Protein AF-0000000082829436 (afdb_homodimer)

Organism: Acinetobacter baumannii (strain ATCC 19606 / DSM 30007 / JCM 6841 / CCUG 19606 / CIP 70.34 / NBRC 109757 / NCIMB 12457 / NCTC 12156 / 81) (NCBI:txid575584)

Radius of gyration: 31.72 Å; Cα contacts (8 Å, |Δi|>4): 2057; chains: 2; bounding box: 61×104×69 Å

Secondary structure (DSSP, 8-state):
---GGG-TTPBPHHHHHHHHHHSSPPPPEEEEEGGG-TT-BBSS-EE-SS-BSSS-EESSSEEEE----S--TT-EEEEEEEE-TT-----BPPTTEEEEE-TTPBPPBT--EEEEGGGEEEEETTEEEESS---TTTTEEPTTSSB-TT-EEE-TT-B--HHHHHHHHHTT--EEEEEPPPPEEEEEE-S-EESSGGGGGGT-EE--HHHHHHHHHHHHT---EEEEE-S-HHHHHHHHHHHTTT-SEEEEES--SSSTT--HHHHHHHTT-EEEEE-BSEES----EEEEEEETTTTEEEEEEEE-SSHHHHHHHIIIIIHHHHHHHTT-------EEEEE-S-B---SSEEEEEEEEEEETTEEEEEE-S---TT--GGGGT--EEEEE-TT--B-TT-EEEEEE---/---TT--TTPBPHHHHHHHHHHSSPPPPEEEEEGGG-TT-BBSS-EE-SS-BSSS-EESSSEEEE----S--TT-EEEEEEEE-TT-----BPPTTEEEEE-TTPBPPBT--EEEEGGGEEEEETTEEEESS---TTTTEEPTTSSB-TT-EEE-TT-B--HHHHHHHHHTT--EEEEEPPPPEEEEEE-S-EESSGGGGGGT-EE--HHHHHHHHHHHHT---EEEEE-S-HHHHHHHHHHHTTT-SEEEEES--SSSTT--HHHHHHHTT-EEEEE-BSEES----EEEEEEETTTTEEEEEEEE-SSHHHHHHHIIIIIHHHHHHHTT-------EEEEE-S-B---SSEEEEEEEEEEETTEEEEEE-S---TT--GGGGT--EEEEE-TT--B-TT-EEEEEE---

InterPro domains:
  IPR001453 MoaB/Mog domain [PF00994] (185-326)
  IPR001453 MoaB/Mog domain [SM00852] (185-328)
  IPR001453 MoaB/Mog domain [TIGR00177] (182-321)
  IPR005110 MoeA, N-terminal and linker domain [PF03453] (11-172)
  IPR005111 MoeA, C-terminal, domain IV [PF03454] (341-403)
  IPR036135 MoeA, N-terminal and linker domain superfamily [SSF63882] (9-180)
  IPR036425 MoaB/Mog-like domain superfamily [G3DSA:3.40.980.10] (180-336)
  IPR036425 MoaB/Mog-like domain superfamily [SSF53218] (182-332)
  IPR036688 MoeA, C-terminal, domain IV superfamily [G3DSA:2.40.340.10] (337-401)
  IPR036688 MoeA, C-terminal, domain IV superfamily [SSF63867] (337-405)
  IPR038987 Molybdopterin biosynthesis protein MoeA-like [PTHR10192] (9-409)
  IPR038987 Molybdopterin biosynthesis protein MoeA-like [cd00887] (13-405)

Foldseek 3Di:
DPDPQPDPAAAALVVLLVCLQPVDDAFDKDKDWLVPQAQFFAADWDFFQAWVVNAKWFQAFFKFAAEPDPWQAFQKAFEDEEFEAPDDDADAHDYRHIYGYHGNTGHYHRGFDGDHHVQWADPDPTMIGGNGGDDTPPRMDGTRPVHHGGHTLDDGLDTHHPVSSVVCVSSVGTMGMTGDAFAEEEEEEDPQADPDPVSVVVVHHHDDQVVLVCVLQVVSPDHYHYHYFYLDLVGLLVVCLVAFFPGAEYEYEALQDPDPSNRNVVSCVVNAWDWPGAAHQEPPWRGWTWTKHADPVVRGMHIYIYTYNARQRVNVCCLFSVVSNSSSNGPHSPGAPKDKAFEAAKDDAAQGKYWFFWAWDDDPNGIYTYGDPDRHSNDDVCVVHGQKIWIDDHPDTDGGGDMTIIHGNHD/DPDDFPDPAAAALVVLLVCLQPVDDAFDKDKDWLVPQAQFFAADWDFFQAAVVNAKWFQAFFKFAAEPDPWQAFQKAFEDEEFEAPDDDADAHDYRHIYGYHHNTGHYHRGFDGDHHVQWADPDPTMIGGHGGDDTPPRMDHTRPPHHGGHTLDDGLDTHHPVSSVVCVSSVGTMGMTGDAFAEEEEEEDPQADPDPVSVVVVHHHDDQVVLVCVLQVVSPDHYHYHYFYLDLVGLLVVCLVAFFPGQEYEYEALQDPDPSNRNVVSCVVNAWDWPGAAHQEPPWRGWTWTKHADPVVRGMHIYIYTYNARQRVNVCCLFSVVSNSSSNGPHSPGAPKDKAFEAAKDDAAQGKYWFFWAWDDDPNGIYTYGDPDRHSNDDVCVVHGQKIWIDDHPDTDGGGDMTIIHGNHD

Sequence (822 aa):
MSGCGAERGLISIDEALDLVINKPKNLSSIQKTLINSLSSYVAKEIYSEINLPSFSQSAVDGYALCSHAEDLNNQKFQVTGEIRAGSESHDILGEGQAIRIFTGGKIPEGTTHVARQEIVSVISAQEICLTEHIRPQADIRFTGEEIQQGQLLAQVGQFLNIGSLAALSMAGVQTLEVYRAPKVAVLITGDEVAETAEDLIDGKVFDANGPLLKAWFEDYGLDVELIHVADEAEQVTHYFNQLKDSHDVVITTGGVSVGDYDFVRPCAFEVGFEQIFWKVKQKPGKPLFFAEYHNSQAIHSCYLLGLPGNPAAVYVAMQVYGKSLLDALQGNRQGPEWFTAILEHDLKEDARERFLRMYAYFDAGQLKVKSLAKQQSHMLSNLMQANSLVRIPANTKLASGTVLKGLFISNMSGCGAERGLISIDEALDLVINKPKNLSSIQKTLINSLSSYVAKEIYSEINLPSFSQSAVDGYALCSHAEDLNNQKFQVTGEIRAGSESHDILGEGQAIRIFTGGKIPEGTTHVARQEIVSVISAQEICLTEHIRPQADIRFTGEEIQQGQLLAQVGQFLNIGSLAALSMAGVQTLEVYRAPKVAVLITGDEVAETAEDLIDGKVFDANGPLLKAWFEDYGLDVELIHVADEAEQVTHYFNQLKDSHDVVITTGGVSVGDYDFVRPCAFEVGFEQIFWKVKQKPGKPLFFAEYHNSQAIHSCYLLGLPGNPAAVYVAMQVYGKSLLDALQGNRQGPEWFTAILEHDLKEDARERFLRMYAYFDAGQLKVKSLAKQQSHMLSNLMQANSLVRIPANTKLASGTVLKGLFISN

Solvent-accessible surface area (backbone atoms only — not comparable to full-atom values): 41464 Å² total; per-residue (Å²): 131,92,60,90,60,72,63,83,77,52,38,45,62,69,58,50,48,50,49,46,31,65,66,56,64,63,53,61,66,41,80,41,48,47,81,75,38,70,76,32,21,26,57,46,67,39,58,31,85,40,35,31,44,78,49,38,18,28,67,40,50,25,32,38,26,11,69,88,66,94,65,44,50,70,38,65,29,40,41,76,51,74,40,44,46,30,38,73,74,88,55,69,42,45,84,45,23,24,29,39,26,28,50,50,7,54,61,46,50,56,54,34,30,36,46,46,46,90,44,48,44,76,77,48,95,47,30,36,28,26,72,47,64,73,60,82,56,31,54,55,41,51,52,30,73,79,36,41,57,66,37,79,73,45,49,62,23,38,72,26,30,46,44,34,46,21,28,40,24,47,55,61,49,54,60,46,41,23,30,47,80,81,43,47,40,35,39,42,46,58,79,27,58,32,90,48,79,73,36,42,79,34,29,23,41,45,55,28,52,64,50,28,50,52,40,46,33,47,74,72,69,43,85,71,48,79,40,83,38,67,79,41,57,69,58,50,32,51,50,49,60,62,40,50,82,75,26,41,32,40,35,32,30,28,34,42,58,89,52,99,72,29,41,49,60,63,32,39,47,73,69,56,36,42,81,74,49,57,32,32,53,37,35,58,42,27,37,33,36,36,30,40,29,74,39,78,87,76,71,43,59,15,35,35,42,30,26,31,62,39,44,36,18,37,54,51,43,38,71,54,50,47,47,25,32,59,37,14,30,30,52,27,64,78,55,76,77,65,41,34,22,24,30,65,52,67,43,81,55,40,74,40,24,30,58,44,56,16,39,62,49,62,55,89,10,26,30,32,33,39,81,53,69,68,76,51,42,75,40,41,67,45,35,65,65,35,39,24,40,32,53,40,66,43,70,40,72,41,52,50,65,43,70,37,44,25,34,75,57,64,116,137,84,61,88,61,72,63,84,77,52,38,46,63,67,56,52,49,51,49,46,29,65,66,56,65,64,52,62,67,41,80,40,48,47,82,77,36,69,75,33,19,25,57,46,67,39,59,32,85,39,36,30,44,77,51,36,18,29,66,40,50,24,31,37,26,12,66,86,66,94,66,42,50,70,37,66,28,39,41,77,51,75,40,44,47,28,38,73,73,87,54,68,41,46,85,44,24,26,28,39,27,28,51,52,7,56,60,47,51,58,55,35,30,38,46,46,46,90,44,47,44,76,76,48,95,48,30,38,29,27,72,48,66,74,60,82,54,31,56,55,42,50,52,30,72,79,36,41,57,68,37,80,72,45,50,62,24,37,71,27,30,47,44,34,48,21,27,40,24,47,54,61,49,53,61,45,41,22,31,47,79,80,42,48,38,35,39,41,47,56,78,30,57,32,90,48,78,72,37,43,79,34,30,23,42,45,53,28,53,64,51,26,50,54,38,46,34,48,74,73,70,42,87,68,49,79,40,82,40,66,79,42,57,70,57,51,33,51,49,50,60,62,40,52,82,76,27,41,34,41,35,34,30,30,34,43,58,89,52,97,72,30,40,51,62,63,32,38,47,73,70,56,36,42,79,74,49,56,32,31,52,39,35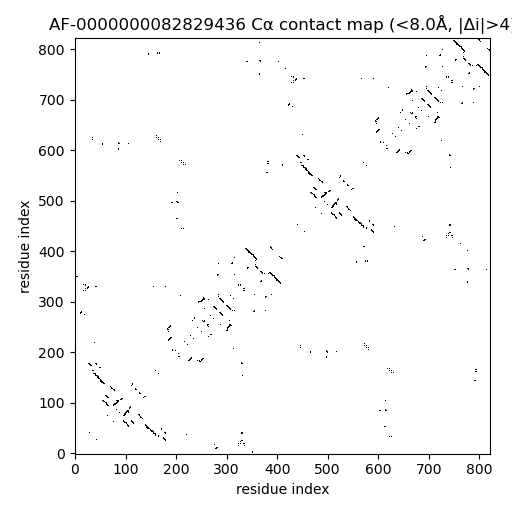,58,43,28,38,35,35,36,30,40,30,75,40,76,88,75,72,41,58,15,34,36,43,31,27,31,62,39,44,36,17,36,54,51,44,39,68,53,51,47,47,26,32,58,36,13,30,29,51,28,63,79,57,76,77,65,41,33,22,23,30,67,52,66,42,79,56,38,73,41,25,29,58,43,57,17,39,63,50,62,56,87,10,27,31,33,32,40,81,54,70,68,76,50,42,75,41,41,66,46,34,66,67,35,37,23,40,34,52,40,66,44,69,38,72,40,51,52,65,42,70,34,43,26,34,75,58,63,118

Nearest PDB structures (foldseek):
  6etd-assembly1_A-2  TM=8.893E-01  e=2.385E-40  Arabidopsis thaliana
  4tk3-assembly1_B  TM=8.956E-01  e=2.171E-39  Rattus norvegicus
  6gb9-assembly1_A-2  TM=9.005E-01  e=1.446E-39  Arabidopsis thaliana
  6gb0-assembly1_A-2  TM=8.861E-01  e=3.883E-39  Arabidopsis thaliana
  4tk4-assembly1_B  TM=8.624E-01  e=6.182E-39  Rattus norvegicus

pLDDT: mean 93.45, std 9.47, range [23.47, 98.88]

Structure (mmCIF, N/CA/C/O backbone):
data_AF-0000000082829436-model_v1
#
loop_
_entity.id
_entity.type
_entity.pdbx_description
1 polymer 'Molybdopterin molybdenumtransferase'
#
loop_
_atom_site.group_PDB
_atom_site.id
_atom_site.type_symbol
_atom_site.label_atom_id
_atom_site.label_alt_id
_atom_site.label_comp_id
_atom_site.label_asym_id
_atom_site.label_entity_id
_atom_site.label_seq_id
_atom_site.pdbx_PDB_ins_code
_atom_site.Cartn_x
_atom_site.Cartn_y
_atom_site.Cartn_z
_atom_site.occupancy
_atom_site.B_iso_or_equiv
_atom_site.auth_seq_id
_atom_site.auth_comp_id
_atom_site.auth_asym_id
_atom_site.auth_atom_id
_atom_site.pdbx_PDB_model_num
ATOM 1 N N . MET A 1 1 ? 4.281 44.438 0.595 1 23.47 1 MET A N 1
ATOM 2 C CA . MET A 1 1 ? 4.07 43.125 0.022 1 23.47 1 MET A CA 1
ATOM 3 C C . MET A 1 1 ? 5.066 42.125 0.591 1 23.47 1 MET A C 1
ATOM 5 O O . MET A 1 1 ? 5.805 41.469 -0.159 1 23.47 1 MET A O 1
ATOM 9 N N . SER A 1 2 ? 5.641 42.281 1.766 1 29.86 2 SER A N 1
ATOM 10 C CA . SER A 1 2 ? 6.645 41.531 2.508 1 29.86 2 SER A CA 1
ATOM 11 C C . SER A 1 2 ? 6.215 40.094 2.699 1 29.86 2 SER A C 1
ATOM 13 O O . SER A 1 2 ? 5.383 39.781 3.559 1 29.86 2 SER A O 1
ATOM 15 N N . GLY A 1 3 ? 5.848 39.281 1.566 1 34.25 3 GLY A N 1
ATOM 16 C CA . GLY A 1 3 ? 5.285 37.969 1.317 1 34.25 3 GLY A CA 1
ATOM 17 C C . GLY A 1 3 ? 6.02 36.844 2.041 1 34.25 3 GLY A C 1
ATOM 18 O O . GLY A 1 3 ? 7.184 37 2.414 1 34.25 3 GLY A O 1
ATOM 19 N N . CYS A 1 4 ? 5.367 35.969 2.732 1 42.75 4 CYS A N 1
ATOM 20 C CA . CYS A 1 4 ? 5.703 34.688 3.398 1 42.75 4 CYS A CA 1
ATOM 21 C C . CYS A 1 4 ? 6.871 34 2.707 1 42.75 4 CYS A C 1
ATOM 23 O O . CYS A 1 4 ? 7.477 33.094 3.266 1 42.75 4 CYS A O 1
ATOM 25 N N . GLY A 1 5 ? 6.988 34.062 1.458 1 42.31 5 GLY A N 1
ATOM 26 C CA . GLY A 1 5 ? 7.867 33.188 0.706 1 42.31 5 GLY A CA 1
ATOM 27 C C . GLY A 1 5 ? 9.336 33.562 0.832 1 42.31 5 GLY A C 1
ATOM 28 O O . GLY A 1 5 ? 10.211 32.844 0.342 1 42.31 5 GLY A O 1
ATOM 29 N N . ALA A 1 6 ? 9.727 34.875 1.057 1 48.84 6 ALA A N 1
ATOM 30 C CA . ALA A 1 6 ? 11.094 35.281 0.717 1 48.84 6 ALA A CA 1
ATOM 31 C C . ALA A 1 6 ? 11.984 35.281 1.955 1 48.84 6 ALA A C 1
ATOM 33 O O . ALA A 1 6 ? 12.883 36.125 2.08 1 48.84 6 ALA A O 1
ATOM 34 N N . GLU A 1 7 ? 11.547 34.531 2.969 1 59.31 7 GLU A N 1
ATOM 35 C CA . GLU A 1 7 ? 12.484 34.5 4.09 1 59.31 7 GLU A CA 1
ATOM 36 C C . GLU A 1 7 ? 13.852 34 3.648 1 59.31 7 GLU A C 1
ATOM 38 O O . GLU A 1 7 ? 13.945 33.062 2.836 1 59.31 7 GLU A O 1
ATOM 43 N N . ARG A 1 8 ? 14.93 34.656 3.928 1 62.66 8 ARG A N 1
ATOM 44 C CA . ARG A 1 8 ? 16.312 34.25 3.682 1 62.66 8 ARG A CA 1
ATOM 45 C C . ARG A 1 8 ? 16.703 33.031 4.504 1 62.66 8 ARG A C 1
ATOM 47 O O . ARG A 1 8 ? 16.219 32.844 5.629 1 62.66 8 ARG A O 1
ATOM 54 N N . GLY A 1 9 ? 17.266 32.062 3.896 1 77.38 9 GLY A N 1
ATOM 55 C CA . GLY A 1 9 ? 17.844 30.938 4.613 1 77.38 9 GLY A CA 1
ATOM 56 C C . GLY A 1 9 ? 17.031 29.656 4.48 1 77.38 9 GLY A C 1
ATOM 57 O O . GLY A 1 9 ? 17.422 28.609 5.012 1 77.38 9 GLY A O 1
ATOM 58 N N . LEU A 1 10 ? 15.891 29.766 3.783 1 89.69 10 LEU A N 1
ATOM 59 C CA . LEU A 1 10 ? 15.117 28.547 3.566 1 89.69 10 LEU A CA 1
ATOM 60 C C . LEU A 1 10 ? 15.789 27.656 2.52 1 89.69 10 LEU A C 1
ATOM 62 O O . LEU A 1 10 ? 16.297 28.156 1.516 1 89.69 10 LEU A O 1
ATOM 66 N N . ILE A 1 11 ? 15.812 26.406 2.797 1 95.5 11 ILE A N 1
ATOM 67 C CA . ILE A 1 11 ? 16.328 25.484 1.79 1 95.5 11 ILE A CA 1
ATOM 68 C C . ILE A 1 11 ? 15.172 24.984 0.919 1 95.5 11 ILE A C 1
ATOM 70 O O . ILE A 1 11 ? 14 25.094 1.297 1 95.5 11 ILE A O 1
ATOM 74 N N . SER A 1 12 ? 15.469 24.469 -0.263 1 96.5 12 SER A N 1
ATOM 75 C CA . SER A 1 12 ? 14.461 23.953 -1.181 1 96.5 12 SER A CA 1
ATOM 76 C C . SER A 1 12 ? 14.016 22.547 -0.771 1 96.5 12 SER A C 1
ATOM 78 O O . SER A 1 12 ? 14.664 21.906 0.053 1 96.5 12 SER A O 1
ATOM 80 N N . ILE A 1 13 ? 12.977 22.125 -1.354 1 97.75 13 ILE A N 1
ATOM 81 C CA . ILE A 1 13 ? 12.469 20.781 -1.137 1 97.75 13 ILE A CA 1
ATOM 82 C C . ILE A 1 13 ? 13.516 19.766 -1.562 1 97.75 13 ILE A C 1
ATOM 84 O O . ILE A 1 13 ? 13.789 18.797 -0.839 1 97.75 13 ILE A O 1
ATOM 88 N N . ASP A 1 14 ? 14.156 19.953 -2.723 1 98 14 ASP A N 1
ATOM 89 C CA . ASP A 1 14 ? 15.164 19.031 -3.238 1 98 14 ASP A CA 1
ATOM 90 C C . ASP A 1 14 ? 16.375 18.969 -2.311 1 98 14 ASP A C 1
ATOM 92 O O . ASP A 1 14 ? 16.922 17.891 -2.072 1 98 14 ASP A O 1
ATOM 96 N N . GLU A 1 15 ? 16.781 20.094 -1.825 1 98 15 GLU A N 1
ATOM 97 C CA . GLU A 1 15 ? 17.891 20.125 -0.883 1 98 15 GLU A CA 1
ATOM 98 C C . GLU A 1 15 ? 17.547 19.391 0.405 1 98 15 GLU A C 1
ATOM 100 O O . GLU A 1 15 ? 18.359 18.609 0.927 1 98 15 GLU A O 1
ATOM 105 N N . ALA A 1 16 ? 16.375 19.641 0.936 1 98.56 16 ALA A N 1
ATOM 106 C CA . ALA A 1 16 ? 15.93 18.969 2.15 1 98.56 16 ALA A CA 1
ATOM 107 C C . ALA A 1 16 ? 15.875 17.453 1.951 1 98.56 16 ALA A C 1
ATOM 109 O O . ALA A 1 16 ? 16.359 16.703 2.795 1 98.56 16 ALA A O 1
ATOM 110 N N . LEU A 1 17 ? 15.352 17 0.827 1 98.62 17 LEU A N 1
ATOM 111 C CA . LEU A 1 17 ? 15.258 15.578 0.519 1 98.62 17 LEU A CA 1
ATOM 112 C C . LEU A 1 17 ? 16.641 14.953 0.401 1 98.62 17 LEU A C 1
ATOM 114 O O . LEU A 1 17 ? 16.875 13.852 0.907 1 98.62 17 LEU A O 1
ATOM 118 N N . ASP A 1 18 ? 17.5 15.68 -0.26 1 98.69 18 ASP A N 1
ATOM 119 C CA . ASP A 1 18 ? 18.859 15.188 -0.402 1 98.69 18 ASP A CA 1
ATOM 120 C C . ASP A 1 18 ? 19.5 14.93 0.963 1 98.69 18 ASP A C 1
ATOM 122 O O . ASP A 1 18 ? 20.109 13.883 1.181 1 98.69 18 ASP A O 1
ATOM 126 N N . LEU A 1 19 ? 19.312 15.836 1.86 1 98.75 19 LEU A N 1
ATOM 127 C CA . LEU A 1 19 ? 19.891 15.727 3.199 1 98.75 19 LEU A CA 1
ATOM 128 C C . LEU A 1 19 ? 19.219 14.586 3.975 1 98.75 19 LEU A C 1
ATOM 130 O O . LEU A 1 19 ? 19.906 13.789 4.613 1 98.75 19 LEU A O 1
ATOM 134 N N . VAL A 1 20 ? 17.938 14.438 3.895 1 98.81 20 VAL A N 1
ATOM 135 C CA . VAL A 1 20 ? 17.172 13.438 4.625 1 98.81 20 VAL A CA 1
ATOM 136 C C . VAL A 1 20 ? 17.547 12.039 4.121 1 98.81 20 VAL A C 1
ATOM 138 O O . VAL A 1 20 ? 17.594 11.086 4.895 1 98.81 20 VAL A O 1
ATOM 141 N N . ILE A 1 21 ? 17.859 11.914 2.844 1 98.69 21 ILE A N 1
ATOM 142 C CA . ILE A 1 21 ? 18.125 10.633 2.199 1 98.69 21 ILE A CA 1
ATOM 143 C C . ILE A 1 21 ? 19.578 10.227 2.412 1 98.69 21 ILE A C 1
ATOM 145 O O . ILE A 1 21 ? 19.875 9.055 2.664 1 98.69 21 ILE A O 1
ATOM 149 N N . ASN A 1 22 ? 20.5 11.141 2.443 1 98.38 22 ASN A N 1
ATOM 150 C CA . ASN A 1 22 ? 21.906 10.766 2.312 1 98.38 22 ASN A CA 1
ATOM 151 C C . ASN A 1 22 ? 22.656 10.953 3.627 1 98.38 22 ASN A C 1
ATOM 153 O O . ASN A 1 22 ? 23.719 10.367 3.822 1 98.38 22 ASN A O 1
ATOM 157 N N . LYS A 1 23 ? 22.141 11.711 4.566 1 97.62 23 LYS A N 1
ATOM 158 C CA . LYS A 1 23 ? 22.859 11.984 5.812 1 97.62 23 LYS A CA 1
ATOM 159 C C . LYS A 1 23 ? 22.734 10.812 6.781 1 97.62 23 LYS A C 1
ATOM 161 O O . LYS A 1 23 ? 23.703 10.469 7.469 1 97.62 23 LYS A O 1
ATOM 166 N N . PRO A 1 24 ? 21.625 10.156 6.91 1 98.06 24 PRO A N 1
ATOM 167 C CA . PRO A 1 24 ? 21.469 9.109 7.918 1 98.06 24 PRO A CA 1
ATOM 168 C C . PRO A 1 24 ? 22.375 7.902 7.664 1 98.06 24 PRO A C 1
ATOM 170 O O . PRO A 1 24 ? 22.609 7.543 6.512 1 98.06 24 PRO A O 1
ATOM 173 N N . LYS A 1 25 ? 22.812 7.359 8.734 1 97.12 25 LYS A N 1
ATOM 174 C CA . LYS A 1 25 ? 23.609 6.137 8.664 1 97.12 25 LYS A CA 1
ATOM 175 C C . LYS A 1 25 ? 22.703 4.898 8.672 1 97.12 25 LYS A C 1
ATOM 177 O O . LYS A 1 25 ? 21.719 4.844 9.398 1 97.12 25 LYS A O 1
ATOM 182 N N . ASN A 1 26 ? 23.141 3.889 7.922 1 97.69 26 ASN A N 1
ATOM 183 C CA . ASN A 1 26 ? 22.391 2.643 7.902 1 97.69 26 ASN A CA 1
ATOM 184 C C . ASN A 1 26 ? 22.328 1.999 9.289 1 97.69 26 ASN A C 1
ATOM 186 O O . ASN A 1 26 ? 23.312 2.006 10.023 1 97.69 26 ASN A O 1
ATOM 190 N N . LEU A 1 27 ? 21.219 1.415 9.578 1 98.06 27 LEU A N 1
ATOM 191 C CA . LEU A 1 27 ? 21.078 0.615 10.797 1 98.06 27 LEU A CA 1
ATOM 192 C C . LEU A 1 27 ? 21.781 -0.732 10.633 1 98.06 27 LEU A C 1
ATOM 194 O O . LEU A 1 27 ? 22.203 -1.09 9.539 1 98.06 27 LEU A O 1
ATOM 198 N N . SER A 1 28 ? 21.906 -1.427 11.75 1 97.69 28 SER A N 1
ATOM 199 C CA . SER A 1 28 ? 22.516 -2.75 11.727 1 97.69 28 SER A CA 1
ATOM 200 C C . SER A 1 28 ? 21.578 -3.781 11.109 1 97.69 28 SER A C 1
ATOM 202 O O . SER A 1 28 ? 20.375 -3.539 10.977 1 97.69 28 SER A O 1
ATOM 204 N N . SER A 1 29 ? 22.141 -4.852 10.672 1 97.94 29 SER A N 1
ATOM 205 C CA . SER A 1 29 ? 21.344 -5.918 10.07 1 97.94 29 SER A CA 1
ATOM 206 C C . SER A 1 29 ? 21.047 -7.023 11.07 1 97.94 29 SER A C 1
ATOM 208 O O . SER A 1 29 ? 21.734 -7.145 12.094 1 97.94 29 SER A O 1
ATOM 210 N N . ILE A 1 30 ? 20 -7.754 10.812 1 98.56 30 ILE A N 1
ATOM 211 C CA . ILE A 1 30 ? 19.625 -8.922 11.602 1 98.56 30 ILE A CA 1
ATOM 212 C C . ILE A 1 30 ? 19.234 -10.07 10.672 1 98.56 30 ILE A C 1
ATOM 214 O O . ILE A 1 30 ? 18.859 -9.844 9.523 1 98.56 30 ILE A O 1
ATOM 218 N N . GLN A 1 31 ? 19.312 -11.281 11.188 1 98.44 31 GLN A N 1
ATOM 219 C CA . GLN A 1 31 ? 18.844 -12.461 10.461 1 98.44 31 GLN A CA 1
ATOM 220 C C . GLN A 1 31 ? 17.359 -12.711 10.734 1 98.44 31 GLN A C 1
ATOM 222 O O . GLN A 1 31 ? 16.906 -12.617 11.875 1 98.44 31 GLN A O 1
ATOM 227 N N . LYS A 1 32 ? 16.609 -12.953 9.664 1 98.06 32 LYS A N 1
ATOM 228 C CA . LYS A 1 32 ? 15.203 -13.32 9.75 1 98.06 32 LYS A CA 1
ATOM 229 C C . LYS A 1 32 ? 14.891 -14.516 8.859 1 98.06 32 LYS A C 1
ATOM 231 O O . LYS A 1 32 ? 15.594 -14.766 7.879 1 98.06 32 LYS A O 1
ATOM 236 N N . THR A 1 33 ? 13.883 -15.266 9.289 1 97.88 33 THR A N 1
ATOM 237 C CA . THR A 1 33 ? 13.32 -16.219 8.328 1 97.88 33 THR A CA 1
ATOM 238 C C . THR A 1 33 ? 12.602 -15.484 7.199 1 97.88 33 THR A C 1
ATOM 240 O O . THR A 1 33 ? 11.984 -14.445 7.422 1 97.88 33 THR A O 1
ATOM 243 N N . LEU A 1 34 ? 12.656 -16.016 6.035 1 97 34 LEU A N 1
ATOM 244 C CA . LEU A 1 34 ? 12.047 -15.383 4.867 1 97 34 LEU A CA 1
ATOM 245 C C . LEU A 1 34 ? 10.562 -15.125 5.102 1 97 34 LEU A C 1
ATOM 247 O O . LEU A 1 34 ? 10.07 -14.039 4.801 1 97 34 LEU A O 1
ATOM 251 N N . ILE A 1 35 ? 9.883 -16.016 5.711 1 94.25 35 ILE A N 1
ATOM 252 C CA . ILE A 1 35 ? 8.438 -15.969 5.863 1 94.25 35 ILE A CA 1
ATOM 253 C C . ILE A 1 35 ? 8.047 -14.805 6.77 1 94.25 35 ILE A C 1
ATOM 255 O O . ILE A 1 35 ? 6.906 -14.336 6.734 1 94.25 35 ILE A O 1
ATOM 259 N N . ASN A 1 36 ? 8.969 -14.297 7.543 1 95.94 36 ASN A N 1
ATOM 260 C CA . ASN A 1 36 ? 8.703 -13.188 8.453 1 95.94 36 ASN A CA 1
ATOM 261 C C . ASN A 1 36 ? 9.406 -11.914 7.992 1 95.94 36 ASN A C 1
ATOM 263 O O . ASN A 1 36 ? 9.672 -11.016 8.805 1 95.94 36 ASN A O 1
ATOM 267 N N . SER A 1 37 ? 9.68 -11.797 6.703 1 97.5 37 SER A N 1
ATOM 268 C CA . SER A 1 37 ? 10.516 -10.695 6.254 1 97.5 37 SER A CA 1
ATOM 269 C C . SER A 1 37 ? 9.75 -9.766 5.316 1 97.5 37 SER A C 1
ATOM 271 O O . SER A 1 37 ? 10.344 -8.906 4.668 1 97.5 37 SER A O 1
ATOM 273 N N . LEU A 1 38 ? 8.414 -9.898 5.238 1 96.5 38 LEU A N 1
ATOM 274 C CA . LEU A 1 38 ? 7.621 -8.984 4.426 1 96.5 38 LEU A CA 1
ATOM 275 C C . LEU A 1 38 ? 7.871 -7.535 4.832 1 96.5 38 LEU A C 1
ATOM 277 O O . LEU A 1 38 ? 7.934 -7.223 6.023 1 96.5 38 LEU A O 1
ATOM 281 N N . SER A 1 39 ? 8.078 -6.602 3.859 1 96.06 39 SER A N 1
ATOM 282 C CA . SER A 1 39 ? 8.211 -5.16 4.043 1 96.06 39 SER A CA 1
ATOM 283 C C . SER A 1 39 ? 9.539 -4.805 4.691 1 96.06 39 SER A C 1
ATOM 285 O O . SER A 1 39 ? 9.688 -3.723 5.266 1 96.06 39 SER A O 1
ATOM 287 N N . SER A 1 40 ? 10.492 -5.766 4.68 1 97.56 40 SER A N 1
ATOM 288 C CA . SER A 1 40 ? 11.859 -5.492 5.125 1 97.56 40 SER A CA 1
ATOM 289 C C . SER A 1 40 ? 12.742 -5.074 3.957 1 97.56 40 SER A C 1
ATOM 291 O O . SER A 1 40 ? 12.352 -5.203 2.795 1 97.56 40 SER A O 1
ATOM 293 N N . TYR A 1 41 ? 13.898 -4.555 4.305 1 98.38 41 TYR A N 1
ATOM 294 C CA . TYR A 1 41 ? 14.906 -4.203 3.314 1 98.38 41 TYR A CA 1
ATOM 295 C C . TYR A 1 41 ? 16.109 -5.133 3.412 1 98.38 41 TYR A C 1
ATOM 297 O O . TYR A 1 41 ? 16.625 -5.383 4.508 1 98.38 41 TYR A O 1
ATOM 305 N N . VAL A 1 42 ? 16.531 -5.594 2.273 1 98.62 42 VAL A N 1
ATOM 306 C CA . VAL A 1 42 ? 17.641 -6.531 2.191 1 98.62 42 VAL A CA 1
ATOM 307 C C . VAL A 1 42 ? 18.938 -5.836 2.615 1 98.62 42 VAL A C 1
ATOM 309 O O . VAL A 1 42 ? 19.25 -4.746 2.131 1 98.62 42 VAL A O 1
ATOM 312 N N . ALA A 1 43 ? 19.672 -6.477 3.533 1 98.81 43 ALA A N 1
ATOM 313 C CA . ALA A 1 43 ? 20.906 -5.863 4.039 1 98.81 43 ALA A CA 1
ATOM 314 C C . ALA A 1 43 ? 22.141 -6.531 3.439 1 98.81 43 ALA A C 1
ATOM 316 O O . ALA A 1 43 ? 23.25 -5.992 3.529 1 98.81 43 ALA A O 1
ATOM 317 N N . LYS A 1 44 ? 21.938 -7.676 2.867 1 98.69 44 LYS A N 1
ATOM 318 C CA . LYS A 1 44 ? 22.984 -8.422 2.188 1 98.69 44 LYS A CA 1
ATOM 319 C C . LYS A 1 44 ? 22.469 -9.047 0.892 1 98.69 44 LYS A C 1
ATOM 321 O O . LYS A 1 44 ? 21.391 -9.633 0.867 1 98.69 44 LYS A O 1
ATOM 326 N N . GLU A 1 45 ? 23.25 -8.961 -0.109 1 98.56 45 GLU A N 1
ATOM 327 C CA . GLU A 1 45 ? 22.875 -9.531 -1.396 1 98.56 45 GLU A CA 1
ATOM 328 C C . GLU A 1 45 ? 22.516 -11.008 -1.261 1 98.56 45 GLU A C 1
ATOM 330 O O . GLU A 1 45 ? 23.141 -11.742 -0.491 1 98.56 45 GLU A O 1
ATOM 335 N N . ILE A 1 46 ? 21.578 -11.398 -2.029 1 98.44 46 ILE A N 1
ATOM 336 C CA . ILE A 1 46 ? 21.141 -12.797 -2.029 1 98.44 46 ILE A CA 1
ATOM 337 C C . ILE A 1 46 ? 21.422 -13.422 -3.395 1 98.44 46 ILE A C 1
ATOM 339 O O . ILE A 1 46 ? 20.969 -12.906 -4.422 1 98.44 46 ILE A O 1
ATOM 343 N N . TYR A 1 47 ? 22.125 -14.492 -3.416 1 98.25 47 TYR A N 1
ATOM 344 C CA . TYR A 1 47 ? 22.422 -15.266 -4.621 1 98.25 47 TYR A CA 1
ATOM 345 C C . TYR A 1 47 ? 21.719 -16.609 -4.578 1 98.25 47 TYR A C 1
ATOM 347 O O . TYR A 1 47 ? 21.578 -17.219 -3.512 1 98.25 47 TYR A O 1
ATOM 355 N N . SER A 1 48 ? 21.297 -17.062 -5.715 1 97.12 48 SER A N 1
ATOM 356 C CA . SER A 1 48 ? 20.641 -18.359 -5.75 1 97.12 48 SER A CA 1
ATOM 357 C C . SER A 1 48 ? 21.641 -19.484 -5.488 1 97.12 48 SER A C 1
ATOM 359 O O . SER A 1 48 ? 22.703 -19.531 -6.09 1 97.12 48 SER A O 1
ATOM 361 N N . GLU A 1 49 ? 21.297 -20.453 -4.688 1 95.12 49 GLU A N 1
ATOM 362 C CA . GLU A 1 49 ? 22.125 -21.609 -4.418 1 95.12 49 GLU A CA 1
ATOM 363 C C . GLU A 1 49 ? 21.734 -22.781 -5.312 1 95.12 49 GLU A C 1
ATOM 365 O O . GLU A 1 49 ? 22.391 -23.828 -5.297 1 95.12 49 GLU A O 1
ATOM 370 N N . ILE A 1 50 ? 20.672 -22.562 -6.102 1 94.56 50 ILE A N 1
ATOM 371 C CA . ILE A 1 50 ? 20.172 -23.656 -6.926 1 94.56 50 ILE A CA 1
ATOM 372 C C . ILE A 1 50 ? 19.781 -23.125 -8.305 1 94.56 50 ILE A C 1
ATOM 374 O O . ILE A 1 50 ? 19.734 -21.906 -8.516 1 94.56 50 ILE A O 1
ATOM 378 N N . ASN A 1 51 ? 19.594 -24.062 -9.188 1 95.62 51 ASN A N 1
ATOM 379 C CA . ASN A 1 51 ? 18.891 -23.781 -10.438 1 95.62 51 ASN A CA 1
ATOM 380 C C . ASN A 1 51 ? 17.375 -23.859 -10.266 1 95.62 51 ASN A C 1
ATOM 382 O O . ASN A 1 51 ? 16.891 -24.609 -9.43 1 95.62 51 ASN A O 1
ATOM 386 N N . LEU A 1 52 ? 16.672 -23.094 -11.047 1 95.06 52 LEU A N 1
ATOM 387 C CA . LEU A 1 52 ? 15.227 -23.234 -11.148 1 95.06 52 LEU A CA 1
ATOM 388 C C . LEU A 1 52 ? 14.805 -23.438 -12.602 1 95.06 52 LEU A C 1
ATOM 390 O O . LEU A 1 52 ? 15.086 -22.594 -13.453 1 95.06 52 LEU A O 1
ATOM 394 N N . PRO A 1 53 ? 14.102 -24.469 -12.883 1 94.31 53 PRO A N 1
ATOM 395 C CA . PRO A 1 53 ? 13.914 -25.625 -12.008 1 94.31 53 PRO A CA 1
ATOM 396 C C . PRO A 1 53 ? 15.227 -26.312 -11.648 1 94.31 53 PRO A C 1
ATOM 398 O O . PRO A 1 53 ? 16.234 -26.141 -12.344 1 94.31 53 PRO A O 1
ATOM 401 N N . SER A 1 54 ? 15.289 -27.078 -10.602 1 93.12 54 SER A N 1
ATOM 402 C CA . SER A 1 54 ? 16.484 -27.781 -10.141 1 93.12 54 SER A CA 1
ATOM 403 C C . SER A 1 54 ? 16.734 -29.031 -10.969 1 93.12 54 SER A C 1
ATOM 405 O O . SER A 1 54 ? 17.828 -29.609 -10.914 1 93.12 54 SER A O 1
ATOM 407 N N . PHE A 1 55 ? 15.781 -29.453 -11.688 1 92.5 55 PHE A N 1
ATOM 408 C CA . PHE A 1 55 ? 15.828 -30.562 -12.641 1 92.5 55 PHE A CA 1
ATOM 409 C C . PHE A 1 55 ? 14.883 -30.312 -13.805 1 92.5 55 PHE A C 1
ATOM 411 O O . PHE A 1 55 ? 13.945 -29.516 -13.695 1 92.5 55 PHE A O 1
ATOM 418 N N . SER A 1 56 ? 15.203 -30.938 -14.867 1 94.19 56 SER A N 1
ATOM 419 C CA . SER A 1 56 ? 14.289 -30.797 -15.992 1 94.19 56 SER A CA 1
ATOM 420 C C . SER A 1 56 ? 12.961 -31.5 -15.719 1 94.19 56 SER A C 1
ATOM 422 O O . SER A 1 56 ? 12.938 -32.594 -15.18 1 94.19 56 SER A O 1
ATOM 424 N N . GLN A 1 57 ? 11.859 -30.766 -16.078 1 94.19 57 GLN A N 1
ATOM 425 C CA . GLN A 1 57 ? 10.539 -31.266 -15.727 1 94.19 57 GLN A CA 1
ATOM 426 C C . GLN A 1 57 ? 9.578 -31.172 -16.906 1 94.19 57 GLN A C 1
ATOM 428 O O . GLN A 1 57 ? 9.828 -30.453 -17.859 1 94.19 57 GLN A O 1
ATOM 433 N N . SER A 1 58 ? 8.516 -31.953 -16.797 1 94.75 58 SER A N 1
ATOM 434 C CA . SER A 1 58 ? 7.473 -31.875 -17.812 1 94.75 58 SER A CA 1
ATOM 435 C C . SER A 1 58 ? 6.648 -30.594 -17.656 1 94.75 58 SER A C 1
ATOM 437 O O . SER A 1 58 ? 6.254 -30.234 -16.547 1 94.75 58 SER A O 1
ATOM 439 N N . ALA A 1 59 ? 6.324 -29.938 -18.703 1 92.88 59 ALA A N 1
ATOM 440 C CA . ALA A 1 59 ? 5.5 -28.734 -18.719 1 92.88 59 ALA A CA 1
ATOM 441 C C . ALA A 1 59 ? 4.016 -29.078 -18.797 1 92.88 59 ALA A C 1
ATOM 443 O O . ALA A 1 59 ? 3.154 -28.234 -18.562 1 92.88 59 ALA A O 1
ATOM 444 N N . VAL A 1 60 ? 3.691 -30.312 -19.141 1 91.44 60 VAL A N 1
ATOM 445 C CA . VAL A 1 60 ? 2.318 -30.734 -19.406 1 91.44 60 VAL A CA 1
ATOM 446 C C . VAL A 1 60 ? 2.057 -32.094 -18.797 1 91.44 60 VAL A C 1
ATOM 448 O O . VAL A 1 60 ? 2.992 -32.812 -18.406 1 91.44 60 VAL A O 1
ATOM 451 N N . ASP A 1 61 ? 0.787 -32.406 -18.688 1 90.81 61 ASP A N 1
ATOM 452 C CA . ASP A 1 61 ? 0.394 -33.812 -18.5 1 90.81 61 ASP A CA 1
ATOM 453 C C . ASP A 1 61 ? 0.456 -34.562 -19.812 1 90.81 61 ASP A C 1
ATOM 455 O O . ASP A 1 61 ? -0.097 -34.125 -20.828 1 90.81 61 ASP A O 1
ATOM 459 N N . GLY A 1 62 ? 1.149 -35.688 -19.797 1 95.38 62 GLY A N 1
ATOM 460 C CA . GLY A 1 62 ? 1.273 -36.469 -21.016 1 95.38 62 GLY A CA 1
ATOM 461 C C . GLY A 1 62 ? 2.229 -37.625 -20.891 1 95.38 62 GLY A C 1
ATOM 462 O O . GLY A 1 62 ? 2.082 -38.469 -19.984 1 95.38 62 GLY A O 1
ATOM 463 N N . TYR A 1 63 ? 3.123 -37.656 -21.859 1 97.81 63 TYR A N 1
ATOM 464 C CA . TYR A 1 63 ? 4.047 -38.781 -21.906 1 97.81 63 TYR A CA 1
ATOM 465 C C . TYR A 1 63 ? 5.445 -38.344 -22.297 1 97.81 63 TYR A C 1
ATOM 467 O O . TYR A 1 63 ? 5.609 -37.625 -23.297 1 97.81 63 TYR A O 1
ATOM 475 N N . ALA A 1 64 ? 6.426 -38.75 -21.5 1 97.94 64 ALA A N 1
ATOM 476 C CA . ALA A 1 64 ? 7.816 -38.656 -21.938 1 97.94 64 ALA A CA 1
ATOM 477 C C . ALA A 1 64 ? 8.141 -39.75 -22.953 1 97.94 64 ALA A C 1
ATOM 479 O O . ALA A 1 64 ? 7.793 -40.906 -22.75 1 97.94 64 ALA A O 1
ATOM 480 N N . LEU A 1 65 ? 8.844 -39.312 -24.047 1 98.44 65 LEU A N 1
ATOM 481 C CA . LEU A 1 65 ? 9.117 -40.25 -25.141 1 98.44 65 LEU A CA 1
ATOM 482 C C . LEU A 1 65 ? 10.609 -40.281 -25.453 1 98.44 65 LEU A C 1
ATOM 484 O O . LEU A 1 65 ? 11.32 -39.312 -25.281 1 98.44 65 LEU A O 1
ATOM 488 N N . CYS A 1 66 ? 11.047 -41.438 -25.891 1 98.31 66 CYS A N 1
ATOM 489 C CA . CYS A 1 66 ? 12.344 -41.562 -26.531 1 98.31 66 CYS A CA 1
ATOM 490 C C . CYS A 1 66 ? 12.18 -42 -27.984 1 98.31 66 CYS A C 1
ATOM 492 O O . CYS A 1 66 ? 11.727 -43.094 -28.25 1 98.31 66 CYS A O 1
ATOM 494 N N . SER A 1 67 ? 12.484 -41.094 -28.844 1 97.81 67 SER A N 1
ATOM 495 C CA . SER A 1 67 ? 12.422 -41.406 -30.266 1 97.81 67 SER A CA 1
ATOM 496 C C . SER A 1 67 ? 13.367 -40.5 -31.078 1 97.81 67 SER A C 1
ATOM 498 O O . SER A 1 67 ? 13.531 -39.344 -30.766 1 97.81 67 SER A O 1
ATOM 500 N N . HIS A 1 68 ? 14 -41.062 -32.156 1 95.75 68 HIS A N 1
ATOM 501 C CA . HIS A 1 68 ? 14.859 -40.312 -33.062 1 95.75 68 HIS A CA 1
ATOM 502 C C . HIS A 1 68 ? 14.273 -40.25 -34.469 1 95.75 68 HIS A C 1
ATOM 504 O O . HIS A 1 68 ? 14.969 -39.906 -35.438 1 95.75 68 HIS A O 1
ATOM 510 N N . ALA A 1 69 ? 13.023 -40.656 -34.469 1 94.69 69 ALA A N 1
ATOM 511 C CA . ALA A 1 69 ? 12.336 -40.594 -35.75 1 94.69 69 ALA A CA 1
ATOM 512 C C . ALA A 1 69 ? 12.109 -39.156 -36.219 1 94.69 69 ALA A C 1
ATOM 514 O O . ALA A 1 69 ? 11.969 -38.25 -35.375 1 94.69 69 ALA A O 1
ATOM 515 N N . GLU A 1 70 ? 12.031 -38.906 -37.531 1 92.38 70 GLU A N 1
ATOM 516 C CA . GLU A 1 70 ? 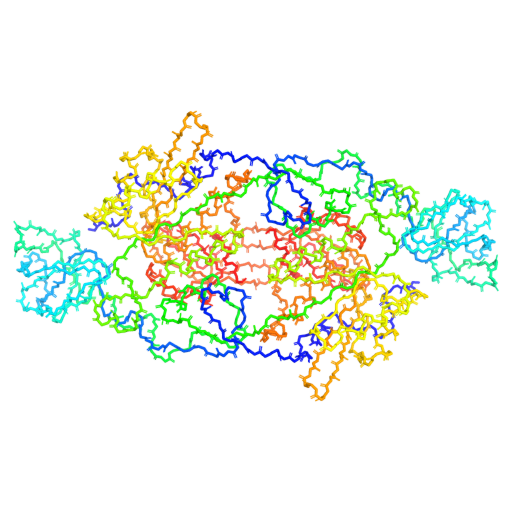11.828 -37.562 -38.094 1 92.38 70 GLU A CA 1
ATOM 517 C C . GLU A 1 70 ? 10.391 -37.094 -37.906 1 92.38 70 GLU A C 1
ATOM 519 O O . GLU A 1 70 ? 10.125 -35.906 -37.75 1 92.38 70 GLU A O 1
ATOM 524 N N . ASP A 1 71 ? 9.523 -38.031 -38.062 1 96.31 71 ASP A N 1
ATOM 525 C CA . ASP A 1 71 ? 8.094 -37.781 -37.906 1 96.31 71 ASP A CA 1
ATOM 526 C C . ASP A 1 71 ? 7.465 -38.719 -36.906 1 96.31 71 ASP A C 1
ATOM 528 O O . ASP A 1 71 ? 7.523 -39.938 -37.062 1 96.31 71 ASP A O 1
ATOM 532 N N . LEU A 1 72 ? 6.852 -38.156 -35.844 1 97 72 LEU A N 1
ATOM 533 C CA . LEU A 1 72 ? 6.301 -38.969 -34.75 1 97 72 LEU A CA 1
ATOM 534 C C . LEU A 1 72 ? 4.805 -39.188 -34.938 1 97 72 LEU A C 1
ATOM 536 O O . LEU A 1 72 ? 4.168 -39.875 -34.156 1 97 72 LEU A O 1
ATOM 540 N N . ASN A 1 73 ? 4.258 -38.594 -36.031 1 97.38 73 ASN A N 1
ATOM 541 C CA . ASN A 1 73 ? 2.838 -38.812 -36.281 1 97.38 73 ASN A CA 1
ATOM 542 C C . ASN A 1 73 ? 2.521 -40.312 -36.5 1 97.38 73 ASN A C 1
ATOM 544 O O . ASN A 1 73 ? 3.184 -40.969 -37.281 1 97.38 73 ASN A O 1
ATOM 548 N N . ASN A 1 74 ? 1.515 -40.812 -35.75 1 96.5 74 ASN A N 1
ATOM 549 C CA . ASN A 1 74 ? 1.033 -42.188 -35.781 1 96.5 74 ASN A CA 1
ATOM 550 C C . ASN A 1 74 ? 2.09 -43.156 -35.281 1 96.5 74 ASN A C 1
ATOM 552 O O . ASN A 1 74 ? 1.996 -44.375 -35.531 1 96.5 74 ASN A O 1
ATOM 556 N N . GLN A 1 75 ? 3.115 -42.688 -34.656 1 97 75 GLN A N 1
ATOM 557 C CA . GLN A 1 75 ? 4.109 -43.594 -34.062 1 97 75 GLN A CA 1
ATOM 558 C C . GLN A 1 75 ? 3.598 -44.156 -32.75 1 97 75 GLN A C 1
ATOM 560 O O . GLN A 1 75 ? 2.98 -43.469 -31.953 1 97 75 GLN A O 1
ATOM 565 N N . LYS A 1 76 ? 3.916 -45.406 -32.531 1 97.94 76 LYS A N 1
ATOM 566 C CA . LYS A 1 76 ? 3.512 -46.125 -31.312 1 97.94 76 LYS A CA 1
ATOM 567 C C . LYS A 1 76 ? 4.66 -46.188 -30.312 1 97.94 76 LYS A C 1
ATOM 569 O O . LYS A 1 76 ? 5.828 -46.219 -30.703 1 97.94 76 LYS A O 1
ATOM 574 N N . PHE A 1 77 ? 4.32 -46.125 -29.062 1 98.38 77 PHE A N 1
ATOM 575 C CA . PHE A 1 77 ? 5.289 -46.219 -27.984 1 98.38 77 PHE A CA 1
ATOM 576 C C . PHE A 1 77 ? 4.824 -47.188 -26.906 1 98.38 77 PHE A C 1
ATOM 578 O O . PHE A 1 77 ? 3.629 -47.281 -26.625 1 98.38 77 PHE A O 1
ATOM 585 N N . GLN A 1 78 ? 5.762 -47.938 -26.297 1 98.31 78 GLN A N 1
ATOM 586 C CA . GLN A 1 78 ? 5.492 -48.812 -25.156 1 98.31 78 GLN A CA 1
ATOM 587 C C . GLN A 1 78 ? 5.559 -48.031 -23.844 1 98.31 78 GLN A C 1
ATOM 589 O O . GLN A 1 78 ? 6.598 -47.469 -23.5 1 98.31 78 GLN A O 1
ATOM 594 N N . VAL A 1 79 ? 4.473 -47.969 -23.156 1 98 79 VAL A N 1
ATOM 595 C CA . VAL A 1 79 ? 4.426 -47.281 -21.875 1 98 79 VAL A CA 1
ATOM 596 C C . VAL A 1 79 ? 5.027 -48.156 -20.781 1 98 79 VAL A C 1
ATOM 598 O O . VAL A 1 79 ? 4.57 -49.281 -20.547 1 98 79 VAL A O 1
ATOM 601 N N . THR A 1 80 ? 6.031 -47.656 -20.109 1 95.38 80 THR A N 1
ATOM 602 C CA . THR A 1 80 ? 6.793 -48.5 -19.203 1 95.38 80 THR A CA 1
ATOM 603 C C . THR A 1 80 ? 6.613 -48.031 -17.75 1 95.38 80 THR A C 1
ATOM 605 O O . THR A 1 80 ? 7.141 -48.656 -16.828 1 95.38 80 THR A O 1
ATOM 608 N N . GLY A 1 81 ? 5.879 -46.938 -17.5 1 93.69 81 GLY A N 1
ATOM 609 C CA . GLY A 1 81 ? 5.691 -46.469 -16.125 1 93.69 81 GLY A CA 1
ATOM 610 C C . GLY A 1 81 ? 4.957 -45.156 -16.047 1 93.69 81 GLY A C 1
ATOM 611 O O . GLY A 1 81 ? 4.289 -44.75 -17 1 93.69 81 GLY A O 1
ATOM 612 N N . GLU A 1 82 ? 5.012 -44.562 -14.844 1 93.12 82 GLU A N 1
ATOM 613 C CA . GLU A 1 82 ? 4.355 -43.312 -14.547 1 93.12 82 GLU A CA 1
ATOM 614 C C . GLU A 1 82 ? 5.188 -42.469 -13.578 1 93.12 82 GLU A C 1
ATOM 616 O O . GLU A 1 82 ? 5.754 -43 -12.617 1 93.12 82 GLU A O 1
ATOM 621 N N . ILE A 1 83 ? 5.332 -41.25 -13.914 1 91.38 83 ILE A N 1
ATOM 622 C CA . ILE A 1 83 ? 6.066 -40.312 -13.07 1 91.38 83 ILE A CA 1
ATOM 623 C C . ILE A 1 83 ? 5.156 -39.156 -12.656 1 91.38 83 ILE A C 1
ATOM 625 O O . ILE A 1 83 ? 4.625 -38.438 -13.516 1 91.38 83 ILE A O 1
ATOM 629 N N . ARG A 1 84 ? 5.016 -38.969 -11.375 1 87.25 84 ARG A N 1
ATOM 630 C CA . ARG A 1 84 ? 4.293 -37.812 -10.805 1 87.25 84 ARG A CA 1
ATOM 631 C C . ARG A 1 84 ? 5.258 -36.781 -10.266 1 87.25 84 ARG A C 1
ATOM 633 O O . ARG A 1 84 ? 6.434 -37.062 -10.031 1 87.25 84 ARG A O 1
ATOM 640 N N . ALA A 1 85 ? 4.73 -35.594 -10.133 1 83.75 85 ALA A N 1
ATOM 641 C CA . ALA A 1 85 ? 5.547 -34.562 -9.508 1 83.75 85 ALA A CA 1
ATOM 642 C C . ALA A 1 85 ? 5.965 -34.969 -8.094 1 83.75 85 ALA A C 1
ATOM 644 O O . ALA A 1 85 ? 5.156 -35.5 -7.332 1 83.75 85 ALA A O 1
ATOM 645 N N . GLY A 1 86 ? 7.18 -34.781 -7.816 1 83.62 86 GLY A N 1
ATOM 646 C CA . GLY A 1 86 ? 7.688 -35.062 -6.48 1 83.62 86 GLY A CA 1
ATOM 647 C C . GLY A 1 86 ? 8.086 -36.531 -6.277 1 83.62 86 GLY A C 1
ATOM 648 O O . GLY A 1 86 ? 8.484 -36.906 -5.18 1 83.62 86 GLY A O 1
ATOM 649 N N . SER A 1 87 ? 7.934 -37.25 -7.293 1 81.94 87 SER A N 1
ATOM 650 C CA . SER A 1 87 ? 8.266 -38.688 -7.148 1 81.94 87 SER A CA 1
ATOM 651 C C . SER A 1 87 ? 9.672 -38.969 -7.668 1 81.94 87 SER A C 1
ATOM 653 O O . SER A 1 87 ? 10.117 -38.344 -8.641 1 81.94 87 SER A O 1
ATOM 655 N N . GLU A 1 88 ? 10.289 -39.875 -6.863 1 77.56 88 GLU A N 1
ATOM 656 C CA . GLU A 1 88 ? 11.594 -40.344 -7.312 1 77.56 88 GLU A CA 1
ATOM 657 C C . GLU A 1 88 ? 11.453 -41.344 -8.453 1 77.56 88 GLU A C 1
ATOM 659 O O . GLU A 1 88 ? 10.562 -42.188 -8.438 1 77.56 88 GLU A O 1
ATOM 664 N N . SER A 1 89 ? 12.07 -40.969 -9.57 1 77.12 89 SER A N 1
ATOM 665 C CA . SER A 1 89 ? 12.102 -42 -10.625 1 77.12 89 SER A CA 1
ATOM 666 C C . SER A 1 89 ? 13.516 -42.188 -11.164 1 77.12 89 SER A C 1
ATOM 668 O O . SER A 1 89 ? 14.258 -41.219 -11.344 1 77.12 89 SER A O 1
ATOM 670 N N . HIS A 1 90 ? 13.938 -43.406 -11.219 1 82.56 90 HIS A N 1
ATOM 671 C CA . HIS A 1 90 ? 15.219 -43.75 -11.82 1 82.56 90 HIS A CA 1
ATOM 672 C C . HIS A 1 90 ? 15.023 -44.438 -13.18 1 82.56 90 HIS A C 1
ATOM 674 O O . HIS A 1 90 ? 15.906 -45.156 -13.648 1 82.56 90 HIS A O 1
ATOM 680 N N . ASP A 1 91 ? 13.969 -44.094 -13.719 1 86.75 91 ASP A N 1
ATOM 681 C CA . ASP A 1 91 ? 13.633 -44.719 -14.992 1 86.75 91 ASP A CA 1
ATOM 682 C C . ASP A 1 91 ? 14.516 -44.188 -16.125 1 86.75 91 ASP A C 1
ATOM 684 O O . ASP A 1 91 ? 14.867 -43 -16.125 1 86.75 91 ASP A O 1
ATOM 688 N N . ILE A 1 92 ? 14.93 -45.031 -16.984 1 93.06 92 ILE A N 1
ATOM 689 C CA . ILE A 1 92 ? 15.609 -44.688 -18.219 1 93.06 92 ILE A CA 1
ATOM 690 C C . ILE A 1 92 ? 14.742 -45.062 -19.422 1 93.06 92 ILE A C 1
ATOM 692 O O . ILE A 1 92 ? 14.266 -46.219 -19.516 1 93.06 92 ILE A O 1
ATOM 696 N N . LEU A 1 93 ? 14.523 -44.125 -20.266 1 95.94 93 LEU A N 1
ATOM 697 C CA . LEU A 1 93 ? 13.68 -44.344 -21.438 1 95.94 93 LEU A CA 1
ATOM 698 C C . LEU A 1 93 ? 14.516 -44.781 -22.641 1 95.94 93 LEU A C 1
ATOM 700 O O . LEU A 1 93 ? 15.445 -44.094 -23.047 1 95.94 93 LEU A O 1
ATOM 704 N N . GLY A 1 94 ? 14.148 -45.969 -23.156 1 96.88 94 GLY A N 1
ATOM 705 C CA . GLY A 1 94 ? 14.766 -46.438 -24.391 1 96.88 94 GLY A CA 1
ATOM 706 C C . GLY A 1 94 ? 13.977 -46.094 -25.625 1 96.88 94 GLY A C 1
ATOM 707 O O . GLY A 1 94 ? 12.844 -45.625 -25.531 1 96.88 94 GLY A O 1
ATOM 708 N N . GLU A 1 95 ? 14.68 -46.312 -26.797 1 97.88 95 GLU A N 1
ATOM 709 C CA . GLU A 1 95 ? 14.039 -46.031 -28.078 1 97.88 95 GLU A CA 1
ATOM 710 C C . GLU A 1 95 ? 12.68 -46.719 -28.188 1 97.88 95 GLU A C 1
ATOM 712 O O . GLU A 1 95 ? 12.57 -47.938 -27.938 1 97.88 95 GLU A O 1
ATOM 717 N N . GLY A 1 96 ? 11.648 -45.906 -28.469 1 97.88 96 GLY A N 1
ATOM 718 C CA . GLY 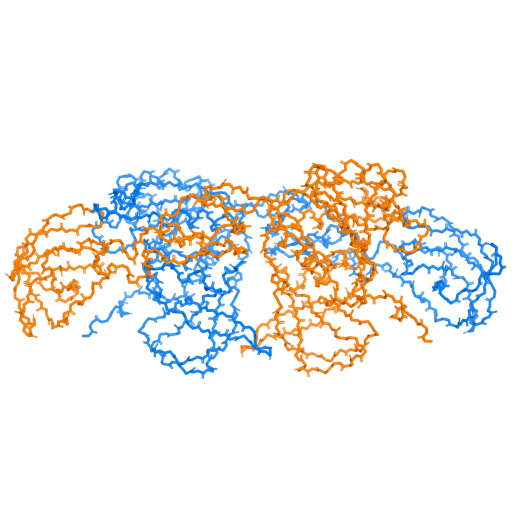A 1 96 ? 10.312 -46.469 -28.656 1 97.88 96 GLY A CA 1
ATOM 719 C C . GLY A 1 96 ? 9.531 -46.594 -27.359 1 97.88 96 GLY A C 1
ATOM 720 O O . GLY A 1 96 ? 8.383 -47.031 -27.359 1 97.88 96 GLY A O 1
ATOM 721 N N . GLN A 1 97 ? 10.055 -46.125 -26.25 1 98.12 97 GLN A N 1
ATOM 722 C CA . GLN A 1 97 ? 9.391 -46.219 -24.938 1 98.12 97 GLN A CA 1
ATOM 723 C C . GLN A 1 97 ? 8.805 -44.875 -24.531 1 98.12 97 GLN A C 1
ATOM 725 O O . GLN A 1 97 ? 9.211 -43.844 -25.047 1 98.12 97 GLN A O 1
ATOM 730 N N . ALA A 1 98 ? 7.859 -45 -23.703 1 98.25 98 ALA A N 1
ATOM 731 C CA . ALA A 1 98 ? 7.184 -43.812 -23.125 1 98.25 98 ALA A CA 1
ATOM 732 C C . ALA A 1 98 ? 6.926 -44.031 -21.641 1 98.25 98 ALA A C 1
ATOM 734 O O . ALA A 1 98 ? 6.84 -45.156 -21.156 1 98.25 98 ALA A O 1
ATOM 735 N N . ILE A 1 99 ? 6.887 -43.031 -20.922 1 97.12 99 ILE A N 1
ATOM 736 C CA . ILE A 1 99 ? 6.465 -43.031 -19.516 1 97.12 99 ILE A CA 1
ATOM 737 C C . ILE A 1 99 ? 5.379 -41.969 -19.328 1 97.12 99 ILE A C 1
ATOM 739 O O . ILE A 1 99 ? 5.531 -40.812 -19.766 1 97.12 99 ILE A O 1
ATOM 743 N N . ARG A 1 100 ? 4.246 -42.406 -18.766 1 95.88 100 ARG A N 1
ATOM 744 C CA . ARG A 1 100 ? 3.254 -41.406 -18.359 1 95.88 100 ARG A CA 1
ATOM 745 C C . ARG A 1 100 ? 3.854 -40.406 -17.375 1 95.88 100 ARG A C 1
ATOM 747 O O . ARG A 1 100 ? 4.496 -40.781 -16.391 1 95.88 100 ARG A O 1
ATOM 754 N N . ILE A 1 101 ? 3.732 -39.094 -17.688 1 94.44 101 ILE A N 1
ATOM 755 C CA . ILE A 1 101 ? 4.348 -38.094 -16.828 1 94.44 101 ILE A CA 1
ATOM 756 C C . ILE A 1 101 ? 3.377 -36.938 -16.625 1 94.44 101 ILE A C 1
ATOM 758 O O . ILE A 1 101 ? 2.633 -36.562 -17.531 1 94.44 101 ILE A O 1
ATOM 762 N N . PHE A 1 102 ? 3.361 -36.375 -15.43 1 89.81 102 PHE A N 1
ATOM 763 C CA . PHE A 1 102 ? 2.496 -35.25 -15.094 1 89.81 102 PHE A CA 1
ATOM 764 C C . PHE A 1 102 ? 3.305 -33.969 -14.984 1 89.81 102 PHE A C 1
ATOM 766 O O . PHE A 1 102 ? 4.531 -34 -14.875 1 89.81 102 PHE A O 1
ATOM 773 N N . THR A 1 103 ? 2.578 -32.875 -15.078 1 88.81 103 THR A N 1
ATOM 774 C CA . THR A 1 103 ? 3.205 -31.547 -14.977 1 88.81 103 THR A CA 1
ATOM 775 C C . THR A 1 103 ? 4.086 -31.469 -13.734 1 88.81 103 THR A C 1
ATOM 777 O O . THR A 1 103 ? 3.658 -31.828 -12.641 1 88.81 103 THR A O 1
ATOM 780 N N . GLY A 1 104 ? 5.305 -31.078 -13.992 1 88.88 104 GLY A N 1
ATOM 781 C CA . GLY A 1 104 ? 6.23 -30.922 -12.875 1 88.88 104 GLY A CA 1
ATOM 782 C C . GLY A 1 104 ? 7.051 -32.188 -12.617 1 88.88 104 GLY A C 1
ATOM 783 O O . GLY A 1 104 ? 8.016 -32.156 -11.844 1 88.88 104 GLY A O 1
ATOM 784 N N . GLY A 1 105 ? 6.688 -33.281 -13.219 1 91 105 GLY A N 1
ATOM 785 C CA . GLY A 1 105 ? 7.441 -34.5 -13.047 1 91 105 GLY A CA 1
ATOM 786 C C . GLY A 1 105 ? 8.836 -34.438 -13.633 1 91 105 GLY A C 1
ATOM 787 O O . GLY A 1 105 ? 9.039 -33.844 -14.703 1 91 105 GLY A O 1
ATOM 788 N N . LYS A 1 106 ? 9.805 -35.094 -12.945 1 93.38 106 LYS A N 1
ATOM 789 C CA . LYS A 1 106 ? 11.188 -35.094 -13.414 1 93.38 106 LYS A CA 1
ATOM 790 C C . LYS A 1 106 ? 11.32 -35.906 -14.711 1 93.38 106 LYS A C 1
ATOM 792 O O . LYS A 1 106 ? 10.828 -37.031 -14.805 1 93.38 106 LYS A O 1
ATOM 797 N N . ILE A 1 107 ? 11.984 -35.281 -15.664 1 94.81 107 ILE A N 1
ATOM 798 C CA . ILE A 1 107 ? 12.203 -35.938 -16.953 1 94.81 107 ILE A CA 1
ATOM 799 C C . ILE A 1 107 ? 13.156 -37.125 -16.781 1 94.81 107 ILE A C 1
ATOM 801 O O . ILE A 1 107 ? 14.258 -36.969 -16.266 1 94.81 107 ILE A O 1
ATOM 805 N N . PRO A 1 108 ? 12.734 -38.281 -17.203 1 95.19 108 PRO A N 1
ATOM 806 C CA . PRO A 1 108 ? 13.656 -39.406 -17.109 1 95.19 108 PRO A CA 1
ATOM 807 C C . PRO A 1 108 ? 14.789 -39.344 -18.125 1 95.19 108 PRO A C 1
ATOM 809 O O . PRO A 1 108 ? 14.641 -38.719 -19.188 1 95.19 108 PRO A O 1
ATOM 812 N N . GLU A 1 109 ? 15.891 -40 -17.734 1 94.31 109 GLU A N 1
ATOM 813 C CA . GLU A 1 109 ? 17 -40.094 -18.672 1 94.31 109 GLU A CA 1
ATOM 814 C C . GLU A 1 109 ? 16.578 -40.75 -19.984 1 94.31 109 GLU A C 1
ATOM 816 O O . GLU A 1 109 ? 15.828 -41.719 -19.984 1 94.31 109 GLU A O 1
ATOM 821 N N . GLY A 1 110 ? 17.031 -40.125 -21.078 1 96.5 110 GLY A N 1
ATOM 822 C CA . GLY A 1 110 ? 16.734 -40.688 -22.391 1 96.5 110 GLY A CA 1
ATOM 823 C C . GLY A 1 110 ? 15.586 -40 -23.094 1 96.5 110 GLY A C 1
ATOM 824 O O . GLY A 1 110 ? 15.367 -40.188 -24.281 1 96.5 110 GLY A O 1
ATOM 825 N N . THR A 1 111 ? 14.875 -39.156 -22.375 1 97.44 111 THR A N 1
ATOM 826 C CA . THR A 1 111 ? 13.719 -38.438 -22.938 1 97.44 111 THR A CA 1
ATOM 827 C C . THR A 1 111 ? 14.148 -37.531 -24.078 1 97.44 111 THR A C 1
ATOM 829 O O . THR A 1 111 ? 15.102 -36.75 -23.938 1 97.44 111 THR A O 1
ATOM 832 N N . THR A 1 112 ? 13.43 -37.625 -25.188 1 97.88 112 THR A N 1
ATOM 833 C CA . THR A 1 112 ? 13.695 -36.75 -26.328 1 97.88 112 THR A CA 1
ATOM 834 C C . THR A 1 112 ? 12.555 -35.781 -26.516 1 97.88 112 THR A C 1
ATOM 836 O O . THR A 1 112 ? 12.758 -34.656 -27.047 1 97.88 112 THR A O 1
ATOM 839 N N . HIS A 1 113 ? 11.32 -36.188 -26.172 1 97.88 113 HIS A N 1
ATOM 840 C CA . HIS A 1 113 ? 10.109 -35.406 -26.312 1 97.88 113 HIS A CA 1
ATOM 841 C C . HIS A 1 113 ? 9.164 -35.625 -25.125 1 97.88 113 HIS A C 1
ATOM 843 O O . HIS A 1 113 ? 9.188 -36.656 -24.484 1 97.88 113 HIS A O 1
ATOM 849 N N . VAL A 1 114 ? 8.398 -34.656 -24.859 1 98.12 114 VAL A N 1
ATOM 850 C CA . VAL A 1 114 ? 7.215 -34.844 -24.031 1 98.12 114 VAL A CA 1
ATOM 851 C C . VAL A 1 114 ? 5.961 -34.5 -24.828 1 98.12 114 VAL A C 1
ATOM 853 O O . VAL A 1 114 ? 5.832 -33.375 -25.344 1 98.12 114 VAL A O 1
ATOM 856 N N . ALA A 1 115 ? 5.086 -35.438 -25 1 97.94 115 ALA A N 1
ATOM 857 C CA . ALA A 1 115 ? 3.826 -35.25 -25.719 1 97.94 115 ALA A CA 1
ATOM 858 C C . ALA A 1 115 ? 2.682 -34.969 -24.75 1 97.94 115 ALA A C 1
ATOM 860 O O . ALA A 1 115 ? 2.441 -35.719 -23.812 1 97.94 115 ALA A O 1
ATOM 861 N N . ARG A 1 116 ? 2.02 -33.906 -24.984 1 95.81 116 ARG A N 1
ATOM 862 C CA . ARG A 1 116 ? 0.855 -33.625 -24.156 1 95.81 116 ARG A CA 1
ATOM 863 C C . ARG A 1 116 ? -0.242 -34.656 -24.359 1 95.81 116 ARG A C 1
ATOM 865 O O . ARG A 1 116 ? -0.415 -35.156 -25.469 1 95.81 116 ARG A O 1
ATOM 872 N N . GLN A 1 117 ? -1.037 -34.906 -23.438 1 93.69 117 GLN A N 1
ATOM 873 C CA . GLN A 1 117 ? -2.023 -35.969 -23.438 1 93.69 117 GLN A CA 1
ATOM 874 C C . GLN A 1 117 ? -3.041 -35.781 -24.562 1 93.69 117 GLN A C 1
ATOM 876 O O . GLN A 1 117 ? -3.57 -36.75 -25.109 1 93.69 117 GLN A O 1
ATOM 881 N N . GLU A 1 118 ? -3.256 -34.531 -24.969 1 91.56 118 GLU A N 1
ATOM 882 C CA . GLU A 1 118 ? -4.277 -34.219 -25.953 1 91.56 118 GLU A CA 1
ATOM 883 C C . GLU A 1 118 ? -3.934 -34.781 -27.328 1 91.56 118 GLU A C 1
ATOM 885 O O . GLU A 1 118 ? -4.809 -34.938 -28.172 1 91.56 118 GLU A O 1
ATOM 890 N N . ILE A 1 119 ? -2.711 -35.062 -27.562 1 96.19 119 ILE A N 1
ATOM 891 C CA . ILE A 1 119 ? -2.305 -35.531 -28.875 1 96.19 119 ILE A CA 1
ATOM 892 C C . ILE A 1 119 ? -1.897 -37 -28.797 1 96.19 119 ILE A C 1
ATOM 894 O O . ILE A 1 119 ? -1.104 -37.5 -29.625 1 96.19 119 ILE A O 1
ATOM 898 N N . VAL A 1 120 ? -2.324 -37.719 -27.766 1 97.12 120 VAL A N 1
ATOM 899 C CA . VAL A 1 120 ? -1.986 -39.125 -27.547 1 97.12 120 VAL A CA 1
ATOM 900 C C . VAL A 1 120 ? -3.256 -39.969 -27.578 1 97.12 120 VAL A C 1
ATOM 902 O O . VAL A 1 120 ? -4.258 -39.625 -26.953 1 97.12 120 VAL A O 1
ATOM 905 N N . SER A 1 121 ? -3.27 -40.875 -28.375 1 97 121 SER A N 1
ATOM 906 C CA . SER A 1 121 ? -4.305 -41.906 -28.344 1 97 121 SER A CA 1
ATOM 907 C C . SER A 1 121 ? -3.854 -43.125 -27.547 1 97 121 SER A C 1
ATOM 909 O O . SER A 1 121 ? -2.826 -43.719 -27.859 1 97 121 SER A O 1
ATOM 911 N N . VAL A 1 122 ? -4.617 -43.469 -26.531 1 96.44 122 VAL A N 1
ATOM 912 C CA . VAL A 1 122 ? -4.305 -44.625 -25.719 1 96.44 122 VAL A CA 1
ATOM 913 C C . VAL A 1 122 ? -4.867 -45.906 -26.391 1 96.44 122 VAL A C 1
ATOM 915 O O . VAL A 1 122 ? -6.086 -46.062 -26.5 1 96.44 122 VAL A O 1
ATOM 918 N N . ILE A 1 123 ? -3.996 -46.75 -26.781 1 96.5 123 ILE A N 1
ATOM 919 C CA . ILE A 1 123 ? -4.383 -48 -27.422 1 96.5 123 ILE A CA 1
ATOM 920 C C . ILE A 1 123 ? -4.66 -49.094 -26.375 1 96.5 123 ILE A C 1
ATOM 922 O O . ILE A 1 123 ? -5.645 -49.812 -26.469 1 96.5 123 ILE A O 1
ATOM 926 N N . SER A 1 124 ? -3.779 -49.188 -25.391 1 94.25 124 SER A N 1
ATOM 927 C CA . SER A 1 124 ? -3.895 -50 -24.203 1 94.25 124 SER A CA 1
ATOM 928 C C . SER A 1 124 ? -3.129 -49.406 -23.031 1 94.25 124 SER A C 1
ATOM 930 O O . SER A 1 124 ? -2.537 -48.344 -23.156 1 94.25 124 SER A O 1
ATOM 932 N N . ALA A 1 125 ? -3.18 -50.125 -21.953 1 91.5 125 ALA A N 1
ATOM 933 C CA . ALA A 1 125 ? -2.463 -49.625 -20.766 1 91.5 125 ALA A CA 1
ATOM 934 C C . ALA A 1 125 ? -0.959 -49.594 -21.031 1 91.5 125 ALA A C 1
ATOM 936 O O . ALA A 1 125 ? -0.239 -48.812 -20.375 1 91.5 125 ALA A O 1
ATOM 937 N N . GLN A 1 126 ? -0.503 -50.312 -22.016 1 95.94 126 GLN A N 1
ATOM 938 C CA . GLN A 1 126 ? 0.936 -50.438 -22.219 1 95.94 126 GLN A CA 1
ATOM 939 C C . GLN A 1 126 ? 1.353 -49.875 -23.562 1 95.94 126 GLN A C 1
ATOM 941 O O . GLN A 1 126 ? 2.51 -49.969 -23.969 1 95.94 126 GLN A O 1
ATOM 946 N N . GLU A 1 127 ? 0.391 -49.312 -24.25 1 97.62 127 GLU A N 1
ATOM 947 C CA . GLU A 1 127 ? 0.729 -48.844 -25.578 1 97.62 127 GLU A CA 1
ATOM 948 C C . GLU A 1 127 ? -0.053 -47.562 -25.922 1 97.62 127 GLU A C 1
ATOM 950 O O . GLU A 1 127 ? -1.268 -47.5 -25.719 1 97.62 127 GLU A O 1
ATOM 955 N N . ILE A 1 128 ? 0.685 -46.531 -26.422 1 98.25 128 ILE A N 1
ATOM 956 C CA . ILE A 1 128 ? 0.068 -45.281 -26.875 1 98.25 128 ILE A CA 1
ATOM 957 C C . ILE A 1 128 ? 0.505 -44.969 -28.297 1 98.25 128 ILE A C 1
ATOM 959 O O . ILE A 1 128 ? 1.454 -45.594 -28.812 1 98.25 128 ILE A O 1
ATOM 963 N N . CYS A 1 129 ? -0.225 -44.094 -28.969 1 98.19 129 CYS A N 1
ATOM 964 C CA . CYS A 1 129 ? 0.086 -43.594 -30.312 1 98.19 129 CYS A CA 1
ATOM 965 C C . CYS A 1 129 ? -0.086 -42.094 -30.391 1 98.19 129 CYS A C 1
ATOM 967 O O . CYS A 1 129 ? -1.049 -41.531 -29.859 1 98.19 129 CYS A O 1
ATOM 969 N N . LEU A 1 130 ? 0.855 -41.406 -31 1 97.94 130 LEU A N 1
ATOM 970 C CA . LEU A 1 130 ? 0.713 -39.969 -31.172 1 97.94 130 LEU A CA 1
ATOM 971 C C . LEU A 1 130 ? -0.193 -39.656 -32.344 1 97.94 130 LEU A C 1
ATOM 973 O O . LEU A 1 130 ? -0.12 -40.312 -33.406 1 97.94 130 LEU A O 1
ATOM 977 N N . THR A 1 131 ? -0.944 -38.562 -32.25 1 97.56 131 THR A N 1
ATOM 978 C CA . THR A 1 131 ? -1.866 -38.188 -33.312 1 97.56 131 THR A CA 1
ATOM 979 C C . THR A 1 131 ? -1.288 -37.062 -34.156 1 97.56 131 THR A C 1
ATOM 981 O O . THR A 1 131 ? -1.873 -36.656 -35.156 1 97.56 131 THR A O 1
ATOM 984 N N . GLU A 1 132 ? -0.207 -36.469 -33.75 1 96.69 132 GLU A N 1
ATOM 985 C CA . GLU A 1 132 ? 0.505 -35.438 -34.5 1 96.69 132 GLU A CA 1
ATOM 986 C C . GLU A 1 132 ? 2 -35.469 -34.188 1 96.69 132 GLU A C 1
ATOM 988 O O . GLU A 1 132 ? 2.43 -36.094 -33.219 1 96.69 132 GLU A O 1
ATOM 993 N N . HIS A 1 133 ? 2.781 -34.812 -35.094 1 96.75 133 HIS A N 1
ATOM 994 C CA . HIS A 1 133 ? 4.215 -34.656 -34.875 1 96.75 133 HIS A CA 1
ATOM 995 C C . HIS A 1 133 ? 4.504 -33.562 -33.844 1 96.75 133 HIS A C 1
ATOM 997 O O . HIS A 1 133 ? 3.736 -32.625 -33.75 1 96.75 133 HIS A O 1
ATOM 1003 N N . ILE A 1 134 ? 5.539 -33.812 -33.031 1 96.56 134 ILE A N 1
ATOM 1004 C CA . ILE A 1 134 ? 6.043 -32.75 -32.156 1 96.56 134 ILE A CA 1
ATOM 1005 C C . ILE A 1 134 ? 7.555 -32.625 -32.312 1 96.56 134 ILE A C 1
ATOM 1007 O O . ILE A 1 134 ? 8.234 -33.594 -32.656 1 96.56 134 ILE A O 1
ATOM 1011 N N . ARG A 1 135 ? 8.008 -31.422 -32.156 1 96.25 135 ARG A N 1
ATOM 1012 C CA . ARG A 1 135 ? 9.438 -31.156 -32.312 1 96.25 135 ARG A CA 1
ATOM 1013 C C . ARG A 1 135 ? 10.227 -31.688 -31.125 1 96.25 135 ARG A C 1
ATOM 1015 O O . ARG A 1 135 ? 9.688 -31.828 -30.016 1 96.25 135 ARG A O 1
ATOM 1022 N N . PRO A 1 136 ? 11.57 -31.969 -31.391 1 96.38 136 PRO A N 1
ATOM 1023 C CA . PRO A 1 136 ? 12.406 -32.406 -30.25 1 96.38 136 PRO A CA 1
ATOM 1024 C C . PRO A 1 136 ? 12.383 -31.391 -29.094 1 96.38 136 PRO A C 1
ATOM 1026 O O . PRO A 1 136 ? 12.305 -30.172 -29.328 1 96.38 136 PRO A O 1
ATOM 1029 N N . GLN A 1 137 ? 12.43 -31.891 -27.844 1 96.5 137 GLN A N 1
ATOM 1030 C CA . GLN A 1 137 ? 12.516 -31.125 -26.609 1 96.5 137 GLN A CA 1
ATOM 1031 C C . GLN A 1 137 ? 11.219 -30.391 -26.312 1 96.5 137 GLN A C 1
ATOM 1033 O O . GLN A 1 137 ? 11.164 -29.531 -25.438 1 96.5 137 GLN A O 1
ATOM 1038 N N . ALA A 1 138 ? 10.195 -30.766 -27.047 1 96.06 138 ALA A N 1
ATOM 1039 C CA . ALA A 1 138 ? 8.891 -30.141 -26.812 1 96.06 138 ALA A CA 1
ATOM 1040 C C . ALA A 1 138 ? 8.422 -30.375 -25.391 1 96.06 138 ALA A C 1
ATOM 1042 O O . ALA A 1 138 ? 8.578 -31.469 -24.844 1 96.06 138 ALA A O 1
ATOM 1043 N N . ASP A 1 139 ? 7.875 -29.328 -24.766 1 96 139 ASP A N 1
ATOM 1044 C CA . ASP A 1 139 ? 7.148 -29.344 -23.5 1 96 139 ASP A CA 1
ATOM 1045 C C . ASP A 1 139 ? 8.047 -29.828 -22.359 1 96 139 ASP A C 1
ATOM 1047 O O . ASP A 1 139 ? 7.586 -30.5 -21.438 1 96 139 ASP A O 1
ATOM 1051 N N . ILE A 1 140 ? 9.344 -29.562 -22.531 1 96.81 140 ILE A N 1
ATOM 1052 C CA . ILE A 1 140 ? 10.305 -29.797 -21.453 1 96.81 140 ILE A CA 1
ATOM 1053 C C . ILE A 1 140 ? 10.75 -28.469 -20.859 1 96.81 140 ILE A C 1
ATOM 1055 O O . ILE A 1 140 ? 11.117 -27.547 -21.594 1 96.81 140 ILE A O 1
ATOM 1059 N N . ARG A 1 141 ? 10.617 -28.312 -19.578 1 95.69 141 ARG A N 1
ATOM 1060 C CA . ARG A 1 141 ? 11.219 -27.219 -18.828 1 95.69 141 ARG A CA 1
ATOM 1061 C C . ARG A 1 141 ? 12.633 -27.594 -18.359 1 95.69 141 ARG A C 1
ATOM 1063 O O . ARG A 1 141 ? 12.805 -28.5 -17.562 1 95.69 141 ARG A O 1
ATOM 1070 N N . PHE A 1 142 ? 13.562 -26.844 -18.828 1 96.5 142 PHE A N 1
ATOM 1071 C CA . PHE A 1 142 ? 14.938 -27.266 -18.625 1 96.5 142 PHE A CA 1
ATOM 1072 C C . PHE A 1 142 ? 15.484 -26.688 -17.312 1 96.5 142 PHE A C 1
ATOM 1074 O O . PHE A 1 142 ? 15.141 -25.578 -16.938 1 96.5 142 PHE A O 1
ATOM 1081 N N . THR A 1 143 ? 16.375 -27.469 -16.734 1 95.62 143 THR A N 1
ATOM 1082 C CA . THR A 1 143 ? 17.062 -27.047 -15.523 1 95.62 143 THR A CA 1
ATOM 1083 C C . THR A 1 143 ? 17.703 -25.672 -15.711 1 95.62 143 THR A C 1
ATOM 1085 O O . THR A 1 143 ? 18.375 -25.438 -16.703 1 95.62 143 THR A O 1
ATOM 1088 N N . GLY A 1 144 ? 17.406 -24.719 -14.812 1 96.62 144 GLY A N 1
ATOM 1089 C CA . GLY A 1 144 ? 18.078 -23.438 -14.766 1 96.62 144 GLY A CA 1
ATOM 1090 C C . GLY A 1 144 ? 17.516 -22.422 -15.75 1 96.62 144 GLY A C 1
ATOM 1091 O O . GLY A 1 144 ? 18.031 -21.312 -15.875 1 96.62 144 GLY A O 1
ATOM 1092 N N . GLU A 1 145 ? 16.547 -22.766 -16.438 1 96.56 145 GLU A N 1
ATOM 1093 C CA . GLU A 1 145 ? 16.031 -21.859 -17.469 1 96.56 145 GLU A CA 1
ATOM 1094 C C . GLU A 1 145 ? 15.43 -20.609 -16.844 1 96.56 145 GLU A C 1
ATOM 1096 O O . GLU A 1 145 ? 15.391 -19.547 -17.469 1 96.56 145 GLU A O 1
ATOM 1101 N N . GLU A 1 146 ? 14.938 -20.672 -15.641 1 97.06 146 GLU A N 1
ATOM 1102 C CA . GLU A 1 146 ? 14.383 -19.516 -14.945 1 97.06 146 GLU A CA 1
ATOM 1103 C C . GLU A 1 146 ? 15.461 -18.781 -14.156 1 97.06 146 GLU A C 1
ATOM 1105 O O . GLU A 1 146 ? 15.617 -17.562 -14.289 1 97.06 146 GLU A O 1
ATOM 1110 N N . ILE A 1 147 ? 16.125 -19.516 -13.289 1 97.38 147 ILE A N 1
ATOM 1111 C CA . ILE A 1 147 ? 17.188 -18.969 -12.453 1 97.38 147 ILE A CA 1
ATOM 1112 C C . ILE A 1 147 ? 18.391 -19.906 -12.508 1 97.38 147 ILE A C 1
ATOM 1114 O O . ILE A 1 147 ? 18.25 -21.125 -12.453 1 97.38 147 ILE A O 1
ATOM 1118 N N . GLN A 1 148 ? 19.562 -19.344 -12.586 1 97.88 148 GLN A N 1
ATOM 1119 C CA . GLN A 1 148 ? 20.797 -20.125 -12.547 1 97.88 148 GLN A CA 1
ATOM 1120 C C . GLN A 1 148 ? 21.469 -20.016 -11.18 1 97.88 148 GLN A C 1
ATOM 1122 O O . GLN A 1 148 ? 21.453 -18.953 -10.555 1 97.88 148 GLN A O 1
ATOM 1127 N N . GLN A 1 149 ? 22.047 -21.156 -10.766 1 96.88 149 GLN A N 1
ATOM 1128 C CA . GLN A 1 149 ? 22.859 -21.109 -9.555 1 96.88 149 GLN A CA 1
ATOM 1129 C C . GLN A 1 149 ? 23.922 -20.016 -9.641 1 96.88 149 GLN A C 1
ATOM 1131 O O . GLN A 1 149 ? 24.578 -19.859 -10.672 1 96.88 149 GLN A O 1
ATOM 1136 N N . GLY A 1 150 ? 24.016 -19.188 -8.609 1 97.88 150 GLY A N 1
ATOM 1137 C CA . GLY A 1 150 ? 24.969 -18.094 -8.578 1 97.88 150 GLY A CA 1
ATOM 1138 C C . GLY A 1 150 ? 24.391 -16.781 -9.055 1 97.88 150 GLY A C 1
ATOM 1139 O O . GLY A 1 150 ? 25.016 -15.727 -8.922 1 97.88 150 GLY A O 1
ATOM 1140 N N . GLN A 1 151 ? 23.219 -16.812 -9.547 1 97.69 151 GLN A N 1
ATOM 1141 C CA . GLN A 1 151 ? 22.547 -15.602 -10.031 1 97.69 151 GLN A CA 1
ATOM 1142 C C . GLN A 1 151 ? 22.156 -14.688 -8.875 1 97.69 151 GLN A C 1
ATOM 1144 O O . GLN A 1 151 ? 21.672 -15.164 -7.84 1 97.69 151 GLN A O 1
ATOM 1149 N N . LEU A 1 152 ? 22.344 -13.367 -9.008 1 98.12 152 LEU A N 1
ATOM 1150 C CA . LEU A 1 152 ? 21.891 -12.391 -8.023 1 98.12 152 LEU A CA 1
ATOM 1151 C C . LEU A 1 152 ? 20.375 -12.297 -8.023 1 98.12 152 LEU A C 1
ATOM 1153 O O . LEU A 1 152 ? 19.766 -12.047 -9.062 1 98.12 152 LEU A O 1
ATOM 1157 N N . LEU A 1 153 ? 19.766 -12.531 -6.898 1 97.81 153 LEU A N 1
ATOM 1158 C CA . LEU A 1 153 ? 18.312 -12.508 -6.777 1 97.81 153 LEU A CA 1
ATOM 1159 C C . LEU A 1 153 ? 17.828 -11.172 -6.215 1 97.81 153 LEU A C 1
ATOM 1161 O O . LEU A 1 153 ? 16.828 -10.617 -6.684 1 97.81 153 LEU A O 1
ATOM 1165 N N . ALA A 1 154 ? 18.531 -10.648 -5.188 1 97.81 154 ALA A N 1
ATOM 1166 C CA . ALA A 1 154 ? 18.125 -9.406 -4.535 1 97.81 154 ALA A CA 1
ATOM 1167 C C . ALA A 1 154 ? 19.344 -8.578 -4.129 1 97.81 154 ALA A C 1
ATOM 1169 O O . ALA A 1 154 ? 20.344 -9.117 -3.65 1 97.81 154 ALA A O 1
ATOM 1170 N N . GLN A 1 155 ? 19.188 -7.293 -4.301 1 97.44 155 GLN A N 1
ATOM 1171 C CA . GLN A 1 155 ? 20.266 -6.359 -3.971 1 97.44 155 GLN A CA 1
ATOM 1172 C C . GLN A 1 155 ? 20.047 -5.734 -2.598 1 97.44 155 GLN A C 1
ATOM 1174 O O . GLN A 1 155 ? 18.938 -5.758 -2.068 1 97.44 155 GLN A O 1
ATOM 1179 N N . VAL A 1 156 ? 21.141 -5.199 -2.076 1 97.69 156 VAL A N 1
ATOM 1180 C CA . VAL A 1 156 ? 21.047 -4.438 -0.837 1 97.69 156 VAL A CA 1
ATOM 1181 C C . VAL A 1 156 ? 20.109 -3.246 -1.033 1 97.69 156 VAL A C 1
ATOM 1183 O O . VAL A 1 156 ? 20.172 -2.562 -2.057 1 97.69 156 VAL A O 1
ATOM 1186 N N . GLY A 1 157 ? 19.219 -3.025 -0.031 1 97.06 157 GLY A N 1
ATOM 1187 C CA . GLY A 1 157 ? 18.297 -1.901 -0.087 1 97.06 157 GLY A CA 1
ATOM 1188 C C . GLY A 1 157 ? 16.984 -2.232 -0.793 1 97.06 157 GLY A C 1
ATOM 1189 O O . GLY A 1 157 ? 16.078 -1.411 -0.83 1 97.06 157 GLY A O 1
ATOM 1190 N N . GLN A 1 158 ? 16.922 -3.475 -1.302 1 96.12 158 GLN A N 1
ATOM 1191 C CA . GLN A 1 158 ? 15.703 -3.877 -1.995 1 96.12 158 GLN A CA 1
ATOM 1192 C C . GLN A 1 158 ? 14.57 -4.141 -1.007 1 96.12 158 GLN A C 1
ATOM 1194 O O . GLN A 1 158 ? 14.773 -4.812 0.007 1 96.12 158 GLN A O 1
ATOM 1199 N N . PHE A 1 159 ? 13.461 -3.559 -1.282 1 96.38 159 PHE A N 1
ATOM 1200 C CA . PHE A 1 159 ? 12.258 -3.779 -0.5 1 96.38 159 PHE A CA 1
ATOM 1201 C C . PHE A 1 159 ? 11.672 -5.156 -0.785 1 96.38 159 PHE A C 1
ATOM 1203 O O . PHE A 1 159 ? 11.523 -5.547 -1.945 1 96.38 159 PHE A O 1
ATOM 1210 N N . LEU A 1 160 ? 11.352 -5.938 0.222 1 96.81 160 LEU A N 1
ATOM 1211 C CA . LEU A 1 160 ? 10.766 -7.266 0.062 1 96.81 160 LEU A CA 1
ATOM 1212 C C . LEU A 1 160 ? 9.242 -7.195 0.083 1 96.81 160 LEU A C 1
ATOM 1214 O O . LEU A 1 160 ? 8.641 -7.102 1.151 1 96.81 160 LEU A O 1
ATOM 1218 N N . ASN A 1 161 ? 8.648 -7.258 -1.069 1 96.25 161 ASN A N 1
ATOM 1219 C CA . ASN A 1 161 ? 7.195 -7.324 -1.201 1 96.25 161 ASN A CA 1
ATOM 1220 C C . ASN A 1 161 ? 6.711 -8.766 -1.362 1 96.25 161 ASN A C 1
ATOM 1222 O O . ASN A 1 161 ? 7.496 -9.703 -1.237 1 96.25 161 ASN A O 1
ATOM 1226 N N . ILE A 1 162 ? 5.43 -8.977 -1.604 1 96.69 162 ILE A N 1
ATOM 1227 C CA . ILE A 1 162 ? 4.816 -10.289 -1.704 1 96.69 162 ILE A CA 1
ATOM 1228 C C . ILE A 1 162 ? 5.504 -11.102 -2.799 1 96.69 162 ILE A C 1
ATOM 1230 O O . ILE A 1 162 ? 5.914 -12.242 -2.572 1 96.69 162 ILE A O 1
ATOM 1234 N N . GLY A 1 163 ? 5.66 -10.445 -3.951 1 95.56 163 GLY A N 1
ATOM 1235 C CA . GLY A 1 163 ? 6.227 -11.125 -5.102 1 95.56 163 GLY A CA 1
ATOM 1236 C C . GLY A 1 163 ? 7.676 -11.523 -4.902 1 95.56 163 GLY A C 1
ATOM 1237 O O . GLY A 1 163 ? 8.062 -12.648 -5.23 1 95.56 163 GLY A O 1
ATOM 1238 N N . SER A 1 164 ? 8.438 -10.641 -4.375 1 94.88 164 SER A N 1
ATOM 1239 C CA . SER A 1 164 ? 9.852 -10.953 -4.164 1 94.88 164 SER A CA 1
ATOM 1240 C C . SER A 1 164 ? 10.023 -12.047 -3.117 1 94.88 164 SER A C 1
ATOM 1242 O O . SER A 1 164 ? 10.875 -12.922 -3.258 1 94.88 164 SER A O 1
ATOM 1244 N N . LEU A 1 165 ? 9.219 -12.016 -2.08 1 96.31 165 LEU A N 1
ATOM 1245 C CA . LEU A 1 165 ? 9.289 -13.055 -1.055 1 96.31 165 LEU A CA 1
ATOM 1246 C C . LEU A 1 165 ? 8.953 -14.422 -1.641 1 96.31 165 LEU A C 1
ATOM 1248 O O . LEU A 1 165 ? 9.648 -15.398 -1.371 1 96.31 165 LEU A O 1
ATOM 1252 N N . ALA A 1 166 ? 7.941 -14.469 -2.42 1 95.69 166 ALA A N 1
ATOM 1253 C CA . ALA A 1 166 ? 7.547 -15.719 -3.061 1 95.69 166 ALA A CA 1
ATOM 1254 C C . ALA A 1 166 ? 8.648 -16.234 -3.984 1 95.69 166 ALA A C 1
ATOM 1256 O O . ALA A 1 166 ? 8.969 -17.422 -3.979 1 95.69 166 ALA A O 1
ATOM 1257 N N . ALA A 1 167 ? 9.227 -15.344 -4.75 1 96.31 167 ALA A N 1
ATOM 1258 C CA . ALA A 1 167 ? 10.297 -15.719 -5.672 1 96.31 167 ALA A CA 1
ATOM 1259 C C . ALA A 1 167 ? 11.516 -16.25 -4.918 1 96.31 167 ALA A C 1
ATOM 1261 O O . ALA A 1 167 ? 12.109 -17.25 -5.316 1 96.31 167 ALA A O 1
ATOM 1262 N N . LEU A 1 168 ? 11.852 -15.594 -3.84 1 97.31 168 LEU A N 1
ATOM 1263 C CA . LEU A 1 168 ? 12.984 -16.031 -3.031 1 97.31 168 LEU A CA 1
ATOM 1264 C C . LEU A 1 168 ? 12.711 -17.406 -2.414 1 97.31 168 LEU A C 1
ATOM 1266 O O . LEU A 1 168 ? 13.602 -18.25 -2.365 1 97.31 168 LEU A O 1
ATOM 1270 N N . SER A 1 169 ? 11.5 -17.578 -1.964 1 95.62 169 SER A N 1
ATOM 1271 C CA . SER A 1 169 ? 11.125 -18.859 -1.389 1 95.62 169 SER A CA 1
ATOM 1272 C C . SER A 1 169 ? 11.266 -19.984 -2.408 1 95.62 169 SER A C 1
ATOM 1274 O O . SER A 1 169 ? 11.805 -21.047 -2.094 1 95.62 169 SER A O 1
ATOM 1276 N N . MET A 1 170 ? 10.805 -19.75 -3.561 1 93.81 170 MET A N 1
ATOM 1277 C CA . MET A 1 170 ? 10.883 -20.734 -4.633 1 93.81 170 MET A CA 1
ATOM 1278 C C . MET A 1 170 ? 12.336 -21.094 -4.93 1 93.81 170 MET A C 1
ATOM 1280 O O . MET A 1 170 ? 12.625 -22.234 -5.316 1 93.81 170 MET A O 1
ATOM 1284 N N . ALA A 1 171 ? 13.195 -20.141 -4.715 1 95 171 ALA A N 1
ATOM 1285 C CA . ALA A 1 171 ? 14.617 -20.359 -4.957 1 95 171 ALA A CA 1
ATOM 1286 C C . ALA A 1 171 ? 15.281 -21.031 -3.754 1 95 171 ALA A C 1
ATOM 1288 O O . ALA A 1 171 ? 16.5 -21.219 -3.736 1 95 171 ALA A O 1
ATOM 1289 N N . GLY A 1 172 ? 14.555 -21.297 -2.73 1 94.19 172 GLY A N 1
ATOM 1290 C CA . GLY A 1 172 ? 15.055 -22.078 -1.61 1 94.19 172 GLY A CA 1
ATOM 1291 C C . GLY A 1 172 ? 15.617 -21.219 -0.494 1 94.19 172 GLY A C 1
ATOM 1292 O O . GLY A 1 172 ? 16.234 -21.734 0.443 1 94.19 172 GLY A O 1
ATOM 1293 N N . VAL A 1 173 ? 15.43 -19.922 -0.601 1 96.12 173 VAL A N 1
ATOM 1294 C CA . VAL A 1 173 ? 15.898 -19.031 0.458 1 96.12 173 VAL A CA 1
ATOM 1295 C C . VAL A 1 173 ? 15.047 -19.219 1.709 1 96.12 173 VAL A C 1
ATOM 1297 O O . VAL A 1 173 ? 13.82 -19.109 1.655 1 96.12 173 VAL A O 1
ATOM 1300 N N . GLN A 1 174 ? 15.719 -19.5 2.812 1 94.88 174 GLN A N 1
ATOM 1301 C CA . GLN A 1 174 ? 14.992 -19.734 4.055 1 94.88 174 GLN A CA 1
ATOM 1302 C C . GLN A 1 174 ? 15.211 -18.594 5.051 1 94.88 174 GLN A C 1
ATOM 1304 O O . GLN A 1 174 ? 14.289 -18.203 5.762 1 94.88 174 GLN A O 1
ATOM 1309 N N . THR A 1 175 ? 16.453 -18.188 5.027 1 97.06 175 THR A N 1
ATOM 1310 C CA . THR A 1 175 ? 16.828 -17.094 5.895 1 97.06 175 THR A CA 1
ATOM 1311 C C . THR A 1 175 ? 17.578 -16.016 5.102 1 97.06 175 THR A C 1
ATOM 1313 O O . THR A 1 175 ? 18.094 -16.281 4.02 1 97.06 175 THR A O 1
ATOM 1316 N N . LEU A 1 176 ? 17.516 -14.844 5.566 1 98.25 176 LEU A N 1
ATOM 1317 C CA . LEU A 1 176 ? 18.219 -13.734 4.93 1 98.25 176 LEU A CA 1
ATOM 1318 C C . LEU A 1 176 ? 18.562 -12.648 5.945 1 98.25 176 LEU A C 1
ATOM 1320 O O . LEU A 1 176 ? 18.078 -12.68 7.078 1 98.25 176 LEU A O 1
ATOM 1324 N N . GLU A 1 177 ? 19.422 -11.797 5.531 1 98.75 177 GLU A N 1
ATOM 1325 C CA . GLU A 1 177 ? 19.797 -10.641 6.344 1 98.75 177 GLU A CA 1
ATOM 1326 C C . GLU A 1 177 ? 19.062 -9.391 5.895 1 98.75 177 GLU A C 1
ATOM 1328 O O . GLU A 1 177 ? 19.109 -9.016 4.719 1 98.75 177 GLU A O 1
ATOM 1333 N N . VAL A 1 178 ? 18.328 -8.773 6.848 1 98.75 178 VAL A N 1
ATOM 1334 C CA . VAL A 1 178 ? 17.609 -7.535 6.582 1 98.75 178 VAL A CA 1
ATOM 1335 C C . VAL A 1 178 ? 18.047 -6.457 7.574 1 98.75 178 VAL A C 1
ATOM 1337 O O . VAL A 1 178 ? 18.625 -6.766 8.617 1 98.75 178 VAL A O 1
ATOM 1340 N N . TYR A 1 179 ? 17.828 -5.23 7.223 1 98.69 179 TYR A N 1
ATOM 1341 C CA . TYR A 1 179 ? 18.047 -4.164 8.195 1 98.69 179 TYR A CA 1
ATOM 1342 C C . TYR A 1 179 ? 17.031 -4.23 9.32 1 98.69 179 TYR A C 1
ATOM 1344 O O . TYR A 1 179 ? 15.844 -4.488 9.086 1 98.69 179 TYR A O 1
ATOM 1352 N N . ARG A 1 180 ? 17.516 -4.035 10.516 1 97.62 180 ARG A N 1
ATOM 1353 C CA . ARG A 1 180 ? 16.562 -3.979 11.617 1 97.62 180 ARG A CA 1
ATOM 1354 C C . ARG A 1 180 ? 15.633 -2.775 11.477 1 97.62 180 ARG A C 1
ATOM 1356 O O . ARG A 1 180 ? 16.031 -1.747 10.922 1 97.62 180 ARG A O 1
ATOM 1363 N N . ALA A 1 181 ? 14.453 -2.908 11.961 1 97.56 181 ALA A N 1
ATOM 1364 C CA . ALA A 1 181 ? 13.484 -1.816 11.922 1 97.56 181 ALA A CA 1
ATOM 1365 C C . ALA A 1 181 ? 13.938 -0.65 12.797 1 97.56 181 ALA A C 1
ATOM 1367 O O . ALA A 1 181 ? 14.461 -0.855 13.891 1 97.56 181 ALA A O 1
ATOM 1368 N N . PRO A 1 182 ? 13.703 0.588 12.344 1 98.31 182 PRO A N 1
ATOM 1369 C CA . PRO A 1 182 ? 14.039 1.739 13.188 1 98.31 182 PRO A CA 1
ATOM 1370 C C . PRO A 1 182 ? 13.188 1.809 14.453 1 98.31 182 PRO A C 1
ATOM 1372 O O . PRO A 1 182 ? 11.992 1.507 14.422 1 98.31 182 PRO A O 1
ATOM 1375 N N . LYS A 1 183 ? 13.828 2.115 15.516 1 98.06 183 LYS A N 1
ATOM 1376 C CA . LYS A 1 183 ? 13.109 2.447 16.734 1 98.06 183 LYS A CA 1
ATOM 1377 C C . LYS A 1 183 ? 12.719 3.922 16.766 1 98.06 183 LYS A C 1
ATOM 1379 O O . LYS A 1 183 ? 13.594 4.797 16.797 1 98.06 183 LYS A O 1
ATOM 1384 N N . VAL A 1 184 ? 11.375 4.184 16.797 1 98.56 184 VAL A N 1
ATOM 1385 C CA . VAL A 1 184 ? 10.891 5.547 16.625 1 98.56 184 VAL A CA 1
ATOM 1386 C C . VAL A 1 184 ? 10.031 5.941 17.828 1 98.56 184 VAL A C 1
ATOM 1388 O O . VAL A 1 184 ? 9.219 5.148 18.312 1 98.56 184 VAL A O 1
ATOM 1391 N N . ALA A 1 185 ? 10.25 7.133 18.344 1 98.12 185 ALA A N 1
ATOM 1392 C CA . ALA A 1 185 ? 9.352 7.773 19.297 1 98.12 185 ALA A CA 1
ATOM 1393 C C . ALA A 1 185 ? 8.742 9.047 18.719 1 98.12 185 ALA A C 1
ATOM 1395 O O . ALA A 1 185 ? 9.414 9.789 18 1 98.12 185 ALA A O 1
ATOM 1396 N N . VAL A 1 186 ? 7.508 9.266 19.047 1 97.62 186 VAL A N 1
ATOM 1397 C CA . VAL A 1 186 ? 6.805 10.461 18.594 1 97.62 186 VAL A CA 1
ATOM 1398 C C . VAL A 1 186 ? 6.363 11.289 19.812 1 97.62 186 VAL A C 1
ATOM 1400 O O . VAL A 1 186 ? 5.672 10.781 20.688 1 97.62 186 VAL A O 1
ATOM 1403 N N . LEU A 1 187 ? 6.789 12.523 19.828 1 95.56 187 LEU A N 1
ATOM 1404 C CA . LEU A 1 187 ? 6.355 13.484 20.828 1 95.56 187 LEU A CA 1
ATOM 1405 C C . LEU A 1 187 ? 5.305 14.438 20.266 1 95.56 187 LEU A C 1
ATOM 1407 O O . LEU A 1 187 ? 5.578 15.18 19.328 1 95.56 187 LEU A O 1
ATOM 1411 N N . ILE A 1 188 ? 4.188 14.305 20.766 1 90.81 188 ILE A N 1
ATOM 1412 C CA . ILE A 1 188 ? 3.107 15.203 20.359 1 90.81 188 ILE A CA 1
ATOM 1413 C C . ILE A 1 188 ? 2.969 16.328 21.391 1 90.81 188 ILE A C 1
ATOM 1415 O O . ILE A 1 188 ? 2.664 16.078 22.562 1 90.81 188 ILE A O 1
ATOM 1419 N N . THR A 1 189 ? 3.24 17.5 20.906 1 80 189 THR A N 1
ATOM 1420 C CA . THR A 1 189 ? 3.129 18.641 21.797 1 80 189 THR A CA 1
ATOM 1421 C C . THR A 1 189 ? 1.829 19.406 21.547 1 80 189 THR A C 1
ATOM 1423 O O . THR A 1 189 ? 1.239 19.297 20.469 1 80 189 THR A O 1
ATOM 1426 N N . GLY A 1 190 ? 1.219 19.922 22.531 1 72.81 190 GLY A N 1
ATOM 1427 C CA . GLY A 1 190 ? 0.049 20.766 22.312 1 72.81 190 GLY A CA 1
ATOM 1428 C C . GLY A 1 190 ? -0.926 20.734 23.484 1 72.81 190 GLY A C 1
ATOM 1429 O O . GLY A 1 190 ? -1.377 19.656 23.891 1 72.81 190 GLY A O 1
ATOM 1430 N N . ASP A 1 191 ? -1.146 21.797 24.062 1 69.31 191 ASP A N 1
ATOM 1431 C CA . ASP A 1 191 ? -2.055 21.938 25.203 1 69.31 191 ASP A CA 1
ATOM 1432 C C . ASP A 1 191 ? -3.486 22.172 24.719 1 69.31 191 ASP A C 1
ATOM 1434 O O . ASP A 1 191 ? -4.402 22.297 25.547 1 69.31 191 ASP A O 1
ATOM 1438 N N . GLU A 1 192 ? -3.67 22.078 23.375 1 77.56 192 GLU A N 1
ATOM 1439 C CA . GLU A 1 192 ? -4.957 22.484 22.828 1 77.56 192 GLU A CA 1
ATOM 1440 C C . GLU A 1 192 ? -5.848 21.281 22.531 1 77.56 192 GLU A C 1
ATOM 1442 O O . GLU A 1 192 ? -6.977 21.438 22.062 1 77.56 192 GLU A O 1
ATOM 1447 N N . VAL A 1 193 ? -5.516 20.125 22.938 1 78.88 193 VAL A N 1
ATOM 1448 C CA . VAL A 1 193 ? -6.234 18.922 22.516 1 78.88 193 VAL A CA 1
ATOM 1449 C C . VAL A 1 193 ? -7.379 18.641 23.5 1 78.88 193 VAL A C 1
ATOM 1451 O O . VAL A 1 193 ? -7.191 18.688 24.719 1 78.88 193 VAL A O 1
ATOM 1454 N N . ALA A 1 194 ? -8.523 18.375 22.859 1 82.06 194 ALA A N 1
ATOM 1455 C CA . ALA A 1 194 ? -9.742 18.109 23.609 1 82.06 194 ALA A CA 1
ATOM 1456 C C . ALA A 1 194 ? -9.859 16.625 23.953 1 82.06 194 ALA A C 1
ATOM 1458 O O . ALA A 1 194 ? -9.461 15.766 23.172 1 82.06 194 ALA A O 1
ATOM 1459 N N . GLU A 1 195 ? -10.422 16.328 25.094 1 75.94 195 GLU A N 1
ATOM 1460 C CA . GLU A 1 195 ? -10.742 14.953 25.469 1 75.94 195 GLU A CA 1
ATOM 1461 C C . GLU A 1 195 ? -12.211 14.641 25.219 1 75.94 195 GLU A C 1
ATOM 1463 O O . GLU A 1 195 ? -12.57 13.508 24.906 1 75.94 195 GLU A O 1
ATOM 1468 N N . THR A 1 196 ? -12.953 15.68 25.422 1 79.94 196 THR A N 1
ATOM 1469 C CA . THR A 1 196 ? -14.398 15.539 25.234 1 79.94 196 THR A CA 1
ATOM 1470 C C . THR A 1 196 ? -14.938 16.656 24.359 1 79.94 196 THR A C 1
ATOM 1472 O O . THR A 1 196 ? -14.25 17.656 24.109 1 79.94 196 THR A O 1
ATOM 1475 N N . ALA A 1 197 ? -16.125 16.5 23.922 1 80.25 197 ALA A N 1
ATOM 1476 C CA . ALA A 1 197 ? -16.781 17.516 23.109 1 80.25 197 ALA A CA 1
ATOM 1477 C C . ALA A 1 197 ? -16.953 18.812 23.891 1 80.25 197 ALA A C 1
ATOM 1479 O O . ALA A 1 197 ? -16.922 19.906 23.328 1 80.25 197 ALA A O 1
ATOM 1480 N N . GLU A 1 198 ? -17.094 18.719 25.125 1 80.62 198 GLU A N 1
ATOM 1481 C CA . GLU A 1 198 ? -17.297 19.891 25.969 1 80.62 198 GLU A CA 1
ATOM 1482 C C . GLU A 1 198 ? -16.062 20.797 25.969 1 80.62 198 GLU A C 1
ATOM 1484 O O . GLU A 1 198 ? -16.172 22 26.125 1 80.62 198 GLU A O 1
ATOM 1489 N N . ASP A 1 199 ? -14.945 20.141 25.719 1 81.25 199 ASP A N 1
ATOM 1490 C CA . ASP A 1 199 ? -13.695 20.891 25.703 1 81.25 199 ASP A CA 1
ATOM 1491 C C . ASP A 1 199 ? -13.641 21.859 24.516 1 81.25 199 ASP A C 1
ATOM 1493 O O . ASP A 1 199 ? -12.836 22.781 24.5 1 81.25 199 ASP A O 1
ATOM 1497 N N . LEU A 1 200 ? -14.477 21.641 23.625 1 83.19 200 LEU A N 1
ATOM 1498 C CA . LEU A 1 200 ? -14.477 22.469 22.422 1 83.19 200 LEU A CA 1
ATOM 1499 C C . LEU A 1 200 ? -14.938 23.891 22.734 1 83.19 200 LEU A C 1
ATOM 1501 O O . LEU A 1 200 ? -14.523 24.844 22.062 1 83.19 200 LEU A O 1
ATOM 1505 N N . ILE A 1 201 ? -15.719 23.984 23.703 1 76.88 201 ILE A N 1
ATOM 1506 C CA . ILE A 1 201 ? -16.25 25.281 24.109 1 76.88 201 ILE A CA 1
ATOM 1507 C C . ILE A 1 201 ? -15.125 26.156 24.641 1 76.88 201 ILE A C 1
ATOM 1509 O O . ILE A 1 201 ? -15.148 27.375 24.484 1 76.88 201 ILE A O 1
ATOM 1513 N N . ASP A 1 202 ? -14.102 25.516 25.125 1 77.44 202 ASP A N 1
ATOM 1514 C CA . ASP A 1 202 ? -12.992 26.219 25.75 1 77.44 202 ASP A CA 1
ATOM 1515 C C . ASP A 1 202 ? -11.898 26.547 24.734 1 77.44 202 ASP A C 1
ATOM 1517 O O . ASP A 1 202 ? -10.828 27.031 25.109 1 77.44 202 ASP A O 1
ATOM 1521 N N . GLY A 1 203 ? -12.148 26.234 23.547 1 82.19 203 GLY A N 1
ATOM 1522 C CA . GLY A 1 203 ? -11.188 26.594 22.516 1 82.19 203 GLY A CA 1
ATOM 1523 C C . GLY A 1 203 ? -10.219 25.484 22.188 1 82.19 203 GLY A C 1
ATOM 1524 O O . GLY A 1 203 ? -9.18 25.719 21.562 1 82.19 203 GLY A O 1
ATOM 1525 N N . LYS A 1 204 ? -10.609 24.312 22.672 1 86 204 LYS A N 1
ATOM 1526 C CA . LYS A 1 204 ? -9.766 23.156 22.359 1 86 204 LYS A CA 1
ATOM 1527 C C . LYS A 1 204 ? -10.258 22.438 21.094 1 86 204 LYS A C 1
ATOM 1529 O O . LYS A 1 204 ? -11.359 22.703 20.609 1 86 204 LYS A O 1
ATOM 1534 N N . VAL A 1 205 ? -9.352 21.625 20.516 1 87.06 205 VAL A N 1
ATOM 1535 C CA . VAL A 1 205 ? -9.672 20.891 19.297 1 87.06 205 VAL A CA 1
ATOM 1536 C C . VAL A 1 205 ? -9.336 19.406 19.484 1 87.06 205 VAL A C 1
ATOM 1538 O O . VAL A 1 205 ? -8.484 19.062 20.297 1 87.06 205 VAL A O 1
ATOM 1541 N N . PHE A 1 206 ? -10.016 18.578 18.781 1 88.75 206 PHE A N 1
ATOM 1542 C CA . PHE A 1 206 ? -9.703 17.156 18.859 1 88.75 206 PHE A CA 1
ATOM 1543 C C . PHE A 1 206 ? -8.336 16.859 18.25 1 88.75 206 PHE A C 1
ATOM 1545 O O . PHE A 1 206 ? -7.938 17.5 17.266 1 88.75 206 PHE A O 1
ATOM 1552 N N . ASP A 1 207 ? -7.746 15.883 18.812 1 88.31 207 ASP A N 1
ATOM 1553 C CA . ASP A 1 207 ? -6.418 15.484 18.344 1 88.31 207 ASP A CA 1
ATOM 1554 C C . ASP A 1 207 ? -6.484 14.812 16.984 1 88.31 207 ASP A C 1
ATOM 1556 O O . ASP A 1 207 ? -7.254 13.875 16.781 1 88.31 207 ASP A O 1
ATOM 1560 N N . ALA A 1 208 ? -5.727 15.297 16.047 1 91.25 208 ALA A N 1
ATOM 1561 C CA . ALA A 1 208 ? -5.617 14.688 14.719 1 91.25 208 ALA A CA 1
ATOM 1562 C C . ALA A 1 208 ? -4.227 14.094 14.5 1 91.25 208 ALA A C 1
ATOM 1564 O O . ALA A 1 208 ? -4.074 13.094 13.805 1 91.25 208 ALA A O 1
ATOM 1565 N N . ASN A 1 209 ? -3.242 14.688 15.094 1 93.94 209 ASN A N 1
ATOM 1566 C CA . ASN A 1 209 ? -1.863 14.289 14.828 1 93.94 209 ASN A CA 1
ATOM 1567 C C . ASN A 1 209 ? -1.557 12.914 15.43 1 93.94 209 ASN A C 1
ATOM 1569 O O . ASN A 1 209 ? -0.906 12.086 14.797 1 93.94 209 ASN A O 1
ATOM 1573 N N . GLY A 1 210 ? -2.002 12.719 16.656 1 93.56 210 GLY A N 1
ATOM 1574 C CA . GLY A 1 210 ? -1.788 11.43 17.281 1 93.56 210 GLY A CA 1
ATOM 1575 C C . GLY A 1 210 ? -2.316 10.266 16.469 1 93.56 210 GLY A C 1
ATOM 1576 O O . GLY A 1 210 ? -1.547 9.406 16.031 1 93.56 210 GLY A O 1
ATOM 1577 N N . PRO A 1 211 ? -3.627 10.281 16.188 1 93.88 211 PRO A N 1
ATOM 1578 C CA . PRO A 1 211 ? -4.219 9.219 15.375 1 93.88 211 PRO A CA 1
ATOM 1579 C C . PRO A 1 211 ? -3.592 9.133 13.984 1 93.88 211 PRO A C 1
ATOM 1581 O O . PRO A 1 211 ? -3.393 8.031 13.461 1 93.88 211 PRO A O 1
ATOM 1584 N N . LEU A 1 212 ? -3.291 10.234 13.383 1 96 212 LEU A N 1
ATOM 1585 C CA . LEU A 1 212 ? -2.646 10.273 12.078 1 96 212 LEU A CA 1
ATOM 1586 C C . LEU A 1 212 ? -1.308 9.547 12.109 1 96 212 LEU A C 1
ATOM 1588 O O . LEU A 1 212 ? -1.058 8.656 11.297 1 96 212 LEU A O 1
ATOM 1592 N N . LEU A 1 213 ? -0.531 9.891 13.062 1 97.19 213 LEU A N 1
ATOM 1593 C CA . LEU A 1 213 ? 0.813 9.328 13.133 1 97.19 213 LEU A CA 1
ATOM 1594 C C . LEU A 1 213 ? 0.768 7.855 13.523 1 97.19 213 LEU A C 1
ATOM 1596 O O . LEU A 1 213 ? 1.55 7.051 13.023 1 97.19 213 LEU A O 1
ATOM 1600 N N . LYS A 1 214 ? -0.113 7.516 14.422 1 96.19 214 LYS A N 1
ATOM 1601 C CA . LYS A 1 214 ? -0.279 6.102 14.758 1 96.19 214 LYS A CA 1
ATOM 1602 C C . LYS A 1 214 ? -0.629 5.281 13.516 1 96.19 214 LYS A C 1
ATOM 1604 O O . LYS A 1 214 ? -0.009 4.25 13.25 1 96.19 214 LYS A O 1
ATOM 1609 N N . ALA A 1 215 ? -1.59 5.75 12.766 1 96.5 215 ALA A N 1
ATOM 1610 C CA . ALA A 1 215 ? -2.021 5.062 11.555 1 96.5 215 ALA A CA 1
ATOM 1611 C C . ALA A 1 215 ? -0.896 5.008 10.523 1 96.5 215 ALA A C 1
ATOM 1613 O O . ALA A 1 215 ? -0.7 3.982 9.867 1 96.5 215 ALA A O 1
ATOM 1614 N N . TRP A 1 216 ? -0.185 6.109 10.383 1 97.25 216 TRP A N 1
ATOM 1615 C CA . TRP A 1 216 ? 0.894 6.191 9.406 1 97.25 216 TRP A CA 1
ATOM 1616 C C . TRP A 1 216 ? 1.976 5.156 9.695 1 97.25 216 TRP A C 1
ATOM 1618 O O . TRP A 1 216 ? 2.408 4.434 8.797 1 97.25 216 TRP A O 1
ATOM 1628 N N . PHE A 1 217 ? 2.371 5.027 10.945 1 97.56 217 PHE A N 1
ATOM 1629 C CA . PHE A 1 217 ? 3.43 4.094 11.312 1 97.56 217 PHE A CA 1
ATOM 1630 C C . PHE A 1 217 ? 2.936 2.656 11.227 1 97.56 217 PHE A C 1
ATOM 1632 O O . PHE A 1 217 ? 3.693 1.754 10.859 1 97.56 217 PHE A O 1
ATOM 1639 N N . GLU A 1 218 ? 1.691 2.486 11.602 1 95.38 218 GLU A N 1
ATOM 1640 C CA . GLU A 1 218 ? 1.115 1.158 11.422 1 95.38 218 GLU A CA 1
ATOM 1641 C C . GLU A 1 218 ? 1.152 0.734 9.961 1 95.38 218 GLU A C 1
ATOM 1643 O O . GLU A 1 218 ? 1.542 -0.391 9.641 1 95.38 218 GLU A O 1
ATOM 1648 N N . ASP A 1 219 ? 0.794 1.577 9.086 1 95.19 219 ASP A N 1
ATOM 1649 C CA . ASP A 1 219 ? 0.809 1.299 7.652 1 95.19 219 ASP A CA 1
ATOM 1650 C C . ASP A 1 219 ? 2.23 1.036 7.16 1 95.19 219 ASP A C 1
ATOM 1652 O O . ASP A 1 219 ? 2.443 0.197 6.281 1 95.19 219 ASP A O 1
ATOM 1656 N N . TYR A 1 220 ? 3.156 1.768 7.688 1 95.38 220 TYR A N 1
ATOM 1657 C CA . TYR A 1 220 ? 4.562 1.571 7.352 1 95.38 220 TYR A CA 1
ATOM 1658 C C . TYR A 1 220 ? 5.07 0.236 7.887 1 95.38 220 TYR A C 1
ATOM 1660 O O . TYR A 1 220 ? 6.078 -0.287 7.41 1 95.38 220 TYR A O 1
ATOM 1668 N N . GLY A 1 221 ? 4.395 -0.286 8.93 1 93.62 221 GLY A N 1
ATOM 1669 C CA . GLY A 1 221 ? 4.77 -1.566 9.516 1 93.62 221 GLY A CA 1
ATOM 1670 C C . GLY A 1 221 ? 5.555 -1.43 10.805 1 93.62 221 GLY A C 1
ATOM 1671 O O . GLY A 1 221 ? 6.305 -2.332 11.18 1 93.62 221 GLY A O 1
ATOM 1672 N N . LEU A 1 222 ? 5.445 -0.294 11.445 1 95.12 222 LEU A N 1
ATOM 1673 C CA . LEU A 1 222 ? 6.188 -0.053 12.68 1 95.12 222 LEU A CA 1
ATOM 1674 C C . LEU A 1 222 ? 5.234 0.238 13.836 1 95.12 222 LEU A C 1
ATOM 1676 O O . LEU A 1 222 ? 4.242 0.946 13.664 1 95.12 222 LEU A O 1
ATOM 1680 N N . ASP A 1 223 ? 5.535 -0.312 14.961 1 90.75 223 ASP A N 1
ATOM 1681 C CA . ASP A 1 223 ? 4.902 0.112 16.203 1 90.75 223 ASP A CA 1
ATOM 1682 C C . ASP A 1 223 ? 5.656 1.283 16.828 1 90.75 223 ASP A C 1
ATOM 1684 O O . ASP A 1 223 ? 6.879 1.238 16.969 1 90.75 223 ASP A O 1
ATOM 1688 N N . VAL A 1 224 ? 4.902 2.336 17.141 1 94.19 224 VAL A N 1
ATOM 1689 C CA . VAL A 1 224 ? 5.605 3.508 17.641 1 94.19 224 VAL A CA 1
ATOM 1690 C C . VAL A 1 224 ? 5.078 3.861 19.031 1 94.19 224 VAL A C 1
ATOM 1692 O O . VAL A 1 224 ? 3.945 3.516 19.391 1 94.19 224 VAL A O 1
ATOM 1695 N N . GLU A 1 225 ? 5.918 4.539 19.766 1 91.69 225 GLU A N 1
ATOM 1696 C CA . GLU A 1 225 ? 5.551 5.152 21.031 1 91.69 225 GLU A CA 1
ATOM 1697 C C . GLU A 1 225 ? 5.074 6.59 20.844 1 91.69 225 GLU A C 1
ATOM 1699 O O . GLU A 1 225 ? 5.824 7.438 20.359 1 91.69 225 GLU A O 1
ATOM 1704 N N . LEU A 1 226 ? 3.859 6.777 21.188 1 93.88 226 LEU A N 1
ATOM 1705 C CA . LEU A 1 226 ? 3.318 8.133 21.172 1 93.88 226 LEU A CA 1
ATOM 1706 C C . LEU A 1 226 ? 3.324 8.734 22.562 1 93.88 226 LEU A C 1
ATOM 1708 O O . LEU A 1 226 ? 2.744 8.164 23.5 1 93.88 226 LEU A O 1
ATOM 1712 N N . ILE A 1 227 ? 3.977 9.844 22.688 1 93.38 227 ILE A N 1
ATOM 1713 C CA . ILE A 1 227 ? 4.121 10.516 23.984 1 93.38 227 ILE A CA 1
ATOM 1714 C C . ILE A 1 227 ? 3.543 11.922 23.906 1 93.38 227 ILE A C 1
ATOM 1716 O O . ILE A 1 227 ? 4.012 12.75 23.109 1 93.38 227 ILE A O 1
ATOM 1720 N N . HIS A 1 228 ? 2.557 12.188 24.703 1 89.25 228 HIS A N 1
ATOM 1721 C CA . HIS A 1 228 ? 2.031 13.547 24.797 1 89.25 228 HIS A CA 1
ATOM 1722 C C . HIS A 1 228 ? 2.807 14.359 25.828 1 89.25 228 HIS A C 1
ATOM 1724 O O . HIS A 1 228 ? 2.959 13.938 26.984 1 89.25 228 HIS A O 1
ATOM 1730 N N . VAL A 1 229 ? 3.281 15.469 25.391 1 87.5 229 VAL A N 1
ATOM 1731 C CA . VAL A 1 229 ? 4.133 16.281 26.234 1 87.5 229 VAL A CA 1
ATOM 1732 C C . VAL A 1 229 ? 3.559 17.703 26.344 1 87.5 229 VAL A C 1
ATOM 1734 O O . VAL A 1 229 ? 3.09 18.266 25.359 1 87.5 229 VAL A O 1
ATOM 1737 N N . ALA A 1 230 ? 3.645 18.219 27.547 1 81.31 230 ALA A N 1
ATOM 1738 C CA . ALA A 1 230 ? 3.262 19.625 27.719 1 81.31 230 ALA A CA 1
ATOM 1739 C C . ALA A 1 230 ? 4.199 20.547 26.953 1 81.31 230 ALA A C 1
ATOM 1741 O O . ALA A 1 230 ? 5.371 20.219 26.75 1 81.31 230 ALA A O 1
ATOM 1742 N N . ASP A 1 231 ? 3.66 21.578 26.531 1 79.75 231 ASP A N 1
ATOM 1743 C CA . ASP A 1 231 ? 4.453 22.547 25.781 1 79.75 231 ASP A CA 1
ATOM 1744 C C . ASP A 1 231 ? 5.332 23.375 26.719 1 79.75 231 ASP A C 1
ATOM 1746 O O . ASP A 1 231 ? 5.211 24.594 26.781 1 79.75 231 ASP A O 1
ATOM 1750 N N . GLU A 1 232 ? 6.234 22.719 27.375 1 87 232 GLU A N 1
ATOM 1751 C CA . GLU A 1 232 ? 7.211 23.312 28.297 1 87 232 GLU A CA 1
ATOM 1752 C C . GLU A 1 232 ? 8.625 22.828 27.984 1 87 232 GLU A C 1
ATOM 1754 O O . GLU A 1 232 ? 8.836 21.641 27.719 1 87 232 GLU A O 1
ATOM 1759 N N . ALA A 1 233 ? 9.523 23.75 28.047 1 91.75 233 ALA A N 1
ATOM 1760 C CA . ALA A 1 233 ? 10.906 23.484 27.672 1 91.75 233 ALA A CA 1
ATOM 1761 C C . ALA A 1 233 ? 11.5 22.344 28.5 1 91.75 233 ALA A C 1
ATOM 1763 O O . ALA A 1 233 ? 12.172 21.453 27.969 1 91.75 233 ALA A O 1
ATOM 1764 N N . GLU A 1 234 ? 11.203 22.344 29.766 1 93.94 234 GLU A N 1
ATOM 1765 C CA . GLU A 1 234 ? 11.781 21.359 30.688 1 93.94 234 GLU A CA 1
ATOM 1766 C C . GLU A 1 234 ? 11.336 19.953 30.312 1 93.94 234 GLU A C 1
ATOM 1768 O O . GLU A 1 234 ? 12.141 19.016 30.344 1 93.94 234 GLU A O 1
ATOM 1773 N N . GLN A 1 235 ? 10.141 19.766 30 1 93.5 235 GLN A N 1
ATOM 1774 C CA . GLN A 1 235 ? 9.609 18.453 29.656 1 93.5 235 GLN A CA 1
ATOM 1775 C C . GLN A 1 235 ? 10.172 17.984 28.312 1 93.5 235 GLN A C 1
ATOM 1777 O O . GLN A 1 235 ? 10.555 16.812 28.172 1 93.5 235 GLN A O 1
ATOM 1782 N N . VAL A 1 236 ? 10.25 18.844 27.375 1 94.12 236 VAL A N 1
ATOM 1783 C CA . VAL A 1 236 ? 10.781 18.5 26.062 1 94.12 236 VAL A CA 1
ATOM 1784 C C . VAL A 1 236 ? 12.242 18.062 26.188 1 94.12 236 VAL A C 1
ATOM 1786 O O . VAL A 1 236 ? 12.633 17.031 25.656 1 94.12 236 VAL A O 1
ATOM 1789 N N . THR A 1 237 ? 12.977 18.844 26.922 1 96.38 237 THR A N 1
ATOM 1790 C CA . THR A 1 237 ? 14.383 18.531 27.141 1 96.38 237 THR A CA 1
ATOM 1791 C C . THR A 1 237 ? 14.539 17.172 27.828 1 96.38 237 THR A C 1
ATOM 1793 O O . THR A 1 237 ? 15.398 16.375 27.453 1 96.38 237 THR A O 1
ATOM 1796 N N . HIS A 1 238 ? 13.719 16.938 28.781 1 96.5 238 HIS A N 1
ATOM 1797 C CA . HIS A 1 238 ? 13.75 15.68 29.516 1 96.5 238 HIS A CA 1
ATOM 1798 C C . HIS A 1 238 ? 13.539 14.492 28.578 1 96.5 238 HIS A C 1
ATOM 1800 O O . HIS A 1 238 ? 14.328 13.547 28.578 1 96.5 238 HIS A O 1
ATOM 1806 N N . TYR A 1 239 ? 12.578 14.57 27.734 1 96.19 239 TYR A N 1
ATOM 1807 C CA . TYR A 1 239 ? 12.266 13.469 26.844 1 96.19 239 TYR A CA 1
ATOM 1808 C C . TYR A 1 239 ? 13.352 13.312 25.781 1 96.19 239 TYR A C 1
ATOM 1810 O O . TYR A 1 239 ? 13.719 12.195 25.406 1 96.19 239 TYR A O 1
ATOM 1818 N N . PHE A 1 240 ? 13.852 14.406 25.25 1 97.38 240 PHE A N 1
ATOM 1819 C CA . PHE A 1 240 ? 14.945 14.32 24.297 1 97.38 240 PHE A CA 1
ATOM 1820 C C . PHE A 1 240 ? 16.141 13.594 24.891 1 97.38 240 PHE A C 1
ATOM 1822 O O . PHE A 1 240 ? 16.75 12.734 24.25 1 97.38 240 PHE A O 1
ATOM 1829 N N . ASN A 1 241 ? 16.453 13.969 26.125 1 97.12 241 ASN A N 1
ATOM 1830 C CA . ASN A 1 241 ? 17.578 13.344 26.797 1 97.12 241 ASN A CA 1
ATOM 1831 C C . ASN A 1 241 ? 17.359 11.852 27.016 1 97.12 241 ASN A C 1
ATOM 1833 O O . ASN A 1 241 ? 18.281 11.055 26.906 1 97.12 241 ASN A O 1
ATOM 1837 N N . GLN A 1 242 ? 16.219 11.523 27.312 1 96.62 242 GLN A N 1
ATOM 1838 C CA . GLN A 1 242 ? 15.875 10.133 27.547 1 96.62 242 GLN A CA 1
ATOM 1839 C C . GLN A 1 242 ? 15.891 9.328 26.25 1 96.62 242 GLN A C 1
ATOM 1841 O O . GLN A 1 242 ? 16.359 8.188 26.234 1 96.62 242 GLN A O 1
ATOM 1846 N N . LEU A 1 243 ? 15.453 9.875 25.156 1 97.75 243 LEU A N 1
ATOM 1847 C CA . LEU A 1 243 ? 15.164 9.125 23.938 1 97.75 243 LEU A CA 1
ATOM 1848 C C . LEU A 1 243 ? 16.375 9.102 23.016 1 97.75 243 LEU A C 1
ATOM 1850 O O . LEU A 1 243 ? 16.562 8.156 22.25 1 97.75 243 LEU A O 1
ATOM 1854 N N . LYS A 1 244 ? 17.25 10.102 23.047 1 97.75 244 LYS A N 1
ATOM 1855 C CA . LYS A 1 244 ? 18.312 10.289 22.062 1 97.75 244 LYS A CA 1
ATOM 1856 C C . LYS A 1 244 ? 19.281 9.109 22.047 1 97.75 244 LYS A C 1
ATOM 1858 O O . LYS A 1 244 ? 19.891 8.812 21.031 1 97.75 244 LYS A O 1
ATOM 1863 N N . ASP A 1 245 ? 19.375 8.398 23.156 1 96.81 245 ASP A N 1
ATOM 1864 C CA . ASP A 1 245 ? 20.344 7.32 23.25 1 96.81 245 ASP A CA 1
ATOM 1865 C C . ASP A 1 245 ? 19.703 5.969 22.969 1 96.81 245 ASP A C 1
ATOM 1867 O O . ASP A 1 245 ? 20.391 4.98 22.719 1 96.81 245 ASP A O 1
ATOM 1871 N N . SER A 1 246 ? 18.438 5.875 23 1 96.25 246 SER A N 1
ATOM 1872 C CA . SER A 1 246 ? 17.781 4.578 22.891 1 96.25 246 SER A CA 1
ATOM 1873 C C . SER A 1 246 ? 16.969 4.465 21.609 1 96.25 246 SER A C 1
ATOM 1875 O O . SER A 1 246 ? 16.516 3.377 21.25 1 96.25 246 SER A O 1
ATOM 1877 N N . HIS A 1 247 ? 16.703 5.527 20.938 1 97.88 247 HIS A N 1
ATOM 1878 C CA . HIS A 1 247 ? 15.906 5.543 19.719 1 97.88 247 HIS A CA 1
ATOM 1879 C C . HIS A 1 247 ? 16.734 6 18.531 1 97.88 247 HIS A C 1
ATOM 1881 O O . HIS A 1 247 ? 17.719 6.711 18.688 1 97.88 247 HIS A O 1
ATOM 1887 N N . ASP A 1 248 ? 16.312 5.516 17.344 1 98.38 248 ASP A N 1
ATOM 1888 C CA . ASP A 1 248 ? 16.984 5.906 16.109 1 98.38 248 ASP A CA 1
ATOM 1889 C C . ASP A 1 248 ? 16.422 7.211 15.562 1 98.38 248 ASP A C 1
ATOM 1891 O O . ASP A 1 248 ? 17.125 7.973 14.898 1 98.38 248 ASP A O 1
ATOM 1895 N N . VAL A 1 249 ? 15.133 7.406 15.789 1 98.69 249 VAL A N 1
ATOM 1896 C CA . VAL A 1 249 ? 14.445 8.594 15.305 1 98.69 249 VAL A CA 1
ATOM 1897 C C . VAL A 1 249 ? 13.484 9.109 16.375 1 98.69 249 VAL A C 1
ATOM 1899 O O . VAL A 1 249 ? 12.758 8.328 17 1 98.69 249 VAL A O 1
ATOM 1902 N N . VAL A 1 250 ? 13.5 10.367 16.594 1 98.44 250 VAL A N 1
ATOM 1903 C CA . VAL A 1 250 ? 12.492 11.078 17.375 1 98.44 250 VAL A CA 1
ATOM 1904 C C . VAL A 1 250 ? 11.734 12.062 16.484 1 98.44 250 VAL A C 1
ATOM 1906 O O . VAL A 1 250 ? 12.352 12.859 15.773 1 98.44 250 VAL A O 1
ATOM 1909 N N . ILE A 1 251 ? 10.438 11.945 16.5 1 98.44 251 ILE A N 1
ATOM 1910 C CA . ILE A 1 251 ? 9.578 12.844 15.734 1 98.44 251 ILE A CA 1
ATOM 1911 C C . ILE A 1 251 ? 8.75 13.711 16.688 1 98.44 251 ILE A C 1
ATOM 1913 O O . ILE A 1 251 ? 8.227 13.219 17.688 1 98.44 251 ILE A O 1
ATOM 1917 N N . THR A 1 252 ? 8.711 15.008 16.391 1 96.75 252 THR A N 1
ATOM 1918 C CA . THR A 1 252 ? 7.859 15.898 17.172 1 96.75 252 THR A CA 1
ATOM 1919 C C . THR A 1 252 ? 6.824 16.562 16.281 1 96.75 252 THR A C 1
ATOM 1921 O O . THR A 1 252 ? 7.047 16.75 15.078 1 96.75 252 THR A O 1
ATOM 1924 N N . THR A 1 253 ? 5.691 16.844 16.797 1 94.06 253 THR A N 1
ATOM 1925 C CA . THR A 1 253 ? 4.711 17.703 16.125 1 94.06 253 THR A CA 1
ATOM 1926 C C . THR A 1 253 ? 4.492 18.984 16.906 1 94.06 253 THR A C 1
ATOM 1928 O O . THR A 1 253 ? 4.324 18.969 18.125 1 94.06 253 THR A O 1
ATOM 1931 N N . GLY A 1 254 ? 4.582 20.094 16.203 1 88.56 254 GLY A N 1
ATOM 1932 C CA . GLY A 1 254 ? 4.441 21.391 16.844 1 88.56 254 GLY A CA 1
ATOM 1933 C C . GLY A 1 254 ? 5.738 21.906 17.453 1 88.56 254 GLY A C 1
ATOM 1934 O O . GLY A 1 254 ? 6.711 21.156 17.562 1 88.56 254 GLY A O 1
ATOM 1935 N N . GLY A 1 255 ? 5.824 23.172 17.688 1 85.94 255 GLY A N 1
ATOM 1936 C CA . GLY A 1 255 ? 6.91 23.766 18.438 1 85.94 255 GLY A CA 1
ATOM 1937 C C . GLY A 1 255 ? 8.164 24 17.609 1 85.94 255 GLY A C 1
ATOM 1938 O O . GLY A 1 255 ? 9.258 24.125 18.156 1 85.94 255 GLY A O 1
ATOM 1939 N N . VAL A 1 256 ? 8 23.984 16.344 1 86.5 256 VAL A N 1
ATOM 1940 C CA . VAL A 1 256 ? 9.203 24.078 15.523 1 86.5 256 VAL A CA 1
ATOM 1941 C C . VAL A 1 256 ? 9.203 25.391 14.758 1 86.5 256 VAL A C 1
ATOM 1943 O O . VAL A 1 256 ? 10.031 25.609 13.867 1 86.5 256 VAL A O 1
ATOM 1946 N N . SER A 1 257 ? 8.305 26.219 15.102 1 82.19 257 SER A N 1
ATOM 1947 C CA . SER A 1 257 ? 8.25 27.531 14.453 1 82.19 257 SER A CA 1
ATOM 1948 C C . SER A 1 257 ? 9.109 28.547 15.188 1 82.19 257 SER A C 1
ATOM 1950 O O . SER A 1 257 ? 10.164 28.203 15.734 1 82.19 257 SER A O 1
ATOM 1952 N N . VAL A 1 258 ? 8.891 29.906 14.984 1 69 258 VAL A N 1
ATOM 1953 C CA . VAL A 1 258 ? 9.734 30.953 15.539 1 69 258 VAL A CA 1
ATOM 1954 C C . VAL A 1 258 ? 9.031 31.609 16.719 1 69 258 VAL A C 1
ATOM 1956 O O . VAL A 1 258 ? 9.547 32.562 17.312 1 69 258 VAL A O 1
ATOM 1959 N N . GLY A 1 259 ? 7.984 31.016 17.125 1 70.19 259 GLY A N 1
ATOM 1960 C CA . GLY A 1 259 ? 7.23 31.688 18.172 1 70.19 259 GLY A CA 1
ATOM 1961 C C . GLY A 1 259 ? 7.812 31.469 19.547 1 70.19 259 GLY A C 1
ATOM 1962 O O . GLY A 1 259 ? 8.664 30.594 19.734 1 70.19 259 GLY A O 1
ATOM 1963 N N . ASP A 1 260 ? 7.402 32.219 20.5 1 68.19 260 ASP A N 1
ATOM 1964 C CA . ASP A 1 260 ? 7.855 32.219 21.875 1 68.19 260 ASP A CA 1
ATOM 1965 C C . ASP A 1 260 ? 7.637 30.844 22.531 1 68.19 260 ASP A C 1
ATOM 1967 O O . ASP A 1 260 ? 8.32 30.484 23.484 1 68.19 260 ASP A O 1
ATOM 1971 N N . TYR A 1 261 ? 6.898 30.094 21.922 1 70.81 261 TYR A N 1
ATOM 1972 C CA . TYR A 1 261 ? 6.535 28.828 22.562 1 70.81 261 TYR A CA 1
ATOM 1973 C C . TYR A 1 261 ? 7.02 27.641 21.734 1 70.81 261 TYR A C 1
ATOM 1975 O O . TYR A 1 261 ? 6.543 26.516 21.906 1 70.81 261 TYR A O 1
ATOM 1983 N N . ASP A 1 262 ? 7.965 27.953 20.891 1 83.94 262 ASP A N 1
ATOM 1984 C CA . ASP A 1 262 ? 8.57 26.891 20.094 1 83.94 262 ASP A CA 1
ATOM 1985 C C . ASP A 1 262 ? 9.859 26.391 20.75 1 83.94 262 ASP A C 1
ATOM 1987 O O . ASP A 1 262 ? 10.93 26.969 20.531 1 83.94 262 ASP A O 1
ATOM 1991 N N . PHE A 1 263 ? 9.797 25.266 21.422 1 89.38 263 PHE A N 1
ATOM 1992 C CA . PHE A 1 263 ? 10.867 24.828 22.312 1 89.38 263 PHE A CA 1
ATOM 1993 C C . PHE A 1 263 ? 11.68 23.703 21.672 1 89.38 263 PHE A C 1
ATOM 1995 O O . PHE A 1 263 ? 12.766 23.375 22.156 1 89.38 263 PHE A O 1
ATOM 2002 N N . VAL A 1 264 ? 11.305 23.141 20.594 1 93.88 264 VAL A N 1
ATOM 2003 C CA . VAL A 1 264 ? 11.891 21.922 20.062 1 93.88 264 VAL A CA 1
ATOM 2004 C C . VAL A 1 264 ? 13.352 22.172 19.688 1 93.88 264 VAL A C 1
ATOM 2006 O O . VAL A 1 264 ? 14.25 21.453 20.141 1 93.88 264 VAL A O 1
ATOM 2009 N N . ARG A 1 265 ? 13.594 23.234 18.938 1 94.69 265 ARG A N 1
ATOM 2010 C CA . ARG A 1 265 ? 14.938 23.5 18.438 1 94.69 265 ARG A CA 1
ATOM 2011 C C . ARG A 1 265 ? 15.898 23.812 19.578 1 94.69 265 ARG A C 1
ATOM 2013 O O . ARG A 1 265 ? 16.938 23.156 19.719 1 94.69 265 ARG A O 1
ATOM 2020 N N . PRO A 1 266 ? 15.531 24.781 20.469 1 95.38 266 PRO A N 1
ATOM 2021 C CA . PRO A 1 266 ? 16.453 25.078 21.562 1 95.38 266 PRO A CA 1
ATOM 2022 C C . PRO A 1 266 ? 16.672 23.875 22.484 1 95.38 266 PRO A C 1
ATOM 2024 O O . PRO A 1 266 ? 17.797 23.641 22.938 1 95.38 266 PRO A O 1
ATOM 2027 N N . CYS A 1 267 ? 15.688 23.125 22.781 1 96.31 267 CYS A N 1
ATOM 2028 C CA . CYS A 1 267 ? 15.805 21.953 23.641 1 96.31 267 CYS A CA 1
ATOM 2029 C C . CYS A 1 267 ? 16.672 20.891 23 1 96.31 267 CYS A C 1
ATOM 2031 O O . CYS A 1 267 ? 17.438 20.203 23.688 1 96.31 267 CYS A O 1
ATOM 2033 N N . ALA A 1 268 ? 16.578 20.719 21.688 1 97.31 268 ALA A N 1
ATOM 2034 C CA . ALA A 1 268 ? 17.406 19.781 20.953 1 97.31 268 ALA A CA 1
ATOM 2035 C C . ALA A 1 268 ? 18.875 20.125 21.078 1 97.31 268 ALA A C 1
ATOM 2037 O O . ALA A 1 268 ? 19.719 19.25 21.328 1 97.31 268 ALA A O 1
ATOM 2038 N N . PHE A 1 269 ? 19.188 21.422 20.969 1 97.31 269 PHE A N 1
ATOM 2039 C CA . PHE A 1 269 ? 20.578 21.875 21.078 1 97.31 269 PHE A CA 1
ATOM 2040 C C . PHE A 1 269 ? 21.109 21.609 22.484 1 97.31 269 PHE A C 1
ATOM 2042 O O . PHE A 1 269 ? 22.25 21.172 22.641 1 97.31 269 PHE A O 1
ATOM 2049 N N . GLU A 1 270 ? 20.281 21.844 23.375 1 97.06 270 GLU A N 1
ATOM 2050 C CA . GLU A 1 270 ? 20.672 21.688 24.781 1 97.06 270 GLU A CA 1
ATOM 2051 C C . GLU A 1 270 ? 21.141 20.266 25.078 1 97.06 270 GLU A C 1
ATOM 2053 O O . GLU A 1 270 ? 22.031 20.062 25.906 1 97.06 270 GLU A O 1
ATOM 2058 N N . VAL A 1 271 ? 20.562 19.328 24.422 1 97.56 271 VAL A N 1
ATOM 2059 C CA . VAL A 1 271 ? 20.859 17.953 24.766 1 97.56 271 VAL A CA 1
ATOM 2060 C C . VAL A 1 271 ? 21.844 17.359 23.75 1 97.56 271 VAL A C 1
ATOM 2062 O O . VAL A 1 271 ? 22.109 16.156 23.75 1 97.56 271 VAL A O 1
ATOM 2065 N N . GLY A 1 272 ? 22.297 18.141 22.75 1 97.44 272 GLY A N 1
ATOM 2066 C CA . GLY A 1 272 ? 23.438 17.719 21.953 1 97.44 272 GLY A CA 1
ATOM 2067 C C . GLY A 1 272 ? 23.078 17.438 20.5 1 97.44 272 GLY A C 1
ATOM 2068 O O . GLY A 1 272 ? 23.938 17 19.719 1 97.44 272 GLY A O 1
ATOM 2069 N N . PHE A 1 273 ? 21.906 17.672 20.094 1 98.31 273 PHE A N 1
ATOM 2070 C CA . PHE A 1 273 ? 21.594 17.547 18.688 1 98.31 273 PHE A CA 1
ATOM 2071 C C . PHE A 1 273 ? 22.25 18.656 17.875 1 98.31 273 PHE A C 1
ATOM 2073 O O . PHE A 1 273 ? 22.328 19.797 18.328 1 98.31 273 PHE A O 1
ATOM 2080 N N . GLU A 1 274 ? 22.641 18.297 16.672 1 98 274 GLU A N 1
ATOM 2081 C CA . GLU A 1 274 ? 23.172 19.266 15.719 1 98 274 GLU A CA 1
ATOM 2082 C C . GLU A 1 274 ? 22.219 19.469 14.547 1 98 274 GLU A C 1
ATOM 2084 O O . GLU A 1 274 ? 21.797 18.5 13.906 1 98 274 GLU A O 1
ATOM 2089 N N . GLN A 1 275 ? 21.984 20.703 14.305 1 97.62 275 GLN A N 1
ATOM 2090 C CA . GLN A 1 275 ? 21.047 21.047 13.234 1 97.62 275 GLN A CA 1
ATOM 2091 C C . GLN A 1 275 ? 21.625 20.672 11.867 1 97.62 275 GLN A C 1
ATOM 2093 O O . GLN A 1 275 ? 22.781 20.969 11.57 1 97.62 275 GLN A O 1
ATOM 2098 N N . ILE A 1 276 ? 20.828 19.938 11.086 1 97.88 276 ILE A N 1
ATOM 2099 C CA . ILE A 1 276 ? 21.156 19.703 9.688 1 97.88 276 ILE A CA 1
ATOM 2100 C C . ILE A 1 276 ? 20.469 20.766 8.812 1 97.88 276 ILE A C 1
ATOM 2102 O O . ILE A 1 276 ? 21.141 21.438 8.031 1 97.88 276 ILE A O 1
ATOM 2106 N N . PHE A 1 277 ? 19.156 20.938 9.008 1 97.44 277 PHE A N 1
ATOM 2107 C CA . PHE A 1 277 ? 18.469 22.078 8.398 1 97.44 277 PHE A CA 1
ATOM 2108 C C . PHE A 1 277 ? 17.25 22.469 9.203 1 97.44 277 PHE A C 1
ATOM 2110 O O . PHE A 1 277 ? 16.781 21.703 10.062 1 97.44 277 PHE A O 1
ATOM 2117 N N . TRP A 1 278 ? 16.812 23.688 8.938 1 96.19 278 TRP A N 1
ATOM 2118 C CA . TRP A 1 278 ? 15.578 24.219 9.5 1 96.19 278 TRP A CA 1
ATOM 2119 C C . TRP A 1 278 ? 14.852 25.094 8.477 1 96.19 278 TRP A C 1
ATOM 2121 O O . TRP A 1 278 ? 15.461 25.969 7.848 1 96.19 278 TRP A O 1
ATOM 2131 N N . LYS A 1 279 ? 13.523 24.797 8.305 1 95.5 279 LYS A N 1
ATOM 2132 C CA . LYS A 1 279 ? 12.609 25.516 7.422 1 95.5 279 LYS A CA 1
ATOM 2133 C C . LYS A 1 279 ? 12.875 25.156 5.957 1 95.5 279 LYS A C 1
ATOM 2135 O O . LYS A 1 279 ? 14.023 25.188 5.512 1 95.5 279 LYS A O 1
ATOM 2140 N N . VAL A 1 280 ? 11.898 24.781 5.316 1 96.56 280 VAL A N 1
ATOM 2141 C CA . VAL A 1 280 ? 11.906 24.422 3.904 1 96.56 280 VAL A CA 1
ATOM 2142 C C . VAL A 1 280 ? 10.961 25.328 3.131 1 96.56 280 VAL A C 1
ATOM 2144 O O . VAL A 1 280 ? 9.867 25.656 3.604 1 96.56 280 VAL A O 1
ATOM 2147 N N . LYS A 1 281 ? 11.328 25.797 1.948 1 95.25 281 LYS A N 1
ATOM 2148 C CA . LYS A 1 281 ? 10.508 26.656 1.103 1 95.25 281 LYS A CA 1
ATOM 2149 C C . LYS A 1 281 ? 9.344 25.875 0.498 1 95.25 281 LYS A C 1
ATOM 2151 O O . LYS A 1 281 ? 9.328 25.609 -0.706 1 95.25 281 LYS A O 1
ATOM 2156 N N . GLN A 1 282 ? 8.383 25.594 1.365 1 96.56 282 GLN A N 1
ATOM 2157 C CA . GLN A 1 282 ? 7.242 24.781 0.949 1 96.56 282 GLN A CA 1
ATOM 2158 C C . GLN A 1 282 ? 5.977 25.188 1.693 1 96.56 282 GLN A C 1
ATOM 2160 O O . GLN A 1 282 ? 6.051 25.859 2.727 1 96.56 282 GLN A O 1
ATOM 2165 N N . LYS A 1 283 ? 4.875 24.812 1.117 1 96.19 283 LYS A N 1
ATOM 2166 C CA . LYS A 1 283 ? 3.553 24.922 1.729 1 96.19 283 LYS A CA 1
ATOM 2167 C C . LYS A 1 283 ? 2.725 23.672 1.472 1 96.19 283 LYS A C 1
ATOM 2169 O O . LYS A 1 283 ? 2.562 23.25 0.324 1 96.19 283 LYS A O 1
ATOM 2174 N N . PRO A 1 284 ? 2.145 23.047 2.457 1 96.31 284 PRO A N 1
ATOM 2175 C CA . PRO A 1 284 ? 2.371 23.359 3.871 1 96.31 284 PRO A CA 1
ATOM 2176 C C . PRO A 1 284 ? 3.715 22.859 4.383 1 96.31 284 PRO A C 1
ATOM 2178 O O . PRO A 1 284 ? 4.445 22.188 3.645 1 96.31 284 PRO A O 1
ATOM 2181 N N . GLY A 1 285 ? 4.078 23.188 5.578 1 95.06 285 GLY A N 1
ATOM 2182 C CA . GLY A 1 285 ? 5.172 22.547 6.293 1 95.06 285 GLY A CA 1
ATOM 2183 C C . GLY A 1 285 ? 6.473 23.328 6.207 1 95.06 285 GLY A C 1
ATOM 2184 O O . GLY A 1 285 ? 7.555 22.734 6.176 1 95.06 285 GLY A O 1
ATOM 2185 N N . LYS A 1 286 ? 6.422 24.609 6.078 1 94.62 286 LYS A N 1
ATOM 2186 C CA . LYS A 1 286 ? 7.625 25.438 6.051 1 94.62 286 LYS A CA 1
ATOM 2187 C C . LYS A 1 286 ? 8.508 25.172 7.27 1 94.62 286 LYS A C 1
ATOM 2189 O O . LYS A 1 286 ? 9.703 24.906 7.137 1 94.62 286 LYS A O 1
ATOM 2194 N N . PRO A 1 287 ? 7.926 25.281 8.453 1 94.31 287 PRO A N 1
ATOM 2195 C CA . PRO A 1 287 ? 8.789 24.953 9.586 1 94.31 287 PRO A CA 1
ATOM 2196 C C . PRO A 1 287 ? 9.062 23.453 9.711 1 94.31 287 PRO A C 1
ATOM 2198 O O . PRO A 1 287 ? 8.18 22.703 10.133 1 94.31 287 PRO A O 1
ATOM 2201 N N . LEU A 1 288 ? 10.109 22.969 9.242 1 96.94 288 LEU A N 1
ATOM 2202 C CA . LEU A 1 288 ? 10.609 21.594 9.32 1 96.94 288 LEU A CA 1
ATOM 2203 C C . LEU A 1 288 ? 12.039 21.562 9.844 1 96.94 288 LEU A C 1
ATOM 2205 O O . LEU A 1 288 ? 12.922 22.234 9.289 1 96.94 288 LEU A O 1
ATOM 2209 N N . PHE A 1 289 ? 12.156 20.859 10.938 1 97.75 289 PHE A N 1
ATOM 2210 C CA . PHE A 1 289 ? 13.453 20.812 11.609 1 97.75 289 PHE A CA 1
ATOM 2211 C C . PHE A 1 289 ? 14.055 19.422 11.523 1 97.75 289 PHE A C 1
ATOM 2213 O O . PHE A 1 289 ? 13.383 18.422 11.812 1 97.75 289 PHE A O 1
ATOM 2220 N N . PHE A 1 290 ? 15.32 19.266 11.039 1 98.62 290 PHE A N 1
ATOM 2221 C CA . PHE A 1 290 ? 16.062 18.016 10.945 1 98.62 290 PHE A CA 1
ATOM 2222 C C . PHE A 1 290 ? 17.422 18.125 11.625 1 98.62 290 PHE A C 1
ATOM 2224 O O . PHE A 1 290 ? 18.172 19.062 11.359 1 98.62 290 PHE A O 1
ATOM 2231 N N . ALA A 1 291 ? 17.641 17.266 12.578 1 98.69 291 ALA A N 1
ATOM 2232 C CA . ALA A 1 291 ? 18.875 17.312 13.367 1 98.69 291 ALA A CA 1
ATOM 2233 C C . ALA A 1 291 ? 19.391 15.898 13.664 1 98.69 291 ALA A C 1
ATOM 2235 O O . ALA A 1 291 ? 18.656 14.914 13.484 1 98.69 291 ALA A O 1
ATOM 2236 N N . GLU A 1 292 ? 20.641 15.852 14.102 1 98.5 292 GLU A N 1
ATOM 2237 C CA . GLU A 1 292 ? 21.281 14.578 14.414 1 98.5 292 GLU A CA 1
ATOM 2238 C C . GLU A 1 292 ? 22.016 14.641 15.75 1 98.5 292 GLU A C 1
ATOM 2240 O O . GLU A 1 292 ? 22.609 15.664 16.094 1 98.5 292 GLU A O 1
ATOM 2245 N N . TYR A 1 293 ? 21.875 13.617 16.5 1 98.19 293 TYR A N 1
ATOM 2246 C CA . TYR A 1 293 ? 22.688 13.344 17.672 1 98.19 293 TYR A CA 1
ATOM 2247 C C . TYR A 1 293 ? 23.578 12.125 17.453 1 98.19 293 TYR A C 1
ATOM 2249 O O . TYR A 1 293 ? 23.109 11.102 16.953 1 98.19 293 TYR A O 1
ATOM 2257 N N . HIS A 1 294 ? 24.828 12.281 17.766 1 95.88 294 HIS A N 1
ATOM 2258 C CA . HIS A 1 294 ? 25.781 11.18 17.641 1 95.88 294 HIS A CA 1
ATOM 2259 C C . HIS A 1 294 ? 26.469 10.883 18.969 1 95.88 294 HIS A C 1
ATOM 2261 O O . HIS A 1 294 ? 27.016 11.789 19.609 1 95.88 294 HIS A O 1
ATOM 2267 N N . ASN A 1 295 ? 26.312 9.719 19.328 1 92.81 295 ASN A N 1
ATOM 2268 C CA . ASN A 1 295 ? 27.078 9.195 20.453 1 92.81 295 ASN A CA 1
ATOM 2269 C C . ASN A 1 295 ? 28.25 8.328 20 1 92.81 295 ASN A C 1
ATOM 2271 O O . ASN A 1 295 ? 28.062 7.156 19.688 1 92.81 295 ASN A O 1
ATOM 2275 N N . SER A 1 296 ? 29.406 8.789 20.031 1 87.12 296 SER A N 1
ATOM 2276 C CA . SER A 1 296 ? 30.594 8.125 19.5 1 87.12 296 SER A CA 1
ATOM 2277 C C . SER A 1 296 ? 30.969 6.906 20.344 1 87.12 296 SER A C 1
ATOM 2279 O O . SER A 1 296 ? 31.516 5.93 19.828 1 87.12 296 SER A O 1
ATOM 2281 N N . GLN A 1 297 ? 30.734 7.004 21.578 1 84.88 297 GLN A N 1
ATOM 2282 C CA . GLN A 1 297 ? 31.062 5.895 22.469 1 84.88 297 GLN A CA 1
ATOM 2283 C C . GLN A 1 297 ? 30.188 4.68 22.172 1 84.88 297 GLN A C 1
ATOM 2285 O O . GLN A 1 297 ? 30.688 3.562 22.047 1 84.88 297 GLN A O 1
ATOM 2290 N N . ALA A 1 298 ? 28.984 4.832 22 1 80.56 298 ALA A N 1
ATOM 2291 C CA . ALA A 1 298 ? 28.031 3.748 21.766 1 80.56 298 ALA A CA 1
ATOM 2292 C C . ALA A 1 298 ? 27.844 3.484 20.281 1 80.56 298 ALA A C 1
ATOM 2294 O O . ALA A 1 298 ? 27.125 2.561 19.891 1 80.56 298 ALA A O 1
ATOM 2295 N N . ILE A 1 299 ? 28.5 4.23 19.391 1 87.44 299 ILE A N 1
ATOM 2296 C CA . ILE A 1 299 ? 28.328 4.152 17.953 1 87.44 299 ILE A CA 1
ATOM 2297 C C . ILE A 1 299 ? 26.844 4.168 17.594 1 87.44 299 ILE A C 1
ATOM 2299 O O . ILE A 1 299 ? 26.344 3.227 16.984 1 87.44 299 ILE A O 1
ATOM 2303 N N . HIS A 1 300 ? 26.219 5.18 18.078 1 94.25 300 HIS A N 1
ATOM 2304 C CA . HIS A 1 300 ? 24.781 5.355 17.906 1 94.25 300 HIS A CA 1
ATOM 2305 C C . HIS A 1 300 ? 24.453 6.754 17.391 1 94.25 300 HIS A C 1
ATOM 2307 O O . HIS A 1 300 ? 25.062 7.734 17.828 1 94.25 300 HIS A O 1
ATOM 2313 N N . SER A 1 301 ? 23.562 6.766 16.5 1 97.31 301 SER A N 1
ATOM 2314 C CA . SER A 1 301 ? 23.016 8.031 16.031 1 97.31 301 SER A CA 1
ATOM 2315 C C . SER A 1 301 ? 21.5 8.078 16.203 1 97.31 301 SER A C 1
ATOM 2317 O O . SER A 1 301 ? 20.812 7.062 16.047 1 97.31 301 SER A O 1
ATOM 2319 N N . CYS A 1 302 ? 21.062 9.234 16.562 1 98.56 302 CYS A N 1
ATOM 2320 C CA . CYS A 1 302 ? 19.625 9.531 16.625 1 98.56 302 CYS A CA 1
ATOM 2321 C C . CYS A 1 302 ? 19.281 10.758 15.797 1 98.56 302 CYS A C 1
ATOM 2323 O O . CYS A 1 302 ? 19.969 11.781 15.867 1 98.56 302 CYS A O 1
ATOM 2325 N N . TYR A 1 303 ? 18.281 10.578 15.008 1 98.88 303 TYR A N 1
ATOM 2326 C CA . TYR A 1 303 ? 17.844 11.703 14.195 1 98.88 303 TYR A CA 1
ATOM 2327 C C . TYR A 1 303 ? 16.531 12.289 14.727 1 98.88 303 TYR A C 1
ATOM 2329 O O . TYR A 1 303 ? 15.664 11.547 15.203 1 98.88 303 TYR A O 1
ATOM 2337 N N . LEU A 1 304 ? 16.453 13.617 14.656 1 98.75 304 LEU A N 1
ATOM 2338 C CA . LEU A 1 304 ? 15.266 14.344 15.086 1 98.75 304 LEU A CA 1
ATOM 2339 C C . LEU A 1 304 ? 14.57 15.016 13.906 1 98.75 304 LEU A C 1
ATOM 2341 O O . LEU A 1 304 ? 15.188 15.797 13.18 1 98.75 304 LEU A O 1
ATOM 2345 N N . LEU A 1 305 ? 13.344 14.641 13.672 1 98.69 305 LEU A N 1
ATOM 2346 C CA . LEU A 1 305 ? 12.492 15.281 12.68 1 98.69 305 LEU A CA 1
ATOM 2347 C C . LEU A 1 305 ? 11.359 16.062 13.352 1 98.69 305 LEU A C 1
ATOM 2349 O O . LEU A 1 305 ? 10.383 15.461 13.812 1 98.69 305 LEU A O 1
ATOM 2353 N N . GLY A 1 306 ? 11.523 17.359 13.414 1 97.88 306 GLY A N 1
ATOM 2354 C CA . GLY A 1 306 ? 10.516 18.219 13.992 1 97.88 306 GLY A CA 1
ATOM 2355 C C . GLY A 1 306 ? 9.5 18.719 12.977 1 97.88 306 GLY A C 1
ATOM 2356 O O . GLY A 1 306 ? 9.836 19.516 12.094 1 97.88 306 GLY A O 1
ATOM 2357 N N . LEU A 1 307 ? 8.242 18.281 13.141 1 97.12 307 LEU A N 1
ATOM 2358 C CA . LEU A 1 307 ? 7.168 18.625 12.219 1 97.12 307 LEU A CA 1
ATOM 2359 C C . LEU A 1 307 ? 6.367 19.812 12.742 1 97.12 307 LEU A C 1
ATOM 2361 O O . LEU A 1 307 ? 6.371 20.094 13.945 1 97.12 307 LEU A O 1
ATOM 2365 N N . PRO A 1 308 ? 5.672 20.531 11.797 1 92.62 308 PRO A N 1
ATOM 2366 C CA . PRO A 1 308 ? 4.719 21.547 12.258 1 92.62 308 PRO A CA 1
ATOM 2367 C C . PRO A 1 308 ? 3.584 20.953 13.086 1 92.62 308 PRO A C 1
ATOM 2369 O O . PRO A 1 308 ? 3.467 19.734 13.195 1 92.62 308 PRO A O 1
ATOM 2372 N N . GLY A 1 309 ? 2.76 21.828 13.594 1 89.69 309 GLY A N 1
ATOM 2373 C CA . GLY A 1 309 ? 1.646 21.359 14.398 1 89.69 309 GLY A CA 1
ATOM 2374 C C . GLY A 1 309 ? 0.387 21.109 13.586 1 89.69 309 GLY A C 1
ATOM 2375 O O . GLY A 1 309 ? -0.472 20.328 13.992 1 89.69 309 GLY A O 1
ATOM 2376 N N . ASN A 1 310 ? 0.212 21.828 12.43 1 91.25 310 ASN A N 1
ATOM 2377 C CA . ASN A 1 310 ? -0.975 21.672 11.602 1 91.25 310 ASN A CA 1
ATOM 2378 C C . ASN A 1 310 ? -1.025 20.281 10.969 1 91.25 310 ASN A C 1
ATOM 2380 O O . ASN A 1 310 ? -0.066 19.859 10.32 1 91.25 310 ASN A O 1
ATOM 2384 N N . PRO A 1 311 ? -2.098 19.625 11.062 1 94.81 311 PRO A N 1
ATOM 2385 C CA . PRO A 1 311 ? -2.158 18.203 10.719 1 94.81 311 PRO A CA 1
ATOM 2386 C C . PRO A 1 311 ? -1.877 17.938 9.242 1 94.81 311 PRO A C 1
ATOM 2388 O O . PRO A 1 311 ? -1.251 16.938 8.898 1 94.81 311 PRO A O 1
ATOM 2391 N N . ALA A 1 312 ? -2.324 18.75 8.359 1 96.44 312 ALA A N 1
ATOM 2392 C CA . ALA A 1 312 ? -2.041 18.547 6.941 1 96.44 312 ALA A CA 1
ATOM 2393 C C . ALA A 1 312 ? -0.543 18.625 6.66 1 96.44 312 ALA A C 1
ATOM 2395 O O . ALA A 1 312 ? -0.02 17.906 5.812 1 96.44 312 ALA A O 1
ATOM 2396 N N . ALA A 1 313 ? 0.069 19.547 7.352 1 96.56 313 ALA A N 1
ATOM 2397 C CA . ALA A 1 313 ? 1.52 19.656 7.223 1 96.56 313 ALA A CA 1
ATOM 2398 C C . ALA A 1 313 ? 2.217 18.406 7.742 1 96.56 313 ALA A C 1
ATOM 2400 O O . ALA A 1 313 ? 3.193 17.938 7.148 1 96.56 313 ALA A O 1
ATOM 2401 N N . VAL A 1 314 ? 1.715 17.891 8.828 1 96.94 314 VAL A N 1
ATOM 2402 C CA . VAL A 1 314 ? 2.252 16.656 9.391 1 96.94 314 VAL A CA 1
ATOM 2403 C C . VAL A 1 314 ? 2.121 15.523 8.367 1 96.94 314 VAL A C 1
ATOM 2405 O O . VAL A 1 314 ? 3.084 14.797 8.109 1 96.94 314 VAL A O 1
ATOM 2408 N N . TYR A 1 315 ? 0.916 15.422 7.797 1 97.62 315 TYR A N 1
ATOM 2409 C CA . TYR A 1 315 ? 0.641 14.375 6.816 1 97.62 315 TYR A CA 1
ATOM 2410 C C . TYR A 1 315 ? 1.598 14.469 5.633 1 97.62 315 TYR A C 1
ATOM 2412 O O . TYR A 1 315 ? 2.225 13.484 5.254 1 97.62 315 TYR A O 1
ATOM 2420 N N . VAL A 1 316 ? 1.781 15.625 5.09 1 97.94 316 VAL A N 1
ATOM 2421 C CA . VAL A 1 316 ? 2.641 15.852 3.934 1 97.94 316 VAL A CA 1
ATOM 2422 C C . VAL A 1 316 ? 4.094 15.555 4.305 1 97.94 316 VAL A C 1
ATOM 2424 O O . VAL A 1 316 ? 4.801 14.859 3.57 1 97.94 316 VAL A O 1
ATOM 2427 N N . ALA A 1 317 ? 4.52 16.062 5.418 1 98.38 317 ALA A N 1
ATOM 2428 C CA . ALA A 1 317 ? 5.906 15.891 5.84 1 98.38 317 ALA A CA 1
ATOM 2429 C C . ALA A 1 317 ? 6.242 14.414 6.02 1 98.38 317 ALA A C 1
ATOM 2431 O O . ALA A 1 317 ? 7.336 13.977 5.66 1 98.38 317 ALA A O 1
ATOM 2432 N N . MET A 1 318 ? 5.324 13.656 6.559 1 98.19 318 MET A N 1
ATOM 2433 C CA . MET A 1 318 ? 5.578 12.234 6.758 1 98.19 318 MET A CA 1
ATOM 2434 C C . MET A 1 318 ? 5.637 11.5 5.422 1 98.19 318 MET A C 1
ATOM 2436 O O . MET A 1 318 ? 6.48 10.625 5.227 1 98.19 318 MET A O 1
ATOM 2440 N N . GLN A 1 319 ? 4.746 11.867 4.516 1 97.75 319 GLN A N 1
ATOM 2441 C CA . GLN A 1 319 ? 4.703 11.211 3.209 1 97.75 319 GLN A CA 1
ATOM 2442 C C . GLN A 1 319 ? 5.977 11.484 2.416 1 97.75 319 GLN A C 1
ATOM 2444 O O . GLN A 1 319 ? 6.438 10.625 1.657 1 97.75 319 GLN A O 1
ATOM 2449 N N . VAL A 1 320 ? 6.566 12.648 2.615 1 98.25 320 VAL A N 1
ATOM 2450 C CA . VAL A 1 320 ? 7.676 13.07 1.767 1 98.25 320 VAL A CA 1
ATOM 2451 C C . VAL A 1 320 ? 9 12.82 2.482 1 98.25 320 VAL A C 1
ATOM 2453 O O . VAL A 1 320 ? 9.852 12.086 1.98 1 98.25 320 VAL A O 1
ATOM 2456 N N . TYR A 1 321 ? 9.125 13.289 3.688 1 98.69 321 TYR A N 1
ATOM 2457 C CA . TYR A 1 321 ? 10.406 13.281 4.375 1 98.69 321 TYR A CA 1
ATOM 2458 C C . TYR A 1 321 ? 10.492 12.117 5.359 1 98.69 321 TYR A C 1
ATOM 2460 O O . TYR A 1 321 ? 11.523 11.461 5.469 1 98.69 321 TYR A O 1
ATOM 2468 N N . GLY A 1 322 ? 9.43 11.914 6.141 1 98.56 322 GLY A N 1
ATOM 2469 C CA . GLY A 1 322 ? 9.422 10.812 7.09 1 98.56 322 GLY A CA 1
ATOM 2470 C C . GLY A 1 322 ? 9.711 9.469 6.445 1 98.56 322 GLY A C 1
ATOM 2471 O O . GLY A 1 322 ? 10.578 8.727 6.914 1 98.56 322 GLY A O 1
ATOM 2472 N N . LYS A 1 323 ? 9.008 9.211 5.41 1 98.19 323 LYS A N 1
ATOM 2473 C CA . LYS A 1 323 ? 9.211 7.953 4.699 1 98.19 323 LYS A CA 1
ATOM 2474 C C . LYS A 1 323 ? 10.633 7.848 4.156 1 98.19 323 LYS A C 1
ATOM 2476 O O . LYS A 1 323 ? 11.273 6.805 4.281 1 98.19 323 LYS A O 1
ATOM 2481 N N . SER A 1 324 ? 11.125 8.914 3.498 1 98.69 324 SER A N 1
ATOM 2482 C CA . SER A 1 324 ? 12.477 8.922 2.941 1 98.69 324 SER A CA 1
ATOM 2483 C C . SER A 1 324 ? 13.516 8.648 4.02 1 98.69 324 SER A C 1
ATOM 2485 O O . SER A 1 324 ? 14.477 7.914 3.791 1 98.69 324 SER A O 1
ATOM 2487 N N . LEU A 1 325 ? 13.305 9.219 5.191 1 98.81 325 LEU A N 1
ATOM 2488 C CA . LEU A 1 325 ? 14.242 9.047 6.301 1 98.81 325 LEU A CA 1
ATOM 2489 C C . LEU A 1 325 ? 14.266 7.594 6.77 1 98.81 325 LEU A C 1
ATOM 2491 O O . LEU A 1 325 ? 15.336 6.992 6.883 1 98.81 325 LEU A O 1
ATOM 2495 N N . LEU A 1 326 ? 13.125 7.039 7.027 1 98.62 326 LEU A N 1
ATOM 2496 C CA . LEU A 1 326 ? 13.031 5.68 7.543 1 98.62 326 LEU A CA 1
ATOM 2497 C C . LEU A 1 326 ? 13.555 4.672 6.527 1 98.62 326 LEU A C 1
ATOM 2499 O O . LEU A 1 326 ? 14.234 3.711 6.891 1 98.62 326 LEU A O 1
ATOM 2503 N N . ASP A 1 327 ? 13.227 4.902 5.23 1 98.38 327 ASP A N 1
ATOM 2504 C CA . ASP A 1 327 ? 13.758 4.043 4.176 1 98.38 327 ASP A CA 1
ATOM 2505 C C . ASP A 1 327 ? 15.281 4.121 4.121 1 98.38 327 ASP A C 1
ATOM 2507 O O . ASP A 1 327 ? 15.961 3.094 4.004 1 98.38 327 ASP A O 1
ATOM 2511 N N . ALA A 1 328 ? 15.773 5.316 4.211 1 98.69 328 ALA A N 1
ATOM 2512 C CA . ALA A 1 328 ? 17.219 5.523 4.133 1 98.69 328 ALA A CA 1
ATOM 2513 C C . ALA A 1 328 ? 17.938 4.801 5.27 1 98.69 328 ALA A C 1
ATOM 2515 O O . ALA A 1 328 ? 18.984 4.195 5.062 1 98.69 328 ALA A O 1
ATOM 2516 N N . LEU A 1 329 ? 17.406 4.844 6.465 1 98.62 329 LEU A N 1
ATOM 2517 C CA . LEU A 1 329 ? 17.984 4.16 7.617 1 98.62 329 LEU A CA 1
ATOM 2518 C C . LEU A 1 329 ? 18.078 2.66 7.367 1 98.62 329 LEU A C 1
ATOM 2520 O O . LEU A 1 329 ? 18.922 1.983 7.973 1 98.62 329 LEU A O 1
ATOM 2524 N N . GLN A 1 330 ? 17.266 2.238 6.438 1 98.44 330 GLN A N 1
ATOM 2525 C CA . GLN A 1 330 ? 17.234 0.813 6.125 1 98.44 330 GLN A CA 1
ATOM 2526 C C . GLN A 1 330 ? 17.844 0.532 4.758 1 98.44 330 GLN A C 1
ATOM 2528 O O . GLN A 1 330 ? 17.438 -0.4 4.066 1 98.44 330 GLN A O 1
ATOM 2533 N N . GLY A 1 331 ? 18.609 1.386 4.305 1 98.25 331 GLY A N 1
ATOM 2534 C CA . GLY A 1 331 ? 19.469 1.133 3.158 1 98.25 331 GLY A CA 1
ATOM 2535 C C . GLY A 1 331 ? 18.812 1.501 1.836 1 98.25 331 GLY A C 1
ATOM 2536 O O . GLY A 1 331 ? 19.422 1.319 0.774 1 98.25 331 GLY A O 1
ATOM 2537 N N . ASN A 1 332 ? 17.641 1.962 1.797 1 97.88 332 ASN A N 1
ATOM 2538 C CA . ASN A 1 332 ? 16.984 2.402 0.569 1 97.88 332 ASN A CA 1
ATOM 2539 C C . ASN A 1 332 ? 17.047 3.92 0.413 1 97.88 332 ASN A C 1
ATOM 2541 O O . ASN A 1 332 ? 16.328 4.648 1.09 1 97.88 332 ASN A O 1
ATOM 2545 N N . ARG A 1 333 ? 17.812 4.391 -0.512 1 97.94 333 ARG A N 1
ATOM 2546 C CA . ARG A 1 333 ? 18.078 5.82 -0.656 1 97.94 333 ARG A CA 1
ATOM 2547 C C . ARG A 1 333 ? 17.516 6.348 -1.97 1 97.94 333 ARG A C 1
ATOM 2549 O O . ARG A 1 333 ? 18 7.348 -2.506 1 97.94 333 ARG A O 1
ATOM 2556 N N . GLN A 1 334 ? 16.484 5.707 -2.467 1 95.81 334 GLN A N 1
ATOM 2557 C CA . GLN A 1 334 ? 15.906 6.074 -3.752 1 95.81 334 GLN A CA 1
ATOM 2558 C C . GLN A 1 334 ? 15.062 7.336 -3.631 1 95.81 334 GLN A C 1
ATOM 2560 O O . GLN A 1 334 ? 14.828 8.031 -4.625 1 95.81 334 GLN A O 1
ATOM 2565 N N . GLY A 1 335 ? 14.641 7.652 -2.426 1 96.81 335 GLY A N 1
ATOM 2566 C CA . GLY A 1 335 ? 13.75 8.789 -2.244 1 96.81 335 GLY A CA 1
ATOM 2567 C C . GLY A 1 335 ? 12.312 8.492 -2.648 1 96.81 335 GLY A C 1
ATOM 2568 O O . GLY A 1 335 ? 11.938 7.332 -2.814 1 96.81 335 GLY A O 1
ATOM 2569 N N . PRO A 1 336 ? 11.477 9.602 -2.768 1 96.75 336 PRO A N 1
ATOM 2570 C CA . PRO A 1 336 ? 10.062 9.406 -3.098 1 96.75 336 PRO A CA 1
ATOM 2571 C C . PRO A 1 336 ? 9.852 8.812 -4.492 1 96.75 336 PRO A C 1
ATOM 2573 O O . PRO A 1 336 ? 10.57 9.172 -5.43 1 96.75 336 PRO A O 1
ATOM 2576 N N . GLU A 1 337 ? 8.898 7.902 -4.582 1 94.12 337 GLU A N 1
ATOM 2577 C CA . GLU A 1 337 ? 8.508 7.363 -5.879 1 94.12 337 GLU A CA 1
ATOM 2578 C C . GLU A 1 337 ? 7.543 8.305 -6.598 1 94.12 337 GLU A C 1
ATOM 2580 O O . GLU A 1 337 ? 6.328 8.078 -6.605 1 94.12 337 GLU A O 1
ATOM 2585 N N . TRP A 1 338 ? 8.055 9.242 -7.301 1 97.12 338 TRP A N 1
ATOM 2586 C CA . TRP A 1 338 ? 7.266 10.273 -7.965 1 97.12 338 TRP A CA 1
ATOM 2587 C C . TRP A 1 338 ? 6.559 9.711 -9.195 1 97.12 338 TRP A C 1
ATOM 2589 O O . TRP A 1 338 ? 7.184 9.062 -10.031 1 97.12 338 TRP A O 1
ATOM 2599 N N . PHE A 1 339 ? 5.297 9.969 -9.32 1 97.81 339 PHE A N 1
ATOM 2600 C CA . PHE A 1 339 ? 4.645 9.812 -10.609 1 97.81 339 PHE A CA 1
ATOM 2601 C C . PHE A 1 339 ? 4.656 11.133 -11.383 1 97.81 339 PHE A C 1
ATOM 2603 O O . PHE A 1 339 ? 4.934 12.188 -10.812 1 97.81 339 PHE A O 1
ATOM 2610 N N . THR A 1 340 ? 4.391 11.047 -12.664 1 98.62 340 THR A N 1
ATOM 2611 C CA . THR A 1 340 ? 4.027 12.227 -13.445 1 98.62 340 THR A CA 1
ATOM 2612 C C . THR A 1 340 ? 2.561 12.164 -13.867 1 98.62 340 THR A C 1
ATOM 2614 O O . THR A 1 340 ? 2.051 11.094 -14.195 1 98.62 340 THR A O 1
ATOM 2617 N N . ALA A 1 341 ? 1.931 13.25 -13.812 1 98.62 341 ALA A N 1
ATOM 2618 C CA . ALA A 1 341 ? 0.509 13.328 -14.141 1 98.62 341 ALA A CA 1
ATOM 2619 C C . ALA A 1 341 ? 0.186 14.625 -14.867 1 98.62 341 ALA A C 1
ATOM 2621 O O . ALA A 1 341 ? 0.954 15.586 -14.805 1 98.62 341 ALA A O 1
ATOM 2622 N N . ILE A 1 342 ? -0.91 14.617 -15.531 1 98.69 342 ILE A N 1
ATOM 2623 C CA . ILE A 1 342 ? -1.388 15.773 -16.281 1 98.69 342 ILE A CA 1
ATOM 2624 C C . ILE A 1 342 ? -2.4 16.547 -15.445 1 98.69 342 ILE A C 1
ATOM 2626 O O . ILE A 1 342 ? -3.402 15.992 -14.992 1 98.69 342 ILE A O 1
ATOM 2630 N N . LEU A 1 343 ? -2.152 17.812 -15.305 1 98.56 343 LEU A N 1
ATOM 2631 C CA . LEU A 1 343 ? -3.061 18.672 -14.562 1 98.56 343 LEU A CA 1
ATOM 2632 C C . LEU A 1 343 ? -4.355 18.891 -15.336 1 98.56 343 LEU A C 1
ATOM 2634 O O . LEU A 1 343 ? -4.332 19.266 -16.516 1 98.56 343 LEU A O 1
ATOM 2638 N N . GLU A 1 344 ? -5.457 18.719 -14.703 1 97.81 344 GLU A N 1
ATOM 2639 C CA . GLU A 1 344 ? -6.754 18.75 -15.367 1 97.81 344 GLU A CA 1
ATOM 2640 C C . GLU A 1 344 ? -7.234 20.188 -15.57 1 97.81 344 GLU A C 1
ATOM 2642 O O . GLU A 1 344 ? -8.008 20.469 -16.5 1 97.81 344 GLU A O 1
ATOM 2647 N N . HIS A 1 345 ? -6.922 21.109 -14.75 1 97.94 345 HIS A N 1
ATOM 2648 C CA . HIS A 1 345 ? -7.402 22.484 -14.789 1 97.94 345 HIS A CA 1
ATOM 2649 C C . HIS A 1 345 ? -6.285 23.469 -14.469 1 97.94 345 HIS A C 1
ATOM 2651 O O . HIS A 1 345 ? -5.227 23.078 -13.977 1 97.94 345 HIS A O 1
ATOM 2657 N N . ASP A 1 346 ? -6.543 24.734 -14.75 1 97.81 346 ASP A N 1
ATOM 2658 C CA . ASP A 1 346 ? -5.57 25.766 -14.43 1 97.81 346 ASP A CA 1
ATOM 2659 C C . ASP A 1 346 ? -5.402 25.906 -12.922 1 97.81 346 ASP A C 1
ATOM 2661 O O . ASP A 1 346 ? -6.328 25.641 -12.156 1 97.81 346 ASP A O 1
ATOM 2665 N N . LEU A 1 347 ? -4.234 26.234 -12.523 1 96.19 347 LEU A N 1
ATOM 2666 C CA . LEU A 1 347 ? -3.955 26.516 -11.117 1 96.19 347 LEU A CA 1
ATOM 2667 C C . LEU A 1 347 ? -3.32 27.891 -10.938 1 96.19 347 LEU A C 1
ATOM 2669 O O . LEU A 1 347 ? -2.395 28.234 -11.672 1 96.19 347 LEU A O 1
ATOM 2673 N N . LYS A 1 348 ? -3.834 28.547 -9.992 1 93.56 348 LYS A N 1
ATOM 2674 C CA . LYS A 1 348 ? -3.266 29.859 -9.672 1 93.56 348 LYS A CA 1
ATOM 2675 C C . LYS A 1 348 ? -1.873 29.719 -9.07 1 93.56 348 LYS A C 1
ATOM 2677 O O . LYS A 1 348 ? -1.573 28.719 -8.406 1 93.56 348 LYS A O 1
ATOM 2682 N N . GLU A 1 349 ? -1.089 30.703 -9.32 1 92.62 349 GLU A N 1
ATOM 2683 C CA . GLU A 1 349 ? 0.281 30.688 -8.82 1 92.62 349 GLU A CA 1
ATOM 2684 C C . GLU A 1 349 ? 0.319 30.984 -7.32 1 92.62 349 GLU A C 1
ATOM 2686 O O . GLU A 1 349 ? -0.622 31.547 -6.766 1 92.62 349 GLU A O 1
ATOM 2691 N N . ASP A 1 350 ? 1.31 30.453 -6.688 1 91 350 ASP A N 1
ATOM 2692 C CA . ASP A 1 350 ? 1.713 30.75 -5.316 1 91 350 ASP A CA 1
ATOM 2693 C C . ASP A 1 350 ? 3.215 31.016 -5.23 1 91 350 ASP A C 1
ATOM 2695 O O . ASP A 1 350 ? 3.994 30.438 -5.992 1 91 350 ASP A O 1
ATOM 2699 N N . ALA A 1 351 ? 3.588 31.938 -4.293 1 88.31 351 ALA A N 1
ATOM 2700 C CA . ALA A 1 351 ? 5 32.281 -4.133 1 88.31 351 ALA A CA 1
ATOM 2701 C C . ALA A 1 351 ? 5.801 31.094 -3.627 1 88.31 351 ALA A C 1
ATOM 2703 O O . ALA A 1 351 ? 7.012 31.016 -3.838 1 88.31 351 ALA A O 1
ATOM 2704 N N . ARG A 1 352 ? 5.191 30.188 -3.004 1 89.38 352 ARG A N 1
ATOM 2705 C CA . ARG A 1 352 ? 5.859 29.031 -2.432 1 89.38 352 ARG A CA 1
ATOM 2706 C C . ARG A 1 352 ? 5.59 27.781 -3.262 1 89.38 352 ARG A C 1
ATOM 2708 O O . ARG A 1 352 ? 4.562 27.688 -3.938 1 89.38 352 ARG A O 1
ATOM 2715 N N . GLU A 1 353 ? 6.586 26.922 -3.24 1 95.88 353 GLU A N 1
ATOM 2716 C CA . GLU A 1 353 ? 6.32 25.578 -3.736 1 95.88 353 GLU A CA 1
ATOM 2717 C C . GLU A 1 353 ? 5.328 24.844 -2.834 1 95.88 353 GLU A C 1
ATOM 2719 O O . GLU A 1 353 ? 5.387 24.969 -1.61 1 95.88 353 GLU A O 1
ATOM 2724 N N . ARG A 1 354 ? 4.422 24.109 -3.504 1 97.12 354 ARG A N 1
ATOM 2725 C CA . ARG A 1 354 ? 3.326 23.547 -2.719 1 97.12 354 ARG A CA 1
ATOM 2726 C C . ARG A 1 354 ? 3.219 22.047 -2.932 1 97.12 354 ARG A C 1
ATOM 2728 O O . ARG A 1 354 ? 3.592 21.531 -3.988 1 97.12 354 ARG A O 1
ATOM 2735 N N . PHE A 1 355 ? 2.768 21.391 -1.942 1 98 355 PHE A N 1
ATOM 2736 C CA . PHE A 1 355 ? 2.15 20.062 -2.061 1 98 355 PHE A CA 1
ATOM 2737 C C . PHE A 1 355 ? 0.636 20.172 -1.933 1 98 355 PHE A C 1
ATOM 2739 O O . PHE A 1 355 ? 0.117 20.469 -0.856 1 98 355 PHE A O 1
ATOM 2746 N N . LEU A 1 356 ? -0.06 19.875 -3.004 1 98.25 356 LEU A N 1
ATOM 2747 C CA . LEU A 1 356 ? -1.519 19.906 -2.979 1 98.25 356 LEU A CA 1
ATOM 2748 C C . LEU A 1 356 ? -2.09 18.484 -2.91 1 98.25 356 LEU A C 1
ATOM 2750 O O . LEU A 1 356 ? -1.589 17.578 -3.574 1 98.25 356 LEU A O 1
ATOM 2754 N N . ARG A 1 357 ? -3.037 18.344 -2.072 1 97.75 357 ARG A N 1
ATOM 2755 C CA . ARG A 1 357 ? -3.826 17.109 -2.062 1 97.75 357 ARG A CA 1
ATOM 2756 C C . ARG A 1 357 ? -4.785 17.062 -3.246 1 97.75 357 ARG A C 1
ATOM 2758 O O . ARG A 1 357 ? -5.656 17.938 -3.379 1 97.75 357 ARG A O 1
ATOM 2765 N N . MET A 1 358 ? -4.621 16.047 -4.086 1 98.19 358 MET A N 1
ATOM 2766 C CA . MET A 1 358 ? -5.395 15.977 -5.32 1 98.19 358 MET A CA 1
ATOM 2767 C C . MET A 1 358 ? -5.977 14.578 -5.523 1 98.19 358 MET A C 1
ATOM 2769 O O . MET A 1 358 ? -5.625 13.648 -4.797 1 98.19 358 MET A O 1
ATOM 2773 N N . TYR A 1 359 ? -6.922 14.523 -6.367 1 97.81 359 TYR A N 1
ATOM 2774 C CA . TYR A 1 359 ? -7.461 13.25 -6.836 1 97.81 359 TYR A CA 1
ATOM 2775 C C . TYR A 1 359 ? -6.863 12.859 -8.18 1 97.81 359 TYR A C 1
ATOM 2777 O O . TYR A 1 359 ? -6.965 13.617 -9.156 1 97.81 359 TYR A O 1
ATOM 2785 N N . ALA A 1 360 ? -6.215 11.758 -8.234 1 97.88 360 ALA A N 1
ATOM 2786 C CA . ALA A 1 360 ? -5.598 11.211 -9.445 1 97.88 360 ALA A CA 1
ATOM 2787 C C . ALA A 1 360 ? -6.441 10.086 -10.031 1 97.88 360 ALA A C 1
ATOM 2789 O O . ALA A 1 360 ? -6.984 9.258 -9.297 1 97.88 360 ALA A O 1
ATOM 2790 N N . TYR A 1 361 ? -6.582 10.07 -11.305 1 97.56 361 TYR A N 1
ATOM 2791 C CA . TYR A 1 361 ? -7.312 9 -11.977 1 97.56 361 TYR A CA 1
ATOM 2792 C C . TYR A 1 361 ? -6.73 8.719 -13.352 1 97.56 361 TYR A C 1
ATOM 2794 O O . TYR A 1 361 ? -6.105 9.602 -13.961 1 97.56 361 TYR A O 1
ATOM 2802 N N . PHE A 1 362 ? -6.883 7.547 -13.812 1 98 362 PHE A N 1
ATOM 2803 C CA . PHE A 1 362 ? -6.363 7.141 -15.109 1 98 362 PHE A CA 1
ATOM 2804 C C . PHE A 1 362 ? -7.402 7.355 -16.203 1 98 362 PHE A C 1
ATOM 2806 O O . PHE A 1 362 ? -8.57 7 -16.031 1 98 362 PHE A O 1
ATOM 2813 N N . ASP A 1 363 ? -6.922 7.953 -17.266 1 96.94 363 ASP A N 1
ATOM 2814 C CA . ASP A 1 363 ? -7.742 8.188 -18.453 1 96.94 363 ASP A CA 1
ATOM 2815 C C . ASP A 1 363 ? -6.98 7.824 -19.719 1 96.94 363 ASP A C 1
ATOM 2817 O O . ASP A 1 363 ? -6.145 8.594 -20.203 1 96.94 363 ASP A O 1
ATOM 2821 N N . ALA A 1 364 ? -7.285 6.688 -20.297 1 96.44 364 ALA A N 1
ATOM 2822 C CA . ALA A 1 364 ? -6.719 6.215 -21.562 1 96.44 364 ALA A CA 1
ATOM 2823 C C . ALA A 1 364 ? -5.191 6.242 -21.516 1 96.44 364 ALA A C 1
ATOM 2825 O O . ALA A 1 364 ? -4.551 6.793 -22.422 1 96.44 364 ALA A O 1
ATOM 2826 N N . GLY A 1 365 ? -4.672 5.789 -20.484 1 97.56 365 GLY A N 1
ATOM 2827 C CA . GLY A 1 365 ? -3.23 5.629 -20.344 1 97.56 365 GLY A CA 1
ATOM 2828 C C . GLY A 1 365 ? -2.549 6.836 -19.734 1 97.56 365 GLY A C 1
ATOM 2829 O O . GLY A 1 365 ? -1.341 6.82 -19.484 1 97.56 365 GLY A O 1
ATOM 2830 N N . GLN A 1 366 ? -3.299 7.859 -19.469 1 98 366 GLN A N 1
ATOM 2831 C CA . GLN A 1 366 ? -2.771 9.062 -18.828 1 98 366 GLN A CA 1
ATOM 2832 C C . GLN A 1 366 ? -3.201 9.133 -17.359 1 98 366 GLN A C 1
ATOM 2834 O O . GLN A 1 366 ? -4.336 8.789 -17.031 1 98 366 GLN A O 1
ATOM 2839 N N . LEU A 1 367 ? -2.271 9.547 -16.594 1 98.5 367 LEU A N 1
ATOM 2840 C CA . LEU A 1 367 ? -2.635 9.891 -15.227 1 98.5 367 LEU A CA 1
ATOM 2841 C C . LEU A 1 367 ? -2.998 11.367 -15.117 1 98.5 367 LEU A C 1
ATOM 2843 O O . LEU A 1 367 ? -2.182 12.242 -15.438 1 98.5 367 LEU A O 1
ATOM 2847 N N . LYS A 1 368 ? -4.195 11.625 -14.703 1 98.69 368 LYS A N 1
ATOM 2848 C CA . LYS A 1 368 ? -4.672 12.992 -14.539 1 98.69 368 LYS A CA 1
ATOM 2849 C C . LYS A 1 368 ? -4.883 13.328 -13.062 1 98.69 368 LYS A C 1
ATOM 2851 O O . LYS A 1 368 ? -5.18 12.445 -12.258 1 98.69 368 LYS A O 1
ATOM 2856 N N . VAL A 1 369 ? -4.707 14.594 -12.75 1 98.44 369 VAL A N 1
ATOM 2857 C CA . VAL A 1 369 ? -4.91 15.023 -11.375 1 98.44 369 VAL A CA 1
ATOM 2858 C C . VAL A 1 369 ? -5.809 16.266 -11.344 1 98.44 369 VAL A C 1
ATOM 2860 O O . VAL A 1 369 ? -5.711 17.125 -12.219 1 98.44 369 VAL A O 1
ATOM 2863 N N . LYS A 1 370 ? -6.613 16.297 -10.398 1 97.94 370 LYS A N 1
ATOM 2864 C CA . LYS A 1 370 ? -7.473 17.453 -10.164 1 97.94 370 LYS A CA 1
ATOM 2865 C C . LYS A 1 370 ? -7.395 17.922 -8.719 1 97.94 370 LYS A C 1
ATOM 2867 O O . LYS A 1 370 ? -7.352 17.094 -7.797 1 97.94 370 LYS A O 1
ATOM 2872 N N . SER A 1 371 ? -7.344 19.172 -8.5 1 96.12 371 SER A N 1
ATOM 2873 C CA . SER A 1 371 ? -7.227 19.75 -7.164 1 96.12 371 SER A CA 1
ATOM 2874 C C . SER A 1 371 ? -8.531 19.609 -6.391 1 96.12 371 SER A C 1
ATOM 2876 O O . SER A 1 371 ? -9.617 19.656 -6.977 1 96.12 371 SER A O 1
ATOM 2878 N N . LEU A 1 372 ? -8.391 19.484 -5.137 1 95.88 372 LEU A N 1
ATOM 2879 C CA . LEU A 1 372 ? -9.539 19.453 -4.238 1 95.88 372 LEU A CA 1
ATOM 2880 C C . LEU A 1 372 ? -9.664 20.75 -3.465 1 95.88 372 LEU A C 1
ATOM 2882 O O . LEU A 1 372 ? -8.695 21.5 -3.352 1 95.88 372 LEU A O 1
ATOM 2886 N N . ALA A 1 373 ? -10.852 20.984 -3 1 95.12 373 ALA A N 1
ATOM 2887 C CA . ALA A 1 373 ? -11.07 22.141 -2.127 1 95.12 373 ALA A CA 1
ATOM 2888 C C . ALA A 1 373 ? -10.5 21.891 -0.733 1 95.12 373 ALA A C 1
ATOM 2890 O O . ALA A 1 373 ? -10.055 20.781 -0.431 1 95.12 373 ALA A O 1
ATOM 2891 N N . LYS A 1 374 ? -10.406 22.969 0.064 1 95.69 374 LYS A N 1
ATOM 2892 C CA . LYS A 1 374 ? -10.055 22.891 1.478 1 95.69 374 LYS A CA 1
ATOM 2893 C C . LYS A 1 374 ? -8.617 22.406 1.656 1 95.69 374 LYS A C 1
ATOM 2895 O O . LYS A 1 374 ? -8.367 21.438 2.387 1 95.69 374 LYS A O 1
ATOM 2900 N N . GLN A 1 375 ? -7.711 23.156 1.083 1 95.06 375 GLN A N 1
ATOM 2901 C CA . GLN A 1 375 ? -6.293 22.828 1.013 1 95.06 375 GLN A CA 1
ATOM 2902 C C . GLN A 1 375 ? -5.527 23.438 2.186 1 95.06 375 GLN A C 1
ATOM 2904 O O . GLN A 1 375 ? -4.32 23.234 2.324 1 95.06 375 GLN A O 1
ATOM 2909 N N . GLN A 1 376 ? -6.191 24.172 3.078 1 92.94 376 GLN A N 1
ATOM 2910 C CA . GLN A 1 376 ? -5.473 24.828 4.16 1 92.94 376 GLN A CA 1
ATOM 2911 C C . GLN A 1 376 ? -4.781 23.828 5.066 1 92.94 376 GLN A C 1
ATOM 2913 O O . GLN A 1 376 ? -5.25 22.688 5.223 1 92.94 376 GLN A O 1
ATOM 2918 N N . SER A 1 377 ? -3.689 24.25 5.68 1 90.5 377 SER A N 1
ATOM 2919 C CA . SER A 1 377 ? -2.779 23.359 6.395 1 90.5 377 SER A CA 1
ATOM 2920 C C . SER A 1 377 ? -3.439 22.781 7.637 1 90.5 377 SER A C 1
ATOM 2922 O O . SER A 1 377 ? -2.947 21.797 8.203 1 90.5 377 SER A O 1
ATOM 2924 N N . HIS A 1 378 ? -4.52 23.375 8.078 1 89.38 378 HIS A N 1
ATOM 2925 C CA . HIS A 1 378 ? -5.191 22.859 9.266 1 89.38 378 HIS A CA 1
ATOM 2926 C C . HIS A 1 378 ? -6.32 21.906 8.891 1 89.38 378 HIS A C 1
ATOM 2928 O O . HIS A 1 378 ? -6.91 21.266 9.766 1 89.38 378 HIS A O 1
ATOM 2934 N N . MET A 1 379 ? -6.625 21.828 7.633 1 94.38 379 MET A N 1
ATOM 2935 C CA . MET A 1 379 ? -7.766 21.031 7.168 1 94.38 379 MET A CA 1
ATOM 2936 C C . MET A 1 379 ? -7.316 19.641 6.711 1 94.38 379 MET A C 1
ATOM 2938 O O . MET A 1 379 ? -6.289 19.516 6.047 1 94.38 379 MET A O 1
ATOM 2942 N N . LEU A 1 380 ? -8.086 18.609 7.059 1 96.5 380 LEU A N 1
ATOM 2943 C CA . LEU A 1 380 ? -7.789 17.25 6.641 1 96.5 380 LEU A CA 1
ATOM 2944 C C . LEU A 1 380 ? -8.977 16.641 5.902 1 96.5 380 LEU A C 1
ATOM 2946 O O . LEU A 1 380 ? -8.867 15.547 5.332 1 96.5 380 LEU A O 1
ATOM 2950 N N . SER A 1 381 ? -10.062 17.312 5.82 1 95.62 381 SER A N 1
ATOM 2951 C CA . SER A 1 381 ? -11.32 16.719 5.371 1 95.62 381 SER A CA 1
ATOM 2952 C C . SER A 1 381 ? -11.211 16.203 3.938 1 95.62 381 SER A C 1
ATOM 2954 O O . SER A 1 381 ? -11.812 15.188 3.586 1 95.62 381 SER A O 1
ATOM 2956 N N . ASN A 1 382 ? -10.445 16.844 3.127 1 95.81 382 ASN A N 1
ATOM 2957 C CA . ASN A 1 382 ? -10.391 16.438 1.727 1 95.81 382 ASN A CA 1
ATOM 2958 C C . ASN A 1 382 ? -9.562 15.18 1.542 1 95.81 382 ASN A C 1
ATOM 2960 O O . ASN A 1 382 ? -9.531 14.602 0.453 1 95.81 382 ASN A O 1
ATOM 2964 N N . LEU A 1 383 ? -8.906 14.703 2.613 1 95.75 383 LEU A N 1
ATOM 2965 C CA . LEU A 1 383 ? -8.188 13.438 2.553 1 95.75 383 LEU A CA 1
ATOM 2966 C C . LEU A 1 383 ? -9.156 12.266 2.436 1 95.75 383 LEU A C 1
ATOM 2968 O O . LEU A 1 383 ? -8.75 11.148 2.115 1 95.75 383 LEU A O 1
ATOM 2972 N N . MET A 1 384 ? -10.398 12.531 2.635 1 93.44 384 MET A N 1
ATOM 2973 C CA . MET A 1 384 ? -11.43 11.531 2.369 1 93.44 384 MET A CA 1
ATOM 2974 C C . MET A 1 384 ? -11.492 11.188 0.883 1 93.44 384 MET A C 1
ATOM 2976 O O . MET A 1 384 ? -11.938 10.102 0.507 1 93.44 384 MET A O 1
ATOM 2980 N N . GLN A 1 385 ? -10.984 12.117 0.083 1 93.31 385 GLN A N 1
ATOM 2981 C CA . GLN A 1 385 ? -11.102 11.977 -1.364 1 93.31 385 GLN A CA 1
ATOM 2982 C C . GLN A 1 385 ? -9.727 11.914 -2.023 1 93.31 385 GLN A C 1
ATOM 2984 O O . GLN A 1 385 ? -9.562 11.289 -3.076 1 93.31 385 GLN A O 1
ATOM 2989 N N . ALA A 1 386 ? -8.781 12.547 -1.412 1 96.5 386 ALA A N 1
ATOM 2990 C CA . ALA A 1 386 ? -7.457 12.672 -2.014 1 96.5 386 ALA A CA 1
ATOM 2991 C C . ALA A 1 386 ? -6.758 11.312 -2.076 1 96.5 386 ALA A C 1
ATOM 2993 O O . ALA A 1 386 ? -6.84 10.523 -1.136 1 96.5 386 ALA A O 1
ATOM 2994 N N . ASN A 1 387 ? -6.094 11.094 -3.215 1 96.69 387 ASN A N 1
ATOM 2995 C CA . ASN A 1 387 ? -5.277 9.891 -3.318 1 96.69 387 ASN A CA 1
ATOM 2996 C C . ASN A 1 387 ? -3.871 10.203 -3.826 1 96.69 387 ASN A C 1
ATOM 2998 O O . ASN A 1 387 ? -3.143 9.312 -4.254 1 96.69 387 ASN A O 1
ATOM 3002 N N . SER A 1 388 ? -3.553 11.516 -3.779 1 97.81 388 SER A N 1
ATOM 3003 C CA . SER A 1 388 ? -2.217 11.906 -4.219 1 97.81 388 SER A CA 1
ATOM 3004 C C . SER A 1 388 ? -1.797 13.234 -3.596 1 97.81 388 SER A C 1
ATOM 3006 O O . SER A 1 388 ? -2.645 14.016 -3.168 1 97.81 388 SER A O 1
ATOM 3008 N N . LEU A 1 389 ? -0.543 13.438 -3.445 1 98.31 389 LEU A N 1
ATOM 3009 C CA . LEU A 1 389 ? 0.115 14.711 -3.172 1 98.31 389 LEU A CA 1
ATOM 3010 C C . LEU A 1 389 ? 0.907 15.188 -4.387 1 98.31 389 LEU A C 1
ATOM 3012 O O . LEU A 1 389 ? 1.83 14.5 -4.836 1 98.31 389 LEU A O 1
ATOM 3016 N N . VAL A 1 390 ? 0.56 16.328 -4.891 1 98.56 390 VAL A N 1
ATOM 3017 C CA . VAL A 1 390 ? 1.179 16.797 -6.125 1 98.56 390 VAL A CA 1
ATOM 3018 C C . VAL A 1 390 ? 2.051 18.016 -5.836 1 98.56 390 VAL A C 1
ATOM 3020 O O . VAL A 1 390 ? 1.628 18.938 -5.133 1 98.56 390 VAL A O 1
ATOM 3023 N N . ARG A 1 391 ? 3.252 18.031 -6.332 1 98.19 391 ARG A N 1
ATOM 3024 C CA . ARG A 1 391 ? 4.211 19.109 -6.168 1 98.19 391 ARG A CA 1
ATOM 3025 C C . ARG A 1 391 ? 3.965 20.219 -7.184 1 98.19 391 ARG A C 1
ATOM 3027 O O . ARG A 1 391 ? 4.004 19.984 -8.391 1 98.19 391 ARG A O 1
ATOM 3034 N N . ILE A 1 392 ? 3.707 21.422 -6.73 1 98.19 392 ILE A N 1
ATOM 3035 C CA . ILE A 1 392 ? 3.424 22.594 -7.559 1 98.19 392 ILE A CA 1
ATOM 3036 C C . ILE A 1 392 ? 4.582 23.578 -7.465 1 98.19 392 ILE A C 1
ATOM 3038 O O . ILE A 1 392 ? 4.91 24.062 -6.379 1 98.19 392 ILE A O 1
ATOM 3042 N N . PRO A 1 393 ? 5.199 23.891 -8.555 1 97.19 393 PRO A N 1
ATOM 3043 C CA . PRO A 1 393 ? 6.324 24.828 -8.5 1 97.19 393 PRO A CA 1
ATOM 3044 C C . PRO A 1 393 ? 5.91 26.219 -8.047 1 97.19 393 PRO A C 1
ATOM 3046 O O . PRO A 1 393 ? 4.766 26.625 -8.258 1 97.19 393 PRO A O 1
ATOM 3049 N N . ALA A 1 394 ? 6.832 26.922 -7.441 1 95.88 394 ALA A N 1
ATOM 3050 C CA . ALA A 1 394 ? 6.598 28.281 -6.977 1 95.88 394 ALA A CA 1
ATOM 3051 C C . ALA A 1 394 ? 6.551 29.266 -8.148 1 95.88 394 ALA A C 1
ATOM 3053 O O . ALA A 1 394 ? 7.191 29.047 -9.18 1 95.88 394 ALA A O 1
ATOM 3054 N N . ASN A 1 395 ? 5.707 30.297 -7.926 1 94.94 395 ASN A N 1
ATOM 3055 C CA . ASN A 1 395 ? 5.695 31.469 -8.789 1 94.94 395 ASN A CA 1
ATOM 3056 C C . ASN A 1 395 ? 5.395 31.094 -10.242 1 94.94 395 ASN A C 1
ATOM 3058 O O . ASN A 1 395 ? 6.004 31.641 -11.164 1 94.94 395 ASN A O 1
ATOM 3062 N N . THR A 1 396 ? 4.586 30.109 -10.438 1 93.56 396 THR A N 1
ATOM 3063 C CA . THR A 1 396 ? 4.254 29.641 -11.781 1 93.56 396 THR A CA 1
ATOM 3064 C C . THR A 1 396 ? 2.746 29.469 -11.93 1 93.56 396 THR A C 1
ATOM 3066 O O . THR A 1 396 ? 2.119 28.75 -11.141 1 93.56 396 THR A O 1
ATOM 3069 N N . LYS A 1 397 ? 2.178 30.188 -12.812 1 94.38 397 LYS A N 1
ATOM 3070 C CA . LYS A 1 397 ? 0.814 29.875 -13.227 1 94.38 397 LYS A CA 1
ATOM 3071 C C . LYS A 1 397 ? 0.78 28.625 -14.102 1 94.38 397 LYS A C 1
ATOM 3073 O O . LYS A 1 397 ? 1.492 28.547 -15.109 1 94.38 397 LYS A O 1
ATOM 3078 N N . LEU A 1 398 ? -0.058 27.734 -13.711 1 96.81 398 LEU A N 1
ATOM 3079 C CA . LEU A 1 398 ? -0.059 26.469 -14.438 1 96.81 398 LEU A CA 1
ATOM 3080 C C . LEU A 1 398 ? -1.341 26.312 -15.25 1 96.81 398 LEU A C 1
ATOM 3082 O O . LEU A 1 398 ? -2.438 26.531 -14.734 1 96.81 398 LEU A O 1
ATOM 3086 N N . ALA A 1 399 ? -1.172 25.953 -16.453 1 97.81 399 ALA A N 1
ATOM 3087 C CA . ALA A 1 399 ? -2.305 25.688 -17.344 1 97.81 399 ALA A CA 1
ATOM 3088 C C . ALA A 1 399 ? -2.699 24.219 -17.297 1 97.81 399 ALA A C 1
ATOM 3090 O O . ALA A 1 399 ? -1.868 23.344 -17.016 1 97.81 399 ALA A O 1
ATOM 3091 N N . SER A 1 400 ? -3.979 24 -17.562 1 97.81 400 SER A N 1
ATOM 3092 C CA . SER A 1 400 ? -4.398 22.625 -17.844 1 97.81 400 SER A CA 1
ATOM 3093 C C . SER A 1 400 ? -3.479 21.953 -18.859 1 97.81 400 SER A C 1
ATOM 3095 O O . SER A 1 400 ? -3.049 22.594 -19.812 1 97.81 400 SER A O 1
ATOM 3097 N N . GLY A 1 401 ? -3.143 20.688 -18.594 1 97.88 401 GLY A N 1
ATOM 3098 C CA . GLY A 1 401 ? -2.271 19.953 -19.5 1 97.88 401 GLY A CA 1
ATOM 3099 C C . GLY A 1 401 ? -0.829 19.906 -19.031 1 97.88 401 GLY A C 1
ATOM 3100 O O . GLY A 1 401 ? -0.031 19.125 -19.547 1 97.88 401 GLY A O 1
ATOM 3101 N N . THR A 1 402 ? -0.48 20.75 -18.047 1 98.06 402 THR A N 1
ATOM 3102 C CA . THR A 1 402 ? 0.883 20.766 -17.531 1 98.06 402 THR A CA 1
ATOM 3103 C C . THR A 1 402 ? 1.217 19.453 -16.844 1 98.06 402 THR A C 1
ATOM 3105 O O . THR A 1 402 ? 0.392 18.891 -16.109 1 98.06 402 THR A O 1
ATOM 3108 N N . VAL A 1 403 ? 2.408 18.922 -17.078 1 98.44 403 VAL A N 1
ATOM 3109 C CA . VAL A 1 403 ? 2.869 17.688 -16.438 1 98.44 403 VAL A CA 1
ATOM 3110 C C . VAL A 1 403 ? 3.506 18.031 -15.094 1 98.44 403 VAL A C 1
ATOM 3112 O O . VAL A 1 403 ? 4.363 18.906 -15.008 1 98.44 403 VAL A O 1
ATOM 3115 N N . LEU A 1 404 ? 3.037 17.359 -14.086 1 98.38 404 LEU A N 1
ATOM 3116 C CA . LEU A 1 404 ? 3.537 17.594 -12.734 1 98.38 404 LEU A CA 1
ATOM 3117 C C . LEU A 1 404 ? 3.969 16.281 -12.094 1 98.38 404 LEU A C 1
ATOM 3119 O O . LEU A 1 404 ? 3.564 15.195 -12.539 1 98.38 404 LEU A O 1
ATOM 3123 N N . LYS A 1 405 ? 4.781 16.406 -11.062 1 98.12 405 LYS A N 1
ATOM 3124 C CA . LYS A 1 405 ? 5.184 15.266 -10.242 1 98.12 405 LYS A CA 1
ATOM 3125 C C . LYS A 1 405 ? 4.324 15.156 -8.984 1 98.12 405 LYS A C 1
ATOM 3127 O O . LYS A 1 405 ? 3.877 16.172 -8.445 1 98.12 405 LYS A O 1
ATOM 3132 N N . GLY A 1 406 ? 4.133 13.914 -8.578 1 98.19 406 GLY A N 1
ATOM 3133 C CA . GLY A 1 406 ? 3.41 13.695 -7.34 1 98.19 406 GLY A CA 1
ATOM 3134 C C . GLY A 1 406 ? 3.641 12.32 -6.746 1 98.19 406 GLY A C 1
ATOM 3135 O O . GLY A 1 406 ? 4.477 11.555 -7.238 1 98.19 406 GLY A O 1
ATOM 3136 N N . LEU A 1 407 ? 2.961 12.078 -5.625 1 97.69 407 LEU A N 1
ATOM 3137 C CA . LEU A 1 407 ? 2.98 10.812 -4.898 1 97.69 407 LEU A CA 1
ATOM 3138 C C . LEU A 1 407 ? 1.566 10.273 -4.707 1 97.69 407 LEU A C 1
ATOM 3140 O O . LEU A 1 407 ? 0.643 11.039 -4.41 1 97.69 407 LEU A O 1
ATOM 3144 N N . PHE A 1 408 ? 1.473 8.984 -4.926 1 96.62 408 PHE A N 1
ATOM 3145 C CA . PHE A 1 408 ? 0.223 8.383 -4.477 1 96.62 408 PHE A CA 1
ATOM 3146 C C . PHE A 1 408 ? 0.186 8.281 -2.957 1 96.62 408 PHE A C 1
ATOM 3148 O O . PHE A 1 408 ? 1.203 7.992 -2.324 1 96.62 408 PHE A O 1
ATOM 3155 N N . ILE A 1 409 ? -0.877 8.562 -2.33 1 94.38 409 ILE A N 1
ATOM 3156 C CA . ILE A 1 409 ? -1.006 8.406 -0.885 1 94.38 409 ILE A CA 1
ATOM 3157 C C . ILE A 1 409 ? -2.08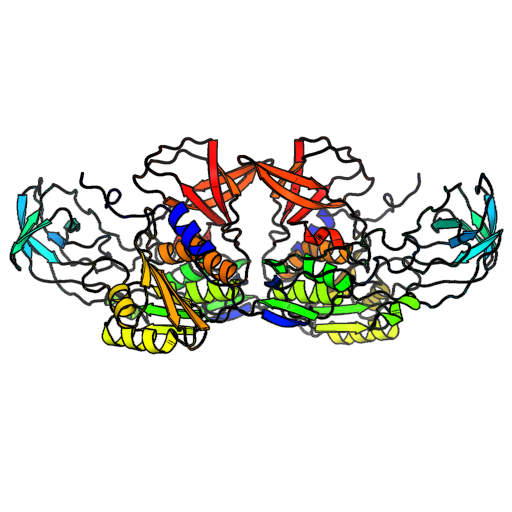8 7.379 -0.572 1 94.38 409 ILE A C 1
ATOM 3159 O O . ILE A 1 409 ? -2.293 7.016 0.589 1 94.38 409 ILE A O 1
ATOM 3163 N N . SER A 1 410 ? -1.881 6.195 -1.028 1 70.19 410 SER A N 1
ATOM 3164 C CA . SER A 1 410 ? -2.639 4.945 -1.047 1 70.19 410 SER A CA 1
ATOM 3165 C C . SER A 1 410 ? -3.943 5.082 -0.271 1 70.19 410 SER A C 1
ATOM 3167 O O . SER A 1 410 ? -3.973 5.676 0.809 1 70.19 410 SER A O 1
ATOM 3169 N N . ASN A 1 411 ? -4.945 4.84 -0.886 1 54.62 411 ASN A N 1
ATOM 3170 C CA . ASN A 1 411 ? -6.195 4.348 -0.317 1 54.62 411 ASN A CA 1
ATOM 3171 C C . ASN A 1 411 ? -6.059 2.908 0.17 1 54.62 411 ASN A C 1
ATOM 3173 O O . ASN A 1 411 ? -5.234 2.15 -0.343 1 54.62 411 ASN A O 1
ATOM 3177 N N . MET B 1 1 ? -5.344 -27.719 -34.406 1 24.86 1 MET B N 1
ATOM 3178 C CA . MET B 1 1 ? -5.32 -26.422 -33.75 1 24.86 1 MET B CA 1
ATOM 3179 C C . MET B 1 1 ? -6.273 -26.406 -32.562 1 24.86 1 MET B C 1
ATOM 3181 O O . MET B 1 1 ? -6.785 -25.344 -32.188 1 24.86 1 MET B O 1
ATOM 3185 N N . SER B 1 2 ? -6.754 -27.562 -32.094 1 30.7 2 SER B N 1
ATOM 3186 C CA . SER B 1 2 ? -7.797 -27.922 -31.125 1 30.7 2 SER B CA 1
ATOM 3187 C C . SER B 1 2 ? -7.484 -27.359 -29.75 1 30.7 2 SER B C 1
ATOM 3189 O O . SER B 1 2 ? -8.109 -27.766 -28.766 1 30.7 2 SER B O 1
ATOM 3191 N N . GLY B 1 3 ? -6.328 -26.641 -29.531 1 33.44 3 GLY B N 1
ATOM 3192 C CA . GLY B 1 3 ? -5.707 -26.625 -28.219 1 33.44 3 GLY B CA 1
ATOM 3193 C C . GLY B 1 3 ? -6.609 -26.047 -27.141 1 33.44 3 GLY B C 1
ATOM 3194 O O . GLY B 1 3 ? -7.797 -25.812 -27.391 1 33.44 3 GLY B O 1
ATOM 3195 N N . CYS B 1 4 ? -6 -25.406 -26.016 1 42.16 4 CYS B N 1
ATOM 3196 C CA . CYS B 1 4 ? -6.277 -24.969 -24.656 1 42.16 4 CYS B CA 1
ATOM 3197 C C . CYS B 1 4 ? -7.484 -24.031 -24.625 1 42.16 4 CYS B C 1
ATOM 3199 O O . CYS B 1 4 ? -8.008 -23.734 -23.547 1 42.16 4 CYS B O 1
ATOM 3201 N N . GLY B 1 5 ? -7.633 -23.203 -25.5 1 42.12 5 GLY B N 1
ATOM 3202 C CA . GLY B 1 5 ? -8.492 -22.047 -25.312 1 42.12 5 GLY B CA 1
ATOM 3203 C C . GLY B 1 5 ? -9.969 -22.375 -25.422 1 42.12 5 GLY B C 1
ATOM 3204 O O . GLY B 1 5 ? -10.82 -21.531 -25.125 1 42.12 5 GLY B O 1
ATOM 3205 N N . ALA B 1 6 ? -10.414 -23.359 -26.266 1 48.91 6 ALA B N 1
ATOM 3206 C CA . ALA B 1 6 ? -11.812 -23.328 -26.688 1 48.91 6 ALA B CA 1
ATOM 3207 C C . ALA B 1 6 ? -12.648 -24.328 -25.875 1 48.91 6 ALA B C 1
ATOM 3209 O O . ALA B 1 6 ? -13.562 -24.953 -26.422 1 48.91 6 ALA B O 1
ATOM 3210 N N . GLU B 1 7 ? -12.125 -24.688 -24.719 1 58.72 7 GLU B N 1
ATOM 3211 C CA . GLU B 1 7 ? -13.008 -25.562 -23.953 1 58.72 7 GLU B CA 1
ATOM 3212 C C . GLU B 1 7 ? -14.383 -24.922 -23.766 1 58.72 7 GLU B C 1
ATOM 3214 O O . GLU B 1 7 ? -14.492 -23.719 -23.531 1 58.72 7 GLU B O 1
ATOM 3219 N N . ARG B 1 8 ? -15.469 -25.562 -24.047 1 62.31 8 ARG B N 1
ATOM 3220 C CA . ARG B 1 8 ? -16.859 -25.172 -23.828 1 62.31 8 ARG B CA 1
ATOM 3221 C C . ARG B 1 8 ? -17.172 -25.062 -22.344 1 62.31 8 ARG B C 1
ATOM 3223 O O . ARG B 1 8 ? -16.625 -25.828 -21.531 1 62.31 8 ARG B O 1
ATOM 3230 N N . GLY B 1 9 ? -17.719 -24 -21.922 1 76.88 9 GLY B N 1
ATOM 3231 C CA . GLY B 1 9 ? -18.234 -23.891 -20.562 1 76.88 9 GLY B CA 1
ATOM 3232 C C . GLY B 1 9 ? -17.406 -22.969 -19.688 1 76.88 9 GLY B C 1
ATOM 3233 O O . GLY B 1 9 ? -17.719 -22.766 -18.516 1 76.88 9 GLY B O 1
ATOM 3234 N N . LEU B 1 10 ? -16.297 -22.469 -20.281 1 89.44 10 LEU B N 1
ATOM 3235 C CA . LEU B 1 10 ? -15.508 -21.531 -19.5 1 89.44 10 LEU B CA 1
ATOM 3236 C C . LEU B 1 10 ? -16.203 -20.172 -19.422 1 89.44 10 LEU B C 1
ATOM 3238 O O . LEU B 1 10 ? -16.781 -19.703 -20.406 1 89.44 10 LEU B O 1
ATOM 3242 N N . ILE B 1 11 ? -16.188 -19.609 -18.266 1 95.44 11 ILE B N 1
ATOM 3243 C CA . ILE B 1 11 ? -16.734 -18.25 -18.141 1 95.44 11 ILE B CA 1
ATOM 3244 C C . ILE B 1 11 ? -15.617 -17.234 -18.359 1 95.44 11 ILE B C 1
ATOM 3246 O O . ILE B 1 11 ? -14.43 -17.578 -18.281 1 95.44 11 ILE B O 1
ATOM 3250 N N . SER B 1 12 ? -15.969 -16 -18.672 1 96.56 12 SER B N 1
ATOM 3251 C CA . SER B 1 12 ? -15 -14.93 -18.891 1 96.56 12 SER B CA 1
ATOM 3252 C C . SER B 1 12 ? -14.484 -14.367 -17.562 1 96.56 12 SER B C 1
ATOM 3254 O O . SER B 1 12 ? -15.07 -14.625 -16.5 1 96.56 12 SER B O 1
ATOM 3256 N N . ILE B 1 13 ? -13.461 -13.617 -17.641 1 97.75 13 ILE B N 1
ATOM 3257 C CA . ILE B 1 13 ? -12.906 -12.938 -16.484 1 97.75 13 ILE B CA 1
ATOM 3258 C C . ILE B 1 13 ? -13.953 -11.992 -15.891 1 97.75 13 ILE B C 1
ATOM 3260 O O . ILE B 1 13 ? -14.156 -11.969 -14.672 1 97.75 13 ILE B O 1
ATOM 3264 N N . ASP B 1 14 ? -14.664 -11.234 -16.734 1 98 14 ASP B N 1
ATOM 3265 C CA . ASP B 1 14 ? -15.664 -10.281 -16.281 1 98 14 ASP B CA 1
ATOM 3266 C C . ASP B 1 14 ? -16.828 -10.992 -15.578 1 98 14 ASP B C 1
ATOM 3268 O O . ASP B 1 14 ? -17.312 -10.523 -14.555 1 98 14 ASP B O 1
ATOM 3272 N N . GLU B 1 15 ? -17.234 -12.094 -16.141 1 98 15 GLU B N 1
ATOM 3273 C CA . GLU B 1 15 ? -18.297 -12.875 -15.516 1 98 15 GLU B CA 1
ATOM 3274 C C . GLU B 1 15 ? -17.844 -13.414 -14.156 1 98 15 GLU B C 1
ATOM 3276 O O . GLU B 1 15 ? -18.609 -13.367 -13.188 1 98 15 GLU B O 1
ATOM 3281 N N . ALA B 1 16 ? -16.656 -13.961 -14.094 1 98.56 16 ALA B N 1
ATOM 3282 C CA . ALA B 1 16 ? -16.125 -14.477 -12.844 1 98.56 16 ALA B CA 1
ATOM 3283 C C . ALA B 1 16 ? -16.047 -13.383 -11.781 1 98.56 16 ALA B C 1
ATOM 3285 O O . ALA B 1 16 ? -16.453 -13.578 -10.641 1 98.56 16 ALA B O 1
ATOM 3286 N N . LEU B 1 17 ? -15.57 -12.195 -12.148 1 98.62 17 LEU B N 1
ATOM 3287 C CA . LEU B 1 17 ? -15.453 -11.07 -11.234 1 98.62 17 LEU B CA 1
ATOM 3288 C C . LEU B 1 17 ? -16.828 -10.625 -10.734 1 98.62 17 LEU B C 1
ATOM 3290 O O . LEU B 1 17 ? -17 -10.344 -9.547 1 98.62 17 LEU B O 1
ATOM 3294 N N . ASP B 1 18 ? -17.734 -10.586 -11.672 1 98.69 18 ASP B N 1
ATOM 3295 C CA . ASP B 1 18 ? -19.094 -10.203 -11.297 1 98.69 18 ASP B CA 1
ATOM 3296 C C . ASP B 1 18 ? -19.641 -11.133 -10.211 1 98.69 18 ASP B C 1
ATOM 3298 O O . ASP B 1 18 ? -20.203 -10.664 -9.219 1 98.69 18 ASP B O 1
ATOM 3302 N N . LEU B 1 19 ? -19.438 -12.398 -10.383 1 98.75 19 LEU B N 1
ATOM 3303 C CA . LEU B 1 19 ? -19.922 -13.391 -9.43 1 98.75 19 LEU B CA 1
ATOM 3304 C C . LEU B 1 19 ? -19.188 -13.273 -8.102 1 98.75 19 LEU B C 1
ATOM 3306 O O . LEU B 1 19 ? -19.812 -13.297 -7.035 1 98.75 19 LEU B O 1
ATOM 3310 N N . VAL B 1 20 ? -17.906 -13.086 -8.102 1 98.81 20 VAL B N 1
ATOM 3311 C CA . VAL B 1 20 ? -17.078 -13.008 -6.906 1 98.81 20 VAL B CA 1
ATOM 3312 C C . VAL B 1 20 ? -17.422 -11.758 -6.109 1 98.81 20 VAL B C 1
ATOM 3314 O O . VAL B 1 20 ? -17.391 -11.773 -4.875 1 98.81 20 VAL B O 1
ATOM 3317 N N . ILE B 1 21 ? -17.812 -10.688 -6.781 1 98.69 21 ILE B N 1
ATOM 3318 C CA . ILE B 1 21 ? -18.078 -9.391 -6.156 1 98.69 21 ILE B CA 1
ATOM 3319 C C . ILE B 1 21 ? -19.5 -9.344 -5.625 1 98.69 21 ILE B C 1
ATOM 3321 O O . ILE B 1 21 ? -19.75 -8.828 -4.535 1 98.69 21 ILE B O 1
ATOM 3325 N N . ASN B 1 22 ? -20.438 -9.961 -6.262 1 98.38 22 ASN B N 1
ATOM 3326 C CA . ASN B 1 22 ? -21.844 -9.664 -5.973 1 98.38 22 ASN B CA 1
ATOM 3327 C C . ASN B 1 22 ? -22.531 -10.828 -5.258 1 98.38 22 ASN B C 1
ATOM 3329 O O . ASN B 1 22 ? -23.562 -10.641 -4.621 1 98.38 22 ASN B O 1
ATOM 3333 N N . LYS B 1 23 ? -21.984 -12.023 -5.305 1 97.62 23 LYS B N 1
ATOM 3334 C CA . LYS B 1 23 ? -22.641 -13.188 -4.707 1 97.62 23 LYS B CA 1
ATOM 3335 C C . LYS B 1 23 ? -22.422 -13.211 -3.195 1 97.62 23 LYS B C 1
ATOM 3337 O O . LYS B 1 23 ? -23.344 -13.562 -2.443 1 97.62 23 LYS B O 1
ATOM 3342 N N . PRO B 1 24 ? -21.297 -12.875 -2.67 1 98.06 24 PRO B N 1
ATOM 3343 C CA . PRO B 1 24 ? -21.047 -13.008 -1.233 1 98.06 24 PRO B CA 1
ATOM 3344 C C . PRO B 1 24 ? -21.922 -12.086 -0.395 1 98.06 24 PRO B C 1
ATOM 3346 O O . PRO B 1 24 ? -22.234 -10.969 -0.812 1 98.06 24 PRO B O 1
ATOM 3349 N N . LYS B 1 25 ? -22.297 -12.594 0.717 1 97.12 25 LYS B N 1
ATOM 3350 C CA . LYS B 1 25 ? -23.047 -11.805 1.68 1 97.12 25 LYS B CA 1
ATOM 3351 C C . LYS B 1 25 ? -22.125 -11.008 2.598 1 97.12 25 LYS B C 1
ATOM 3353 O O . LYS B 1 25 ? -21.094 -11.523 3.029 1 97.12 25 LYS B O 1
ATOM 3358 N N . ASN B 1 26 ? -22.578 -9.82 2.947 1 97.75 26 ASN B N 1
ATOM 3359 C CA . ASN B 1 26 ? -21.781 -9.008 3.861 1 97.75 26 ASN B CA 1
ATOM 3360 C C . ASN B 1 26 ? -21.625 -9.688 5.223 1 97.75 26 ASN B C 1
ATOM 3362 O O . ASN B 1 26 ? -22.578 -10.289 5.73 1 97.75 26 ASN B O 1
ATOM 3366 N N . LEU B 1 27 ? -20.469 -9.508 5.809 1 98.06 27 LEU B N 1
ATOM 3367 C CA . LEU B 1 27 ? -20.25 -9.961 7.18 1 98.06 27 LEU B CA 1
ATOM 3368 C C . LEU B 1 27 ? -20.922 -9.016 8.172 1 98.06 27 LEU B C 1
ATOM 3370 O O . LEU B 1 27 ? -21.406 -7.945 7.793 1 98.06 27 LEU B O 1
ATOM 3374 N N . SER B 1 28 ? -20.953 -9.461 9.414 1 97.69 28 SER B N 1
ATOM 3375 C CA . SER B 1 28 ? -21.531 -8.633 10.469 1 97.69 28 SER B CA 1
ATOM 3376 C C . SER B 1 28 ? -20.609 -7.477 10.836 1 97.69 28 SER B C 1
ATOM 3378 O O . SER B 1 28 ? -19.422 -7.492 10.492 1 97.69 28 SER B O 1
ATOM 3380 N N . SER B 1 29 ? -21.156 -6.5 11.43 1 97.94 29 SER B N 1
ATOM 3381 C CA . SER B 1 29 ? -20.375 -5.34 11.844 1 97.94 29 SER B CA 1
ATOM 3382 C C . SER B 1 29 ? -19.984 -5.43 13.32 1 97.94 29 SER B C 1
ATOM 3384 O O . SER B 1 29 ? -20.609 -6.168 14.086 1 97.94 29 SER B O 1
ATOM 3386 N N . ILE B 1 30 ? -18.953 -4.734 13.664 1 98.56 30 ILE B N 1
ATOM 3387 C CA . ILE B 1 30 ? -18.5 -4.617 15.047 1 98.56 30 ILE B CA 1
ATOM 3388 C C . ILE B 1 30 ? -18.125 -3.166 15.344 1 98.56 30 ILE B C 1
ATOM 3390 O O . ILE B 1 30 ? -17.828 -2.393 14.438 1 98.56 30 ILE B O 1
ATOM 3394 N N . GLN B 1 31 ? -18.141 -2.811 16.609 1 98.44 31 GLN B N 1
ATOM 3395 C CA . GLN B 1 31 ? -17.672 -1.501 17.062 1 98.44 31 GLN B CA 1
ATOM 3396 C C . GLN B 1 31 ? -16.172 -1.513 17.328 1 98.44 31 GLN B C 1
ATOM 3398 O O . GLN B 1 31 ? -15.656 -2.449 17.953 1 98.44 31 GLN B O 1
ATOM 3403 N N . LYS B 1 32 ? -15.484 -0.505 16.828 1 98.06 32 LYS B N 1
ATOM 3404 C CA . LYS B 1 32 ? -14.062 -0.307 17.078 1 98.06 32 LYS B CA 1
ATOM 3405 C C . LYS B 1 32 ? -13.766 1.146 17.453 1 98.06 32 LYS B C 1
ATOM 3407 O O . LYS B 1 32 ? -14.523 2.049 17.078 1 98.06 32 LYS B O 1
ATOM 3412 N N . THR B 1 33 ? -12.711 1.314 18.234 1 97.88 33 THR B N 1
ATOM 3413 C CA . THR B 1 33 ? -12.188 2.67 18.359 1 97.88 33 THR B CA 1
ATOM 3414 C C . THR B 1 33 ? -11.555 3.119 17.031 1 97.88 33 THR B C 1
ATOM 3416 O O . THR B 1 33 ? -10.953 2.312 16.328 1 97.88 33 THR B O 1
ATOM 3419 N N . LEU B 1 34 ? -11.664 4.355 16.734 1 97.06 34 LEU B N 1
ATOM 3420 C CA . LEU B 1 34 ? -11.148 4.891 15.477 1 97.06 34 LEU B CA 1
ATOM 3421 C C . LEU B 1 34 ? -9.664 4.59 15.328 1 97.06 34 LEU B C 1
ATOM 3423 O O . LEU B 1 34 ? -9.211 4.164 14.266 1 97.06 34 LEU B O 1
ATOM 3427 N N . ILE B 1 35 ? -8.914 4.688 16.359 1 94.31 35 ILE B N 1
ATOM 3428 C CA . ILE B 1 35 ? -7.461 4.582 16.344 1 94.31 35 ILE B CA 1
ATOM 3429 C C . ILE B 1 35 ? -7.051 3.158 15.977 1 94.31 35 ILE B C 1
ATOM 3431 O O . ILE B 1 35 ? -5.926 2.924 15.531 1 94.31 35 ILE B O 1
ATOM 3435 N N . ASN B 1 36 ? -7.934 2.219 16.109 1 96 36 ASN B N 1
ATOM 3436 C CA . ASN B 1 36 ? -7.652 0.824 15.789 1 96 36 ASN B CA 1
ATOM 3437 C C . ASN B 1 36 ? -8.414 0.365 14.547 1 96 36 ASN B C 1
ATOM 3439 O O . ASN B 1 36 ? -8.641 -0.831 14.359 1 96 36 ASN B O 1
ATOM 3443 N N . SER B 1 37 ? -8.773 1.289 13.68 1 97.56 37 SER B N 1
ATOM 3444 C CA . SER B 1 37 ? -9.664 0.926 12.586 1 97.56 37 SER B CA 1
ATOM 3445 C C . SER B 1 37 ? -8.977 1.102 11.234 1 97.56 37 SER B C 1
ATOM 3447 O O . SER B 1 37 ? -9.633 1.061 10.188 1 97.56 37 SER B O 1
ATOM 3449 N N . LEU B 1 38 ? -7.652 1.289 11.211 1 96.5 38 LEU B N 1
ATOM 3450 C CA . LEU B 1 38 ? -6.93 1.376 9.945 1 96.5 38 LEU B CA 1
ATOM 3451 C C . LEU B 1 38 ? -7.199 0.149 9.078 1 96.5 38 LEU B C 1
ATOM 3453 O O . LEU B 1 38 ? -7.207 -0.978 9.578 1 96.5 38 LEU B O 1
ATOM 3457 N N . SER B 1 39 ? -7.477 0.318 7.758 1 96.06 39 SER B N 1
ATOM 3458 C CA . SER B 1 39 ? -7.637 -0.727 6.754 1 96.06 39 SER B CA 1
ATOM 3459 C C . SER B 1 39 ? -8.938 -1.495 6.957 1 96.06 39 SER B C 1
ATOM 3461 O O . SER B 1 39 ? -9.086 -2.619 6.473 1 96.06 39 SER B O 1
ATOM 3463 N N . SER B 1 40 ? -9.859 -0.911 7.766 1 97.56 40 SER B N 1
ATOM 3464 C CA . SER B 1 40 ? -11.195 -1.467 7.906 1 97.56 40 SER B CA 1
ATOM 3465 C C . SER B 1 40 ? -12.164 -0.844 6.902 1 97.56 40 SER B C 1
ATOM 3467 O O . SER B 1 40 ? -11.836 0.154 6.258 1 97.56 40 SER B O 1
ATOM 3469 N N . TYR B 1 41 ? -13.32 -1.477 6.785 1 98.38 41 TYR B N 1
ATOM 3470 C CA . TYR B 1 41 ? -14.391 -0.949 5.949 1 98.38 41 TYR B CA 1
ATOM 3471 C C . TYR B 1 41 ? -15.562 -0.479 6.805 1 98.38 41 TYR B C 1
ATOM 3473 O O . TYR B 1 41 ? -16 -1.19 7.711 1 98.38 41 TYR B O 1
ATOM 3481 N N . VAL B 1 42 ? -16.031 0.687 6.477 1 98.62 42 VAL B N 1
ATOM 3482 C CA . VAL B 1 42 ? -17.109 1.306 7.223 1 98.62 42 VAL B CA 1
ATOM 3483 C C . VAL B 1 42 ? -18.406 0.504 7.016 1 98.62 42 VAL B C 1
ATOM 3485 O O . VAL B 1 42 ? -18.766 0.191 5.883 1 98.62 42 VAL B O 1
ATOM 3488 N N . ALA B 1 43 ? -19.078 0.168 8.133 1 98.81 43 ALA B N 1
ATOM 3489 C CA . ALA B 1 43 ? -20.281 -0.646 8.039 1 98.81 43 ALA B CA 1
ATOM 3490 C C . ALA B 1 43 ? -21.531 0.201 8.266 1 98.81 43 ALA B C 1
ATOM 3492 O O . ALA B 1 43 ? -22.641 -0.237 7.965 1 98.81 43 ALA B O 1
ATOM 3493 N N . LYS B 1 44 ? -21.328 1.37 8.781 1 98.69 44 LYS B N 1
ATOM 3494 C CA . LYS B 1 44 ? -22.391 2.338 9.008 1 98.69 44 LYS B CA 1
ATOM 3495 C C . LYS B 1 44 ? -21.938 3.752 8.656 1 98.69 44 LYS B C 1
ATOM 3497 O O . LYS B 1 44 ? -20.844 4.172 9.039 1 98.69 44 LYS B O 1
ATOM 3502 N N . GLU B 1 45 ? -22.797 4.457 8.008 1 98.56 45 GLU B N 1
ATOM 3503 C CA . GLU B 1 45 ? -22.469 5.828 7.633 1 98.56 45 GLU B CA 1
ATOM 3504 C C . GLU B 1 45 ? -22.062 6.656 8.852 1 98.56 45 GLU B C 1
ATOM 3506 O O . GLU B 1 45 ? -22.625 6.492 9.938 1 98.56 45 GLU B O 1
ATOM 3511 N N . ILE B 1 46 ? -21.172 7.531 8.633 1 98.44 46 ILE B N 1
ATOM 3512 C CA . ILE B 1 46 ? -20.703 8.414 9.695 1 98.44 46 ILE B CA 1
ATOM 3513 C C . ILE B 1 46 ? -21.031 9.859 9.352 1 98.44 46 ILE B C 1
ATOM 3515 O O . ILE B 1 46 ? -20.656 10.359 8.289 1 98.44 46 ILE B O 1
ATOM 3519 N N . TYR B 1 47 ? -21.719 10.531 10.219 1 98.25 47 TYR B N 1
ATOM 3520 C CA . TYR B 1 47 ? -22.047 11.945 10.086 1 98.25 47 TYR B CA 1
ATOM 3521 C C . TYR B 1 47 ? -21.312 12.773 11.133 1 98.25 47 TYR B C 1
ATOM 3523 O O . TYR B 1 47 ? -21.094 12.32 12.258 1 98.25 47 TYR B O 1
ATOM 3531 N N . SER B 1 48 ? -20.938 13.945 10.758 1 97.12 48 SER B N 1
ATOM 3532 C CA . SER B 1 48 ? -20.25 14.805 11.711 1 97.12 48 SER B CA 1
ATOM 3533 C C . SER B 1 48 ? -21.203 15.266 12.812 1 97.12 48 SER B C 1
ATOM 3535 O O . SER B 1 48 ? -22.297 15.734 12.531 1 97.12 48 SER B O 1
ATOM 3537 N N . GLU B 1 49 ? -20.781 15.258 14.031 1 95.12 49 GLU B N 1
ATOM 3538 C CA . GLU B 1 49 ? -21.562 15.75 15.156 1 95.12 49 GLU B CA 1
ATOM 3539 C C . GLU B 1 49 ? -21.188 17.188 15.5 1 95.12 49 GLU B C 1
ATOM 3541 O O . GLU B 1 49 ? -21.812 17.812 16.359 1 95.12 49 GLU B O 1
ATOM 3546 N N . ILE B 1 50 ? -20.188 17.688 14.781 1 94.5 50 ILE B N 1
ATOM 3547 C CA . ILE B 1 50 ? -19.703 19.031 15.094 1 94.5 50 ILE B CA 1
ATOM 3548 C C . ILE B 1 50 ? -19.406 19.781 13.797 1 94.5 50 ILE B C 1
ATOM 3550 O O . ILE B 1 50 ? -19.406 19.188 12.719 1 94.5 50 ILE B O 1
ATOM 3554 N N . ASN B 1 51 ? -19.234 21.078 13.969 1 95.62 51 ASN B N 1
ATOM 3555 C CA . ASN B 1 51 ? -18.625 21.891 12.93 1 95.62 51 ASN B CA 1
ATOM 3556 C C . ASN B 1 51 ? -17.109 21.844 13.008 1 95.62 51 ASN B C 1
ATOM 3558 O O . ASN B 1 51 ? -16.547 21.688 14.094 1 95.62 51 ASN B O 1
ATOM 3562 N N . LEU B 1 52 ? -16.469 22 11.891 1 95 52 LEU B N 1
ATOM 3563 C CA . LEU B 1 52 ? -15.023 22.219 11.859 1 95 52 LEU B CA 1
ATOM 3564 C C . LEU B 1 52 ? -14.68 23.484 11.078 1 95 52 LEU B C 1
ATOM 3566 O O . LEU B 1 52 ? -15.039 23.609 9.906 1 95 52 LEU B O 1
ATOM 3570 N N . PRO B 1 53 ? -13.961 24.359 11.68 1 94.31 53 PRO B N 1
ATOM 3571 C CA . PRO B 1 53 ? -13.688 24.406 13.125 1 94.31 53 PRO B CA 1
ATOM 3572 C C . PRO B 1 53 ? -14.961 24.516 13.961 1 94.31 53 PRO B C 1
ATOM 3574 O O . PRO B 1 53 ? -16 24.922 13.453 1 94.31 53 PRO B O 1
ATOM 3577 N N . SER B 1 54 ? -14.938 24.172 15.211 1 93.06 54 SER B N 1
ATOM 3578 C CA . SER B 1 54 ? -16.078 24.219 16.109 1 93.06 54 SER B CA 1
ATOM 3579 C C . SER B 1 54 ? -16.344 25.641 16.594 1 93.06 54 SER B C 1
ATOM 3581 O O . SER B 1 54 ? -17.422 25.922 17.141 1 93.06 54 SER B O 1
ATOM 3583 N N . PHE B 1 55 ? -15.422 26.484 16.422 1 92.5 55 PHE B N 1
ATOM 3584 C CA . PHE B 1 55 ? -15.5 27.922 16.703 1 92.5 55 PHE B CA 1
ATOM 3585 C C . PHE B 1 55 ? -14.633 28.703 15.719 1 92.5 55 PHE B C 1
ATOM 3587 O O . PHE B 1 55 ? -13.711 28.156 15.117 1 92.5 55 PHE B O 1
ATOM 3594 N N . SER B 1 56 ? -14.992 29.922 15.578 1 94.12 56 SER B N 1
ATOM 3595 C CA . SER B 1 56 ? -14.156 30.734 14.711 1 94.12 56 SER B CA 1
ATOM 3596 C C . SER B 1 56 ? -12.797 31 15.344 1 94.12 56 SER B C 1
ATOM 3598 O O . SER B 1 56 ? -12.703 31.266 16.547 1 94.12 56 SER B O 1
ATOM 3600 N N . GLN B 1 57 ? -11.734 30.859 14.484 1 94.19 57 GLN B N 1
ATOM 3601 C CA . GLN B 1 57 ? -10.383 30.938 15.023 1 94.19 57 GLN B CA 1
ATOM 3602 C C . GLN B 1 57 ? -9.492 31.828 14.164 1 94.19 57 GLN B C 1
ATOM 3604 O O . GLN B 1 57 ? -9.82 32.125 13.008 1 94.19 57 GLN B O 1
ATOM 3609 N N . SER B 1 58 ? -8.406 32.25 14.766 1 94.69 58 SER B N 1
ATOM 3610 C CA . SER B 1 58 ? -7.426 33.031 14.016 1 94.69 58 SER B CA 1
ATOM 3611 C C . SER B 1 58 ? -6.629 32.125 13.062 1 94.69 58 SER B C 1
ATOM 3613 O O . SER B 1 58 ? -6.188 31.047 13.453 1 94.69 58 SER B O 1
ATOM 3615 N N . ALA B 1 59 ? -6.387 32.531 11.875 1 92.88 59 ALA B N 1
ATOM 3616 C CA . ALA B 1 59 ? -5.598 31.812 10.883 1 92.88 59 ALA B CA 1
ATOM 3617 C C . ALA B 1 59 ? -4.113 32.156 11.016 1 92.88 59 ALA B C 1
ATOM 3619 O O . ALA B 1 59 ? -3.264 31.453 10.445 1 92.88 59 ALA B O 1
ATOM 3620 N N . VAL B 1 60 ? -3.771 33.188 11.75 1 91.31 60 VAL B N 1
ATOM 3621 C CA . VAL B 1 60 ? -2.404 33.688 11.82 1 91.31 60 VAL B CA 1
ATOM 3622 C C . VAL B 1 60 ? -2.066 34.094 13.258 1 91.31 60 VAL B C 1
ATOM 3624 O O . VAL B 1 60 ? -2.959 34.188 14.109 1 91.31 60 VAL B O 1
ATOM 3627 N N . ASP B 1 61 ? -0.78 34.219 13.492 1 90.81 61 ASP B N 1
ATOM 3628 C CA . ASP B 1 61 ? -0.339 34.938 14.68 1 90.81 61 ASP B CA 1
ATOM 3629 C C . ASP B 1 61 ? -0.454 36.469 14.461 1 90.81 61 ASP B C 1
ATOM 3631 O O . ASP B 1 61 ? 0.028 37 13.461 1 90.81 61 ASP B O 1
ATOM 3635 N N . GLY B 1 62 ? -1.118 37.125 15.383 1 95.38 62 GLY B N 1
ATOM 3636 C CA . GLY B 1 62 ? -1.29 38.562 15.242 1 95.38 62 GLY B CA 1
ATOM 3637 C C . GLY B 1 62 ? -2.199 39.156 16.297 1 95.38 62 GLY B C 1
ATOM 3638 O O . GLY B 1 62 ? -1.972 38.969 17.484 1 95.38 62 GLY B O 1
ATOM 3639 N N . TYR B 1 63 ? -3.148 39.906 15.773 1 97.75 63 TYR B N 1
ATOM 3640 C CA . TYR B 1 63 ? -4.039 40.625 16.688 1 97.75 63 TYR B CA 1
ATOM 3641 C C . TYR B 1 63 ? -5.469 40.625 16.156 1 97.75 63 TYR B C 1
ATOM 3643 O O . TYR B 1 63 ? -5.715 40.938 14.992 1 97.75 63 TYR B O 1
ATOM 3651 N N . ALA B 1 64 ? -6.395 40.219 17.031 1 97.94 64 ALA B N 1
ATOM 3652 C CA . ALA B 1 64 ? -7.809 40.469 16.766 1 97.94 64 ALA B CA 1
ATOM 3653 C C . ALA B 1 64 ? -8.164 41.906 17.016 1 97.94 64 ALA B C 1
ATOM 3655 O O . ALA B 1 64 ? -7.762 42.5 18.031 1 97.94 64 ALA B O 1
ATOM 3656 N N . LEU B 1 65 ? -8.945 42.5 16.047 1 98.44 65 LEU B N 1
ATOM 3657 C CA . LEU B 1 65 ? -9.25 43.906 16.094 1 98.44 65 LEU B CA 1
ATOM 3658 C C . LEU B 1 65 ? -10.758 44.156 16.031 1 98.44 65 LEU B C 1
ATOM 3660 O O . LEU B 1 65 ? -11.484 43.375 15.414 1 98.44 65 LEU B O 1
ATOM 3664 N N . CYS B 1 66 ? -11.18 45.188 16.672 1 98.31 66 CYS B N 1
ATOM 3665 C CA . CYS B 1 66 ? -12.516 45.75 16.438 1 98.31 66 CYS B CA 1
ATOM 3666 C C . CYS B 1 66 ? -12.422 47.156 15.875 1 98.31 66 CYS B C 1
ATOM 3668 O O . CYS B 1 66 ? -11.953 48.062 16.547 1 98.31 66 CYS B O 1
ATOM 3670 N N . SER B 1 67 ? -12.797 47.25 14.648 1 97.81 67 SER B N 1
ATOM 3671 C CA . SER B 1 67 ? -12.812 48.562 14.008 1 97.81 67 SER B CA 1
ATOM 3672 C C . SER B 1 67 ? -13.828 48.625 12.875 1 97.81 67 SER B C 1
ATOM 3674 O O . SER B 1 67 ? -14.008 47.625 12.156 1 97.81 67 SER B O 1
ATOM 3676 N N . HIS B 1 68 ? -14.5 49.781 12.648 1 95.75 68 HIS B N 1
ATOM 3677 C CA . HIS B 1 68 ? -15.43 50 11.555 1 95.75 68 HIS B CA 1
ATOM 3678 C C . HIS B 1 68 ? -14.93 51.094 10.609 1 95.75 68 HIS B C 1
ATOM 3680 O O . HIS B 1 68 ? -15.68 51.594 9.773 1 95.75 68 HIS B O 1
ATOM 3686 N N . ALA B 1 69 ? -13.672 51.344 10.836 1 94.69 69 ALA B N 1
ATOM 3687 C CA . ALA B 1 69 ? -13.062 52.344 9.953 1 94.69 69 ALA B CA 1
ATOM 3688 C C . ALA B 1 69 ? -12.906 51.812 8.539 1 94.69 69 ALA B C 1
ATOM 3690 O O . ALA B 1 69 ? -12.742 50.594 8.344 1 94.69 69 ALA B O 1
ATOM 3691 N N . GLU B 1 70 ? -12.906 52.688 7.52 1 92.31 70 GLU B N 1
ATOM 3692 C CA . GLU B 1 70 ? -12.781 52.281 6.117 1 92.31 70 GLU B CA 1
ATOM 3693 C C . GLU B 1 70 ? -11.344 51.906 5.777 1 92.31 70 GLU B C 1
ATOM 3695 O O . GLU B 1 70 ? -11.117 51.031 4.926 1 92.31 70 GLU B O 1
ATOM 3700 N N . AS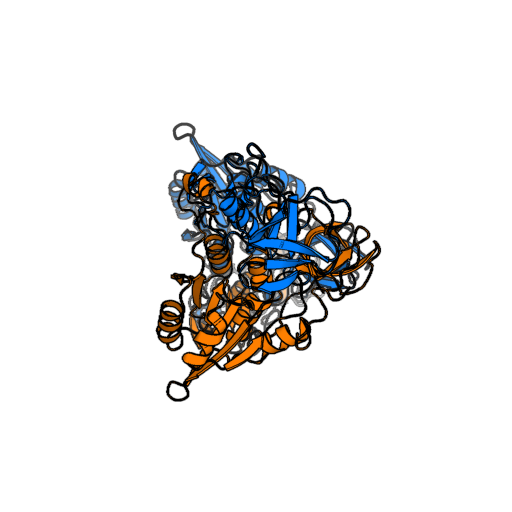P B 1 71 ? -10.453 52.625 6.367 1 96.31 71 ASP B N 1
ATOM 3701 C CA . ASP B 1 71 ? -9.023 52.375 6.172 1 96.31 71 ASP B CA 1
ATOM 3702 C C . ASP B 1 71 ? -8.312 52.188 7.508 1 96.31 71 ASP B C 1
ATOM 3704 O O . ASP B 1 71 ? -8.344 53.094 8.367 1 96.31 71 ASP B O 1
ATOM 3708 N N . LEU B 1 72 ? -7.66 51.062 7.676 1 96.94 72 LEU B N 1
ATOM 3709 C CA . LEU B 1 72 ? -7.027 50.719 8.945 1 96.94 72 LEU B CA 1
ATOM 3710 C C . LEU B 1 72 ? -5.539 51.031 8.914 1 96.94 72 LEU B C 1
ATOM 3712 O O . LEU B 1 72 ? -4.84 50.875 9.922 1 96.94 72 LEU B O 1
ATOM 3716 N N . ASN B 1 73 ? -5.07 51.531 7.77 1 97.31 73 ASN B N 1
ATOM 3717 C CA . ASN B 1 73 ? -3.664 51.938 7.688 1 97.31 73 ASN B CA 1
ATOM 3718 C C . ASN B 1 73 ? -3.316 53 8.711 1 97.31 73 ASN B C 1
ATOM 3720 O O . ASN B 1 73 ? -4 54.031 8.797 1 97.31 73 ASN B O 1
ATOM 3724 N N . ASN B 1 74 ? -2.256 52.781 9.5 1 96.44 74 ASN B N 1
ATOM 3725 C CA . ASN B 1 74 ? -1.737 53.688 10.531 1 96.44 74 ASN B CA 1
ATOM 3726 C C . ASN B 1 74 ? -2.736 53.844 11.672 1 96.44 74 ASN B C 1
ATOM 3728 O O . ASN B 1 74 ? -2.623 54.812 12.461 1 96.44 74 ASN B O 1
ATOM 3732 N N . GLN B 1 75 ? -3.73 53.062 11.75 1 97 75 GLN B N 1
ATOM 3733 C CA . GLN B 1 75 ? -4.664 53.125 12.875 1 97 75 GLN B CA 1
ATOM 3734 C C . GLN B 1 75 ? -4.062 52.469 14.117 1 97 75 GLN B C 1
ATOM 3736 O O . GLN B 1 75 ? -3.418 51.406 14.031 1 97 75 GLN B O 1
ATOM 3741 N N . LYS B 1 76 ? -4.34 53.062 15.242 1 97.88 76 LYS B N 1
ATOM 3742 C CA . LYS B 1 76 ? -3.846 52.562 16.516 1 97.88 76 LYS B CA 1
ATOM 3743 C C . LYS B 1 76 ? -4.93 51.781 17.266 1 97.88 76 LYS B C 1
ATOM 3745 O O . LYS B 1 76 ? -6.117 52.094 17.125 1 97.88 76 LYS B O 1
ATOM 3750 N N . PHE B 1 77 ? -4.512 50.781 17.984 1 98.38 77 PHE B N 1
ATOM 3751 C CA . PHE B 1 77 ? -5.414 49.969 18.781 1 98.38 77 PHE B CA 1
ATOM 3752 C C . PHE B 1 77 ? -4.855 49.75 20.188 1 98.38 77 PHE B C 1
ATOM 3754 O O . PHE B 1 77 ? -3.643 49.625 20.359 1 98.38 77 PHE B O 1
ATOM 3761 N N . GLN B 1 78 ? -5.738 49.719 21.188 1 98.31 78 GLN B N 1
ATOM 3762 C CA . GLN B 1 78 ? -5.375 49.375 22.562 1 98.31 78 GLN B CA 1
ATOM 3763 C C . GLN B 1 78 ? -5.387 47.844 22.781 1 98.31 78 GLN B C 1
ATOM 3765 O O . GLN B 1 78 ? -6.422 47.219 22.609 1 98.31 78 GLN B O 1
ATOM 3770 N N . VAL B 1 79 ? -4.266 47.312 23.109 1 98 79 VAL B N 1
ATOM 3771 C CA . VAL B 1 79 ? -4.164 45.875 23.344 1 98 79 VAL B CA 1
ATOM 3772 C C . VAL B 1 79 ? -4.68 45.562 24.75 1 98 79 VAL B C 1
ATOM 3774 O O . VAL B 1 79 ? -4.176 46.094 25.734 1 98 79 VAL B O 1
ATOM 3777 N N . THR B 1 80 ? -5.648 44.688 24.828 1 95.38 80 THR B N 1
ATOM 3778 C CA . THR B 1 80 ? -6.336 44.5 26.109 1 95.38 80 THR B CA 1
ATOM 3779 C C . THR B 1 80 ? -6.09 43.094 26.625 1 95.38 80 THR B C 1
ATOM 3781 O O . THR B 1 80 ? -6.551 42.719 27.719 1 95.38 80 THR B O 1
ATOM 3784 N N . GLY B 1 81 ? -5.379 42.219 25.891 1 93.62 81 GLY B N 1
ATOM 3785 C CA . GLY B 1 81 ? -5.129 40.844 26.359 1 93.62 81 GLY B CA 1
ATOM 3786 C C . GLY B 1 81 ? -4.43 40 25.344 1 93.62 81 GLY B C 1
ATOM 3787 O O . GLY B 1 81 ? -3.826 40.5 24.391 1 93.62 81 GLY B O 1
ATOM 3788 N N . GLU B 1 82 ? -4.43 38.688 25.641 1 93.06 82 GLU B N 1
ATOM 3789 C CA . GLU B 1 82 ? -3.797 37.688 24.797 1 93.06 82 GLU B CA 1
ATOM 3790 C C . GLU B 1 82 ? -4.598 36.375 24.797 1 93.06 82 GLU B C 1
ATOM 3792 O O . GLU B 1 82 ? -5.09 35.938 25.844 1 93.06 82 GLU B O 1
ATOM 3797 N N . ILE B 1 83 ? -4.785 35.875 23.625 1 91.38 83 ILE B N 1
ATOM 3798 C CA . ILE B 1 83 ? -5.496 34.594 23.484 1 91.38 83 ILE B CA 1
ATOM 3799 C C . ILE B 1 83 ? -4.602 33.594 22.781 1 91.38 83 ILE B C 1
ATOM 3801 O O . ILE B 1 83 ? -4.137 33.844 21.656 1 91.38 83 ILE B O 1
ATOM 3805 N N . ARG B 1 84 ? -4.395 32.469 23.406 1 87.19 84 ARG B N 1
ATOM 3806 C CA . ARG B 1 84 ? -3.672 31.328 22.828 1 87.19 84 ARG B CA 1
ATOM 3807 C C . ARG B 1 84 ? -4.637 30.234 22.406 1 87.19 84 ARG B C 1
ATOM 3809 O O . ARG B 1 84 ? -5.785 30.203 22.844 1 87.19 84 ARG B O 1
ATOM 3816 N N . ALA B 1 85 ? -4.129 29.406 21.531 1 83.81 85 ALA B N 1
ATOM 3817 C CA . ALA B 1 85 ? -4.938 28.25 21.156 1 83.81 85 ALA B CA 1
ATOM 3818 C C . ALA B 1 85 ? -5.262 27.391 22.375 1 83.81 85 ALA B C 1
ATOM 3820 O O . ALA B 1 85 ? -4.398 27.141 23.219 1 83.81 85 ALA B O 1
ATOM 3821 N N . GLY B 1 86 ? -6.469 27.031 22.5 1 83.75 86 GLY B N 1
ATOM 3822 C CA . GLY B 1 86 ? -6.891 26.141 23.562 1 83.75 86 GLY B CA 1
ATOM 3823 C C . GLY B 1 86 ? -7.234 26.875 24.859 1 83.75 86 GLY B C 1
ATOM 3824 O O . GLY B 1 86 ? -7.543 26.25 25.875 1 83.75 86 GLY B O 1
ATOM 3825 N N . SER B 1 87 ? -7.129 28.141 24.797 1 81.88 87 SER B N 1
ATOM 3826 C CA . SER B 1 87 ? -7.41 28.906 26 1 81.88 87 SER B CA 1
ATOM 3827 C C . SER B 1 87 ? -8.836 29.453 26 1 81.88 87 SER B C 1
ATOM 3829 O O . SER B 1 87 ? -9.352 29.828 24.938 1 81.88 87 SER B O 1
ATOM 3831 N N . GLU B 1 88 ? -9.367 29.359 27.234 1 77.31 88 GLU B N 1
ATOM 3832 C CA . GLU B 1 88 ? -10.688 29.969 27.406 1 77.31 88 GLU B CA 1
ATOM 3833 C C . GLU B 1 88 ? -10.586 31.484 27.484 1 77.31 88 GLU B C 1
ATOM 3835 O O . GLU B 1 88 ? -9.664 32.031 28.094 1 77.31 88 GLU B O 1
ATOM 3840 N N . SER B 1 89 ? -11.266 32.125 26.516 1 76.81 89 SER B N 1
ATOM 3841 C CA . SER B 1 89 ? -11.32 33.562 26.672 1 76.81 89 SER B CA 1
ATOM 3842 C C . SER B 1 89 ? -12.758 34.062 26.578 1 76.81 89 SER B C 1
ATOM 3844 O O . SER B 1 89 ? -13.539 33.594 25.75 1 76.81 89 SER B O 1
ATOM 3846 N N . HIS B 1 90 ? -13.141 34.875 27.516 1 82.06 90 HIS B N 1
ATOM 3847 C CA . HIS B 1 90 ? -14.438 35.531 27.484 1 82.06 90 HIS B CA 1
ATOM 3848 C C . HIS B 1 90 ? -14.297 37 27.156 1 82.06 90 HIS B C 1
ATOM 3850 O O . HIS B 1 90 ? -15.18 37.812 27.484 1 82.06 90 HIS B O 1
ATOM 3856 N N . ASP B 1 91 ? -13.297 37.25 26.484 1 86.5 91 ASP B N 1
ATOM 3857 C CA . ASP B 1 91 ? -13.008 38.625 26.156 1 86.5 91 ASP B CA 1
ATOM 3858 C C . ASP B 1 91 ? -13.969 39.156 25.094 1 86.5 91 ASP B C 1
ATOM 3860 O O . ASP B 1 91 ? -14.367 38.438 24.188 1 86.5 91 ASP B O 1
ATOM 3864 N N . ILE B 1 92 ? -14.414 40.375 25.266 1 92.94 92 ILE B N 1
ATOM 3865 C CA . ILE B 1 92 ? -15.18 41.094 24.266 1 92.94 92 ILE B CA 1
ATOM 3866 C C . ILE B 1 92 ? -14.375 42.312 23.766 1 92.94 92 ILE B C 1
ATOM 3868 O O . ILE B 1 92 ? -13.867 43.094 24.562 1 92.94 92 ILE B O 1
ATOM 3872 N N . LEU B 1 93 ? -14.242 42.375 22.484 1 95.88 93 LEU B N 1
ATOM 3873 C CA . LEU B 1 93 ? -13.461 43.469 21.875 1 95.88 93 LEU B CA 1
ATOM 3874 C C . LEU B 1 93 ? -14.359 44.656 21.516 1 95.88 93 LEU B C 1
ATOM 3876 O O . LEU B 1 93 ? -15.336 44.5 20.781 1 95.88 93 LEU B O 1
ATOM 3880 N N . GLY B 1 94 ? -13.984 45.812 22.109 1 96.75 94 GLY B N 1
ATOM 3881 C CA . GLY B 1 94 ? -14.656 47.031 21.75 1 96.75 94 GLY B CA 1
ATOM 3882 C C . GLY B 1 94 ? -13.953 47.812 20.656 1 96.75 94 GLY B C 1
ATOM 3883 O O . GLY B 1 94 ? -12.828 47.469 20.281 1 96.75 94 GLY B O 1
ATOM 3884 N N . GLU B 1 95 ? -14.719 48.844 20.156 1 97.88 95 GLU B N 1
ATOM 3885 C CA . GLU B 1 95 ? -14.164 49.688 19.109 1 97.88 95 GLU B CA 1
ATOM 3886 C C . GLU B 1 95 ? -12.789 50.25 19.5 1 97.88 95 GLU B C 1
ATOM 3888 O O . GLU B 1 95 ? -12.633 50.812 20.578 1 97.88 95 GLU B O 1
ATOM 3893 N N . GLY B 1 96 ? -11.797 50 18.625 1 97.88 96 GLY B N 1
ATOM 3894 C CA . GLY B 1 96 ? -10.461 50.531 18.859 1 97.88 96 GLY B CA 1
ATOM 3895 C C . GLY B 1 96 ? -9.609 49.594 19.719 1 97.88 96 GLY B C 1
ATOM 3896 O O . GLY B 1 96 ? -8.445 49.906 20 1 97.88 96 GLY B O 1
ATOM 3897 N N . GLN B 1 97 ? -10.078 48.438 20.078 1 98.12 97 GLN B N 1
ATOM 3898 C CA . GLN B 1 97 ? -9.336 47.5 20.922 1 98.12 97 GLN B CA 1
ATOM 3899 C C . GLN B 1 97 ? -8.766 46.344 20.094 1 98.12 97 GLN B C 1
ATOM 3901 O O . GLN B 1 97 ? -9.227 46.094 18.969 1 98.12 97 GLN B O 1
ATOM 3906 N N . ALA B 1 98 ? -7.77 45.781 20.625 1 98.25 98 ALA B N 1
ATOM 3907 C CA . ALA B 1 98 ? -7.098 44.625 20.047 1 98.25 98 ALA B CA 1
ATOM 3908 C C . ALA B 1 98 ? -6.746 43.594 21.109 1 98.25 98 ALA B C 1
ATOM 3910 O O . ALA B 1 98 ? -6.609 43.938 22.297 1 98.25 98 ALA B O 1
ATOM 3911 N N . ILE B 1 99 ? -6.695 42.406 20.766 1 97.06 99 ILE B N 1
ATOM 3912 C CA . ILE B 1 99 ? -6.191 41.344 21.609 1 97.06 99 ILE B CA 1
ATOM 3913 C C . ILE B 1 99 ? -5.129 40.562 20.828 1 97.06 99 ILE B C 1
ATOM 3915 O O . ILE B 1 99 ? -5.34 40.188 19.672 1 97.06 99 ILE B O 1
ATOM 3919 N N . ARG B 1 100 ? -3.941 40.406 21.469 1 95.81 100 ARG B N 1
ATOM 3920 C CA . ARG B 1 100 ? -2.959 39.5 20.891 1 95.81 100 ARG B CA 1
ATOM 3921 C C . ARG B 1 100 ? -3.531 38.094 20.75 1 95.81 100 ARG B C 1
ATOM 3923 O O . ARG B 1 100 ? -4.098 37.562 21.703 1 95.81 100 ARG B O 1
ATOM 3930 N N . ILE B 1 101 ? -3.467 37.531 19.531 1 94.31 101 ILE B N 1
ATOM 3931 C CA . ILE B 1 101 ? -4.062 36.219 19.312 1 94.31 101 ILE B CA 1
ATOM 3932 C C . ILE B 1 101 ? -3.115 35.344 18.484 1 94.31 101 ILE B C 1
ATOM 3934 O O . ILE B 1 101 ? -2.441 35.844 17.578 1 94.31 101 ILE B O 1
ATOM 3938 N N . PHE B 1 102 ? -3.047 34.062 18.797 1 89.75 102 PHE B N 1
ATOM 3939 C CA . PHE B 1 102 ? -2.199 33.125 18.062 1 89.75 102 PHE B CA 1
ATOM 3940 C C . PHE B 1 102 ? -3.037 32.219 17.172 1 89.75 102 PHE B C 1
ATOM 3942 O O . PHE B 1 102 ? -4.254 32.125 17.359 1 89.75 102 PHE B O 1
ATOM 3949 N N . THR B 1 103 ? -2.35 31.625 16.203 1 88.81 103 THR B N 1
ATOM 3950 C CA . THR B 1 103 ? -3.008 30.719 15.281 1 88.81 103 THR B CA 1
ATOM 3951 C C . THR B 1 103 ? -3.816 29.656 16.031 1 88.81 103 THR B C 1
ATOM 3953 O O . THR B 1 103 ? -3.316 29.047 16.969 1 88.81 103 THR B O 1
ATOM 3956 N N . GLY B 1 104 ? -5.059 29.594 15.641 1 88.88 104 GLY B N 1
ATOM 3957 C CA . GLY B 1 104 ? -5.926 28.609 16.266 1 88.88 104 GLY B CA 1
ATOM 3958 C C . GLY B 1 104 ? -6.688 29.156 17.453 1 88.88 104 GLY B C 1
ATOM 3959 O O . GLY B 1 104 ? -7.605 28.5 17.969 1 88.88 104 GLY B O 1
ATOM 3960 N N . GLY B 1 105 ? -6.328 30.312 17.922 1 90.94 105 GLY B N 1
ATOM 3961 C CA . GLY B 1 105 ? -7.031 30.922 19.031 1 90.94 105 GLY B CA 1
ATOM 3962 C C . GLY B 1 105 ? -8.461 31.297 18.688 1 90.94 105 GLY B C 1
ATOM 3963 O O . GLY B 1 105 ? -8.742 31.781 17.594 1 90.94 105 GLY B O 1
ATOM 3964 N N . LYS B 1 106 ? -9.367 31.141 19.672 1 93.38 106 LYS B N 1
ATOM 3965 C CA . LYS B 1 106 ? -10.781 31.484 19.484 1 93.38 106 LYS B CA 1
ATOM 3966 C C . LYS B 1 106 ? -10.961 33 19.312 1 93.38 106 LYS B C 1
ATOM 3968 O O . LYS B 1 106 ? -10.445 33.781 20.109 1 93.38 106 LYS B O 1
ATOM 3973 N N . ILE B 1 107 ? -11.695 33.344 18.297 1 94.75 107 ILE B N 1
ATOM 3974 C CA . ILE B 1 107 ? -11.977 34.75 18.016 1 94.75 107 ILE B CA 1
ATOM 3975 C C . ILE B 1 107 ? -12.875 35.344 19.094 1 94.75 107 ILE B C 1
ATOM 3977 O O . ILE B 1 107 ? -13.961 34.781 19.375 1 94.75 107 ILE B O 1
ATOM 3981 N N . PRO B 1 108 ? -12.453 36.406 19.719 1 95.12 108 PRO B N 1
ATOM 3982 C CA . PRO B 1 108 ? -13.328 37 20.719 1 95.12 108 PRO B CA 1
ATOM 3983 C C . PRO B 1 108 ? -14.523 37.719 20.094 1 95.12 108 PRO B C 1
ATOM 3985 O O . PRO B 1 108 ? -14.453 38.156 18.938 1 95.12 108 PRO B O 1
ATOM 3988 N N . GLU B 1 109 ? -15.578 37.781 20.891 1 94.31 109 GLU B N 1
ATOM 3989 C CA . GLU B 1 109 ? -16.75 38.562 20.453 1 94.31 109 GLU B CA 1
ATOM 3990 C C . GLU B 1 109 ? -16.375 40 20.125 1 94.31 109 GLU B C 1
ATOM 3992 O O . GLU B 1 109 ? -15.594 40.625 20.844 1 94.31 109 GLU B O 1
ATOM 3997 N N . GLY B 1 110 ? -16.906 40.469 19 1 96.5 110 GLY B N 1
ATOM 3998 C CA . GLY B 1 110 ? -16.672 41.844 18.594 1 96.5 110 GLY B CA 1
ATOM 3999 C C . GLY B 1 110 ? -15.586 41.969 17.547 1 96.5 110 GLY B C 1
ATOM 4000 O O . GLY B 1 110 ? -15.422 43.031 16.953 1 96.5 110 GLY B O 1
ATOM 4001 N N . THR B 1 111 ? -14.859 40.906 17.297 1 97.44 111 THR B N 1
ATOM 4002 C CA . THR B 1 111 ? -13.766 40.938 16.328 1 97.44 111 THR B CA 1
ATOM 4003 C C . THR B 1 111 ? -14.289 41.25 14.93 1 97.44 111 THR B C 1
ATOM 4005 O O . THR B 1 111 ? -15.25 40.625 14.469 1 97.44 111 THR B O 1
ATOM 4008 N N . THR B 1 112 ? -13.633 42.219 14.281 1 97.94 112 THR B N 1
ATOM 4009 C CA . THR B 1 112 ? -13.984 42.562 12.906 1 97.94 112 THR B CA 1
ATOM 4010 C C . THR B 1 112 ? -12.891 42.125 11.938 1 97.94 112 THR B C 1
ATOM 4012 O O . THR B 1 112 ? -13.156 41.844 10.773 1 97.94 112 THR B O 1
ATOM 4015 N N . HIS B 1 113 ? -11.625 42.125 12.422 1 97.88 113 HIS B N 1
ATOM 4016 C CA . HIS B 1 113 ? -10.445 41.781 11.641 1 97.88 113 HIS B CA 1
ATOM 4017 C C . HIS B 1 113 ? -9.43 41.031 12.484 1 97.88 113 HIS B C 1
ATOM 4019 O O . HIS B 1 113 ? -9.383 41.188 13.711 1 97.88 113 HIS B O 1
ATOM 4025 N N . VAL B 1 114 ? -8.68 40.219 11.867 1 98.12 114 VAL B N 1
ATOM 4026 C CA . VAL B 1 114 ? -7.441 39.75 12.469 1 98.12 114 VAL B CA 1
ATOM 4027 C C . VAL B 1 114 ? -6.246 40.188 11.625 1 98.12 114 VAL B C 1
ATOM 4029 O O . VAL B 1 114 ? -6.184 39.906 10.43 1 98.12 114 VAL B O 1
ATOM 4032 N N . ALA B 1 115 ? -5.359 40.938 12.203 1 97.94 115 ALA B N 1
ATOM 4033 C CA . ALA B 1 115 ? -4.152 41.406 11.531 1 97.94 115 ALA B CA 1
ATOM 4034 C C . ALA B 1 115 ? -2.963 40.5 11.836 1 97.94 115 ALA B C 1
ATOM 4036 O O . ALA B 1 115 ? -2.645 40.25 13 1 97.94 115 ALA B O 1
ATOM 4037 N N . ARG B 1 116 ? -2.344 40.062 10.828 1 95.81 116 ARG B N 1
ATOM 4038 C CA . ARG B 1 116 ? -1.14 39.25 11.039 1 95.81 116 ARG B CA 1
ATOM 4039 C C . ARG B 1 116 ? -0.029 40.094 11.664 1 95.81 116 ARG B C 1
ATOM 4041 O O . ARG B 1 116 ? 0.092 41.281 11.375 1 95.81 116 ARG B O 1
ATOM 4048 N N . GLN B 1 117 ? 0.825 39.562 12.391 1 93.69 117 GLN B N 1
ATOM 4049 C CA . GLN B 1 117 ? 1.837 40.25 13.172 1 93.69 117 GLN B CA 1
ATOM 4050 C C . GLN B 1 117 ? 2.785 41.031 12.266 1 93.69 117 GLN B C 1
ATOM 4052 O O . GLN B 1 117 ? 3.303 42.094 12.648 1 93.69 117 GLN B O 1
ATOM 4057 N N . GLU B 1 118 ? 2.943 40.562 11.039 1 91.5 118 GLU B N 1
ATOM 4058 C CA . GLU B 1 118 ? 3.898 41.156 10.102 1 91.5 118 GLU B CA 1
ATOM 4059 C C . GLU B 1 118 ? 3.49 42.562 9.703 1 91.5 118 GLU B C 1
ATOM 4061 O O . GLU B 1 118 ? 4.32 43.375 9.25 1 91.5 118 GLU B O 1
ATOM 4066 N N . ILE B 1 119 ? 2.266 42.906 9.867 1 96.12 119 ILE B N 1
ATOM 4067 C CA . ILE B 1 119 ? 1.796 44.219 9.438 1 96.12 119 ILE B CA 1
ATOM 4068 C C . ILE B 1 119 ? 1.432 45.062 10.656 1 96.12 119 ILE B C 1
ATOM 4070 O O . ILE B 1 119 ? 0.601 45.969 10.562 1 96.12 119 ILE B O 1
ATOM 4074 N N . VAL B 1 120 ? 1.941 44.719 11.82 1 97.12 120 VAL B N 1
ATOM 4075 C CA . VAL B 1 120 ? 1.655 45.406 13.07 1 97.12 120 VAL B CA 1
ATOM 4076 C C . VAL B 1 120 ? 2.943 46 13.641 1 97.12 120 VAL B C 1
ATOM 4078 O O . VAL B 1 120 ? 3.969 45.312 13.703 1 97.12 120 VAL B O 1
ATOM 4081 N N . SER B 1 121 ? 2.939 47.188 13.859 1 96.94 121 SER B N 1
ATOM 4082 C CA . SER B 1 121 ? 4.004 47.844 14.625 1 96.94 121 SER B CA 1
ATOM 4083 C C . SER B 1 121 ? 3.635 47.969 16.094 1 96.94 121 SER B C 1
ATOM 4085 O O . SER B 1 121 ? 2.613 48.562 16.438 1 96.94 121 SER B O 1
ATOM 4087 N N . VAL B 1 122 ? 4.465 47.406 16.953 1 96.38 122 VAL B N 1
ATOM 4088 C CA . VAL B 1 122 ? 4.23 47.5 18.391 1 96.38 122 VAL B CA 1
ATOM 4089 C C . VAL B 1 122 ? 4.793 48.812 18.922 1 96.38 122 VAL B C 1
ATOM 4091 O O . VAL B 1 122 ? 6.008 49.031 18.906 1 96.38 122 VAL B O 1
ATOM 4094 N N . ILE B 1 123 ? 3.926 49.625 19.422 1 96.44 123 ILE B N 1
ATOM 4095 C CA . ILE B 1 123 ? 4.309 50.906 19.969 1 96.44 123 ILE B CA 1
ATOM 4096 C C . ILE B 1 123 ? 4.68 50.75 21.453 1 96.44 123 ILE B C 1
ATOM 4098 O O . ILE B 1 123 ? 5.68 51.312 21.906 1 96.44 123 ILE B O 1
ATOM 4102 N N . SER B 1 124 ? 3.855 50.062 22.172 1 94.12 124 SER B N 1
ATOM 4103 C CA . SER B 1 124 ? 4.066 49.625 23.562 1 94.12 124 SER B CA 1
ATOM 4104 C C . SER B 1 124 ? 3.35 48.312 23.859 1 94.12 124 SER B C 1
ATOM 4106 O O . SER B 1 124 ? 2.721 47.75 22.984 1 94.12 124 SER B O 1
ATOM 4108 N N . ALA B 1 125 ? 3.477 47.906 25.094 1 91.44 125 ALA B N 1
ATOM 4109 C CA . ALA B 1 125 ? 2.812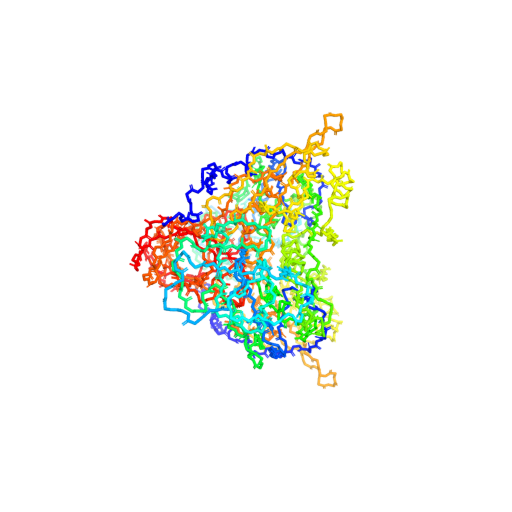 46.656 25.484 1 91.44 125 ALA B CA 1
ATOM 4110 C C . ALA B 1 125 ? 1.296 46.812 25.375 1 91.44 125 ALA B C 1
ATOM 4112 O O . ALA B 1 125 ? 0.59 45.812 25.219 1 91.44 125 ALA B O 1
ATOM 4113 N N . GLN B 1 126 ? 0.819 48.031 25.359 1 95.94 126 GLN B N 1
ATOM 4114 C CA . GLN B 1 126 ? -0.625 48.219 25.422 1 95.94 126 GLN B CA 1
ATOM 4115 C C . GLN B 1 126 ? -1.134 48.906 24.141 1 95.94 126 GLN B C 1
ATOM 4117 O O . GLN B 1 126 ? -2.311 49.25 24.062 1 95.94 126 GLN B O 1
ATOM 4122 N N . GLU B 1 127 ? -0.226 49.125 23.234 1 97.62 127 GLU B N 1
ATOM 4123 C CA . GLU B 1 127 ? -0.653 49.844 22.047 1 97.62 127 GLU B CA 1
ATOM 4124 C C . GLU B 1 127 ? 0.07 49.344 20.797 1 97.62 127 GLU B C 1
ATOM 4126 O O . GLU B 1 127 ? 1.292 49.188 20.812 1 97.62 127 GLU B O 1
ATOM 4131 N N . ILE B 1 128 ? -0.732 49.094 19.719 1 98.25 128 ILE B N 1
ATOM 4132 C CA . ILE B 1 128 ? -0.179 48.656 18.438 1 98.25 128 ILE B CA 1
ATOM 4133 C C . ILE B 1 128 ? -0.709 49.594 17.328 1 98.25 128 ILE B C 1
ATOM 4135 O O . ILE B 1 128 ? -1.668 50.312 17.547 1 98.25 128 ILE B O 1
ATOM 4139 N N . CYS B 1 129 ? -0.028 49.562 16.172 1 98.12 129 CYS B N 1
ATOM 4140 C CA . CYS B 1 129 ? -0.43 50.312 14.984 1 98.12 129 CYS B CA 1
ATOM 4141 C C . CYS B 1 129 ? -0.309 49.438 13.742 1 98.12 129 CYS B C 1
ATOM 4143 O O . CYS B 1 129 ? 0.667 48.688 13.586 1 98.12 129 CYS B O 1
ATOM 4145 N N . LEU B 1 130 ? -1.312 49.469 12.891 1 97.94 130 LEU B N 1
ATOM 4146 C CA . LEU B 1 130 ? -1.221 48.688 11.648 1 97.94 130 LEU B CA 1
ATOM 4147 C C . LEU B 1 130 ? -0.393 49.438 10.609 1 97.94 130 LEU B C 1
ATOM 4149 O O . LEU B 1 130 ? -0.504 50.656 10.484 1 97.94 130 LEU B O 1
ATOM 4153 N N . THR B 1 131 ? 0.331 48.688 9.781 1 97.5 131 THR B N 1
ATOM 4154 C CA . THR B 1 131 ? 1.18 49.312 8.773 1 97.5 131 THR B CA 1
ATOM 4155 C C . THR B 1 131 ? 0.523 49.25 7.398 1 97.5 131 THR B C 1
ATOM 4157 O O . THR B 1 131 ? 1.042 49.812 6.426 1 97.5 131 THR B O 1
ATOM 4160 N N . GLU B 1 132 ? -0.552 48.531 7.266 1 96.62 132 GLU B N 1
ATOM 4161 C CA . GLU B 1 132 ? -1.336 48.469 6.035 1 96.62 132 GLU B CA 1
ATOM 4162 C C . GLU B 1 132 ? -2.811 48.219 6.332 1 96.62 132 GLU B C 1
ATOM 4164 O O . GLU B 1 132 ? -3.164 47.812 7.445 1 96.62 132 GLU B O 1
ATOM 4169 N N . HIS B 1 133 ? -3.656 48.5 5.297 1 96.69 133 HIS B N 1
ATOM 4170 C CA . HIS B 1 133 ? -5.078 48.188 5.383 1 96.69 133 HIS B CA 1
ATOM 4171 C C . HIS B 1 133 ? -5.34 46.688 5.188 1 96.69 133 HIS B C 1
ATOM 4173 O O . HIS B 1 133 ? -4.594 46.031 4.473 1 96.69 133 HIS B O 1
ATOM 4179 N N . ILE B 1 134 ? -6.328 46.156 5.941 1 96.5 134 ILE B N 1
ATOM 4180 C CA . ILE B 1 134 ? -6.809 44.812 5.707 1 96.5 134 ILE B CA 1
ATOM 4181 C C . ILE B 1 134 ? -8.328 44.812 5.582 1 96.5 134 ILE B C 1
ATOM 4183 O O . ILE B 1 134 ? -9 45.656 6.168 1 96.5 134 ILE B O 1
ATOM 4187 N N . ARG B 1 135 ? -8.812 43.938 4.785 1 96.25 135 ARG B N 1
ATOM 4188 C CA . ARG B 1 135 ? -10.25 43.875 4.566 1 96.25 135 ARG B CA 1
ATOM 4189 C C . ARG B 1 135 ? -10.953 43.25 5.77 1 96.25 135 ARG B C 1
ATOM 4191 O O . ARG B 1 135 ? -10.344 42.469 6.531 1 96.25 135 ARG B O 1
ATOM 4198 N N . PRO B 1 136 ? -12.305 43.594 5.898 1 96.38 136 PRO B N 1
ATOM 4199 C CA . PRO B 1 136 ? -13.062 42.938 6.977 1 96.38 136 PRO B CA 1
ATOM 4200 C C . PRO B 1 136 ? -13 41.406 6.91 1 96.38 136 PRO B C 1
ATOM 4202 O O . PRO B 1 136 ? -12.969 40.844 5.82 1 96.38 136 PRO B O 1
ATOM 4205 N N . GLN B 1 137 ? -12.953 40.75 8.086 1 96.5 137 GLN B N 1
ATOM 4206 C CA . GLN B 1 137 ? -12.992 39.312 8.273 1 96.5 137 GLN B CA 1
ATOM 4207 C C . GLN B 1 137 ? -11.695 38.656 7.793 1 96.5 137 GLN B C 1
ATOM 4209 O O . GLN B 1 137 ? -11.625 37.438 7.664 1 96.5 137 GLN B O 1
ATOM 4214 N N . ALA B 1 138 ? -10.711 39.469 7.562 1 96.12 138 ALA B N 1
ATOM 4215 C CA . ALA B 1 138 ? -9.422 38.938 7.145 1 96.12 138 ALA B CA 1
ATOM 4216 C C . ALA B 1 138 ? -8.859 38 8.188 1 96.12 138 ALA B C 1
ATOM 4218 O O . ALA B 1 138 ? -8.953 38.25 9.391 1 96.12 138 ALA B O 1
ATOM 4219 N N . ASP B 1 139 ? -8.312 36.875 7.727 1 96.06 139 ASP B N 1
ATOM 4220 C CA . ASP B 1 139 ? -7.516 35.906 8.484 1 96.06 139 ASP B CA 1
ATOM 4221 C C . ASP B 1 139 ? -8.328 35.281 9.617 1 96.06 139 ASP B C 1
ATOM 4223 O O . ASP B 1 139 ? -7.797 35 10.688 1 96.06 139 ASP B O 1
ATOM 4227 N N . ILE B 1 140 ? -9.633 35.219 9.398 1 96.81 140 ILE B N 1
ATOM 4228 C CA . ILE B 1 140 ? -10.523 34.5 10.305 1 96.81 140 ILE B CA 1
ATOM 4229 C C . ILE B 1 140 ? -10.969 33.188 9.656 1 96.81 140 ILE B C 1
ATOM 4231 O O . ILE B 1 140 ? -11.406 33.188 8.5 1 96.81 140 ILE B O 1
ATOM 4235 N N . ARG B 1 141 ? -10.766 32.094 10.328 1 95.62 141 ARG B N 1
ATOM 4236 C CA . ARG B 1 141 ? -11.359 30.797 9.977 1 95.62 141 ARG B CA 1
ATOM 4237 C C . ARG B 1 141 ? -12.727 30.641 10.633 1 95.62 141 ARG B C 1
ATOM 4239 O O . ARG B 1 141 ? -12.828 30.578 11.867 1 95.62 141 ARG B O 1
ATOM 4246 N N . PHE B 1 142 ? -13.703 30.5 9.812 1 96.5 142 PHE B N 1
ATOM 4247 C CA . PHE B 1 142 ? -15.055 30.562 10.359 1 96.5 142 PHE B CA 1
ATOM 4248 C C . PHE B 1 142 ? -15.539 29.172 10.75 1 96.5 142 PHE B C 1
ATOM 4250 O O . PHE B 1 142 ? -15.203 28.188 10.102 1 96.5 142 PHE B O 1
ATOM 4257 N N . THR B 1 143 ? -16.359 29.188 11.758 1 95.56 143 THR B N 1
ATOM 4258 C CA . THR B 1 143 ? -17 27.969 12.227 1 95.56 143 THR B CA 1
ATOM 4259 C C . THR B 1 143 ? -17.688 27.234 11.078 1 95.56 143 THR B C 1
ATOM 4261 O O . THR B 1 143 ? -18.422 27.844 10.297 1 95.56 143 THR B O 1
ATOM 4264 N N . GLY B 1 144 ? -17.359 25.938 10.875 1 96.56 144 GLY B N 1
ATOM 4265 C CA . GLY B 1 144 ? -18.062 25.078 9.938 1 96.56 144 GLY B CA 1
ATOM 4266 C C . GLY B 1 144 ? -17.578 25.25 8.508 1 96.56 144 GLY B C 1
ATOM 4267 O O . GLY B 1 144 ? -18.141 24.641 7.586 1 96.56 144 GLY B O 1
ATOM 4268 N N . GLU B 1 145 ? -16.656 26.031 8.281 1 96.5 145 GLU B N 1
ATOM 4269 C CA . GLU B 1 145 ? -16.219 26.281 6.914 1 96.5 145 GLU B CA 1
ATOM 4270 C C . GLU B 1 145 ? -15.617 25.016 6.285 1 96.5 145 GLU B C 1
ATOM 4272 O O . GLU B 1 145 ? -15.641 24.859 5.066 1 96.5 145 GLU B O 1
ATOM 4277 N N . GLU B 1 146 ? -15.062 24.125 7.055 1 97 146 GLU B N 1
ATOM 4278 C CA . GLU B 1 146 ? -14.5 22.875 6.555 1 97 146 GLU B CA 1
ATOM 4279 C C . GLU B 1 146 ? -15.555 21.766 6.531 1 97 146 GLU B C 1
ATOM 4281 O O . GLU B 1 146 ? -15.75 21.109 5.504 1 97 146 GLU B O 1
ATOM 4286 N N . ILE B 1 147 ? -16.125 21.531 7.676 1 97.31 147 ILE B N 1
ATOM 4287 C CA . ILE B 1 147 ? -17.172 20.516 7.832 1 97.31 147 ILE B CA 1
ATOM 4288 C C . ILE B 1 147 ? -18.359 21.094 8.594 1 97.31 147 ILE B C 1
ATOM 4290 O O . ILE B 1 147 ? -18.172 21.828 9.578 1 97.31 147 ILE B O 1
ATOM 4294 N N . GLN B 1 148 ? -19.547 20.797 8.172 1 97.88 148 GLN B N 1
ATOM 4295 C CA . GLN B 1 148 ? -20.75 21.203 8.875 1 97.88 148 GLN B CA 1
ATOM 4296 C C . GLN B 1 148 ? -21.344 20.047 9.68 1 97.88 148 GLN B C 1
ATOM 4298 O O . GLN B 1 148 ? -21.328 18.906 9.234 1 97.88 148 GLN B O 1
ATOM 4303 N N . GLN B 1 149 ? -21.875 20.422 10.859 1 96.81 149 GLN B N 1
ATOM 4304 C CA . GLN B 1 149 ? -22.609 19.422 11.617 1 96.81 149 GLN B CA 1
ATOM 4305 C C . GLN B 1 149 ? -23.703 18.781 10.766 1 96.81 149 GLN B C 1
ATOM 4307 O O . GLN B 1 149 ? -24.422 19.469 10.047 1 96.81 149 GLN B O 1
ATOM 4312 N N . GLY B 1 150 ? -23.75 17.469 10.773 1 97.88 150 GLY B N 1
ATOM 4313 C CA . GLY B 1 150 ? -24.734 16.719 9.992 1 97.88 150 GLY B CA 1
ATOM 4314 C C . GLY B 1 150 ? -24.219 16.297 8.641 1 97.88 150 GLY B C 1
ATOM 4315 O O . GLY B 1 150 ? -24.875 15.516 7.938 1 97.88 150 GLY B O 1
ATOM 4316 N N . GLN B 1 151 ? -23.078 16.734 8.289 1 97.69 151 GLN B N 1
ATOM 4317 C CA . GLN B 1 151 ? -22.484 16.375 7.008 1 97.69 151 GLN B CA 1
ATOM 4318 C C . GLN B 1 151 ? -22.062 14.906 6.988 1 97.69 151 GLN B C 1
ATOM 4320 O O . GLN B 1 151 ? -21.5 14.406 7.969 1 97.69 151 GLN B O 1
ATOM 4325 N N . LEU B 1 152 ? -22.281 14.18 5.883 1 98.12 152 LEU B N 1
ATOM 4326 C CA . LEU B 1 152 ? -21.812 12.82 5.699 1 98.12 152 LEU B CA 1
ATOM 4327 C C . LEU B 1 152 ? -20.281 12.797 5.539 1 98.12 152 LEU B C 1
ATOM 4329 O O . LEU B 1 152 ? -19.75 13.469 4.66 1 98.12 152 LEU B O 1
ATOM 4333 N N . LEU B 1 153 ? -19.609 12.086 6.379 1 97.81 153 LEU B N 1
ATOM 4334 C CA . LEU B 1 153 ? -18.156 12.023 6.352 1 97.81 153 LEU B CA 1
ATOM 4335 C C . LEU B 1 153 ? -17.672 10.758 5.637 1 97.81 153 LEU B C 1
ATOM 4337 O O . LEU B 1 153 ? -16.719 10.805 4.859 1 97.81 153 LEU B O 1
ATOM 4341 N N . ALA B 1 154 ? -18.328 9.609 5.902 1 97.81 154 ALA B N 1
ATOM 4342 C CA . ALA B 1 154 ? -17.922 8.336 5.312 1 97.81 154 ALA B CA 1
ATOM 4343 C C . ALA B 1 154 ? -19.125 7.465 4.988 1 97.81 154 ALA B C 1
ATOM 4345 O O . ALA B 1 154 ? -20.078 7.406 5.77 1 97.81 154 ALA B O 1
ATOM 4346 N N . GLN B 1 155 ? -19.016 6.805 3.875 1 97.5 155 GLN B N 1
ATOM 4347 C CA . GLN B 1 155 ? -20.094 5.934 3.412 1 97.5 155 GLN B CA 1
ATOM 4348 C C . GLN B 1 155 ? -19.812 4.477 3.762 1 97.5 155 GLN B C 1
ATOM 4350 O O . GLN B 1 155 ? -18.672 4.109 4.043 1 97.5 155 GLN B O 1
ATOM 4355 N N . VAL B 1 156 ? -20.906 3.711 3.73 1 97.75 156 VAL B N 1
ATOM 4356 C CA . VAL B 1 156 ? -20.766 2.268 3.9 1 97.75 156 VAL B CA 1
ATOM 4357 C C . VAL B 1 156 ? -19.875 1.701 2.793 1 97.75 156 VAL B C 1
ATOM 4359 O O . VAL B 1 156 ? -20.016 2.068 1.624 1 97.75 156 VAL B O 1
ATOM 4362 N N . GLY B 1 157 ? -18.922 0.808 3.191 1 97.19 157 GLY B N 1
ATOM 4363 C CA . GLY B 1 157 ? -18.031 0.175 2.227 1 97.19 157 GLY B CA 1
ATOM 4364 C C . GLY B 1 157 ? -16.766 0.968 1.972 1 97.19 157 GLY B C 1
ATOM 4365 O O . GLY B 1 157 ? -15.875 0.508 1.256 1 97.19 157 GLY B O 1
ATOM 4366 N N . GLN B 1 158 ? -16.703 2.143 2.625 1 96.19 158 GLN B N 1
ATOM 4367 C CA . GLN B 1 158 ? -15.508 2.969 2.438 1 96.19 158 GLN B CA 1
ATOM 4368 C C . GLN B 1 158 ? -14.32 2.395 3.193 1 96.19 158 GLN B C 1
ATOM 4370 O O . GLN B 1 158 ? -14.438 2.008 4.359 1 96.19 158 GLN B O 1
ATOM 4375 N N . PHE B 1 159 ? -13.242 2.273 2.508 1 96.31 159 PHE B N 1
ATOM 4376 C CA . PHE B 1 159 ? -11.977 1.836 3.098 1 96.31 159 PHE B CA 1
ATOM 4377 C C . PHE B 1 159 ? -11.375 2.936 3.965 1 96.31 159 PHE B C 1
ATOM 4379 O O . PHE B 1 159 ? -11.297 4.09 3.545 1 96.31 159 PHE B O 1
ATOM 4386 N N . LEU B 1 160 ? -10.961 2.641 5.176 1 96.81 160 LEU B N 1
ATOM 4387 C CA . LEU B 1 160 ? -10.359 3.609 6.082 1 96.81 160 LEU B CA 1
ATOM 4388 C C . LEU B 1 160 ? -8.836 3.602 5.949 1 96.81 160 LEU B C 1
ATOM 4390 O O . LEU B 1 160 ? -8.172 2.727 6.504 1 96.81 160 LEU B O 1
ATOM 4394 N N . ASN B 1 161 ? -8.32 4.566 5.246 1 96.19 161 ASN B N 1
ATOM 4395 C CA . ASN B 1 161 ? -6.875 4.754 5.125 1 96.19 161 ASN B CA 1
ATOM 4396 C C . ASN B 1 161 ? -6.363 5.793 6.121 1 96.19 161 ASN B C 1
ATOM 4398 O O . ASN B 1 161 ? -7.113 6.266 6.977 1 96.19 161 ASN B O 1
ATOM 4402 N N . ILE B 1 162 ? -5.09 6.152 6.062 1 96.69 162 ILE B N 1
ATOM 4403 C CA . ILE B 1 162 ? -4.445 7.07 6.996 1 96.69 162 ILE B CA 1
ATOM 4404 C C . ILE B 1 162 ? -5.176 8.414 6.988 1 96.69 162 ILE B C 1
ATOM 4406 O O . ILE B 1 162 ? -5.539 8.93 8.047 1 96.69 162 ILE B O 1
ATOM 4410 N N . GLY B 1 163 ? -5.418 8.891 5.766 1 95.56 163 GLY B N 1
ATOM 4411 C CA . GLY B 1 163 ? -6.039 10.203 5.617 1 95.56 163 GLY B CA 1
ATOM 4412 C C . GLY B 1 163 ? -7.461 10.25 6.145 1 95.56 163 GLY B C 1
ATOM 4413 O O . GLY B 1 163 ? -7.836 11.195 6.84 1 95.56 163 GLY B O 1
ATOM 4414 N N . SER B 1 164 ? -8.219 9.266 5.824 1 94.81 164 SER B N 1
ATOM 4415 C CA . SER B 1 164 ? -9.602 9.258 6.285 1 94.81 164 SER B CA 1
ATOM 4416 C C . SER B 1 164 ? -9.68 9.117 7.801 1 94.81 164 SER B C 1
ATOM 4418 O O . SER B 1 164 ? -10.516 9.75 8.445 1 94.81 164 SER B O 1
ATOM 4420 N N . LEU B 1 165 ? -8.82 8.312 8.367 1 96.31 165 LEU B N 1
ATOM 4421 C CA . LEU B 1 165 ? -8.797 8.148 9.82 1 96.31 165 LEU B CA 1
ATOM 4422 C C . LEU B 1 165 ? -8.461 9.469 10.508 1 96.31 165 LEU B C 1
ATOM 4424 O O . LEU B 1 165 ? -9.109 9.844 11.484 1 96.31 165 LEU B O 1
ATOM 4428 N N . ALA B 1 166 ? -7.496 10.133 10 1 95.69 166 ALA B N 1
ATOM 4429 C CA . ALA B 1 166 ? -7.109 11.422 10.562 1 95.69 166 ALA B CA 1
ATOM 4430 C C . ALA B 1 166 ? -8.25 12.438 10.453 1 95.69 166 ALA B C 1
ATOM 4432 O O . ALA B 1 166 ? -8.531 13.164 11.406 1 95.69 166 ALA B O 1
ATOM 4433 N N . ALA B 1 167 ? -8.883 12.469 9.32 1 96.31 167 ALA B N 1
ATOM 4434 C CA . ALA B 1 167 ? -10 13.383 9.102 1 96.31 167 ALA B CA 1
ATOM 4435 C C . ALA B 1 167 ? -11.148 13.094 10.055 1 96.31 167 ALA B C 1
ATOM 4437 O O . ALA B 1 167 ? -11.742 14.008 10.625 1 96.31 167 ALA B O 1
ATOM 4438 N N . LEU B 1 168 ? -11.453 11.836 10.234 1 97.31 168 LEU B N 1
ATOM 4439 C CA . LEU B 1 168 ? -12.523 11.445 11.141 1 97.31 168 LEU B CA 1
ATOM 4440 C C . LEU B 1 168 ? -12.18 11.82 12.578 1 97.31 168 LEU B C 1
ATOM 4442 O O . LEU B 1 168 ? -13.039 12.289 13.328 1 97.31 168 LEU B O 1
ATOM 4446 N N . SER B 1 169 ? -10.93 11.617 12.914 1 95.62 169 SER B N 1
ATOM 4447 C CA . SER B 1 169 ? -10.484 11.977 14.258 1 95.62 169 SER B CA 1
ATOM 4448 C C . SER B 1 169 ? -10.656 13.469 14.508 1 95.62 169 SER B C 1
ATOM 4450 O O . SER B 1 169 ? -11.141 13.875 15.57 1 95.62 169 SER B O 1
ATOM 4452 N N . MET B 1 170 ? -10.266 14.227 13.578 1 93.75 170 MET B N 1
ATOM 4453 C CA . MET B 1 170 ? -10.383 15.68 13.688 1 93.75 170 MET B CA 1
ATOM 4454 C C . MET B 1 170 ? -11.836 16.109 13.875 1 93.75 170 MET B C 1
ATOM 4456 O O . MET B 1 170 ? -12.109 17.109 14.539 1 93.75 170 MET B O 1
ATOM 4460 N N . ALA B 1 171 ? -12.703 15.312 13.32 1 94.94 171 ALA B N 1
ATOM 4461 C CA . ALA B 1 171 ? -14.133 15.602 13.422 1 94.94 171 ALA B CA 1
ATOM 4462 C C . ALA B 1 171 ? -14.711 15.055 14.727 1 94.94 171 ALA B C 1
ATOM 4464 O O . ALA B 1 171 ? -15.914 15.125 14.953 1 94.94 171 ALA B O 1
ATOM 4465 N N . GLY B 1 172 ? -13.922 14.445 15.531 1 94.19 172 GLY B N 1
ATOM 4466 C CA . GLY B 1 172 ? -14.336 14.039 16.875 1 94.19 172 GLY B CA 1
ATOM 4467 C C . GLY B 1 172 ? -14.859 12.617 16.922 1 94.19 172 GLY B C 1
ATOM 4468 O O . GLY B 1 172 ? -15.406 12.188 17.938 1 94.19 172 GLY B O 1
ATOM 4469 N N . VAL B 1 173 ? -14.703 11.898 15.828 1 96.12 173 VAL B N 1
ATOM 4470 C CA . VAL B 1 173 ? -15.141 10.5 15.82 1 96.12 173 VAL B CA 1
ATOM 4471 C C . VAL B 1 173 ? -14.211 9.664 16.688 1 96.12 173 VAL B C 1
ATOM 4473 O O . VAL B 1 173 ? -12.992 9.664 16.484 1 96.12 173 VAL B O 1
ATOM 4476 N N . GLN B 1 174 ? -14.812 8.961 17.625 1 94.88 174 GLN B N 1
ATOM 4477 C CA . GLN B 1 174 ? -14.008 8.156 18.547 1 94.88 174 GLN B CA 1
ATOM 4478 C C . GLN B 1 174 ? -14.203 6.668 18.281 1 94.88 174 GLN B C 1
ATOM 4480 O O . GLN B 1 174 ? -13.25 5.891 18.359 1 94.88 174 GLN B O 1
ATOM 4485 N N . THR B 1 175 ? -15.438 6.395 18.031 1 97.06 175 THR B N 1
ATOM 4486 C CA . THR B 1 175 ? -15.805 5.016 17.719 1 97.06 175 THR B CA 1
ATOM 4487 C C . THR B 1 175 ? -16.625 4.945 16.438 1 97.06 175 THR B C 1
ATOM 4489 O O . THR B 1 175 ? -17.203 5.949 16.016 1 97.06 175 THR B O 1
ATOM 4492 N N . LEU B 1 176 ? -16.578 3.852 15.812 1 98.25 176 LEU B N 1
ATOM 4493 C CA . LEU B 1 176 ? -17.344 3.641 14.594 1 98.25 176 LEU B CA 1
ATOM 4494 C C . LEU B 1 176 ? -17.656 2.162 14.391 1 98.25 176 LEU B C 1
ATOM 4496 O O . LEU B 1 176 ? -17.109 1.308 15.086 1 98.25 176 LEU B O 1
ATOM 4500 N N . GLU B 1 177 ? -18.562 1.933 13.523 1 98.75 177 GLU B N 1
ATOM 4501 C CA . GLU B 1 177 ? -18.922 0.568 13.141 1 98.75 177 GLU B CA 1
ATOM 4502 C C . GLU B 1 177 ? -18.25 0.157 11.844 1 98.75 177 GLU B C 1
ATOM 4504 O O . GLU B 1 177 ? -18.375 0.843 10.828 1 98.75 177 GLU B O 1
ATOM 4509 N N . VAL B 1 178 ? -17.484 -0.956 11.906 1 98.81 178 VAL B N 1
ATOM 4510 C CA . VAL B 1 178 ? -16.812 -1.501 10.727 1 98.81 178 VAL B CA 1
ATOM 4511 C C . VAL B 1 178 ? -17.219 -2.959 10.531 1 98.81 178 VAL B C 1
ATOM 4513 O O . VAL B 1 178 ? -17.734 -3.6 11.453 1 98.81 178 VAL B O 1
ATOM 4516 N N . TYR B 1 179 ? -17.047 -3.445 9.344 1 98.69 179 TYR B N 1
ATOM 4517 C CA . TYR B 1 179 ? -17.25 -4.875 9.133 1 98.69 179 TYR B CA 1
ATOM 4518 C C . TYR B 1 179 ? -16.156 -5.684 9.828 1 98.69 179 TYR B C 1
ATOM 4520 O O . TYR B 1 179 ? -14.992 -5.305 9.812 1 98.69 179 TYR B O 1
ATOM 4528 N N . ARG B 1 180 ? -16.578 -6.762 10.445 1 97.62 180 ARG B N 1
ATOM 4529 C CA . ARG B 1 180 ? -15.57 -7.629 11.031 1 97.62 180 ARG B CA 1
ATOM 4530 C C . ARG B 1 180 ? -14.68 -8.242 9.953 1 97.62 180 ARG B C 1
ATOM 4532 O O . ARG B 1 180 ? -15.133 -8.453 8.82 1 97.62 180 ARG B O 1
ATOM 4539 N N . ALA B 1 181 ? -13.484 -8.508 10.289 1 97.5 181 ALA B N 1
ATOM 4540 C CA . ALA B 1 181 ? -12.547 -9.125 9.359 1 97.5 181 ALA B CA 1
ATOM 4541 C C . ALA B 1 181 ? -12.984 -10.547 9.008 1 97.5 181 ALA B C 1
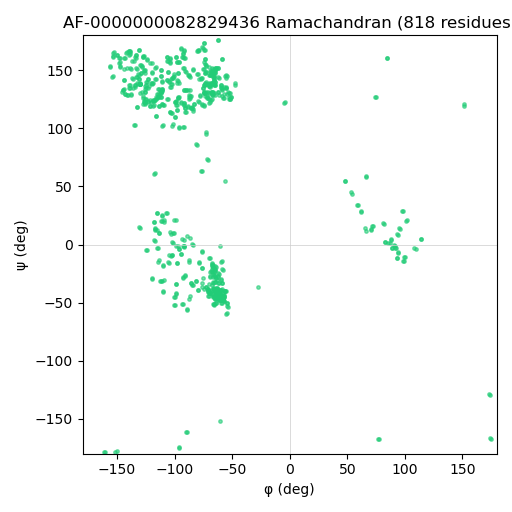ATOM 4543 O O . ALA B 1 181 ? -13.438 -11.297 9.875 1 97.5 181 ALA B O 1
ATOM 4544 N N . PRO B 1 182 ? -12.812 -10.953 7.742 1 98.25 182 PRO B N 1
ATOM 4545 C CA . PRO B 1 182 ? -13.125 -12.336 7.383 1 98.25 182 PRO B CA 1
ATOM 4546 C C . PRO B 1 182 ? -12.203 -13.352 8.062 1 98.25 182 PRO B C 1
ATOM 4548 O O . PRO B 1 182 ? -11.008 -13.102 8.211 1 98.25 182 PRO B O 1
ATOM 4551 N N . LYS B 1 183 ? -12.797 -14.398 8.516 1 98.06 183 LYS B N 1
ATOM 4552 C CA . LYS B 1 183 ? -12.016 -15.547 8.969 1 98.06 183 LYS B CA 1
ATOM 4553 C C . LYS B 1 183 ? -11.672 -16.469 7.809 1 98.06 183 LYS B C 1
ATOM 4555 O O . LYS B 1 183 ? -12.562 -17.062 7.191 1 98.06 183 LYS B O 1
ATOM 4560 N N . VAL B 1 184 ? -10.328 -16.609 7.543 1 98.56 184 VAL B N 1
ATOM 4561 C CA . VAL B 1 184 ? -9.891 -17.328 6.344 1 98.56 184 VAL B CA 1
ATOM 4562 C C . VAL B 1 184 ? -8.984 -18.484 6.734 1 98.56 184 VAL B C 1
ATOM 4564 O O . VAL B 1 184 ? -8.125 -18.344 7.605 1 98.56 184 VAL B O 1
ATOM 4567 N N . ALA B 1 185 ? -9.203 -19.625 6.125 1 98.12 185 ALA B N 1
ATOM 4568 C CA . ALA B 1 185 ? -8.273 -20.75 6.176 1 98.12 185 ALA B CA 1
ATOM 4569 C C . ALA B 1 185 ? -7.727 -21.078 4.785 1 98.12 185 ALA B C 1
ATOM 4571 O O . ALA B 1 185 ? -8.453 -21 3.793 1 98.12 185 ALA B O 1
ATOM 4572 N N . VAL B 1 186 ? -6.488 -21.438 4.754 1 97.62 186 VAL B N 1
ATOM 4573 C CA . VAL B 1 186 ? -5.848 -21.812 3.5 1 97.62 186 VAL B CA 1
ATOM 4574 C C . VAL B 1 186 ? -5.363 -23.266 3.574 1 97.62 186 VAL B C 1
ATOM 4576 O O . VAL B 1 186 ? -4.621 -23.625 4.488 1 97.62 186 VAL B O 1
ATOM 4579 N N . LEU B 1 187 ? -5.816 -24.047 2.633 1 95.56 187 LEU B N 1
ATOM 4580 C CA . LEU B 1 187 ? -5.355 -25.422 2.48 1 95.56 187 LEU B CA 1
ATOM 4581 C C . LEU B 1 187 ? -4.363 -25.547 1.329 1 95.56 187 LEU B C 1
ATOM 4583 O O . LEU B 1 187 ? -4.711 -25.266 0.176 1 95.56 187 LEU B O 1
ATOM 4587 N N . ILE B 1 188 ? -3.223 -25.828 1.668 1 90.88 188 ILE B N 1
ATOM 4588 C CA . ILE B 1 188 ? -2.195 -26.047 0.655 1 90.88 188 ILE B CA 1
ATOM 4589 C C . ILE B 1 188 ? -2.031 -27.547 0.405 1 90.88 188 ILE B C 1
ATOM 4591 O O . ILE B 1 188 ? -1.646 -28.297 1.307 1 90.88 188 ILE B O 1
ATOM 4595 N N . THR B 1 189 ? -2.361 -27.906 -0.789 1 80.12 189 THR B N 1
ATOM 4596 C CA . THR B 1 189 ? -2.238 -29.312 -1.139 1 80.12 189 THR B CA 1
ATOM 4597 C C . THR B 1 189 ? -0.977 -29.547 -1.963 1 80.12 189 THR B C 1
ATOM 4599 O O . THR B 1 189 ? -0.45 -28.625 -2.588 1 80.12 189 THR B O 1
ATOM 4602 N N . GLY B 1 190 ? -0.324 -30.625 -1.787 1 72.75 190 GLY B N 1
ATOM 4603 C CA . GLY B 1 190 ? 0.808 -30.953 -2.639 1 72.75 190 GLY B CA 1
ATOM 4604 C C . GLY B 1 190 ? 1.846 -31.812 -1.942 1 72.75 190 GLY B C 1
ATOM 4605 O O . GLY B 1 190 ? 2.32 -31.469 -0.858 1 72.75 190 GLY B O 1
ATOM 4606 N N . ASP B 1 191 ? 2.098 -32.906 -2.445 1 69.38 191 ASP B N 1
ATOM 4607 C CA . ASP B 1 191 ? 3.068 -33.844 -1.902 1 69.38 191 ASP B CA 1
ATOM 4608 C C . ASP B 1 191 ? 4.465 -33.594 -2.461 1 69.38 191 ASP B C 1
ATOM 4610 O O . ASP B 1 191 ? 5.422 -34.281 -2.1 1 69.38 191 ASP B O 1
ATOM 4614 N N . GLU B 1 192 ? 4.57 -32.469 -3.217 1 77.44 192 GLU B N 1
ATOM 4615 C CA . GLU B 1 192 ? 5.809 -32.25 -3.965 1 77.44 192 GLU B CA 1
ATOM 4616 C C . GLU B 1 192 ? 6.711 -31.25 -3.262 1 77.44 192 GLU B C 1
ATOM 4618 O O . GLU B 1 192 ? 7.812 -30.953 -3.736 1 77.44 192 GLU B O 1
ATOM 4623 N N . VAL B 1 193 ? 6.441 -30.859 -2.084 1 78.81 193 VAL B N 1
ATOM 4624 C CA . VAL B 1 193 ? 7.172 -29.766 -1.449 1 78.81 193 VAL B CA 1
ATOM 4625 C C . VAL B 1 193 ? 8.375 -30.312 -0.694 1 78.81 193 VAL B C 1
ATOM 4627 O O . VAL B 1 193 ? 8.258 -31.297 0.043 1 78.81 193 VAL B O 1
ATOM 4630 N N . ALA B 1 194 ? 9.492 -29.625 -0.95 1 81.88 194 ALA B N 1
ATOM 4631 C CA . ALA B 1 194 ? 10.766 -30.016 -0.343 1 81.88 194 ALA B CA 1
ATOM 4632 C C . ALA B 1 194 ? 10.945 -29.344 1.021 1 81.88 194 ALA B C 1
ATOM 4634 O O . ALA B 1 194 ? 10.531 -28.203 1.221 1 81.88 194 ALA B O 1
ATOM 4635 N N . GLU B 1 195 ? 11.578 -30.047 1.922 1 76 195 GLU B N 1
ATOM 4636 C CA . GLU B 1 195 ? 11.953 -29.469 3.209 1 76 195 GLU B CA 1
ATOM 4637 C C . GLU B 1 195 ? 13.422 -29.031 3.213 1 76 195 GLU B C 1
ATOM 4639 O O . GLU B 1 195 ? 13.797 -28.078 3.893 1 76 195 GLU B O 1
ATOM 4644 N N . THR B 1 196 ? 14.141 -29.812 2.488 1 80 196 THR B N 1
ATOM 4645 C CA . THR B 1 196 ? 15.57 -29.531 2.402 1 80 196 THR B CA 1
ATOM 4646 C C . THR B 1 196 ? 16.031 -29.531 0.948 1 80 196 THR B C 1
ATOM 4648 O O . THR B 1 196 ? 15.297 -29.969 0.056 1 80 196 THR B O 1
ATOM 4651 N N . ALA B 1 197 ? 17.188 -29.062 0.741 1 80.06 197 ALA B N 1
ATOM 4652 C CA . ALA B 1 197 ? 17.75 -29.047 -0.602 1 80.06 197 ALA B CA 1
ATOM 4653 C C . ALA B 1 197 ? 17.953 -30.453 -1.132 1 80.06 197 ALA B C 1
ATOM 4655 O O . ALA B 1 197 ? 17.844 -30.703 -2.338 1 80.06 197 ALA B O 1
ATOM 4656 N N . GLU B 1 198 ? 18.172 -31.359 -0.3 1 80.56 198 GLU B N 1
ATOM 4657 C CA . GLU B 1 198 ? 18.391 -32.75 -0.701 1 80.56 198 GLU B CA 1
ATOM 4658 C C . GLU B 1 198 ? 17.125 -33.344 -1.336 1 80.56 198 GLU B C 1
ATOM 4660 O O . GLU B 1 198 ? 17.219 -34.219 -2.199 1 80.56 198 GLU B O 1
ATOM 4665 N N . ASP B 1 199 ? 16.031 -32.781 -0.922 1 81.19 199 ASP B N 1
ATOM 4666 C CA . ASP B 1 199 ? 14.758 -33.25 -1.442 1 81.19 199 ASP B CA 1
ATOM 4667 C C . ASP B 1 199 ? 14.609 -32.938 -2.928 1 81.19 199 ASP B C 1
ATOM 4669 O O . ASP B 1 199 ? 13.781 -33.531 -3.619 1 81.19 199 ASP B O 1
ATOM 4673 N N . LEU B 1 200 ? 15.391 -32.062 -3.363 1 83.19 200 LEU B N 1
ATOM 4674 C CA . LEU B 1 200 ? 15.297 -31.641 -4.754 1 83.19 200 LEU B CA 1
ATOM 4675 C C . LEU B 1 200 ? 15.742 -32.75 -5.695 1 83.19 200 LEU B C 1
ATOM 4677 O O . LEU B 1 200 ? 15.266 -32.844 -6.828 1 83.19 200 LEU B O 1
ATOM 4681 N N . ILE B 1 201 ? 16.562 -33.562 -5.203 1 76.75 201 ILE B N 1
ATOM 4682 C CA . ILE B 1 201 ? 17.094 -34.656 -5.992 1 76.75 201 ILE B CA 1
ATOM 4683 C C . ILE B 1 201 ? 15.977 -35.688 -6.277 1 76.75 201 ILE B C 1
ATOM 4685 O O . ILE B 1 201 ? 15.953 -36.312 -7.336 1 76.75 201 ILE B O 1
ATOM 4689 N N . ASP B 1 202 ? 15 -35.656 -5.422 1 77.56 202 ASP B N 1
ATOM 4690 C CA . ASP B 1 202 ? 13.914 -36.625 -5.527 1 77.56 202 ASP B CA 1
ATOM 4691 C C . ASP B 1 202 ? 12.75 -36.062 -6.34 1 77.56 202 ASP B C 1
ATOM 4693 O O . ASP B 1 202 ? 11.688 -36.688 -6.422 1 77.56 202 ASP B O 1
ATOM 4697 N N . GLY B 1 203 ? 12.93 -34.938 -6.855 1 82.31 203 GLY B N 1
ATOM 4698 C CA . GLY B 1 203 ? 11.898 -34.406 -7.727 1 82.31 203 GLY B CA 1
ATOM 4699 C C . GLY B 1 203 ? 10.945 -33.469 -7.008 1 82.31 203 GLY B C 1
ATOM 4700 O O . GLY B 1 203 ? 9.867 -33.156 -7.523 1 82.31 203 GLY B O 1
ATOM 4701 N N . LYS B 1 204 ? 11.398 -33.094 -5.812 1 85.94 204 LYS B N 1
ATOM 4702 C CA . LYS B 1 204 ? 10.57 -32.156 -5.059 1 85.94 204 LYS B CA 1
ATOM 4703 C C . LYS B 1 204 ? 11.008 -30.719 -5.309 1 85.94 204 LYS B C 1
ATOM 4705 O O . LYS B 1 204 ? 12.062 -30.484 -5.891 1 85.94 204 LYS B O 1
ATOM 4710 N N . VAL B 1 205 ? 10.086 -29.797 -4.988 1 86.94 205 VAL B N 1
ATOM 4711 C CA . VAL B 1 205 ? 10.359 -28.375 -5.188 1 86.94 205 VAL B CA 1
ATOM 4712 C C . VAL B 1 205 ? 10.078 -27.609 -3.895 1 86.94 205 VAL B C 1
ATOM 4714 O O . VAL B 1 205 ? 9.281 -28.047 -3.062 1 86.94 205 VAL B O 1
ATOM 4717 N N . PHE B 1 206 ? 10.734 -26.516 -3.723 1 88.69 206 PHE B N 1
ATOM 4718 C CA . PHE B 1 206 ? 10.469 -25.703 -2.547 1 88.69 206 PHE B CA 1
ATOM 4719 C C . PHE B 1 206 ? 9.078 -25.078 -2.615 1 88.69 206 PHE B C 1
ATOM 4721 O O . PHE B 1 206 ? 8.602 -24.734 -3.697 1 88.69 206 PHE B O 1
ATOM 4728 N N . ASP B 1 207 ? 8.555 -24.922 -1.474 1 88.19 207 ASP B N 1
ATOM 4729 C CA . ASP B 1 207 ? 7.211 -24.359 -1.366 1 88.19 207 ASP B CA 1
ATOM 4730 C C . ASP B 1 207 ? 7.219 -22.859 -1.703 1 88.19 207 ASP B C 1
ATOM 4732 O O . ASP B 1 207 ? 8 -22.094 -1.142 1 88.19 207 ASP B O 1
ATOM 4736 N N . ALA B 1 208 ? 6.383 -22.453 -2.613 1 91.25 208 ALA B N 1
ATOM 4737 C CA . ALA B 1 208 ? 6.215 -21.047 -2.949 1 91.25 208 ALA B CA 1
ATOM 4738 C C . ALA B 1 208 ? 4.828 -20.547 -2.541 1 91.25 208 ALA B C 1
ATOM 4740 O O . ALA B 1 208 ? 4.664 -19.375 -2.176 1 91.25 208 ALA B O 1
ATOM 4741 N N . ASN B 1 209 ? 3.865 -21.406 -2.578 1 94 209 ASN B N 1
ATOM 4742 C CA . ASN B 1 209 ? 2.486 -21 -2.344 1 94 209 ASN B CA 1
ATOM 4743 C C . ASN B 1 209 ? 2.254 -20.625 -0.883 1 94 209 ASN B C 1
ATOM 4745 O O . ASN B 1 209 ? 1.59 -19.625 -0.59 1 94 209 ASN B O 1
ATOM 4749 N N . GLY B 1 210 ? 2.775 -21.438 0.007 1 93.56 210 GLY B N 1
ATOM 4750 C CA . GLY B 1 210 ? 2.635 -21.125 1.421 1 93.56 210 GLY B CA 1
ATOM 4751 C C . GLY B 1 210 ? 3.146 -19.75 1.787 1 93.56 210 GLY B C 1
ATOM 4752 O O . GLY B 1 210 ? 2.379 -18.891 2.229 1 93.56 210 GLY B O 1
ATOM 4753 N N . PRO B 1 211 ? 4.441 -19.516 1.534 1 93.88 211 PRO B N 1
ATOM 4754 C CA . PRO B 1 211 ? 5.012 -18.188 1.821 1 93.88 211 PRO B CA 1
ATOM 4755 C C . PRO B 1 211 ? 4.312 -17.062 1.063 1 93.88 211 PRO B C 1
ATOM 4757 O O . PRO B 1 211 ? 4.109 -15.977 1.61 1 93.88 211 PRO B O 1
ATOM 4760 N N . LEU B 1 212 ? 3.945 -17.312 -0.157 1 96.06 212 LEU B N 1
ATOM 4761 C CA . LEU B 1 212 ? 3.225 -16.328 -0.96 1 96.06 212 LEU B CA 1
ATOM 4762 C C . LEU B 1 212 ? 1.909 -15.938 -0.293 1 96.06 212 LEU B C 1
ATOM 4764 O O . LEU B 1 212 ? 1.636 -14.75 -0.094 1 96.06 212 LEU B O 1
ATOM 4768 N N . LEU B 1 213 ? 1.182 -16.906 0.07 1 97.19 213 LEU B N 1
ATOM 4769 C CA . LEU B 1 213 ? -0.141 -16.656 0.629 1 97.19 213 LEU B CA 1
ATOM 4770 C C . LEU B 1 213 ? -0.032 -16.047 2.023 1 97.19 213 LEU B C 1
ATOM 4772 O O . LEU B 1 213 ? -0.818 -15.164 2.385 1 97.19 213 LEU B O 1
ATOM 4776 N N . LYS B 1 214 ? 0.905 -16.5 2.801 1 96.12 214 LYS B N 1
ATOM 4777 C CA . LYS B 1 214 ? 1.131 -15.883 4.105 1 96.12 214 LYS B CA 1
ATOM 4778 C C . LYS B 1 214 ? 1.431 -14.391 3.959 1 96.12 214 LYS B C 1
ATOM 4780 O O . LYS B 1 214 ? 0.825 -13.562 4.641 1 96.12 214 LYS B O 1
ATOM 4785 N N . ALA B 1 215 ? 2.33 -14.078 3.07 1 96.44 215 ALA B N 1
ATOM 4786 C CA . ALA B 1 215 ? 2.711 -12.688 2.83 1 96.44 215 ALA B CA 1
ATOM 4787 C C . ALA B 1 215 ? 1.528 -11.875 2.305 1 96.44 215 ALA B C 1
ATOM 4789 O O . ALA B 1 215 ? 1.324 -10.727 2.707 1 96.44 215 ALA B O 1
ATOM 4790 N N . TRP B 1 216 ? 0.782 -12.469 1.398 1 97.19 216 TRP B N 1
ATOM 4791 C CA . TRP B 1 216 ? -0.355 -11.781 0.79 1 97.19 216 TRP B CA 1
ATOM 4792 C C . TRP B 1 216 ? -1.389 -11.398 1.845 1 97.19 216 TRP B C 1
ATOM 4794 O O . TRP B 1 216 ? -1.854 -10.258 1.882 1 97.19 216 TRP B O 1
ATOM 4804 N N . PHE B 1 217 ? -1.703 -12.305 2.748 1 97.56 217 PHE B N 1
ATOM 4805 C CA . PHE B 1 217 ? -2.711 -12.047 3.768 1 97.56 217 PHE B CA 1
ATOM 4806 C C . PHE B 1 217 ? -2.182 -11.07 4.816 1 97.56 217 PHE B C 1
ATOM 4808 O O . PHE B 1 217 ? -2.934 -10.25 5.34 1 97.56 217 PHE B O 1
ATOM 4815 N N . GLU B 1 218 ? -0.915 -11.227 5.102 1 95.38 218 GLU B N 1
ATOM 4816 C CA . GLU B 1 218 ? -0.31 -10.25 5.996 1 95.38 218 GLU B CA 1
ATOM 4817 C C . GLU B 1 218 ? -0.424 -8.836 5.422 1 95.38 218 GLU B C 1
ATOM 4819 O O . GLU B 1 218 ? -0.795 -7.898 6.133 1 95.38 218 GLU B O 1
ATOM 4824 N N . ASP B 1 219 ? -0.148 -8.664 4.195 1 95.19 219 ASP B N 1
ATOM 4825 C CA . ASP B 1 219 ? -0.239 -7.375 3.525 1 95.19 219 ASP B CA 1
ATOM 4826 C C . ASP B 1 219 ? -1.679 -6.863 3.508 1 95.19 219 ASP B C 1
ATOM 4828 O O . ASP B 1 219 ? -1.918 -5.66 3.625 1 95.19 219 ASP B O 1
ATOM 4832 N N . TYR B 1 220 ? -2.592 -7.758 3.324 1 95.38 220 TYR B N 1
ATOM 4833 C CA . TYR B 1 220 ? -4.008 -7.414 3.355 1 95.38 220 TYR B CA 1
ATOM 4834 C C . TYR B 1 220 ? -4.445 -7.023 4.762 1 95.38 220 TYR B C 1
ATOM 4836 O O . TYR B 1 220 ? -5.469 -6.355 4.938 1 95.38 220 TYR B O 1
ATOM 4844 N N . GLY B 1 221 ? -3.686 -7.492 5.777 1 93.62 221 GLY B N 1
ATOM 4845 C CA . GLY B 1 221 ? -3.99 -7.164 7.164 1 93.62 221 GLY B CA 1
ATOM 4846 C C . GLY B 1 221 ? -4.699 -8.281 7.902 1 93.62 221 GLY B C 1
ATOM 4847 O O . GLY B 1 221 ? -5.398 -8.039 8.883 1 93.62 221 GLY B O 1
ATOM 4848 N N . LEU B 1 222 ? -4.586 -9.492 7.398 1 95.06 222 LEU B N 1
ATOM 4849 C CA . LEU B 1 222 ? -5.254 -10.633 8.016 1 95.06 222 LEU B CA 1
ATOM 4850 C C . LEU B 1 222 ? -4.242 -11.688 8.453 1 95.06 222 LEU B C 1
ATOM 4852 O O . LEU B 1 222 ? -3.279 -11.961 7.73 1 95.06 222 LEU B O 1
ATOM 4856 N N . ASP B 1 223 ? -4.461 -12.234 9.594 1 90.44 223 ASP B N 1
ATOM 4857 C CA . ASP B 1 223 ? -3.764 -13.453 9.992 1 90.44 223 ASP B CA 1
ATOM 4858 C C . ASP B 1 223 ? -4.512 -14.695 9.523 1 90.44 223 ASP B C 1
ATOM 4860 O O . ASP B 1 223 ? -5.715 -14.82 9.742 1 90.44 223 ASP B O 1
ATOM 4864 N N . VAL B 1 224 ? -3.779 -15.555 8.82 1 94.12 224 VAL B N 1
ATOM 4865 C CA . VAL B 1 224 ? -4.488 -16.703 8.266 1 94.12 224 VAL B CA 1
ATOM 4866 C C . VAL B 1 224 ? -3.891 -18 8.82 1 94.12 224 VAL B C 1
ATOM 4868 O O . VAL B 1 224 ? -2.729 -18.031 9.227 1 94.12 224 VAL B O 1
ATOM 4871 N N . GLU B 1 225 ? -4.711 -19.016 8.797 1 91.62 225 GLU B N 1
ATOM 4872 C CA . GLU B 1 225 ? -4.293 -20.375 9.078 1 91.62 225 GLU B CA 1
ATOM 4873 C C . GLU B 1 225 ? -3.867 -21.109 7.809 1 91.62 225 GLU B C 1
ATOM 4875 O O . GLU B 1 225 ? -4.668 -21.266 6.883 1 91.62 225 GLU B O 1
ATOM 4880 N N . LEU B 1 226 ? -2.643 -21.469 7.805 1 93.88 226 LEU B N 1
ATOM 4881 C CA . LEU B 1 226 ? -2.145 -22.281 6.703 1 93.88 226 LEU B CA 1
ATOM 4882 C C . LEU B 1 226 ? -2.092 -23.75 7.102 1 93.88 226 LEU B C 1
ATOM 4884 O O . LEU B 1 226 ? -1.443 -24.109 8.086 1 93.88 226 LEU B O 1
ATOM 4888 N N . ILE B 1 227 ? -2.77 -24.547 6.348 1 93.38 227 ILE B N 1
ATOM 4889 C CA . ILE B 1 227 ? -2.863 -25.984 6.633 1 93.38 227 ILE B CA 1
ATOM 4890 C C . ILE B 1 227 ? -2.33 -26.781 5.445 1 93.38 227 ILE B C 1
ATOM 4892 O O . ILE B 1 227 ? -2.863 -26.688 4.336 1 93.38 227 ILE B O 1
ATOM 4896 N N . HIS B 1 228 ? -1.305 -27.547 5.676 1 89.38 228 HIS B N 1
ATOM 4897 C CA . HIS B 1 228 ? -0.81 -28.453 4.645 1 89.38 228 HIS B CA 1
ATOM 4898 C C . HIS B 1 228 ? -1.545 -29.797 4.688 1 89.38 228 HIS B C 1
ATOM 4900 O O . HIS B 1 228 ? -1.62 -30.438 5.742 1 89.38 228 HIS B O 1
ATOM 4906 N N . VAL B 1 229 ? -2.074 -30.141 3.574 1 87.44 229 VAL B N 1
ATOM 4907 C CA . VAL B 1 229 ? -2.9 -31.344 3.508 1 87.44 229 VAL B CA 1
ATOM 4908 C C . VAL B 1 229 ? -2.355 -32.281 2.438 1 87.44 229 VAL B C 1
ATOM 4910 O O . VAL B 1 229 ? -1.955 -31.844 1.358 1 87.44 229 VAL B O 1
ATOM 4913 N N . ALA B 1 230 ? -2.379 -33.562 2.768 1 81.25 230 ALA B N 1
ATOM 4914 C CA . ALA B 1 230 ? -2.027 -34.562 1.762 1 81.25 230 ALA B CA 1
ATOM 4915 C C . ALA B 1 230 ? -3.033 -34.562 0.615 1 81.25 230 ALA B C 1
ATOM 4917 O O . ALA B 1 230 ? -4.203 -34.219 0.809 1 81.25 230 ALA B O 1
ATOM 4918 N N . ASP B 1 231 ? -2.545 -34.844 -0.483 1 79.69 231 ASP B N 1
ATOM 4919 C CA . ASP B 1 231 ? -3.408 -34.875 -1.659 1 79.69 231 ASP B CA 1
ATOM 4920 C C . ASP B 1 231 ? -4.258 -36.156 -1.67 1 79.69 231 ASP B C 1
ATOM 4922 O O . ASP B 1 231 ? -4.16 -36.969 -2.596 1 79.69 231 ASP B O 1
ATOM 4926 N N . GLU B 1 232 ? -5.098 -36.281 -0.694 1 87 232 GLU B N 1
ATOM 4927 C CA . GLU B 1 232 ? -6.035 -37.406 -0.529 1 87 232 GLU B CA 1
ATOM 4928 C C . GLU B 1 232 ? -7.449 -36.875 -0.267 1 87 232 GLU B C 1
ATOM 4930 O O . GLU B 1 232 ? -7.648 -35.969 0.517 1 87 232 GLU B O 1
ATOM 4935 N N . ALA B 1 233 ? -8.367 -37.531 -0.894 1 91.75 233 ALA B N 1
ATOM 4936 C CA . ALA B 1 233 ? -9.766 -37.125 -0.843 1 91.75 233 ALA B CA 1
ATOM 4937 C C . ALA B 1 233 ? -10.281 -37.062 0.595 1 91.75 233 ALA B C 1
ATOM 4939 O O . ALA B 1 233 ? -10.953 -36.125 0.998 1 91.75 233 ALA B O 1
ATOM 4940 N N . GLU B 1 234 ? -9.922 -38.062 1.36 1 93.94 234 GLU B N 1
ATOM 4941 C CA . GLU B 1 234 ? -10.422 -38.188 2.729 1 93.94 234 GLU B CA 1
ATOM 4942 C C . GLU B 1 234 ? -9.953 -37 3.584 1 93.94 234 GLU B C 1
ATOM 4944 O O . GLU B 1 234 ? -10.727 -36.469 4.379 1 93.94 234 GLU B O 1
ATOM 4949 N N . GLN B 1 235 ? -8.781 -36.594 3.453 1 93.5 235 GLN B N 1
ATOM 4950 C CA . GLN B 1 235 ? -8.234 -35.5 4.234 1 93.5 235 GLN B CA 1
ATOM 4951 C C . GLN B 1 235 ? -8.859 -34.156 3.814 1 93.5 235 GLN B C 1
ATOM 4953 O O . GLN B 1 235 ? -9.211 -33.344 4.664 1 93.5 235 GLN B O 1
ATOM 4958 N N . VAL B 1 236 ? -9.016 -33.969 2.566 1 94.12 236 VAL B N 1
ATOM 4959 C CA . VAL B 1 236 ? -9.609 -32.75 2.053 1 94.12 236 VAL B CA 1
ATOM 4960 C C . VAL B 1 236 ? -11.047 -32.625 2.549 1 94.12 236 VAL B C 1
ATOM 4962 O O . VAL B 1 236 ? -11.438 -31.562 3.059 1 94.12 236 VAL B O 1
ATOM 4965 N N . THR B 1 237 ? -11.758 -33.688 2.445 1 96.38 237 THR B N 1
ATOM 4966 C CA . THR B 1 237 ? -13.148 -33.719 2.906 1 96.38 237 THR B CA 1
ATOM 4967 C C . THR B 1 237 ? -13.219 -33.406 4.402 1 96.38 237 THR B C 1
ATOM 4969 O O . THR B 1 237 ? -14.086 -32.656 4.844 1 96.38 237 THR B O 1
ATOM 4972 N N . HIS B 1 238 ? -12.344 -34 5.129 1 96.56 238 HIS B N 1
ATOM 4973 C CA . HIS B 1 238 ? -12.297 -33.781 6.57 1 96.56 238 HIS B CA 1
ATOM 4974 C C . HIS B 1 238 ? -12.109 -32.312 6.906 1 96.56 238 HIS B C 1
ATOM 4976 O O . HIS B 1 238 ? -12.859 -31.75 7.699 1 96.56 238 HIS B O 1
ATOM 4982 N N . TYR B 1 239 ? -11.203 -31.672 6.27 1 96.12 239 TYR B N 1
ATOM 4983 C CA . TYR B 1 239 ? -10.914 -30.281 6.555 1 96.12 239 TYR B CA 1
ATOM 4984 C C . TYR B 1 239 ? -12.047 -29.375 6.078 1 96.12 239 TYR B C 1
ATOM 4986 O O . TYR B 1 239 ? -12.398 -28.406 6.75 1 96.12 239 TYR B O 1
ATOM 4994 N N . PHE B 1 240 ? -12.609 -29.672 4.93 1 97.38 240 PHE B N 1
ATOM 4995 C CA . PHE B 1 240 ? -13.75 -28.891 4.465 1 97.38 240 PHE B CA 1
ATOM 4996 C C . PHE B 1 240 ? -14.891 -28.938 5.477 1 97.38 240 PHE B C 1
ATOM 4998 O O . PHE B 1 240 ? -15.508 -27.922 5.781 1 97.38 240 PHE B O 1
ATOM 5005 N N . ASN B 1 241 ? -15.133 -30.156 5.961 1 97.12 241 ASN B N 1
ATOM 5006 C CA . ASN B 1 241 ? -16.203 -30.328 6.93 1 97.12 241 ASN B CA 1
ATOM 5007 C C . ASN B 1 241 ? -15.922 -29.562 8.219 1 97.12 241 ASN B C 1
ATOM 5009 O O . ASN B 1 241 ? -16.844 -29 8.828 1 97.12 241 ASN B O 1
ATOM 5013 N N . GLN B 1 242 ? -14.781 -29.547 8.594 1 96.62 242 GLN B N 1
ATOM 5014 C CA . GLN B 1 242 ? -14.375 -28.859 9.812 1 96.62 242 GLN B CA 1
ATOM 5015 C C . GLN B 1 242 ? -14.438 -27.344 9.641 1 96.62 242 GLN B C 1
ATOM 5017 O O . GLN B 1 242 ? -14.883 -26.625 10.547 1 96.62 242 GLN B O 1
ATOM 5022 N N . LEU B 1 243 ? -14.078 -26.812 8.508 1 97.69 243 LEU B N 1
ATOM 5023 C CA . LEU B 1 243 ? -13.836 -25.391 8.32 1 97.69 243 LEU B CA 1
ATOM 5024 C C . LEU B 1 243 ? -15.102 -24.688 7.84 1 97.69 243 LEU B C 1
ATOM 5026 O O . LEU B 1 243 ? -15.297 -23.5 8.117 1 97.69 243 LEU B O 1
ATOM 5030 N N . LYS B 1 244 ? -16 -25.344 7.133 1 97.69 244 LYS B N 1
ATOM 5031 C CA . LYS B 1 244 ? -17.109 -24.719 6.434 1 97.69 244 LYS B CA 1
ATOM 5032 C C . LYS B 1 244 ? -18.047 -24.016 7.414 1 97.69 244 LYS B C 1
ATOM 5034 O O . LYS B 1 244 ? -18.703 -23.031 7.051 1 97.69 244 LYS B O 1
ATOM 5039 N N . ASP B 1 245 ? -18.062 -24.438 8.648 1 96.81 245 ASP B N 1
ATOM 5040 C CA . ASP B 1 245 ? -19 -23.859 9.602 1 96.81 245 ASP B CA 1
ATOM 5041 C C . ASP B 1 245 ? -18.344 -22.781 10.453 1 96.81 245 ASP B C 1
ATOM 5043 O O . ASP B 1 245 ? -19.016 -22 11.109 1 96.81 245 ASP B O 1
ATOM 5047 N N . SER B 1 246 ? -17.062 -22.719 10.477 1 96.25 246 SER B N 1
ATOM 5048 C CA . SER B 1 246 ? -16.375 -21.812 11.391 1 96.25 246 SER B CA 1
ATOM 5049 C C . SER B 1 246 ? -15.633 -20.719 10.641 1 96.25 246 SER B C 1
ATOM 5051 O O . SER B 1 246 ? -15.172 -19.75 11.242 1 96.25 246 SER B O 1
ATOM 5053 N N . HIS B 1 247 ? -15.453 -20.844 9.375 1 97.88 247 HIS B N 1
ATOM 5054 C CA . HIS B 1 247 ? -14.719 -19.891 8.562 1 97.88 247 HIS B CA 1
ATOM 5055 C C . HIS B 1 247 ? -15.625 -19.25 7.508 1 97.88 247 HIS B C 1
ATOM 5057 O O . HIS B 1 247 ? -16.625 -19.844 7.109 1 97.88 247 HIS B O 1
ATOM 5063 N N . ASP B 1 248 ? -15.258 -18.016 7.129 1 98.38 248 ASP B N 1
ATOM 5064 C CA . ASP B 1 248 ? -16.016 -17.297 6.098 1 98.38 248 ASP B CA 1
ATOM 5065 C C . ASP B 1 248 ? -15.516 -17.672 4.703 1 98.38 248 ASP B C 1
ATOM 5067 O O . ASP B 1 248 ? -16.281 -17.641 3.736 1 98.38 248 ASP B O 1
ATOM 5071 N N . VAL B 1 249 ? -14.227 -17.938 4.621 1 98.69 249 VAL B N 1
ATOM 5072 C CA . VAL B 1 249 ? -13.602 -18.281 3.346 1 98.69 249 VAL B CA 1
ATOM 5073 C C . VAL B 1 249 ? -12.594 -19.406 3.549 1 98.69 249 VAL B C 1
ATOM 5075 O O . VAL B 1 249 ? -11.812 -19.391 4.504 1 98.69 249 VAL B O 1
ATOM 5078 N N . VAL B 1 250 ? -12.633 -20.344 2.697 1 98.44 250 VAL B N 1
ATOM 5079 C CA . VAL B 1 250 ? -11.602 -21.375 2.57 1 98.44 250 VAL B CA 1
ATOM 5080 C C . VAL B 1 250 ? -10.922 -21.266 1.206 1 98.44 250 VAL B C 1
ATOM 5082 O O . VAL B 1 250 ? -11.602 -21.219 0.174 1 98.44 250 VAL B O 1
ATOM 5085 N N . ILE B 1 251 ? -9.625 -21.188 1.233 1 98.44 251 ILE B N 1
ATOM 5086 C CA . ILE B 1 251 ? -8.844 -21.125 0.006 1 98.44 251 ILE B CA 1
ATOM 5087 C C . ILE B 1 251 ? -7.988 -22.375 -0.13 1 98.44 251 ILE B C 1
ATOM 5089 O O . ILE B 1 251 ? -7.395 -22.844 0.846 1 98.44 251 ILE B O 1
ATOM 5093 N N . THR B 1 252 ? -8 -22.953 -1.323 1 96.75 252 THR B N 1
ATOM 5094 C CA . THR B 1 252 ? -7.137 -24.094 -1.59 1 96.75 252 THR B CA 1
ATOM 5095 C C . THR B 1 252 ? -6.168 -23.781 -2.729 1 96.75 252 THR B C 1
ATOM 5097 O O . THR B 1 252 ? -6.469 -22.969 -3.6 1 96.75 252 THR B O 1
ATOM 5100 N N . THR B 1 253 ? -5.016 -24.328 -2.682 1 94.06 253 THR B N 1
ATOM 5101 C CA . THR B 1 253 ? -4.098 -24.312 -3.814 1 94.06 253 THR B CA 1
ATOM 5102 C C . THR B 1 253 ? -3.867 -25.719 -4.348 1 94.06 253 THR B C 1
ATOM 5104 O O . THR B 1 253 ? -3.621 -26.656 -3.576 1 94.06 253 THR B O 1
ATOM 5107 N N . GLY B 1 254 ? -4.016 -25.859 -5.648 1 88.62 254 GLY B N 1
ATOM 5108 C CA . GLY B 1 254 ? -3.875 -27.172 -6.266 1 88.62 254 GLY B CA 1
ATOM 5109 C C . GLY B 1 254 ? -5.148 -27.984 -6.223 1 88.62 254 GLY B C 1
ATOM 5110 O O . GLY B 1 254 ? -6.09 -27.641 -5.5 1 88.62 254 GLY B O 1
ATOM 5111 N N . GLY B 1 255 ? -5.258 -28.969 -7.051 1 86.06 255 GLY B N 1
ATOM 5112 C CA . GLY B 1 255 ? -6.316 -29.969 -6.992 1 86.06 255 GLY B CA 1
ATOM 5113 C C . GLY B 1 255 ? -7.617 -29.484 -7.613 1 86.06 255 GLY B C 1
ATOM 5114 O O . GLY B 1 255 ? -8.688 -30.031 -7.312 1 86.06 255 GLY B O 1
ATOM 5115 N N . VAL B 1 256 ? -7.523 -28.484 -8.398 1 86.31 256 VAL B N 1
ATOM 5116 C CA . VAL B 1 256 ? -8.773 -27.938 -8.914 1 86.31 256 VAL B CA 1
ATOM 5117 C C . VAL B 1 256 ? -8.852 -28.156 -10.43 1 86.31 256 VAL B C 1
ATOM 5119 O O . VAL B 1 256 ? -9.734 -27.609 -11.094 1 86.31 256 VAL B O 1
ATOM 5122 N N . SER B 1 257 ? -7.961 -28.922 -10.906 1 81.88 257 SER B N 1
ATOM 5123 C CA . SER B 1 257 ? -7.98 -29.219 -12.328 1 81.88 257 SER B CA 1
ATOM 5124 C C . SER B 1 257 ? -8.828 -30.453 -12.625 1 81.88 257 SER B C 1
ATOM 5126 O O . SER B 1 257 ? -9.828 -30.703 -11.945 1 81.88 257 SER B O 1
ATOM 5128 N N . VAL B 1 258 ? -8.672 -31.125 -13.836 1 68.81 258 VAL B N 1
ATOM 5129 C CA . VAL B 1 258 ? -9.516 -32.219 -14.258 1 68.81 258 VAL B CA 1
ATOM 5130 C C . VAL B 1 258 ? -8.766 -33.562 -14.078 1 68.81 258 VAL B C 1
ATOM 5132 O O . VAL B 1 258 ? -9.266 -34.625 -14.438 1 68.81 258 VAL B O 1
ATOM 5135 N N . GLY B 1 259 ? -7.672 -33.469 -13.438 1 70 259 GLY B N 1
ATOM 5136 C CA . GLY B 1 259 ? -6.875 -34.688 -13.352 1 70 259 GLY B CA 1
ATOM 5137 C C . GLY B 1 259 ? -7.367 -35.656 -12.281 1 70 259 GLY B C 1
ATOM 5138 O O . GLY B 1 259 ? -8.195 -35.281 -11.445 1 70 259 GLY B O 1
ATOM 5139 N N . ASP B 1 260 ? -6.918 -36.812 -12.312 1 68.06 260 ASP B N 1
ATOM 5140 C CA . ASP B 1 260 ? -7.289 -37.938 -11.422 1 68.06 260 ASP B CA 1
ATOM 5141 C C . ASP B 1 260 ? -6.992 -37.594 -9.969 1 68.06 260 ASP B C 1
ATOM 5143 O O . ASP B 1 260 ? -7.602 -38.125 -9.055 1 68.06 260 ASP B O 1
ATOM 5147 N N . TYR B 1 261 ? -6.27 -36.625 -9.789 1 70.75 261 TYR B N 1
ATOM 5148 C CA . TYR B 1 261 ? -5.84 -36.312 -8.422 1 70.75 261 TYR B CA 1
ATOM 5149 C C . TYR B 1 261 ? -6.34 -34.938 -7.98 1 70.75 261 TYR B C 1
ATOM 5151 O O . TYR B 1 261 ? -5.832 -34.375 -7.016 1 70.75 261 TYR B O 1
ATOM 5159 N N . ASP B 1 262 ? -7.348 -34.5 -8.703 1 83.94 262 ASP B N 1
ATOM 5160 C CA . ASP B 1 262 ? -7.973 -33.25 -8.328 1 83.94 262 ASP B CA 1
ATOM 5161 C C . ASP B 1 262 ? -9.211 -33.469 -7.465 1 83.94 262 ASP B C 1
ATOM 5163 O O . ASP B 1 262 ? -10.305 -33.688 -7.984 1 83.94 262 ASP B O 1
ATOM 5167 N N . PHE B 1 263 ? -9.078 -33.312 -6.168 1 89.38 263 PHE B N 1
ATOM 5168 C CA . PHE B 1 263 ? -10.078 -33.75 -5.207 1 89.38 263 PHE B CA 1
ATOM 5169 C C . PHE B 1 263 ? -10.891 -32.594 -4.688 1 89.38 263 PHE B C 1
ATOM 5171 O O . PHE B 1 263 ? -11.945 -32.781 -4.074 1 89.38 263 PHE B O 1
ATOM 5178 N N . VAL B 1 264 ? -10.562 -31.375 -4.934 1 93.88 264 VAL B N 1
ATOM 5179 C CA . VAL B 1 264 ? -11.148 -30.219 -4.281 1 93.88 264 VAL B CA 1
ATOM 5180 C C . VAL B 1 264 ? -12.641 -30.125 -4.621 1 93.88 264 VAL B C 1
ATOM 5182 O O . VAL B 1 264 ? -13.484 -30.047 -3.729 1 93.88 264 VAL B O 1
ATOM 5185 N N . ARG B 1 265 ? -12.953 -30.203 -5.902 1 94.62 265 ARG B N 1
ATOM 5186 C CA . ARG B 1 265 ? -14.328 -30 -6.344 1 94.62 265 ARG B CA 1
ATOM 5187 C C . ARG B 1 265 ? -15.234 -31.125 -5.832 1 94.62 265 ARG B C 1
ATOM 5189 O O . ARG B 1 265 ? -16.234 -30.859 -5.168 1 94.62 265 ARG B O 1
ATOM 5196 N N . PRO B 1 266 ? -14.844 -32.406 -6.059 1 95.38 266 PRO B N 1
ATOM 5197 C CA . PRO B 1 266 ? -15.711 -33.469 -5.551 1 95.38 266 PRO B CA 1
ATOM 5198 C C . PRO B 1 266 ? -15.844 -33.469 -4.031 1 95.38 266 PRO B C 1
ATOM 5200 O O . PRO B 1 266 ? -16.922 -33.688 -3.498 1 95.38 266 PRO B O 1
ATOM 5203 N N . CYS B 1 267 ? -14.82 -33.188 -3.311 1 96.38 267 CYS B N 1
ATOM 5204 C CA . CYS B 1 267 ? -14.852 -33.156 -1.853 1 96.38 267 CYS B CA 1
ATOM 5205 C C . CYS B 1 267 ? -15.734 -32 -1.368 1 96.38 267 CYS B C 1
ATOM 5207 O O . CYS B 1 267 ? -16.422 -32.125 -0.359 1 96.38 267 CYS B O 1
ATOM 5209 N N . ALA B 1 268 ? -15.703 -30.859 -2.061 1 97.31 268 ALA B N 1
ATOM 5210 C CA . ALA B 1 268 ? -16.547 -29.719 -1.726 1 97.31 268 ALA B CA 1
ATOM 5211 C C . ALA B 1 268 ? -18.031 -30.094 -1.828 1 97.31 268 ALA B C 1
ATOM 5213 O O . ALA B 1 268 ? -18.812 -29.766 -0.939 1 97.31 268 ALA B O 1
ATOM 5214 N N . PHE B 1 269 ? -18.375 -30.812 -2.896 1 97.31 269 PHE B N 1
ATOM 5215 C CA . PHE B 1 269 ? -19.766 -31.219 -3.098 1 97.31 269 PHE B CA 1
ATOM 5216 C C . PHE B 1 269 ? -20.203 -32.188 -1.992 1 97.31 269 PHE B C 1
ATOM 5218 O O . PHE B 1 269 ? -21.328 -32.062 -1.49 1 97.31 269 PHE B O 1
ATOM 5225 N N . GLU B 1 270 ? -19.344 -33 -1.667 1 97.12 270 GLU B N 1
ATOM 5226 C CA . GLU B 1 270 ? -19.641 -34 -0.661 1 97.12 270 GLU B CA 1
ATOM 5227 C C . GLU B 1 270 ? -20.047 -33.375 0.663 1 97.12 270 GLU B C 1
ATOM 5229 O O . GLU B 1 270 ? -20.875 -33.906 1.391 1 97.12 270 GLU B O 1
ATOM 5234 N N . VAL B 1 271 ? -19.484 -32.25 0.957 1 97.56 271 VAL B N 1
ATOM 5235 C CA . VAL B 1 271 ? -19.734 -31.672 2.271 1 97.56 271 VAL B CA 1
ATOM 5236 C C . VAL B 1 271 ? -20.75 -30.531 2.154 1 97.56 271 VAL B C 1
ATOM 5238 O O . VAL B 1 271 ? -20.953 -29.781 3.105 1 97.56 271 VAL B O 1
ATOM 5241 N N . GLY B 1 272 ? -21.281 -30.25 0.948 1 97.44 272 GLY B N 1
ATOM 5242 C CA . GLY B 1 272 ? -22.453 -29.391 0.848 1 97.44 272 GLY B CA 1
ATOM 5243 C C . GLY B 1 272 ? -22.172 -28.078 0.153 1 97.44 272 GLY B C 1
ATOM 5244 O O . GLY B 1 272 ? -23.047 -27.219 0.053 1 97.44 272 GLY B O 1
ATOM 5245 N N . PHE B 1 273 ? -21.031 -27.875 -0.354 1 98.25 273 PHE B N 1
ATOM 5246 C CA . PHE B 1 273 ? -20.781 -26.688 -1.154 1 98.25 273 PHE B CA 1
ATOM 5247 C C . PHE B 1 273 ? -21.531 -26.766 -2.484 1 98.25 273 PHE B C 1
ATOM 5249 O O . PHE B 1 273 ? -21.609 -27.828 -3.09 1 98.25 273 PHE B O 1
ATOM 5256 N N . GLU B 1 274 ? -21.953 -25.609 -2.932 1 98 274 GLU B N 1
ATOM 5257 C CA . GLU B 1 274 ? -22.578 -25.484 -4.246 1 98 274 GLU B CA 1
ATOM 5258 C C . GLU B 1 274 ? -21.703 -24.656 -5.191 1 98 274 GLU B C 1
ATOM 5260 O O . GLU B 1 274 ? -21.281 -23.547 -4.852 1 98 274 GLU B O 1
ATOM 5265 N N . GLN B 1 275 ? -21.5 -25.234 -6.305 1 97.62 275 GLN B N 1
ATOM 5266 C CA . GLN B 1 275 ? -20.641 -24.578 -7.293 1 97.62 275 GLN B CA 1
ATOM 5267 C C . GLN B 1 275 ? -21.281 -23.297 -7.812 1 97.62 275 GLN B C 1
ATOM 5269 O O . GLN B 1 275 ? -22.469 -23.281 -8.18 1 97.62 275 GLN B O 1
ATOM 5274 N N . ILE B 1 276 ? -20.531 -22.203 -7.781 1 97.88 276 ILE B N 1
ATOM 5275 C CA . ILE B 1 276 ? -20.922 -20.969 -8.445 1 97.88 276 ILE B CA 1
ATOM 5276 C C . ILE B 1 276 ? -20.328 -20.922 -9.852 1 97.88 276 ILE B C 1
ATOM 5278 O O . ILE B 1 276 ? -21.062 -20.75 -10.836 1 97.88 276 ILE B O 1
ATOM 5282 N N . PHE B 1 277 ? -19 -21.156 -9.938 1 97.44 277 PHE B N 1
ATOM 5283 C CA . PHE B 1 277 ? -18.391 -21.359 -11.25 1 97.44 277 PHE B CA 1
ATOM 5284 C C . PHE B 1 277 ? -17.141 -22.219 -11.133 1 97.44 277 PHE B C 1
ATOM 5286 O O . PHE B 1 277 ? -16.609 -22.406 -10.031 1 97.44 277 PHE B O 1
ATOM 5293 N N . TRP B 1 278 ? -16.766 -22.75 -12.273 1 96.19 278 TRP B N 1
ATOM 5294 C CA . TRP B 1 278 ? -15.508 -23.484 -12.414 1 96.19 278 TRP B CA 1
ATOM 5295 C C . TRP B 1 278 ? -14.859 -23.219 -13.773 1 96.19 278 TRP B C 1
ATOM 5297 O O . TRP B 1 278 ? -15.531 -23.281 -14.805 1 96.19 278 TRP B O 1
ATOM 5307 N N . LYS B 1 279 ? -13.539 -22.859 -13.711 1 95.5 279 LYS B N 1
ATOM 5308 C CA . LYS B 1 279 ? -12.695 -22.578 -14.875 1 95.5 279 LYS B CA 1
ATOM 5309 C C . LYS B 1 279 ? -13.039 -21.234 -15.492 1 95.5 279 LYS B C 1
ATOM 5311 O O . LYS B 1 279 ? -14.211 -20.922 -15.711 1 95.5 279 LYS B O 1
ATOM 5316 N N . VAL B 1 280 ? -12.086 -20.453 -15.656 1 96.56 280 VAL B N 1
ATOM 5317 C CA . VAL B 1 280 ? -12.164 -19.125 -16.25 1 96.56 280 VAL B CA 1
ATOM 5318 C C . VAL B 1 280 ? -11.297 -19.062 -17.5 1 96.56 280 VAL B C 1
ATOM 5320 O O . VAL B 1 280 ? -10.188 -19.594 -17.516 1 96.56 280 VAL B O 1
ATOM 5323 N N . LYS B 1 281 ? -11.75 -18.438 -18.562 1 95.38 281 LYS B N 1
ATOM 5324 C CA . LYS B 1 281 ? -11 -18.281 -19.812 1 95.38 281 LYS B CA 1
ATOM 5325 C C . LYS B 1 281 ? -9.844 -17.297 -19.641 1 95.38 281 LYS B C 1
ATOM 5327 O O . LYS B 1 281 ? -9.891 -16.188 -20.188 1 95.38 281 LYS B O 1
ATOM 5332 N N . GLN B 1 282 ? -8.828 -17.766 -18.938 1 96.69 282 GLN B N 1
ATOM 5333 C CA . GLN B 1 282 ? -7.691 -16.906 -18.625 1 96.69 282 GLN B CA 1
ATOM 5334 C C . GLN B 1 282 ? -6.398 -17.703 -18.562 1 96.69 282 GLN B C 1
ATOM 5336 O O . GLN B 1 282 ? -6.426 -18.938 -18.438 1 96.69 282 GLN B O 1
ATOM 5341 N N . LYS B 1 283 ? -5.324 -16.984 -18.688 1 96.31 283 LYS B N 1
ATOM 5342 C CA . LYS B 1 283 ? -3.973 -17.5 -18.469 1 96.31 283 LYS B CA 1
ATOM 5343 C C . LYS B 1 283 ? -3.129 -16.484 -17.688 1 96.31 283 LYS B C 1
ATOM 5345 O O . LYS B 1 283 ? -3.02 -15.328 -18.078 1 96.31 283 LYS B O 1
ATOM 5350 N N . PRO B 1 284 ? -2.469 -16.859 -16.641 1 96.44 284 PRO B N 1
ATOM 5351 C CA . PRO B 1 284 ? -2.619 -18.172 -15.992 1 96.44 284 PRO B CA 1
ATOM 5352 C C . PRO B 1 284 ? -3.916 -18.297 -15.195 1 96.44 284 PRO B C 1
ATOM 5354 O O . PRO B 1 284 ? -4.668 -17.312 -15.086 1 96.44 284 PRO B O 1
ATOM 5357 N N . GLY B 1 285 ? -4.219 -19.453 -14.695 1 95.12 285 GLY B N 1
ATOM 5358 C CA . GLY B 1 285 ? -5.25 -19.641 -13.688 1 95.12 285 GLY B CA 1
ATOM 5359 C C . GLY B 1 285 ? -6.574 -20.094 -14.266 1 95.12 285 GLY B C 1
ATOM 5360 O O . GLY B 1 285 ? -7.637 -19.734 -13.75 1 95.12 285 GLY B O 1
ATOM 5361 N N . LYS B 1 286 ? -6.57 -20.797 -15.352 1 94.69 286 LYS B N 1
ATOM 5362 C CA . LYS B 1 286 ? -7.797 -21.312 -15.945 1 94.69 286 LYS B CA 1
ATOM 5363 C C . LYS B 1 286 ? -8.594 -22.141 -14.93 1 94.69 286 LYS B C 1
ATOM 5365 O O . LYS B 1 286 ? -9.789 -21.906 -14.742 1 94.69 286 LYS B O 1
ATOM 5370 N N . PRO B 1 287 ? -7.953 -23.109 -14.32 1 94.25 287 PRO B N 1
ATOM 5371 C CA . PRO B 1 287 ? -8.742 -23.828 -13.312 1 94.25 287 PRO B CA 1
ATOM 5372 C C . PRO B 1 287 ? -8.969 -23.016 -12.047 1 94.25 287 PRO B C 1
ATOM 5374 O O . PRO B 1 287 ? -8.062 -22.891 -11.219 1 94.25 287 PRO B O 1
ATOM 5377 N N . LEU B 1 288 ? -10.016 -22.344 -11.906 1 96.94 288 LEU B N 1
ATOM 5378 C CA . LEU B 1 288 ? -10.469 -21.562 -10.758 1 96.94 288 LEU B CA 1
ATOM 5379 C C . LEU B 1 288 ? -11.867 -22 -10.328 1 96.94 288 LEU B C 1
ATOM 5381 O O . LEU B 1 288 ? -12.797 -22.016 -11.141 1 96.94 288 LEU B O 1
ATOM 5385 N N . PHE B 1 289 ? -11.906 -22.422 -9.086 1 97.69 289 PHE B N 1
ATOM 5386 C CA . PHE B 1 289 ? -13.156 -22.953 -8.555 1 97.69 289 PHE B CA 1
ATOM 5387 C C . PHE B 1 289 ? -13.727 -22.031 -7.484 1 97.69 289 PHE B C 1
ATOM 5389 O O . PHE B 1 289 ? -13.008 -21.625 -6.57 1 97.69 289 PHE B O 1
ATOM 5396 N N . PHE B 1 290 ? -15.008 -21.594 -7.598 1 98.62 290 PHE B N 1
ATOM 5397 C CA . PHE B 1 290 ? -15.711 -20.766 -6.625 1 98.62 290 PHE B CA 1
ATOM 5398 C C . PHE B 1 290 ? -17.031 -21.406 -6.223 1 98.62 290 PHE B C 1
ATOM 5400 O O . PHE B 1 290 ? -17.828 -21.797 -7.078 1 98.62 290 PHE B O 1
ATOM 5407 N N . ALA B 1 291 ? -17.172 -21.609 -4.934 1 98.69 291 ALA B N 1
ATOM 5408 C CA . ALA B 1 291 ? -18.359 -22.297 -4.414 1 98.69 291 ALA B CA 1
ATOM 5409 C C . ALA B 1 291 ? -18.812 -21.672 -3.098 1 98.69 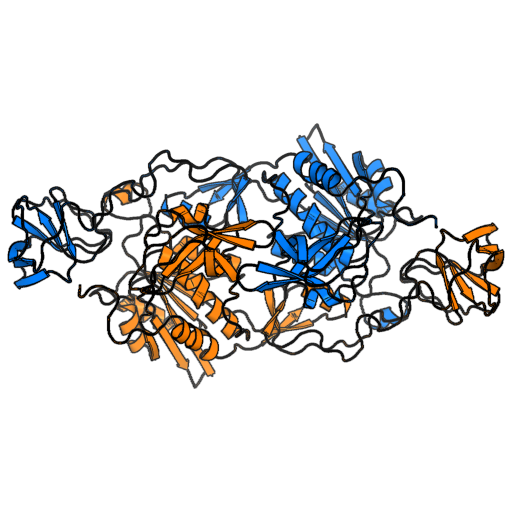291 ALA B C 1
ATOM 5411 O O . ALA B 1 291 ? -18.078 -20.906 -2.479 1 98.69 291 ALA B O 1
ATOM 5412 N N . GLU B 1 292 ? -20.047 -22.016 -2.727 1 98.5 292 GLU B N 1
ATOM 5413 C CA . GLU B 1 292 ? -20.625 -21.484 -1.497 1 98.5 292 GLU B CA 1
ATOM 5414 C C . GLU B 1 292 ? -21.297 -22.578 -0.679 1 98.5 292 GLU B C 1
ATOM 5416 O O . GLU B 1 292 ? -21.891 -23.5 -1.238 1 98.5 292 GLU B O 1
ATOM 5421 N N . TYR B 1 293 ? -21.078 -22.531 0.583 1 98.19 293 TYR B N 1
ATOM 5422 C CA . TYR B 1 293 ? -21.812 -23.312 1.573 1 98.19 293 TYR B CA 1
ATOM 5423 C C . TYR B 1 293 ? -22.688 -22.406 2.445 1 98.19 293 TYR B C 1
ATOM 5425 O O . TYR B 1 293 ? -22.219 -21.359 2.908 1 98.19 293 TYR B O 1
ATOM 5433 N N . HIS B 1 294 ? -23.922 -22.781 2.588 1 95.94 294 HIS B N 1
ATOM 5434 C CA . HIS B 1 294 ? -24.844 -22.016 3.426 1 95.94 294 HIS B CA 1
ATOM 5435 C C . HIS B 1 294 ? -25.453 -22.891 4.52 1 95.94 294 HIS B C 1
ATOM 5437 O O . HIS B 1 294 ? -25.984 -23.953 4.238 1 95.94 294 HIS B O 1
ATOM 5443 N N . ASN B 1 295 ? -25.25 -22.438 5.652 1 92.88 295 ASN B N 1
ATOM 5444 C CA . ASN B 1 295 ? -25.922 -23.031 6.805 1 92.88 295 ASN B CA 1
ATOM 5445 C C . ASN B 1 295 ? -27.094 -22.172 7.27 1 92.88 295 ASN B C 1
ATOM 5447 O O . ASN B 1 295 ? -26.891 -21.172 7.98 1 92.88 295 ASN B O 1
ATOM 5451 N N . SER B 1 296 ? -28.266 -22.484 6.984 1 87.31 296 SER B N 1
ATOM 5452 C CA . SER B 1 296 ? -29.469 -21.703 7.254 1 87.31 296 SER B CA 1
ATOM 5453 C C . SER B 1 296 ? -29.75 -21.625 8.75 1 87.31 296 SER B C 1
ATOM 5455 O O . SER B 1 296 ? -30.297 -20.625 9.227 1 87.31 296 SER B O 1
ATOM 5457 N N . GLN B 1 297 ? -29.453 -22.641 9.406 1 85.06 297 GLN B N 1
ATOM 5458 C CA . GLN B 1 297 ? -29.703 -22.656 10.844 1 85.06 297 GLN B CA 1
ATOM 5459 C C . GLN B 1 297 ? -28.797 -21.641 11.57 1 85.06 297 GLN B C 1
ATOM 5461 O O . GLN B 1 297 ? -29.281 -20.859 12.391 1 85.06 297 GLN B O 1
ATOM 5466 N N . ALA B 1 298 ? -27.625 -21.562 11.273 1 81 298 ALA B N 1
ATOM 5467 C CA . ALA B 1 298 ? -26.641 -20.688 11.922 1 81 298 ALA B CA 1
ATOM 5468 C C . ALA B 1 298 ? -26.547 -19.344 11.203 1 81 298 ALA B C 1
ATOM 5470 O O . ALA B 1 298 ? -25.812 -18.453 11.641 1 81 298 ALA B O 1
ATOM 5471 N N . ILE B 1 299 ? -27.281 -19.141 10.109 1 87.56 299 ILE B N 1
ATOM 5472 C CA . ILE B 1 299 ? -27.188 -17.953 9.266 1 87.56 299 ILE B CA 1
ATOM 5473 C C . ILE B 1 299 ? -25.734 -17.641 8.945 1 87.56 299 ILE B C 1
ATOM 5475 O O . ILE B 1 299 ? -25.234 -16.562 9.266 1 87.56 299 ILE B O 1
ATOM 5479 N N . HIS B 1 300 ? -25.094 -18.641 8.414 1 94.25 300 HIS B N 1
ATOM 5480 C CA . HIS B 1 300 ? -23.688 -18.578 8.094 1 94.25 300 HIS B CA 1
ATOM 5481 C C . HIS B 1 300 ? -23.422 -19.031 6.66 1 94.25 300 HIS B C 1
ATOM 5483 O O . HIS B 1 300 ? -24.047 -20 6.191 1 94.25 300 HIS B O 1
ATOM 5489 N N . SER B 1 301 ? -22.578 -18.312 6.043 1 97.38 301 SER B N 1
ATOM 5490 C CA . SER B 1 301 ? -22.094 -18.719 4.727 1 97.38 301 SER B CA 1
ATOM 5491 C C . SER B 1 301 ? -20.578 -18.844 4.715 1 97.38 301 SER B C 1
ATOM 5493 O O . SER B 1 301 ? -19.875 -18.078 5.379 1 97.38 301 SER B O 1
ATOM 5495 N N . CYS B 1 302 ? -20.141 -19.828 4.004 1 98.5 302 CYS B N 1
ATOM 5496 C CA . CYS B 1 302 ? -18.719 -20.031 3.738 1 98.5 302 CYS B CA 1
ATOM 5497 C C . CYS B 1 302 ? -18.453 -20.125 2.24 1 98.5 302 CYS B C 1
ATOM 5499 O O . CYS B 1 302 ? -19.172 -20.844 1.524 1 98.5 302 CYS B O 1
ATOM 5501 N N . TYR B 1 303 ? -17.5 -19.391 1.834 1 98.88 303 TYR B N 1
ATOM 5502 C CA . TYR B 1 303 ? -17.141 -19.422 0.423 1 98.88 303 TYR B CA 1
ATOM 5503 C C . TYR B 1 303 ? -15.82 -20.172 0.224 1 98.88 303 TYR B C 1
ATOM 5505 O O . TYR B 1 303 ? -14.906 -20.062 1.043 1 98.88 303 TYR B O 1
ATOM 5513 N N . LEU B 1 304 ? -15.773 -20.938 -0.866 1 98.75 304 LEU B N 1
ATOM 5514 C CA . LEU B 1 304 ? -14.586 -21.703 -1.238 1 98.75 304 LEU B CA 1
ATOM 5515 C C . LEU B 1 304 ? -13.984 -21.172 -2.535 1 98.75 304 LEU B C 1
ATOM 5517 O O . LEU B 1 304 ? -14.664 -21.109 -3.562 1 98.75 304 LEU B O 1
ATOM 5521 N N . LEU B 1 305 ? -12.766 -20.719 -2.453 1 98.69 305 LEU B N 1
ATOM 5522 C CA . LEU B 1 305 ? -11.984 -20.312 -3.621 1 98.69 305 LEU B CA 1
ATOM 5523 C C . LEU B 1 305 ? -10.844 -21.297 -3.875 1 98.69 305 LEU B C 1
ATOM 5525 O O . LEU B 1 305 ? -9.82 -21.25 -3.178 1 98.69 305 LEU B O 1
ATOM 5529 N N . GLY B 1 306 ? -11.039 -22.141 -4.844 1 97.88 306 GLY B N 1
ATOM 5530 C CA . GLY B 1 306 ? -10.016 -23.109 -5.219 1 97.88 306 GLY B CA 1
ATOM 5531 C C . GLY B 1 306 ? -9.078 -22.609 -6.297 1 97.88 306 GLY B C 1
ATOM 5532 O O . GLY B 1 306 ? -9.484 -22.406 -7.441 1 97.88 306 GLY B O 1
ATOM 5533 N N . LEU B 1 307 ? -7.805 -22.438 -5.93 1 97.12 307 LEU B N 1
ATOM 5534 C CA . LEU B 1 307 ? -6.789 -21.906 -6.832 1 97.12 307 LEU B CA 1
ATOM 5535 C C . LEU B 1 307 ? -5.996 -23.031 -7.484 1 97.12 307 LEU B C 1
ATOM 5537 O O . LEU B 1 307 ? -5.938 -24.141 -6.957 1 97.12 307 LEU B O 1
ATOM 5541 N N . PRO B 1 308 ? -5.379 -22.703 -8.664 1 92.62 308 PRO B N 1
ATOM 5542 C CA . PRO B 1 308 ? -4.43 -23.672 -9.219 1 92.62 308 PRO B CA 1
ATOM 5543 C C . PRO B 1 308 ? -3.232 -23.922 -8.312 1 92.62 308 PRO B C 1
ATOM 5545 O O . PRO B 1 308 ? -3.076 -23.25 -7.289 1 92.62 308 PRO B O 1
ATOM 5548 N N . GLY B 1 309 ? -2.4 -24.859 -8.742 1 89.75 309 GLY B N 1
ATOM 5549 C CA . GLY B 1 309 ? -1.227 -25.156 -7.938 1 89.75 309 GLY B CA 1
ATOM 5550 C C . GLY B 1 309 ? -0.011 -24.328 -8.32 1 89.75 309 GLY B C 1
ATOM 5551 O O . GLY B 1 309 ? 0.89 -24.125 -7.504 1 89.75 309 GLY B O 1
ATOM 5552 N N . ASN B 1 310 ? 0.068 -23.859 -9.609 1 91.31 310 ASN B N 1
ATOM 5553 C CA . ASN B 1 310 ? 1.208 -23.078 -10.062 1 91.31 310 ASN B CA 1
ATOM 5554 C C . ASN B 1 310 ? 1.258 -21.719 -9.375 1 91.31 310 ASN B C 1
ATOM 5556 O O . ASN B 1 310 ? 0.272 -20.969 -9.375 1 91.31 310 ASN B O 1
ATOM 5560 N N . PRO B 1 311 ? 2.355 -21.359 -8.867 1 94.81 311 PRO B N 1
ATOM 5561 C CA . PRO B 1 311 ? 2.438 -20.203 -7.969 1 94.81 311 PRO B CA 1
ATOM 5562 C C . PRO B 1 311 ? 2.078 -18.891 -8.656 1 94.81 311 PRO B C 1
ATOM 5564 O O . PRO B 1 311 ? 1.465 -18.016 -8.047 1 94.81 311 PRO B O 1
ATOM 5567 N N . ALA B 1 312 ? 2.447 -18.688 -9.875 1 96.44 312 ALA B N 1
ATOM 5568 C CA . ALA B 1 312 ? 2.088 -17.453 -10.57 1 96.44 312 ALA B CA 1
ATOM 5569 C C . ALA B 1 312 ? 0.574 -17.328 -10.727 1 96.44 312 ALA B C 1
ATOM 5571 O O . ALA B 1 312 ? 0.023 -16.234 -10.656 1 96.44 312 ALA B O 1
ATOM 5572 N N . ALA B 1 313 ? -0.02 -18.469 -10.969 1 96.62 313 ALA B N 1
ATOM 5573 C CA . ALA B 1 313 ? -1.479 -18.469 -11.055 1 96.62 313 ALA B CA 1
ATOM 5574 C C . ALA B 1 313 ? -2.107 -18.125 -9.711 1 96.62 313 ALA B C 1
ATOM 5576 O O . ALA B 1 313 ? -3.104 -17.391 -9.656 1 96.62 313 ALA B O 1
ATOM 5577 N N . VAL B 1 314 ? -1.53 -18.641 -8.664 1 96.94 314 VAL B N 1
ATOM 5578 C CA . VAL B 1 314 ? -1.996 -18.312 -7.316 1 96.94 314 VAL B CA 1
ATOM 5579 C C . VAL B 1 314 ? -1.894 -16.812 -7.078 1 96.94 314 VAL B C 1
ATOM 5581 O O . VAL B 1 314 ? -2.848 -16.188 -6.613 1 96.94 314 VAL B O 1
ATOM 5584 N N . TYR B 1 315 ? -0.721 -16.266 -7.426 1 97.62 315 TYR B N 1
ATOM 5585 C CA . TYR B 1 315 ? -0.473 -14.852 -7.23 1 97.62 315 TYR B CA 1
ATOM 5586 C C . TYR B 1 315 ? -1.499 -14.008 -7.984 1 97.62 315 TYR B C 1
ATOM 5588 O O . TYR B 1 315 ? -2.119 -13.109 -7.406 1 97.62 315 TYR B O 1
ATOM 5596 N N . VAL B 1 316 ? -1.745 -14.297 -9.211 1 98 316 VAL B N 1
ATOM 5597 C CA . VAL B 1 316 ? -2.676 -13.555 -10.055 1 98 316 VAL B CA 1
ATOM 5598 C C . VAL B 1 316 ? -4.094 -13.703 -9.508 1 98 316 VAL B C 1
ATOM 5600 O O . VAL B 1 316 ? -4.82 -12.719 -9.383 1 98 316 VAL B O 1
ATOM 5603 N N . ALA B 1 317 ? -4.465 -14.906 -9.195 1 98.38 317 ALA B N 1
ATOM 5604 C CA . ALA B 1 317 ? -5.82 -15.172 -8.719 1 98.38 317 ALA B CA 1
ATOM 5605 C C . ALA B 1 317 ? -6.105 -14.398 -7.43 1 98.38 317 ALA B C 1
ATOM 5607 O O . ALA B 1 317 ? -7.207 -13.875 -7.246 1 98.38 317 ALA B O 1
ATOM 5608 N N . MET B 1 318 ? -5.133 -14.32 -6.555 1 98.19 318 MET B N 1
ATOM 5609 C CA . MET B 1 318 ? -5.336 -13.602 -5.301 1 98.19 318 MET B CA 1
ATOM 5610 C C . MET B 1 318 ? -5.449 -12.102 -5.551 1 98.19 318 MET B C 1
ATOM 5612 O O . MET B 1 318 ? -6.281 -11.422 -4.941 1 98.19 318 MET B O 1
ATOM 5616 N N . GLN B 1 319 ? -4.633 -11.586 -6.457 1 97.75 319 GLN B N 1
ATOM 5617 C CA . GLN B 1 319 ? -4.645 -10.164 -6.762 1 97.75 319 GLN B CA 1
ATOM 5618 C C . GLN B 1 319 ? -5.969 -9.742 -7.391 1 97.75 319 GLN B C 1
ATOM 5620 O O . GLN B 1 319 ? -6.449 -8.633 -7.16 1 97.75 319 GLN B O 1
ATOM 5625 N N . VAL B 1 320 ? -6.574 -10.641 -8.141 1 98.25 320 VAL B N 1
ATOM 5626 C CA . VAL B 1 320 ? -7.742 -10.273 -8.938 1 98.25 320 VAL B CA 1
ATOM 5627 C C . VAL B 1 320 ? -9.016 -10.719 -8.219 1 98.25 320 VAL B C 1
ATOM 5629 O O . VAL B 1 320 ? -9.875 -9.891 -7.902 1 98.25 320 VAL B O 1
ATOM 5632 N N . TYR B 1 321 ? -9.078 -11.961 -7.836 1 98.69 321 TYR B N 1
ATOM 5633 C CA . TYR B 1 321 ? -10.32 -12.531 -7.324 1 98.69 321 TYR B CA 1
ATOM 5634 C C . TYR B 1 321 ? -10.312 -12.578 -5.801 1 98.69 321 TYR B C 1
ATOM 5636 O O . TYR B 1 321 ? -11.32 -12.289 -5.16 1 98.69 321 TYR B O 1
ATOM 5644 N N . GLY B 1 322 ? -9.203 -13.023 -5.207 1 98.56 322 GLY B N 1
ATOM 5645 C CA . GLY B 1 322 ? -9.109 -13.07 -3.758 1 98.56 322 GLY B CA 1
ATOM 5646 C C . GLY B 1 322 ? -9.406 -11.742 -3.094 1 98.56 322 GLY B C 1
ATOM 5647 O O . GLY B 1 322 ? -10.227 -11.672 -2.172 1 98.56 322 GLY B O 1
ATOM 5648 N N . LYS B 1 323 ? -8.758 -10.75 -3.576 1 98.25 323 LYS B N 1
ATOM 5649 C CA . LYS B 1 323 ? -8.969 -9.414 -3.023 1 98.25 323 LYS B CA 1
ATOM 5650 C C . LYS B 1 323 ? -10.414 -8.969 -3.197 1 98.25 323 LYS B C 1
ATOM 5652 O O . LYS B 1 323 ? -11.023 -8.438 -2.266 1 98.25 323 LYS B O 1
ATOM 5657 N N . SER B 1 324 ? -10.969 -9.133 -4.41 1 98.69 324 SER B N 1
ATOM 5658 C CA . SER B 1 324 ? -12.352 -8.742 -4.684 1 98.69 324 SER B CA 1
ATOM 5659 C C . SER B 1 324 ? -13.32 -9.453 -3.746 1 98.69 324 SER B C 1
ATOM 5661 O O . SER B 1 324 ? -14.273 -8.844 -3.258 1 98.69 324 SER B O 1
ATOM 5663 N N . LEU B 1 325 ? -13.062 -10.711 -3.477 1 98.81 325 LEU B N 1
ATOM 5664 C CA . LEU B 1 325 ? -13.922 -11.5 -2.598 1 98.81 325 LEU B CA 1
ATOM 5665 C C . LEU B 1 325 ? -13.883 -10.961 -1.172 1 98.81 325 LEU B C 1
ATOM 5667 O O . LEU B 1 325 ? -14.922 -10.703 -0.569 1 98.81 325 LEU B O 1
ATOM 5671 N N . LEU B 1 326 ? -12.711 -10.781 -0.645 1 98.62 326 LEU B N 1
ATOM 5672 C CA . LEU B 1 326 ? -12.555 -10.336 0.735 1 98.62 326 LEU B CA 1
ATOM 5673 C C . LEU B 1 326 ? -13.109 -8.93 0.92 1 98.62 326 LEU B C 1
ATOM 5675 O O . LEU B 1 326 ? -13.734 -8.633 1.94 1 98.62 326 LEU B O 1
ATOM 5679 N N . ASP B 1 327 ? -12.859 -8.047 -0.087 1 98.38 327 ASP B N 1
ATOM 5680 C CA . ASP B 1 327 ? -13.43 -6.707 -0.037 1 98.38 327 ASP B CA 1
ATOM 5681 C C . ASP B 1 327 ? -14.953 -6.75 -0.046 1 98.38 327 ASP B C 1
ATOM 5683 O O . ASP B 1 327 ? -15.609 -6.039 0.722 1 98.38 327 ASP B O 1
ATOM 5687 N N . ALA B 1 328 ? -15.469 -7.578 -0.892 1 98.69 328 ALA B N 1
ATOM 5688 C CA . ALA B 1 328 ? -16.922 -7.688 -1.018 1 98.69 328 ALA B CA 1
ATOM 5689 C C . ALA B 1 328 ? -17.547 -8.148 0.292 1 98.69 328 ALA B C 1
ATOM 5691 O O . ALA B 1 328 ? -18.594 -7.637 0.7 1 98.69 328 ALA B O 1
ATOM 5692 N N . LEU B 1 329 ? -16.953 -9.102 0.971 1 98.62 329 LEU B N 1
ATOM 5693 C CA . LEU B 1 329 ? -17.438 -9.594 2.254 1 98.62 329 LEU B CA 1
ATOM 5694 C C . LEU B 1 329 ? -17.516 -8.469 3.277 1 98.62 329 LEU B C 1
ATOM 5696 O O . LEU B 1 329 ? -18.297 -8.539 4.234 1 98.62 329 LEU B O 1
ATOM 5700 N N . GLN B 1 330 ? -16.75 -7.453 2.984 1 98.44 330 GLN B N 1
ATOM 5701 C CA . GLN B 1 330 ? -16.672 -6.32 3.9 1 98.44 330 GLN B CA 1
ATOM 5702 C C . GLN B 1 330 ? -17.359 -5.094 3.309 1 98.44 330 GLN B C 1
ATOM 5704 O O . GLN B 1 330 ? -16.969 -3.961 3.578 1 98.44 330 GLN B O 1
ATOM 5709 N N . GLY B 1 331 ? -18.172 -5.289 2.398 1 98.31 331 GLY B N 1
ATOM 5710 C CA . GLY B 1 331 ? -19.078 -4.262 1.935 1 98.31 331 GLY B CA 1
ATOM 5711 C C . GLY B 1 331 ? -18.531 -3.439 0.787 1 98.31 331 GLY B C 1
ATOM 5712 O O . GLY B 1 331 ? -19.188 -2.512 0.304 1 98.31 331 GLY B O 1
ATOM 5713 N N . ASN B 1 332 ? -17.375 -3.666 0.338 1 97.94 332 ASN B N 1
ATOM 5714 C CA . ASN B 1 332 ? -16.812 -2.965 -0.808 1 97.94 332 ASN B CA 1
ATOM 5715 C C . ASN B 1 332 ? -16.922 -3.791 -2.086 1 97.94 332 ASN B C 1
ATOM 5717 O O . ASN B 1 332 ? -16.188 -4.758 -2.273 1 97.94 332 ASN B O 1
ATOM 5721 N N . ARG B 1 333 ? -17.75 -3.383 -2.98 1 98 333 ARG B N 1
ATOM 5722 C CA . ARG B 1 333 ? -18.047 -4.168 -4.172 1 98 333 ARG B CA 1
ATOM 5723 C C . ARG B 1 333 ? -17.578 -3.455 -5.434 1 98 333 ARG B C 1
ATOM 5725 O O . ARG B 1 333 ? -18.125 -3.674 -6.516 1 98 333 ARG B O 1
ATOM 5732 N N . GLN B 1 334 ? -16.578 -2.637 -5.301 1 95.81 334 GLN B N 1
ATOM 5733 C CA . GLN B 1 334 ? -16.094 -1.843 -6.418 1 95.81 334 GLN B CA 1
ATOM 5734 C C . GLN B 1 334 ? -15.273 -2.701 -7.387 1 95.81 334 GLN B C 1
ATOM 5736 O O . GLN B 1 334 ? -15.133 -2.355 -8.562 1 95.81 334 GLN B O 1
ATOM 5741 N N . GLY B 1 335 ? -14.781 -3.828 -6.898 1 96.88 335 GLY B N 1
ATOM 5742 C CA . GLY B 1 335 ? -13.922 -4.652 -7.727 1 96.88 335 GLY B CA 1
ATOM 5743 C C . GLY B 1 335 ? -12.5 -4.113 -7.832 1 96.88 335 GLY B C 1
ATOM 5744 O O . GLY B 1 335 ? -12.102 -3.246 -7.047 1 96.88 335 GLY B O 1
ATOM 5745 N N . PRO B 1 336 ? -11.695 -4.684 -8.82 1 96.88 336 PRO B N 1
ATOM 5746 C CA . PRO B 1 336 ? -10.297 -4.27 -8.953 1 96.88 336 PRO B CA 1
ATOM 5747 C C . PRO B 1 336 ? -10.156 -2.805 -9.367 1 96.88 336 PRO B C 1
ATOM 5749 O O . PRO B 1 336 ? -10.938 -2.311 -10.188 1 96.88 336 PRO B O 1
ATOM 5752 N N . GLU B 1 337 ? -9.188 -2.135 -8.758 1 94.12 337 GLU B N 1
ATOM 5753 C CA . GLU B 1 337 ? -8.852 -0.772 -9.156 1 94.12 337 GLU B CA 1
ATOM 5754 C C . GLU B 1 337 ? -7.961 -0.763 -10.398 1 94.12 337 GLU B C 1
ATOM 5756 O O . GLU B 1 337 ? -6.746 -0.578 -10.289 1 94.12 337 GLU B O 1
ATOM 5761 N N . TRP B 1 338 ? -8.539 -0.804 -11.539 1 97.12 338 TRP B N 1
ATOM 5762 C CA . TRP B 1 338 ? -7.82 -0.901 -12.805 1 97.12 338 TRP B CA 1
ATOM 5763 C C . TRP B 1 338 ? -7.168 0.43 -13.164 1 97.12 338 TRP B C 1
ATOM 5765 O O . TRP B 1 338 ? -7.82 1.476 -13.141 1 97.12 338 TRP B O 1
ATOM 5775 N N . PHE B 1 339 ? -5.926 0.404 -13.516 1 97.81 339 PHE B N 1
ATOM 5776 C CA . PHE B 1 339 ? -5.348 1.529 -14.234 1 97.81 339 PHE B CA 1
ATOM 5777 C C . PHE B 1 339 ? -5.438 1.311 -15.742 1 97.81 339 PHE B C 1
ATOM 5779 O O . PHE B 1 339 ? -5.719 0.2 -16.203 1 97.81 339 PHE B O 1
ATOM 5786 N N . THR B 1 340 ? -5.242 2.363 -16.484 1 98.62 340 THR B N 1
ATOM 5787 C CA . THR B 1 340 ? -4.957 2.248 -17.922 1 98.62 340 THR B CA 1
ATOM 5788 C C . THR B 1 340 ? -3.516 2.654 -18.219 1 98.62 340 THR B C 1
ATOM 5790 O O . THR B 1 340 ? -2.992 3.592 -17.609 1 98.62 340 THR B O 1
ATOM 5793 N N . ALA B 1 341 ? -2.914 1.967 -19.078 1 98.62 341 ALA B N 1
ATOM 5794 C CA . ALA B 1 341 ? -1.516 2.207 -19.422 1 98.62 341 ALA B CA 1
ATOM 5795 C C . ALA B 1 341 ? -1.271 1.978 -20.906 1 98.62 341 ALA B C 1
ATOM 5797 O O . ALA B 1 341 ? -2.059 1.302 -21.578 1 98.62 341 ALA B O 1
ATOM 5798 N N . ILE B 1 342 ? -0.211 2.529 -21.375 1 98.69 342 ILE B N 1
ATOM 5799 C CA . ILE B 1 342 ? 0.189 2.412 -22.781 1 98.69 342 ILE B CA 1
ATOM 5800 C C . ILE B 1 342 ? 1.226 1.302 -22.922 1 98.69 342 ILE B C 1
ATOM 5802 O O . ILE B 1 342 ? 2.27 1.325 -22.266 1 98.69 342 ILE B O 1
ATOM 5806 N N . LEU B 1 343 ? 0.95 0.397 -23.797 1 98.62 343 LEU B N 1
ATOM 5807 C CA . LEU B 1 343 ? 1.874 -0.697 -24.078 1 98.62 343 LEU B CA 1
ATOM 5808 C C . LEU B 1 343 ? 3.117 -0.191 -24.797 1 98.62 343 LEU B C 1
ATOM 5810 O O . LEU B 1 343 ? 3.012 0.5 -25.812 1 98.62 343 LEU B O 1
ATOM 5814 N N . GLU B 1 344 ? 4.258 -0.557 -24.328 1 97.88 344 GLU B N 1
ATOM 5815 C CA . GLU B 1 344 ? 5.516 -0.019 -24.844 1 97.88 344 GLU B CA 1
ATOM 5816 C C . GLU B 1 344 ? 5.941 -0.742 -26.125 1 97.88 344 GLU B C 1
ATOM 5818 O O . GLU B 1 344 ? 6.656 -0.176 -26.953 1 97.88 344 GLU B O 1
ATOM 5823 N N . HIS B 1 345 ? 5.652 -1.972 -26.312 1 98 345 HIS B N 1
ATOM 5824 C CA . HIS B 1 345 ? 6.09 -2.783 -27.438 1 98 345 HIS B CA 1
ATOM 5825 C C . HIS B 1 345 ? 4.961 -3.684 -27.938 1 98 345 HIS B C 1
ATOM 5827 O O . HIS B 1 345 ? 3.945 -3.846 -27.266 1 98 345 HIS B O 1
ATOM 5833 N N . ASP B 1 346 ? 5.168 -4.238 -29.125 1 97.88 346 ASP B N 1
ATOM 5834 C CA . ASP B 1 346 ? 4.188 -5.164 -29.672 1 97.88 346 ASP B CA 1
ATOM 5835 C C . ASP B 1 346 ? 4.098 -6.438 -28.844 1 97.88 346 ASP B C 1
ATOM 5837 O O . ASP B 1 346 ? 5.074 -6.832 -28.203 1 97.88 346 ASP B O 1
ATOM 5841 N N . LEU B 1 347 ? 2.951 -6.988 -28.797 1 96.31 347 LEU B N 1
ATOM 5842 C CA . LEU B 1 347 ? 2.742 -8.266 -28.109 1 96.31 347 LEU B CA 1
ATOM 5843 C C . LEU B 1 347 ? 2.08 -9.273 -29.047 1 96.31 347 LEU B C 1
ATOM 5845 O O . LEU B 1 347 ? 1.107 -8.945 -29.734 1 96.31 347 LEU B O 1
ATOM 5849 N N . LYS B 1 348 ? 2.629 -10.406 -29.016 1 93.81 348 LYS B N 1
ATOM 5850 C CA . LYS B 1 348 ? 2.041 -11.484 -29.797 1 93.81 348 LYS B CA 1
ATOM 5851 C C . LYS B 1 348 ? 0.689 -11.906 -29.234 1 93.81 348 LYS B C 1
ATOM 5853 O O . LYS B 1 348 ? 0.459 -11.812 -28.031 1 93.81 348 LYS B O 1
ATOM 5858 N N . GLU B 1 349 ? -0.144 -12.344 -30.125 1 92.94 349 GLU B N 1
ATOM 5859 C CA . GLU B 1 349 ? -1.48 -12.766 -29.719 1 92.94 349 GLU B CA 1
ATOM 5860 C C . GLU B 1 349 ? -1.441 -14.117 -29.016 1 92.94 349 GLU B C 1
ATOM 5862 O O . GLU B 1 349 ? -0.49 -14.883 -29.172 1 92.94 349 GLU B O 1
ATOM 5867 N N . ASP B 1 350 ? -2.373 -14.312 -28.141 1 91.38 350 ASP B N 1
ATOM 5868 C CA . ASP B 1 350 ? -2.705 -15.578 -27.5 1 91.38 350 ASP B CA 1
ATOM 5869 C C . ASP B 1 350 ? -4.207 -15.852 -27.562 1 91.38 350 ASP B C 1
ATOM 5871 O O . ASP B 1 350 ? -5.012 -14.914 -27.547 1 91.38 350 ASP B O 1
ATOM 5875 N N . ALA B 1 351 ? -4.555 -17.156 -27.688 1 88.5 351 ALA B N 1
ATOM 5876 C CA . ALA B 1 351 ? -5.965 -17.531 -27.781 1 88.5 351 ALA B CA 1
ATOM 5877 C C . ALA B 1 351 ? -6.699 -17.203 -26.484 1 88.5 351 ALA B C 1
ATOM 5879 O O . ALA B 1 351 ? -7.922 -17.031 -26.484 1 88.5 351 ALA B O 1
ATOM 5880 N N . ARG B 1 352 ? -6.023 -17.109 -25.422 1 89.56 352 ARG B N 1
ATOM 5881 C CA . ARG B 1 352 ? -6.621 -16.859 -24.125 1 89.56 352 ARG B CA 1
ATOM 5882 C C . ARG B 1 352 ? -6.371 -15.422 -23.672 1 89.56 352 ARG B C 1
ATOM 5884 O O . ARG B 1 352 ? -5.387 -14.805 -24.078 1 89.56 352 ARG B O 1
ATOM 5891 N N . GLU B 1 353 ? -7.34 -14.945 -22.938 1 96 353 GLU B N 1
ATOM 5892 C CA . GLU B 1 353 ? -7.066 -13.711 -22.203 1 96 353 GLU B CA 1
ATOM 5893 C C . GLU B 1 353 ? -6.008 -13.93 -21.125 1 96 353 GLU B C 1
ATOM 5895 O O . GLU B 1 353 ? -6 -14.961 -20.469 1 96 353 GLU B O 1
ATOM 5900 N N . ARG B 1 354 ? -5.117 -12.922 -21.031 1 97.19 354 ARG B N 1
ATOM 5901 C CA . ARG B 1 354 ? -3.963 -13.156 -20.156 1 97.19 354 ARG B CA 1
ATOM 5902 C C . ARG B 1 354 ? -3.826 -12.055 -19.125 1 97.19 354 ARG B C 1
ATOM 5904 O O . ARG B 1 354 ? -4.25 -10.922 -19.344 1 97.19 354 ARG B O 1
ATOM 5911 N N . PHE B 1 355 ? -3.297 -12.398 -18.016 1 98.06 355 PHE B N 1
ATOM 5912 C CA . PHE B 1 355 ? -2.648 -11.469 -17.094 1 98.06 355 PHE B CA 1
ATOM 5913 C C . PHE B 1 355 ? -1.132 -11.594 -17.188 1 98.06 355 PHE B C 1
ATOM 5915 O O . PHE B 1 355 ? -0.563 -12.617 -16.781 1 98.06 355 PHE B O 1
ATOM 5922 N N . LEU B 1 356 ? -0.49 -10.562 -17.656 1 98.25 356 LEU B N 1
ATOM 5923 C CA . LEU B 1 356 ? 0.966 -10.562 -17.75 1 98.25 356 LEU B CA 1
ATOM 5924 C C . LEU B 1 356 ? 1.581 -9.719 -16.625 1 98.25 356 LEU B C 1
ATOM 5926 O O . LEU B 1 356 ? 1.069 -8.648 -16.297 1 98.25 356 LEU B O 1
ATOM 5930 N N . ARG B 1 357 ? 2.59 -10.258 -16.047 1 97.81 357 ARG B N 1
ATOM 5931 C CA . ARG B 1 357 ? 3.414 -9.477 -15.125 1 97.81 357 ARG B CA 1
ATOM 5932 C C . ARG B 1 357 ? 4.305 -8.5 -15.883 1 97.81 357 ARG B C 1
ATOM 5934 O O . ARG B 1 357 ? 5.141 -8.906 -16.688 1 97.81 357 ARG B O 1
ATOM 5941 N N . MET B 1 358 ? 4.105 -7.207 -15.594 1 98.25 358 MET B N 1
ATOM 5942 C CA . MET B 1 358 ? 4.805 -6.176 -16.359 1 98.25 358 MET B CA 1
ATOM 5943 C C . MET B 1 358 ? 5.414 -5.133 -15.422 1 98.25 358 MET B C 1
ATOM 5945 O O . MET B 1 358 ? 5.129 -5.125 -14.227 1 98.25 358 MET B O 1
ATOM 5949 N N . TYR B 1 359 ? 6.312 -4.402 -15.961 1 97.81 359 TYR B N 1
ATOM 5950 C CA . TYR B 1 359 ? 6.859 -3.229 -15.289 1 97.81 359 TYR B CA 1
ATOM 5951 C C . TYR B 1 359 ? 6.191 -1.953 -15.789 1 97.81 359 TYR B C 1
ATOM 5953 O O . TYR B 1 359 ? 6.215 -1.662 -16.984 1 97.81 359 TYR B O 1
ATOM 5961 N N . ALA B 1 360 ? 5.578 -1.243 -14.914 1 97.88 360 ALA B N 1
ATOM 5962 C CA . ALA B 1 360 ? 4.906 0.021 -15.203 1 97.88 360 ALA B CA 1
ATOM 5963 C C . ALA B 1 360 ? 5.746 1.208 -14.742 1 97.88 360 ALA B C 1
ATOM 5965 O O . ALA B 1 360 ? 6.355 1.166 -13.672 1 97.88 360 ALA B O 1
ATOM 5966 N N . TYR B 1 361 ? 5.816 2.215 -15.523 1 97.56 361 TYR B N 1
ATOM 5967 C CA . TYR B 1 361 ? 6.535 3.428 -15.141 1 97.56 361 TYR B CA 1
ATOM 5968 C C . TYR B 1 361 ? 5.879 4.66 -15.75 1 97.56 361 TYR B C 1
ATOM 5970 O O . TYR B 1 361 ? 5.195 4.57 -16.766 1 97.56 361 TYR B O 1
ATOM 5978 N N . PHE B 1 362 ? 6.043 5.754 -15.133 1 98 362 PHE B N 1
ATOM 5979 C CA . PHE B 1 362 ? 5.461 7.012 -15.594 1 98 362 PHE B CA 1
ATOM 5980 C C . PHE B 1 362 ? 6.426 7.754 -16.5 1 98 362 PHE B C 1
ATOM 5982 O O . PHE B 1 362 ? 7.613 7.871 -16.203 1 98 362 PHE B O 1
ATOM 5989 N N . ASP B 1 363 ? 5.875 8.203 -17.609 1 96.94 363 ASP B N 1
ATOM 5990 C CA . ASP B 1 363 ? 6.621 9.008 -18.578 1 96.94 363 ASP B CA 1
ATOM 5991 C C . ASP B 1 363 ? 5.801 10.211 -19.031 1 96.94 363 ASP B C 1
ATOM 5993 O O . ASP B 1 363 ? 4.918 10.07 -19.891 1 96.94 363 ASP B O 1
ATOM 5997 N N . ALA B 1 364 ? 6.098 11.367 -18.516 1 96.44 364 ALA B N 1
ATOM 5998 C CA . ALA B 1 364 ? 5.473 12.633 -18.906 1 96.44 364 ALA B CA 1
ATOM 5999 C C . ALA B 1 364 ? 3.953 12.547 -18.797 1 96.44 364 ALA B C 1
ATOM 6001 O O . ALA B 1 364 ? 3.242 12.891 -19.75 1 96.44 364 ALA B O 1
ATOM 6002 N N . GLY B 1 365 ? 3.512 11.992 -17.781 1 97.5 365 GLY B N 1
ATOM 6003 C CA . GLY B 1 365 ? 2.088 11.953 -17.484 1 97.5 365 GLY B CA 1
ATOM 6004 C C . GLY B 1 365 ? 1.408 10.703 -18.016 1 97.5 365 GLY B C 1
ATOM 6005 O O . GLY B 1 365 ? 0.217 10.492 -17.781 1 97.5 365 GLY B O 1
ATOM 6006 N N . GLN B 1 366 ? 2.137 9.883 -18.688 1 97.94 366 GLN B N 1
ATOM 6007 C CA . GLN B 1 366 ? 1.612 8.617 -19.188 1 97.94 366 GLN B CA 1
ATOM 6008 C C . GLN B 1 366 ? 2.121 7.445 -18.359 1 97.94 366 GLN B C 1
ATOM 6010 O O . GLN B 1 366 ? 3.281 7.43 -17.938 1 97.94 366 GLN B O 1
ATOM 6015 N N . LEU B 1 367 ? 1.224 6.555 -18.156 1 98.5 367 LEU B N 1
ATOM 6016 C CA . LEU B 1 367 ? 1.655 5.277 -17.594 1 98.5 367 LEU B CA 1
ATOM 6017 C C . LEU B 1 367 ? 1.981 4.281 -18.703 1 98.5 367 LEU B C 1
ATOM 6019 O O . LEU B 1 367 ? 1.125 3.967 -19.531 1 98.5 367 LEU B O 1
ATOM 6023 N N . LYS B 1 368 ? 3.195 3.836 -18.703 1 98.69 368 LYS B N 1
ATOM 6024 C CA . LYS B 1 368 ? 3.643 2.869 -19.703 1 98.69 368 LYS B CA 1
ATOM 6025 C C . LYS B 1 368 ? 3.93 1.513 -19.078 1 98.69 368 LYS B C 1
ATOM 6027 O O . LYS B 1 368 ? 4.297 1.438 -17.891 1 98.69 368 LYS B O 1
ATOM 6032 N N . VAL B 1 369 ? 3.74 0.474 -19.844 1 98.44 369 VAL B N 1
ATOM 6033 C CA . VAL B 1 369 ? 4.012 -0.867 -19.344 1 98.44 369 VAL B CA 1
ATOM 6034 C C . VAL B 1 369 ? 4.875 -1.633 -20.344 1 98.44 369 VAL B C 1
ATOM 6036 O O . VAL B 1 369 ? 4.703 -1.496 -21.547 1 98.44 369 VAL B O 1
ATOM 6039 N N . LYS B 1 370 ? 5.73 -2.375 -19.828 1 98 370 LYS B N 1
ATOM 6040 C CA . LYS B 1 370 ? 6.574 -3.25 -20.641 1 98 370 LYS B CA 1
ATOM 6041 C C . LYS B 1 370 ? 6.562 -4.676 -20.094 1 98 370 LYS B C 1
ATOM 6043 O O . LYS B 1 370 ? 6.586 -4.887 -18.891 1 98 370 LYS B O 1
ATOM 6048 N N . SER B 1 371 ? 6.488 -5.621 -20.953 1 96.19 371 SER B N 1
ATOM 6049 C CA . SER B 1 371 ? 6.43 -7.027 -20.562 1 96.19 371 SER B CA 1
ATOM 6050 C C . SER B 1 371 ? 7.781 -7.516 -20.047 1 96.19 371 SER B C 1
ATOM 6052 O O . SER B 1 371 ? 8.828 -7.055 -20.5 1 96.19 371 SER B O 1
ATOM 6054 N N . LEU B 1 372 ? 7.711 -8.414 -19.156 1 96.12 372 LEU B N 1
ATOM 6055 C CA . LEU B 1 372 ? 8.914 -9.062 -18.641 1 96.12 372 LEU B CA 1
ATOM 6056 C C . LEU B 1 372 ? 9.039 -10.484 -19.188 1 96.12 372 LEU B C 1
ATOM 6058 O O . LEU B 1 372 ? 8.055 -11.062 -19.656 1 96.12 372 LEU B O 1
ATOM 6062 N N . ALA B 1 373 ? 10.25 -10.961 -19.156 1 95.25 373 ALA B N 1
ATOM 6063 C CA . ALA B 1 373 ? 10.484 -12.359 -19.516 1 95.25 373 ALA B CA 1
ATOM 6064 C C . ALA B 1 373 ? 10 -13.305 -18.422 1 95.25 373 ALA B C 1
ATOM 6066 O O . ALA B 1 373 ? 9.602 -12.859 -17.344 1 95.25 373 ALA B O 1
ATOM 6067 N N . LYS B 1 374 ? 9.922 -14.617 -18.781 1 95.81 374 LYS B N 1
ATOM 6068 C CA . LYS B 1 374 ? 9.648 -15.68 -17.812 1 95.81 374 LYS B CA 1
ATOM 6069 C C . LYS B 1 374 ? 8.242 -15.555 -17.25 1 95.81 374 LYS B C 1
ATOM 6071 O O . LYS B 1 374 ? 8.062 -15.539 -16.031 1 95.81 374 LYS B O 1
ATOM 6076 N N . GLN B 1 375 ? 7.289 -15.594 -18.141 1 95.31 375 GLN B N 1
ATOM 6077 C CA . GLN B 1 375 ? 5.875 -15.375 -17.844 1 95.31 375 GLN B CA 1
ATOM 6078 C C . GLN B 1 375 ? 5.164 -16.703 -17.547 1 95.31 375 GLN B C 1
ATOM 6080 O O . GLN B 1 375 ? 3.971 -16.703 -17.234 1 95.31 375 GLN B O 1
ATOM 6085 N N . GLN B 1 376 ? 5.855 -17.812 -17.609 1 93.19 376 GLN B N 1
ATOM 6086 C CA . GLN B 1 376 ? 5.184 -19.094 -17.406 1 93.19 376 GLN B CA 1
ATOM 6087 C C . GLN B 1 376 ? 4.574 -19.203 -16.016 1 93.19 376 GLN B C 1
ATOM 6089 O O . GLN B 1 376 ? 5.09 -18.609 -15.062 1 93.19 376 GLN B O 1
ATOM 6094 N N . SER B 1 377 ? 3.508 -19.984 -15.914 1 90.56 377 SER B N 1
ATOM 6095 C CA . SER B 1 377 ? 2.666 -20.016 -14.727 1 90.56 377 SER B CA 1
ATOM 6096 C C . SER B 1 377 ? 3.416 -20.609 -13.531 1 90.56 377 SER B C 1
ATOM 6098 O O . SER B 1 377 ? 2.994 -20.453 -12.383 1 90.56 377 SER B O 1
ATOM 6100 N N . HIS B 1 378 ? 4.5 -21.297 -13.797 1 89.5 378 HIS B N 1
ATOM 6101 C CA . HIS B 1 378 ? 5.254 -21.891 -12.703 1 89.5 378 HIS B CA 1
ATOM 6102 C C . HIS B 1 378 ? 6.387 -20.969 -12.25 1 89.5 378 HIS B C 1
ATOM 6104 O O . HIS B 1 378 ? 7.039 -21.234 -11.242 1 89.5 378 HIS B O 1
ATOM 6110 N N . MET B 1 379 ? 6.613 -19.922 -12.977 1 94.56 379 MET B N 1
ATOM 6111 C CA . MET B 1 379 ? 7.746 -19.047 -12.719 1 94.56 379 MET B CA 1
ATOM 6112 C C . MET B 1 379 ? 7.312 -17.828 -11.891 1 94.56 379 MET B C 1
ATOM 6114 O O . MET B 1 379 ? 6.242 -17.266 -12.125 1 94.56 379 MET B O 1
ATOM 6118 N N . LEU B 1 380 ? 8.133 -17.422 -10.906 1 96.56 380 LEU B N 1
ATOM 6119 C CA . LEU B 1 380 ? 7.852 -16.266 -10.086 1 96.56 380 LEU B CA 1
ATOM 6120 C C . LEU B 1 380 ? 9.016 -15.273 -10.133 1 96.56 380 LEU B C 1
ATOM 6122 O O . LEU B 1 380 ? 8.898 -14.148 -9.625 1 96.56 380 LEU B O 1
ATOM 6126 N N . SER B 1 381 ? 10.07 -15.594 -10.773 1 95.81 381 SER B N 1
ATOM 6127 C CA . SER B 1 381 ? 11.312 -14.844 -10.664 1 95.81 381 SER B CA 1
ATOM 6128 C C . SER B 1 381 ? 11.133 -13.406 -11.148 1 95.81 381 SER B C 1
ATOM 6130 O O . SER B 1 381 ? 11.75 -12.484 -10.609 1 95.81 381 SER B O 1
ATOM 6132 N N . ASN B 1 382 ? 10.312 -13.195 -12.109 1 95.94 382 ASN B N 1
ATOM 6133 C CA . ASN B 1 382 ? 10.188 -11.844 -12.656 1 95.94 382 ASN B CA 1
ATOM 6134 C C . ASN B 1 382 ? 9.375 -10.938 -11.734 1 95.94 382 ASN B C 1
ATOM 6136 O O . ASN B 1 382 ? 9.305 -9.727 -11.953 1 95.94 382 ASN B O 1
ATOM 6140 N N . LEU B 1 383 ? 8.805 -11.5 -10.656 1 95.94 383 LEU B N 1
ATOM 6141 C CA . LEU B 1 383 ? 8.125 -10.68 -9.664 1 95.94 383 LEU B CA 1
ATOM 6142 C C . LEU B 1 383 ? 9.117 -9.836 -8.867 1 95.94 383 LEU B C 1
ATOM 6144 O O . LEU B 1 383 ? 8.727 -8.906 -8.164 1 95.94 383 LEU B O 1
ATOM 6148 N N . MET B 1 384 ? 10.367 -10.125 -9.016 1 93.69 384 MET B N 1
ATOM 6149 C CA . MET B 1 384 ? 11.406 -9.273 -8.453 1 93.69 384 MET B CA 1
ATOM 6150 C C . MET B 1 384 ? 11.398 -7.895 -9.109 1 93.69 384 MET B C 1
ATOM 6152 O O . MET B 1 384 ? 11.852 -6.918 -8.523 1 93.69 384 MET B O 1
ATOM 6156 N N . GLN B 1 385 ? 10.812 -7.855 -10.312 1 93.5 385 GLN B N 1
ATOM 6157 C CA . GLN B 1 385 ? 10.852 -6.629 -11.102 1 93.5 385 GLN B CA 1
ATOM 6158 C C . GLN B 1 385 ? 9.445 -6.109 -11.383 1 93.5 385 GLN B C 1
ATOM 6160 O O . GLN B 1 385 ? 9.242 -4.902 -11.547 1 93.5 385 GLN B O 1
ATOM 6165 N N . ALA B 1 386 ? 8.516 -7.004 -11.445 1 96.56 386 ALA B N 1
ATOM 6166 C CA . ALA B 1 386 ? 7.156 -6.641 -11.844 1 96.56 386 ALA B CA 1
ATOM 6167 C C . ALA B 1 386 ? 6.492 -5.77 -10.781 1 96.56 386 ALA B C 1
ATOM 6169 O O . ALA B 1 386 ? 6.652 -6.012 -9.578 1 96.56 386 ALA B O 1
ATOM 6170 N N . ASN B 1 387 ? 5.773 -4.762 -11.273 1 96.75 387 ASN B N 1
ATOM 6171 C CA . ASN B 1 387 ? 4.984 -3.953 -10.352 1 96.75 387 ASN B CA 1
ATOM 6172 C C . ASN B 1 387 ? 3.545 -3.797 -10.828 1 96.75 387 ASN B C 1
ATOM 6174 O O . ASN B 1 387 ? 2.818 -2.92 -10.352 1 96.75 387 ASN B O 1
ATOM 6178 N N . SER B 1 388 ? 3.193 -4.652 -11.797 1 97.81 388 SER B N 1
ATOM 6179 C CA . SER B 1 388 ? 1.822 -4.594 -12.297 1 97.81 388 SER B CA 1
ATOM 6180 C C . SER B 1 388 ? 1.403 -5.918 -12.922 1 97.81 388 SER B C 1
ATOM 6182 O O . SER B 1 388 ? 2.252 -6.719 -13.32 1 97.81 388 SER B O 1
ATOM 6184 N N . LEU B 1 389 ? 0.152 -6.195 -12.922 1 98.38 389 LEU B N 1
ATOM 6185 C CA . LEU B 1 389 ? -0.526 -7.219 -13.711 1 98.38 389 LEU B CA 1
ATOM 6186 C C . LEU B 1 389 ? -1.399 -6.586 -14.789 1 98.38 389 LEU B C 1
ATOM 6188 O O . LEU B 1 389 ? -2.324 -5.832 -14.477 1 98.38 389 LEU B O 1
ATOM 6192 N N . VAL B 1 390 ? -1.123 -6.898 -16.016 1 98.62 390 VAL B N 1
ATOM 6193 C CA . VAL B 1 390 ? -1.824 -6.242 -17.125 1 98.62 390 VAL B CA 1
ATOM 6194 C C . VAL B 1 390 ? -2.713 -7.25 -17.844 1 98.62 390 VAL B C 1
ATOM 6196 O O . VAL B 1 390 ? -2.277 -8.359 -18.156 1 98.62 390 VAL B O 1
ATOM 6199 N N . ARG B 1 391 ? -3.941 -6.895 -18.094 1 98.25 391 ARG B N 1
ATOM 6200 C CA . ARG B 1 391 ? -4.922 -7.727 -18.781 1 98.25 391 ARG B CA 1
ATOM 6201 C C . ARG B 1 391 ? -4.77 -7.613 -20.297 1 98.25 391 ARG B C 1
ATOM 6203 O O . ARG B 1 391 ? -4.879 -6.523 -20.844 1 98.25 391 ARG B O 1
ATOM 6210 N N . ILE B 1 392 ? -4.52 -8.711 -20.969 1 98.25 392 ILE B N 1
ATOM 6211 C CA . ILE B 1 392 ? -4.316 -8.781 -22.406 1 98.25 392 ILE B CA 1
ATOM 6212 C C . ILE B 1 392 ? -5.496 -9.5 -23.062 1 98.25 392 ILE B C 1
ATOM 6214 O O . ILE B 1 392 ? -5.777 -10.656 -22.75 1 98.25 392 ILE B O 1
ATOM 6218 N N . PRO B 1 393 ? -6.18 -8.852 -23.953 1 97.31 393 PRO B N 1
ATOM 6219 C CA . PRO B 1 393 ? -7.328 -9.508 -24.594 1 97.31 393 PRO B CA 1
ATOM 6220 C C . PRO B 1 393 ? -6.926 -10.727 -25.422 1 97.31 393 PRO B C 1
ATOM 6222 O O . PRO B 1 393 ? -5.805 -10.781 -25.938 1 97.31 393 PRO B O 1
ATOM 6225 N N . ALA B 1 394 ? -7.824 -11.664 -25.547 1 96 394 ALA B N 1
ATOM 6226 C CA . ALA B 1 394 ? -7.605 -12.875 -26.328 1 96 394 ALA B CA 1
ATOM 6227 C C . ALA B 1 394 ? -7.648 -12.57 -27.828 1 96 394 ALA B C 1
ATOM 6229 O O . ALA B 1 394 ? -8.336 -11.648 -28.25 1 96 394 ALA B O 1
ATOM 6230 N N . ASN B 1 395 ? -6.828 -13.352 -28.531 1 95.06 395 ASN B N 1
ATOM 6231 C CA . ASN B 1 395 ? -6.895 -13.414 -29.984 1 95.06 395 ASN B CA 1
ATOM 6232 C C . ASN B 1 395 ? -6.664 -12.047 -30.609 1 95.06 395 ASN B C 1
ATOM 6234 O O . ASN B 1 395 ? -7.34 -11.68 -31.578 1 95.06 395 ASN B O 1
ATOM 6238 N N . THR B 1 396 ? -5.836 -11.258 -30 1 93.81 396 THR B N 1
ATOM 6239 C CA . THR B 1 396 ? -5.57 -9.914 -30.5 1 93.81 396 THR B CA 1
ATOM 6240 C C . THR B 1 396 ? -4.07 -9.641 -30.531 1 93.81 396 THR B C 1
ATOM 6242 O O . THR B 1 396 ? -3.379 -9.789 -29.531 1 93.81 396 THR B O 1
ATOM 6245 N N . LYS B 1 397 ? -3.57 -9.398 -31.688 1 94.69 397 LYS B N 1
ATOM 6246 C CA . LYS B 1 397 ? -2.225 -8.836 -31.781 1 94.69 397 LYS B CA 1
ATOM 6247 C C . LYS B 1 397 ? -2.207 -7.371 -31.344 1 94.69 397 LYS B C 1
ATOM 6249 O O . LYS B 1 397 ? -2.971 -6.555 -31.875 1 94.69 397 LYS B O 1
ATOM 6254 N N . LEU B 1 398 ? -1.326 -7.098 -30.453 1 96.94 398 LEU B N 1
ATOM 6255 C CA . LEU B 1 398 ? -1.333 -5.738 -29.922 1 96.94 398 LEU B CA 1
ATOM 6256 C C . LEU B 1 398 ? -0.095 -4.973 -30.375 1 96.94 398 LEU B C 1
ATOM 6258 O O . LEU B 1 398 ? 1.023 -5.484 -30.297 1 96.94 398 LEU B O 1
ATOM 6262 N N . ALA B 1 399 ? -0.32 -3.801 -30.828 1 97.88 399 ALA B N 1
ATOM 6263 C CA . ALA B 1 399 ? 0.767 -2.914 -31.234 1 97.88 399 ALA B CA 1
ATOM 6264 C C . ALA B 1 399 ? 1.201 -2.012 -30.078 1 97.88 399 ALA B C 1
ATOM 6266 O O . ALA B 1 399 ? 0.409 -1.716 -29.188 1 97.88 399 ALA B O 1
ATOM 6267 N N . SER B 1 400 ? 2.479 -1.641 -30.141 1 97.88 400 SER B N 1
ATOM 6268 C CA . SER B 1 400 ? 2.916 -0.562 -29.266 1 97.88 400 SER B CA 1
ATOM 6269 C C . SER B 1 400 ? 1.953 0.62 -29.312 1 97.88 400 SER B C 1
ATOM 6271 O O . SER B 1 400 ? 1.448 0.969 -30.391 1 97.88 400 SER B O 1
ATOM 6273 N N . GLY B 1 401 ? 1.678 1.205 -28.141 1 97.88 401 GLY B N 1
ATOM 6274 C CA . GLY B 1 401 ? 0.773 2.342 -28.078 1 97.88 401 GLY B CA 1
ATOM 6275 C C . GLY B 1 401 ? -0.637 1.966 -27.672 1 97.88 401 GLY B C 1
ATOM 6276 O O . GLY B 1 401 ? -1.442 2.834 -27.328 1 97.88 401 GLY B O 1
ATOM 6277 N N . THR B 1 402 ? -0.96 0.657 -27.703 1 98.12 402 THR B N 1
ATOM 6278 C CA . THR B 1 402 ? -2.291 0.2 -27.312 1 98.12 402 THR B CA 1
ATOM 6279 C C . THR B 1 402 ? -2.549 0.477 -25.844 1 98.12 402 THR B C 1
ATOM 6281 O O . THR B 1 402 ? -1.669 0.271 -25 1 98.12 402 THR B O 1
ATOM 6284 N N . VAL B 1 403 ? -3.734 0.962 -25.5 1 98.44 403 VAL B N 1
ATOM 6285 C CA . VAL B 1 403 ? -4.125 1.204 -24.125 1 98.44 403 VAL B CA 1
ATOM 6286 C C . VAL B 1 403 ? -4.695 -0.076 -23.516 1 98.44 403 VAL B C 1
ATOM 6288 O O . VAL B 1 403 ? -5.566 -0.716 -24.109 1 98.44 403 VAL B O 1
ATOM 6291 N N . LEU B 1 404 ? -4.148 -0.43 -22.391 1 98.44 404 LEU B N 1
ATOM 6292 C CA . LEU B 1 404 ? -4.574 -1.64 -21.703 1 98.44 404 LEU B CA 1
ATOM 6293 C C . LEU B 1 404 ? -4.934 -1.335 -20.25 1 98.44 404 LEU B C 1
ATOM 6295 O O . LEU B 1 404 ? -4.527 -0.305 -19.703 1 98.44 404 LEU B O 1
ATOM 6299 N N . LYS B 1 405 ? -5.691 -2.246 -19.656 1 98.19 405 LYS B N 1
ATOM 6300 C CA . LYS B 1 405 ? -6.012 -2.182 -18.234 1 98.19 405 LYS B CA 1
ATOM 6301 C C . LYS B 1 405 ? -5.078 -3.072 -17.422 1 98.19 405 LYS B C 1
ATOM 6303 O O . LYS B 1 405 ? -4.633 -4.117 -17.891 1 98.19 405 LYS B O 1
ATOM 6308 N N . GLY B 1 406 ? -4.824 -2.602 -16.219 1 98.25 406 GLY B N 1
ATOM 6309 C CA . GLY B 1 406 ? -4.023 -3.416 -15.312 1 98.25 406 GLY B CA 1
ATOM 6310 C C . GLY B 1 406 ? -4.184 -3.031 -13.852 1 98.25 406 GLY B C 1
ATOM 6311 O O . GLY B 1 406 ? -5.031 -2.199 -13.516 1 98.25 406 GLY B O 1
ATOM 6312 N N . LEU B 1 407 ? -3.43 -3.738 -13.008 1 97.69 407 LEU B N 1
ATOM 6313 C CA . LEU B 1 407 ? -3.377 -3.523 -11.57 1 97.69 407 LEU B CA 1
ATOM 6314 C C . LEU B 1 407 ? -1.94 -3.305 -11.102 1 97.69 407 LEU B C 1
ATOM 6316 O O . LEU B 1 407 ? -1.023 -3.984 -11.57 1 97.69 407 LEU B O 1
ATOM 6320 N N . PHE B 1 408 ? -1.821 -2.326 -10.234 1 96.62 408 PHE B N 1
ATOM 6321 C CA . PHE B 1 408 ? -0.531 -2.268 -9.562 1 96.62 408 PHE B CA 1
ATOM 6322 C C . PHE B 1 408 ? -0.402 -3.393 -8.539 1 96.62 408 PHE B C 1
ATOM 6324 O O . PHE B 1 408 ? -1.374 -3.74 -7.867 1 96.62 408 PHE B O 1
ATOM 6331 N N . ILE B 1 409 ? 0.687 -4.031 -8.438 1 94.44 409 ILE B N 1
ATOM 6332 C CA . ILE B 1 409 ? 0.903 -5.059 -7.426 1 94.44 409 ILE B CA 1
ATOM 6333 C C . ILE B 1 409 ? 2.031 -4.629 -6.492 1 94.44 409 ILE B C 1
ATOM 6335 O O . ILE B 1 409 ? 2.318 -5.312 -5.504 1 94.44 409 ILE B O 1
ATOM 6339 N N . SER B 1 410 ? 1.812 -3.539 -5.836 1 69.75 410 SER B N 1
ATOM 6340 C CA . SER B 1 410 ? 2.602 -2.73 -4.914 1 69.75 410 SER B CA 1
ATOM 6341 C C . SER B 1 410 ? 3.943 -3.389 -4.609 1 69.75 410 SER B C 1
ATOM 6343 O O . SER B 1 410 ? 4.012 -4.602 -4.41 1 69.75 410 SER B O 1
ATOM 6345 N N . ASN B 1 411 ? 4.93 -2.732 -4.871 1 54.62 411 ASN B N 1
ATOM 6346 C CA . ASN B 1 411 ? 6.223 -2.832 -4.199 1 54.62 411 ASN B CA 1
ATOM 6347 C C . ASN B 1 411 ? 6.152 -2.311 -2.768 1 54.62 411 ASN B C 1
ATOM 6349 O O . ASN B 1 411 ? 5.316 -1.464 -2.451 1 54.62 411 ASN B O 1
#